Protein AF-0000000076602297 (afdb_homodimer)

Sequence (982 aa):
MLKEKDMQLSIYSELYYKIPKNHTLKLVREAVDFSYINKVLEKSYCKYYGRPAKEPEMMVKLLVLGYLYNLSDERVIEDASLNLAYMYFLDINPEDTLPHPSLLAKFRKHRLQDVSLDDIIALFVKQCVDKGIIKGSSVSIDTTHTEANTFKATPERVMKRLVSKMFKTLKEEVEKIPSDINQEIPDYKEIEDPKVAKETMKAYVEETITTVTENVDVETTPKTKAVIENAKEILSDPKFLAQKGVRSIVDQEARVGHKSKTSNFFGYKTEFMITTEDRIITSVRVGNGAYVDGSFFDELLQLTIKSGISVEELYGDKAYFKKVILDKLKEIKAAAYIPVSEMAYRINEELFSYNKDADQWSCEQGNTTIKKYYKNTKNRQSYKYYFDREKCKACPIRTDCIKGKNVGKILEVGINTPEFYEYSQQQKQPEFKKKYKKRACQEWKNGEMKCFHGLDRARGYGLKSMSTQAKLTALAVNIKRIGKILSSKTGMLKEKDMQLSIYSELYYKIPKNHTLKLVREAVDFSYINKVLEKSYCKYYGRPAKEPEMMVKLLVLGYLYNLSDERVIEDASLNLAYMYFLDINPEDTLPHPSLLAKFRKHRLQDVSLDDIIALFVKQCVDKGIIKGSSVSIDTTHTEANTFKATPERVMKRLVSKMFKTLKEEVEKIPSDINQEIPDYKEIEDPKVAKETMKAYVEETITTVTENVDVETTPKTKAVIENAKEILSDPKFLAQKGVRSIVDQEARVGHKSKTSNFFGYKTEFMITTEDRIITSVRVGNGAYVDGSFFDELLQLTIKSGISVEELYGDKAYFKKVILDKLKEIKAAAYIPVSEMAYRINEELFSYNKDADQWSCEQGNTTIKKYYKNTKNRQSYKYYFDREKCKACPIRTDCIKGKNVGKILEVGINTPEFYEYSQQQKQPEFKKKYKKRACQEWKNGEMKCFHGLDRARGYGLKSMSTQAKLTALAVNIKRIGKILSSKTG

Organism: NCBI:txid33932

pLDDT: mean 84.53, std 11.65, range [33.72, 98.0]

Radius of gyration: 35.11 Å; Cα contacts (8 Å, |Δi|>4): 1447; chains: 2; bounding box: 100×86×88 Å

InterPro domains:
  IPR008490 Transposase InsH, N-terminal [PF05598] (14-109)
  IPR025668 Transposase DDE domain [PF13751] (362-482)
  IPR047629 IS1182 transposase [NF033551] (5-482)

Solvent-accessible surface area (backbone atoms only — not comparable to full-atom values): 53524 Å² total; per-residue (Å²): 114,65,68,56,46,53,48,47,50,47,51,48,51,57,55,55,64,67,50,57,81,65,34,42,52,58,43,38,52,74,73,49,81,61,70,60,46,40,64,69,41,48,82,60,46,65,79,77,57,78,80,83,71,80,47,54,38,43,49,52,52,50,51,29,50,15,26,51,66,52,42,52,58,64,50,35,50,54,43,41,65,40,20,53,57,48,20,58,55,60,71,51,56,85,84,57,81,75,75,60,44,67,53,56,55,48,42,54,71,72,50,55,43,72,67,50,52,52,50,50,47,18,52,55,46,28,54,34,40,75,73,58,74,47,78,60,38,36,34,29,46,55,71,46,72,24,34,42,68,62,69,86,40,51,57,56,54,41,52,51,50,50,50,50,50,45,51,52,45,37,32,72,70,63,70,61,72,61,84,86,50,84,81,75,73,79,68,52,85,78,42,84,51,62,67,58,28,41,53,51,47,51,50,48,52,53,48,49,51,53,47,46,61,72,73,38,64,55,86,82,30,58,71,42,40,52,49,50,53,50,51,50,54,53,68,66,36,74,41,23,84,71,73,65,31,55,28,31,85,83,33,55,54,37,18,60,21,69,81,44,97,87,39,70,46,52,10,30,27,41,34,36,34,27,31,49,78,72,59,37,62,43,28,72,47,63,42,36,17,66,56,62,78,61,75,57,43,67,62,39,50,51,38,28,46,68,18,67,44,57,61,45,32,39,32,35,51,42,76,50,53,39,67,72,52,51,52,52,31,55,73,64,66,25,46,77,48,46,48,75,29,62,86,76,47,82,69,61,63,82,46,41,46,77,41,74,92,75,71,30,46,28,41,73,87,65,51,51,38,76,46,77,43,85,41,76,51,98,86,47,58,29,31,37,34,31,36,48,44,72,60,34,62,71,36,88,57,32,70,79,72,42,86,61,93,59,64,33,55,69,49,73,39,51,70,58,39,69,61,49,48,53,54,48,56,51,54,69,36,69,66,41,55,60,57,51,58,51,50,54,51,55,59,52,51,51,49,45,39,32,73,56,29,48,50,46,42,40,89,54,60,40,63,67,44,45,37,51,50,52,48,39,35,44,48,20,52,33,48,53,44,50,11,51,57,52,37,61,67,74,100,115,64,68,57,46,52,48,47,50,47,52,49,51,58,55,56,64,69,48,56,81,65,33,43,52,59,43,38,53,74,71,48,81,61,68,60,45,39,65,68,40,48,83,62,45,67,79,76,56,78,81,81,72,79,48,56,38,42,50,52,51,50,51,30,50,15,27,51,67,52,41,52,58,64,50,35,49,54,44,42,65,40,22,51,58,48,19,58,56,60,72,50,56,84,84,57,84,75,76,59,45,67,55,57,55,48,40,54,70,72,49,55,44,72,67,48,52,51,49,50,46,19,52,54,47,28,52,35,41,75,71,58,74,46,79,61,39,37,35,30,47,53,74,48,71,24,33,42,69,60,71,85,42,50,57,55,56,42,52,52,49,50,50,52,50,45,51,52,44,37,33,72,70,63,70,62,72,61,83,85,51,84,81,74,74,79,68,51,86,76,42,84,52,63,70,58,29,42,51,51,47,50,50,48,51,54,48,48,52,55,48,46,60,71,72,39,65,54,86,80,29,58,71,41,42,51,51,50,52,50,50,50,53,52,68,65,37,74,42,21,84,70,73,65,31,56,29,32,84,84,33,55,53,36,19,59,21,70,80,43,98,86,39,69,47,52,11,31,28,44,36,38,34,28,30,47,76,72,58,38,63,45,27,70,49,64,44,37,17,65,56,62,79,60,75,59,45,68,62,39,50,51,40,27,45,70,17,68,44,57,62,44,32,39,29,36,50,42,78,51,52,39,68,73,52,52,54,52,30,53,72,64,64,25,46,77,47,46,48,77,28,63,85,77,47,82,68,62,64,82,46,40,47,77,42,75,92,75,70,29,44,27,39,73,87,65,51,50,38,75,48,76,42,85,42,77,50,100,87,47,57,29,32,38,34,31,37,48,43,71,60,34,60,71,37,91,57,34,71,79,73,41,86,61,94,58,64,33,55,67,49,74,40,51,69,58,38,69,62,48,47,54,52,48,58,51,57,69,35,68,66,41,56,61,58,52,58,51,52,54,51,54,59,52,51,52,48,45,40,32,75,56,29,50,49,46,42,39,90,54,59,40,63,67,44,44,38,51,51,52,48,40,35,44,49,19,53,34,48,53,46,50,11,50,58,52,35,61,68,74,99

Secondary structure (DSSP, 8-state):
-HHHHHHHHHHHHHHHTTS-TT-HHHHHHHHS-TTHHHHHTHHHHTTT--S-SSHHHHHHHHHHHHHHTT--HHHHHHHHHHBHHHHHHHT--TTS----HHHHHHIIIII--HHHHHHHHHHHHHHHHHTTS----EEEEEEEEEE-SS----HHHHHHHHHHHHHHHHHHHHSS--TTS------GGG-S-HHHHHHHHHHHHHHHHHHHHHHS-TTT-HHHHHHHHHHHHHHH-HHHHTTSS---SS-TT-EEEESSSS-EEEEEEEEEEEETTT--EEEEEEEETTPPTTTTHHHHHHHHHHTT----EEE--GGG--HHHHHHHHHTTPEEE-PPPTTT----TTTEEEETTTTEEEETTS-BEEEEEEEE-SS-EEEEEEE-HHHHHT-TTHHHH--SS-SS-EEEEETTHHHHHHHHHHHTSHHHHHHHGGGHHHHHHHHHHHHHHSTTB-SSSHHHHHHHHHHHHHHHHHHHHHHHHHHHHH-/-HHHHHHHHHHHHHHHTTS-TT-HHHHHHHHS-TTHHHHHTHHHHTTT--S-SHHHHHHHHHHHHHHHTT--HHHHHHHHHHBHHHHHHHT--TTS----HHHHHHIIIII--HHHHHHHHHHHHHHHHHTTS----EEEEEEEEEE-SS----HHHHHHHHHHHHHHHHHHHHSS--TTS------GGG-S-HHHHHHHHHHHHHHHHHHHHHHS-TTT-HHHHHHHHHHHHHHH-HHHHTTSS---SS-TT-EEEESSSS-EEEEEEEEEEEETTT--EEEEEEEETTPPTTTTHHHHHHHHHHTT----EEE--GGG--HHHHHHHHHTTPEEE-PPPTTT----TTTEEEETTTTEEEETTS-BEEEEEEEE-SS-EEEEEEE-HHHHHT-TTHHHH--SS-SS-EEEEETTHHHHHHHHHHHTSHHHHHHHGGGHHHHHHHHHHHHHHSTTB-SSSHHHHHHHHHHHHHHHHHHHHHHHHHHHHH-

Structure (mmCIF, N/CA/C/O backbone):
data_AF-0000000076602297-model_v1
#
loop_
_entity.id
_entity.type
_entity.pdbx_description
1 polymer 'IS1182 family transposase'
#
loop_
_atom_site.group_PDB
_atom_site.id
_atom_site.type_symbol
_atom_site.label_atom_id
_atom_site.label_alt_id
_atom_site.label_comp_id
_atom_site.label_asym_id
_atom_site.label_entity_id
_atom_site.label_seq_id
_atom_site.pdbx_PDB_ins_code
_atom_site.Cartn_x
_atom_site.Cartn_y
_atom_site.Cartn_z
_atom_site.occupancy
_atom_site.B_iso_or_equiv
_atom_site.auth_seq_id
_atom_site.auth_comp_id
_atom_site.auth_asym_id
_atom_site.auth_atom_id
_atom_site.pdbx_PDB_model_num
ATOM 1 N N . MET A 1 1 ? -49.156 -14.945 11.102 1 34.47 1 MET A N 1
ATOM 2 C CA . MET A 1 1 ? -47.75 -15.273 11.219 1 34.47 1 MET A CA 1
ATOM 3 C C . MET A 1 1 ? -47.219 -15.82 9.898 1 34.47 1 MET A C 1
ATOM 5 O O . MET A 1 1 ? -46.094 -15.453 9.477 1 34.47 1 MET A O 1
ATOM 9 N N . LEU A 1 2 ? -47.938 -16.531 9.305 1 36.81 2 LEU A N 1
ATOM 10 C CA . LEU A 1 2 ? -47.562 -17.125 8.031 1 36.81 2 LEU A CA 1
ATOM 11 C C . LEU A 1 2 ? -47.688 -16.109 6.898 1 36.81 2 LEU A C 1
ATOM 13 O O . LEU A 1 2 ? -46.875 -16.062 5.992 1 36.81 2 LEU A O 1
ATOM 17 N N . LYS A 1 3 ? -48.688 -15.438 6.922 1 43.53 3 LYS A N 1
ATOM 18 C CA . LYS A 1 3 ? -49 -14.477 5.863 1 43.53 3 LYS A CA 1
ATOM 19 C C . LYS A 1 3 ? -47.969 -13.32 5.871 1 43.53 3 LYS A C 1
ATOM 21 O O . LYS A 1 3 ? -47.594 -12.82 4.812 1 43.53 3 LYS A O 1
ATOM 26 N N . GLU A 1 4 ? -47.531 -12.984 6.977 1 41.94 4 GLU A N 1
ATOM 27 C CA . GLU A 1 4 ? -46.531 -11.922 7.156 1 41.94 4 GLU A CA 1
ATOM 28 C C . GLU A 1 4 ? -45.156 -12.359 6.664 1 41.94 4 GLU A C 1
ATOM 30 O O . GLU A 1 4 ? -44.406 -11.562 6.086 1 41.94 4 GLU A O 1
ATOM 35 N N . LYS A 1 5 ? -44.938 -13.57 6.781 1 46.03 5 LYS A N 1
ATOM 36 C CA . LYS A 1 5 ? -43.688 -14.148 6.273 1 46.03 5 LYS A CA 1
ATOM 37 C C . LYS A 1 5 ? -43.688 -14.195 4.75 1 46.03 5 LYS A C 1
ATOM 39 O O . LYS A 1 5 ? -42.656 -13.93 4.117 1 46.03 5 LYS A O 1
ATOM 44 N N . ASP A 1 6 ? -44.719 -14.633 4.312 1 48.25 6 ASP A N 1
ATOM 45 C CA . ASP A 1 6 ? -44.844 -14.688 2.861 1 48.25 6 ASP A CA 1
ATOM 46 C C . ASP A 1 6 ? -44.719 -13.289 2.248 1 48.25 6 ASP A C 1
ATOM 48 O O . ASP A 1 6 ? -44.094 -13.125 1.198 1 48.25 6 ASP A O 1
ATOM 52 N N . MET A 1 7 ? -45.312 -12.336 2.918 1 45.69 7 MET A 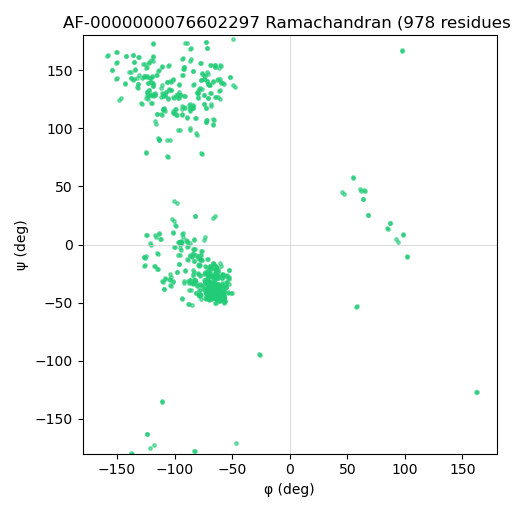N 1
ATOM 53 C CA . MET A 1 7 ? -45.219 -10.953 2.443 1 45.69 7 MET A CA 1
ATOM 54 C C . MET A 1 7 ? -43.781 -10.43 2.57 1 45.69 7 MET A C 1
ATOM 56 O O . MET A 1 7 ? -43.312 -9.719 1.687 1 45.69 7 MET A O 1
ATOM 60 N N . GLN A 1 8 ? -43.281 -10.734 3.693 1 51.81 8 GLN A N 1
ATOM 61 C CA . GLN A 1 8 ? -41.906 -10.359 3.941 1 51.81 8 GLN A CA 1
ATOM 62 C C . GLN A 1 8 ? -40.969 -11.016 2.938 1 51.81 8 GLN A C 1
ATOM 64 O O . GLN A 1 8 ? -40.031 -10.383 2.441 1 51.81 8 GLN A O 1
ATOM 69 N N . LEU A 1 9 ? -41.281 -12.281 2.781 1 55.03 9 LEU A N 1
ATOM 70 C CA . LEU A 1 9 ? -40.531 -12.992 1.751 1 55.03 9 LEU A CA 1
ATOM 71 C C . LEU A 1 9 ? -40.719 -12.328 0.39 1 55.03 9 LEU A C 1
ATOM 73 O O . LEU A 1 9 ? -39.781 -12.25 -0.4 1 55.03 9 LEU A O 1
ATOM 77 N N . SER A 1 10 ? -41.938 -11.844 0.22 1 57.09 10 SER A N 1
ATOM 78 C CA . SER A 1 10 ? -42.25 -11.172 -1.038 1 57.09 10 SER A CA 1
ATOM 79 C C . SER A 1 10 ? -41.5 -9.852 -1.159 1 57.09 10 SER A C 1
ATOM 81 O O . SER A 1 10 ? -40.969 -9.531 -2.225 1 57.09 10 SER A O 1
ATOM 83 N N . ILE A 1 11 ? -41.438 -9.164 -0.034 1 59.69 11 ILE A N 1
ATOM 84 C CA . ILE A 1 11 ? -40.781 -7.863 -0.048 1 59.69 11 ILE A CA 1
ATOM 85 C C . ILE A 1 11 ? -39.281 -8.047 -0.246 1 59.69 11 ILE A C 1
ATOM 87 O O . ILE A 1 11 ? -38.656 -7.312 -1.013 1 59.69 11 ILE A O 1
ATOM 91 N N . TYR A 1 12 ? -38.875 -9.07 0.329 1 64.62 12 TYR A N 1
ATOM 92 C CA . TYR A 1 12 ? -37.438 -9.328 0.2 1 64.62 12 TYR A CA 1
ATOM 93 C C . TYR A 1 12 ? -37.094 -9.758 -1.22 1 64.62 12 TYR A C 1
ATOM 95 O O . TYR A 1 12 ? -36.062 -9.359 -1.759 1 64.62 12 TYR A O 1
ATOM 103 N N . SER A 1 13 ? -38 -10.492 -1.687 1 67 13 SER A N 1
ATOM 104 C CA . SER A 1 13 ? -37.812 -10.906 -3.07 1 67 13 SER A CA 1
ATOM 105 C C . SER A 1 13 ? -37.781 -9.703 -4.008 1 67 13 SER A C 1
ATOM 107 O O . SER A 1 13 ? -36.969 -9.664 -4.949 1 67 13 SER A O 1
ATOM 109 N N . GLU A 1 14 ? -38.594 -8.773 -3.666 1 70.75 14 GLU A N 1
ATOM 110 C CA . GLU A 1 14 ? -38.625 -7.574 -4.496 1 70.75 14 GLU A CA 1
ATOM 111 C C . GLU A 1 14 ? -37.375 -6.746 -4.344 1 70.75 14 GLU A C 1
ATOM 113 O O . GLU A 1 14 ? -36.906 -6.121 -5.301 1 70.75 14 GLU A O 1
ATOM 118 N N . LEU A 1 15 ? -36.844 -6.871 -3.221 1 75.06 15 LEU A N 1
ATOM 119 C CA . LEU A 1 15 ? -35.625 -6.117 -2.975 1 75.06 15 LEU A CA 1
ATOM 120 C C . LEU A 1 15 ? -34.469 -6.727 -3.725 1 75.06 15 LEU A C 1
ATOM 122 O O . LEU A 1 15 ? -33.594 -6.004 -4.227 1 75.06 15 LEU A O 1
ATOM 126 N N . TYR A 1 16 ? -34.531 -7.992 -3.854 1 77.62 16 TYR A N 1
ATOM 127 C CA . TYR A 1 16 ? -33.406 -8.664 -4.504 1 77.62 16 TYR A CA 1
ATOM 128 C C . TYR A 1 16 ? -33.469 -8.484 -6.016 1 77.62 16 TYR A C 1
ATOM 130 O O . TYR A 1 16 ? -32.469 -8.68 -6.707 1 77.62 16 TYR A O 1
ATOM 138 N N . TYR A 1 17 ? -34.594 -8.031 -6.461 1 78.94 17 TYR A N 1
ATOM 139 C CA . TYR A 1 17 ? -34.688 -7.715 -7.879 1 78.94 17 TYR A CA 1
ATOM 140 C C . TYR A 1 17 ? -33.875 -6.473 -8.234 1 78.94 17 TYR A C 1
ATOM 142 O O . TYR A 1 17 ? -33.562 -6.25 -9.398 1 78.94 17 TYR A O 1
ATOM 150 N N . LYS A 1 18 ? -33.5 -5.844 -7.215 1 81.75 18 LYS A N 1
ATOM 151 C CA . LYS A 1 18 ? -32.719 -4.637 -7.434 1 81.75 18 LYS A CA 1
ATOM 152 C C . LYS A 1 18 ? -31.281 -4.977 -7.781 1 81.75 18 LYS A C 1
ATOM 154 O O . LYS A 1 18 ? -30.547 -4.141 -8.32 1 81.75 18 LYS A O 1
ATOM 159 N N . ILE A 1 19 ? -30.938 -6.18 -7.473 1 88.44 19 ILE A N 1
ATOM 160 C CA . ILE A 1 19 ? -29.562 -6.594 -7.781 1 88.44 19 ILE A CA 1
ATOM 161 C C . ILE A 1 19 ? -29.422 -6.824 -9.281 1 88.44 19 ILE A C 1
ATOM 163 O O . ILE A 1 19 ? -30.172 -7.617 -9.867 1 88.44 19 ILE A O 1
ATOM 167 N N . PRO A 1 20 ? -28.547 -6.102 -9.883 1 87.12 20 PRO A N 1
ATOM 168 C CA . PRO A 1 20 ? -28.359 -6.305 -11.32 1 87.12 20 PRO A CA 1
ATOM 169 C C . PRO A 1 20 ? -28.125 -7.77 -11.688 1 87.12 20 PRO A C 1
ATOM 171 O O . PRO A 1 20 ? -27.453 -8.492 -10.945 1 87.12 20 PRO A O 1
ATOM 174 N N . LYS A 1 21 ? -28.625 -8.133 -12.758 1 87.06 21 LYS A N 1
ATOM 175 C CA . LYS A 1 21 ? -28.516 -9.523 -13.203 1 87.06 21 LYS A CA 1
ATOM 176 C C . LYS A 1 21 ? -27.047 -9.898 -13.438 1 87.06 21 LYS A C 1
ATOM 178 O O . LYS A 1 21 ? -26.672 -11.062 -13.266 1 87.06 21 LYS A O 1
ATOM 183 N N . ASN A 1 22 ? -26.281 -8.938 -13.719 1 88.94 22 ASN A N 1
ATOM 184 C CA . ASN A 1 22 ? -24.875 -9.211 -14.039 1 88.94 22 ASN A CA 1
ATOM 185 C C . ASN A 1 22 ? -23.969 -8.969 -12.836 1 88.94 22 ASN A C 1
ATOM 187 O O . ASN A 1 22 ? -22.75 -8.883 -12.984 1 88.94 22 ASN A O 1
ATOM 191 N N . HIS A 1 23 ? -24.594 -8.906 -11.727 1 91.69 23 HIS A N 1
ATOM 192 C CA . HIS A 1 23 ? -23.781 -8.719 -10.531 1 91.69 23 HIS A CA 1
ATOM 193 C C . HIS A 1 23 ? -22.953 -9.969 -10.219 1 91.69 23 HIS A C 1
ATOM 195 O O . HIS A 1 23 ? -23.484 -11.086 -10.25 1 91.69 23 HIS A O 1
ATOM 201 N N . THR A 1 24 ? -21.734 -9.812 -9.867 1 92.44 24 THR A N 1
ATOM 202 C CA . THR A 1 24 ? -20.766 -10.883 -9.672 1 92.44 24 THR A CA 1
ATOM 203 C C . THR A 1 24 ? -21.281 -11.891 -8.641 1 92.44 24 THR A C 1
ATOM 205 O O . THR A 1 24 ? -21.281 -13.094 -8.891 1 92.44 24 THR A O 1
ATOM 208 N N . LEU A 1 25 ? -21.75 -11.438 -7.512 1 94.69 25 LEU A N 1
ATOM 209 C CA . LEU A 1 25 ? -22.156 -12.32 -6.418 1 94.69 25 LEU A CA 1
ATOM 210 C C . LEU A 1 25 ? -23.422 -13.094 -6.785 1 94.69 25 LEU A C 1
ATOM 212 O O . LEU A 1 25 ? -23.578 -14.25 -6.383 1 94.69 25 LEU A O 1
ATOM 216 N N . LYS A 1 26 ? -24.297 -12.469 -7.52 1 92.62 26 LYS A N 1
ATOM 217 C CA . LYS A 1 26 ? -25.516 -13.141 -7.969 1 92.62 26 LYS A CA 1
ATOM 218 C C . LYS A 1 26 ? -25.188 -14.242 -8.977 1 92.62 26 LYS A C 1
ATOM 220 O O . LYS A 1 26 ? -25.672 -15.367 -8.844 1 92.62 26 LYS A O 1
ATOM 225 N N . LEU A 1 27 ? -24.344 -13.93 -9.875 1 93.56 27 LEU A N 1
ATOM 226 C CA . LEU A 1 27 ? -23.953 -14.883 -10.914 1 93.56 27 LEU A CA 1
ATOM 227 C C . LEU A 1 27 ? -23.25 -16.094 -10.32 1 93.56 27 LEU A C 1
ATOM 229 O O . LEU A 1 27 ? -23.547 -17.234 -10.672 1 93.56 27 LEU A O 1
ATOM 233 N N . VAL A 1 28 ? -22.359 -15.891 -9.406 1 94.06 28 VAL A N 1
ATOM 234 C CA . VAL A 1 28 ? -21.562 -16.969 -8.836 1 94.06 28 VAL A CA 1
ATOM 235 C C . VAL A 1 28 ? -22.438 -17.844 -7.945 1 94.06 28 VAL A C 1
ATOM 237 O O . VAL A 1 28 ? -22.312 -19.062 -7.949 1 94.06 28 VAL A O 1
ATOM 240 N N . ARG A 1 29 ? -23.312 -17.188 -7.203 1 92.75 29 ARG A N 1
ATOM 241 C CA . ARG A 1 29 ? -24.219 -17.938 -6.336 1 92.75 29 ARG A CA 1
ATOM 242 C C . ARG A 1 29 ? -25.094 -18.875 -7.145 1 92.75 29 ARG A C 1
ATOM 244 O O . ARG A 1 29 ? -25.375 -20 -6.711 1 92.75 29 ARG A O 1
ATOM 251 N N . GLU A 1 30 ? -25.516 -18.5 -8.25 1 90.81 30 GLU A N 1
ATOM 252 C CA . GLU A 1 30 ? -26.375 -19.312 -9.102 1 90.81 30 GLU A CA 1
ATOM 253 C C . GLU A 1 30 ? -25.594 -20.391 -9.844 1 90.81 30 GLU A C 1
ATOM 255 O O . GLU A 1 30 ? -26.125 -21.453 -10.133 1 90.81 30 GLU A O 1
ATOM 260 N N . ALA A 1 31 ? -24.375 -20.156 -10.055 1 91.69 31 ALA A N 1
ATOM 261 C CA . ALA A 1 31 ? -23.562 -21.047 -10.875 1 91.69 31 ALA A CA 1
ATOM 262 C C . ALA A 1 31 ? -22.875 -22.109 -10.023 1 91.69 31 ALA A C 1
ATOM 264 O O . ALA A 1 31 ? -22.641 -23.234 -10.484 1 91.69 31 ALA A O 1
ATOM 265 N N . VAL A 1 32 ? -22.516 -21.797 -8.828 1 92.62 32 VAL A N 1
ATOM 266 C CA . VAL A 1 32 ? -21.703 -22.703 -8.008 1 92.62 32 VAL A CA 1
ATOM 267 C C . VAL A 1 32 ? -22.484 -23.094 -6.75 1 92.62 32 VAL A C 1
ATOM 269 O O . VAL A 1 32 ? -23.156 -22.266 -6.145 1 92.62 32 VAL A O 1
ATOM 272 N N . ASP A 1 33 ? -22.375 -24.359 -6.41 1 92.62 33 ASP A N 1
ATOM 273 C CA . ASP A 1 33 ? -22.969 -24.859 -5.172 1 92.62 33 ASP A CA 1
ATOM 274 C C . ASP A 1 33 ? -21.969 -24.797 -4.023 1 92.62 33 ASP A C 1
ATOM 276 O O . ASP A 1 33 ? -20.953 -25.516 -4.039 1 92.62 33 ASP A O 1
ATOM 280 N N . PHE A 1 34 ? -22.234 -24.062 -3 1 93.06 34 PHE A N 1
ATOM 281 C CA . PHE A 1 34 ? -21.312 -23.875 -1.891 1 93.06 34 PHE A CA 1
ATOM 282 C C . PHE A 1 34 ? -21.641 -24.828 -0.745 1 93.06 34 PHE A C 1
ATOM 284 O O . PHE A 1 34 ? -20.953 -24.828 0.278 1 93.06 34 PHE A O 1
ATOM 291 N N . SER A 1 35 ? -22.578 -25.625 -0.908 1 90.25 35 SER A N 1
ATOM 292 C CA . SER A 1 35 ? -23.016 -26.516 0.167 1 90.25 35 SER A CA 1
ATOM 293 C C . SER A 1 35 ? -21.938 -27.562 0.487 1 90.25 35 SER A C 1
ATOM 295 O O . SER A 1 35 ? -21.938 -28.141 1.577 1 90.25 35 SER A O 1
ATOM 297 N N . TYR A 1 36 ? -21.047 -27.781 -0.465 1 89.94 36 TYR A N 1
ATOM 298 C CA . TYR A 1 36 ? -19.984 -28.766 -0.272 1 89.94 36 TYR A CA 1
ATOM 299 C C . TYR A 1 36 ? -19.062 -28.344 0.878 1 89.94 36 TYR A C 1
ATOM 301 O O . TYR A 1 36 ? -18.375 -29.188 1.462 1 89.94 36 TYR A O 1
ATOM 309 N N . ILE A 1 37 ? -19.078 -27.094 1.224 1 91.06 37 ILE A N 1
ATOM 310 C CA . ILE A 1 37 ? -18.219 -26.578 2.283 1 91.06 37 ILE A CA 1
ATOM 311 C C . ILE A 1 37 ? -18.609 -27.219 3.615 1 91.06 37 ILE A C 1
ATOM 313 O O . ILE A 1 37 ? -17.734 -27.5 4.441 1 91.06 37 ILE A O 1
ATOM 317 N N . ASN A 1 38 ? -19.875 -27.406 3.785 1 87.62 38 ASN A N 1
ATOM 318 C CA . ASN A 1 38 ? -20.328 -28.031 5.02 1 87.62 38 ASN A CA 1
ATOM 319 C C . ASN A 1 38 ? -19.797 -29.453 5.168 1 87.62 38 ASN A C 1
ATOM 321 O O . ASN A 1 38 ? -19.422 -29.875 6.27 1 87.62 38 ASN A O 1
ATOM 325 N N . LYS A 1 39 ? -19.656 -30.141 4.113 1 85.31 39 LYS A N 1
ATOM 326 C CA . LYS A 1 39 ? -19.125 -31.5 4.129 1 85.31 39 LYS A CA 1
ATOM 327 C C . LYS A 1 39 ? -17.625 -31.5 4.402 1 85.31 39 LYS A C 1
ATOM 329 O O . LYS A 1 39 ? -17.141 -32.344 5.16 1 85.31 39 LYS A O 1
ATOM 334 N N . VAL A 1 40 ? -16.938 -30.609 3.805 1 86.56 40 VAL A N 1
ATOM 335 C CA . VAL A 1 40 ? -15.484 -30.531 3.941 1 86.56 40 VAL A CA 1
ATOM 336 C C . VAL A 1 40 ? -15.117 -30.203 5.387 1 86.56 40 VAL A C 1
ATOM 338 O O . VAL A 1 40 ? -14.125 -30.703 5.914 1 86.56 40 VAL A O 1
ATOM 341 N N . LEU A 1 41 ? -15.938 -29.375 6.047 1 84.75 41 LEU A N 1
ATOM 342 C CA . LEU A 1 41 ? -15.586 -28.906 7.379 1 84.75 41 LEU A CA 1
ATOM 343 C C . LEU A 1 41 ? -16.312 -29.688 8.453 1 84.75 41 LEU A C 1
ATOM 345 O O . LEU A 1 41 ? -16.234 -29.359 9.641 1 84.75 41 LEU A O 1
ATOM 349 N N . GLU A 1 42 ? -17.141 -30.594 8.156 1 77.75 42 GLU A N 1
ATOM 350 C CA . GLU A 1 42 ? -17.906 -31.406 9.094 1 77.75 42 GLU A CA 1
ATOM 351 C C . GLU A 1 42 ? -17.016 -32.031 10.164 1 77.75 42 GLU A C 1
ATOM 353 O O . GLU A 1 42 ? -17.375 -32.031 11.344 1 77.75 42 GLU A O 1
ATOM 358 N N . LYS A 1 43 ? -15.891 -32.5 9.758 1 64.88 43 LYS A N 1
ATOM 359 C CA . LYS A 1 43 ? -15.023 -33.156 10.719 1 64.88 43 LYS A CA 1
ATOM 360 C C . LYS A 1 43 ? -14.406 -32.156 11.695 1 64.88 43 LYS A C 1
ATOM 362 O O . LYS A 1 43 ? -14.164 -32.5 12.852 1 64.88 43 LYS A O 1
ATOM 367 N N . SER A 1 44 ? -14.203 -31.016 11.234 1 63.16 44 SER A N 1
ATOM 368 C CA . SER A 1 44 ? -13.523 -30.047 12.086 1 63.16 44 SER A CA 1
ATOM 369 C C . SER A 1 44 ? -14.516 -29.234 12.898 1 63.16 44 SER A C 1
ATOM 371 O O . SER A 1 44 ? -14.164 -28.672 13.938 1 63.16 44 SER A O 1
ATOM 373 N N . TYR A 1 45 ? -15.805 -29.125 12.492 1 57.69 45 TYR A N 1
ATOM 374 C CA . TYR A 1 45 ? -16.766 -28.172 13.031 1 57.69 45 TYR A CA 1
ATOM 375 C C . TYR A 1 45 ? -17.438 -28.734 14.281 1 57.69 45 TYR A C 1
ATOM 377 O O . TYR A 1 45 ? -17.891 -27.969 15.141 1 57.69 45 TYR A O 1
ATOM 385 N N . CYS A 1 46 ? -17.719 -29.969 14.523 1 52.38 46 CYS A N 1
ATOM 386 C CA . CYS A 1 46 ? -18.562 -30.5 15.578 1 52.38 46 CYS A CA 1
ATOM 387 C C . CYS A 1 46 ? -18.094 -30.016 16.953 1 52.38 46 CYS A C 1
ATOM 389 O O . CYS A 1 46 ? -18.891 -29.906 17.875 1 52.38 46 CYS A O 1
ATOM 391 N N . LYS A 1 47 ? -16.906 -29.859 17.125 1 49.19 47 LYS A N 1
ATOM 392 C CA . LYS A 1 47 ? -16.5 -29.875 18.531 1 49.19 47 LYS A CA 1
ATOM 393 C C . LYS A 1 47 ? -16.828 -28.547 19.219 1 49.19 47 LYS A C 1
ATOM 395 O O . LYS A 1 47 ? -17.078 -28.516 20.422 1 49.19 47 LYS A O 1
ATOM 400 N N . TYR A 1 48 ? -16.609 -27.453 18.641 1 48.28 48 TYR A N 1
ATOM 401 C CA . TYR A 1 48 ? -16.609 -26.25 19.469 1 48.28 48 TYR A CA 1
ATOM 402 C C . TYR A 1 48 ? -17.906 -25.469 19.266 1 48.28 48 TYR A C 1
ATOM 404 O O . TYR A 1 48 ? -18.203 -24.547 20.031 1 48.28 48 TYR A O 1
ATOM 412 N N . TYR A 1 49 ? -18.453 -25.562 18.125 1 51.22 49 TYR A N 1
ATOM 413 C CA . TYR A 1 49 ? -19.531 -24.609 17.938 1 51.22 49 TYR A CA 1
ATOM 414 C C . TYR A 1 49 ? -20.891 -25.234 18.219 1 51.22 49 TYR A C 1
ATOM 416 O O . TYR A 1 49 ? -21.156 -26.359 17.812 1 51.22 49 TYR A O 1
ATOM 424 N N . GLY A 1 50 ? -21.469 -25.031 19.422 1 40.28 50 GLY A N 1
ATOM 425 C CA . GLY A 1 50 ? -22.812 -25.391 19.844 1 40.28 50 GLY A CA 1
ATOM 426 C C . GLY A 1 50 ? -23.797 -25.469 18.703 1 40.28 50 GLY A C 1
ATOM 427 O O . GLY A 1 50 ? -24 -26.547 18.141 1 40.28 50 GLY A O 1
ATOM 428 N N . ARG A 1 51 ? -24.578 -24.281 18.438 1 41.94 51 ARG A N 1
ATOM 429 C CA . ARG A 1 51 ? -25.812 -24.281 17.641 1 41.94 51 ARG A CA 1
ATOM 430 C C . ARG A 1 51 ? -25.547 -24.75 16.219 1 41.94 51 ARG A C 1
ATOM 432 O O . ARG A 1 51 ? -24.484 -24.453 15.656 1 41.94 51 ARG A O 1
ATOM 439 N N . PRO A 1 52 ? -26.5 -25.359 15.477 1 44.38 52 PRO A N 1
ATOM 440 C CA . PRO A 1 52 ? -26.531 -26.172 14.25 1 44.38 52 PRO A CA 1
ATOM 441 C C . PRO A 1 52 ? -25.734 -25.531 13.109 1 44.38 52 PRO A C 1
ATOM 443 O O . PRO A 1 52 ? -25.438 -24.344 13.148 1 44.38 52 PRO A O 1
ATOM 446 N N . ALA A 1 53 ? -25.562 -26.25 11.727 1 47.12 53 ALA A N 1
ATOM 447 C CA . ALA A 1 53 ? -24.875 -26.703 10.523 1 47.12 53 ALA A CA 1
ATOM 448 C C . ALA A 1 53 ? -24.719 -25.578 9.516 1 47.12 53 ALA A C 1
ATOM 450 O O . ALA A 1 53 ? -23.812 -25.594 8.688 1 47.12 53 ALA A O 1
ATOM 451 N N . LYS A 1 54 ? -25.781 -24.734 9.18 1 57.69 54 LYS A N 1
ATOM 452 C CA . LYS A 1 54 ? -25.656 -23.781 8.078 1 57.69 54 LYS A CA 1
ATOM 453 C C . LYS A 1 54 ? -24.594 -22.719 8.391 1 57.69 54 LYS A C 1
ATOM 455 O O . LYS A 1 54 ? -24.328 -21.844 7.574 1 57.69 54 LYS A O 1
ATOM 460 N N . GLU A 1 55 ? -23.609 -23.047 9.289 1 79.44 55 GLU A N 1
ATOM 461 C CA . GLU A 1 55 ? -22.797 -22 9.883 1 79.44 55 GLU A CA 1
ATOM 462 C C . GLU A 1 55 ? -21.406 -21.953 9.25 1 79.44 55 GLU A C 1
ATOM 464 O O . GLU A 1 55 ? -20.906 -20.875 8.922 1 79.44 55 GLU A O 1
ATOM 469 N N . PRO A 1 56 ? -20.969 -23.266 8.664 1 86.62 56 PRO A N 1
ATOM 470 C CA . PRO A 1 56 ? -19.625 -23.125 8.094 1 86.62 56 PRO A CA 1
ATOM 471 C C . PRO A 1 56 ? -19.641 -22.453 6.723 1 86.62 56 PRO A C 1
ATOM 473 O O . PRO A 1 56 ? -18.734 -21.672 6.414 1 86.62 56 PRO A O 1
ATOM 476 N N . GLU A 1 57 ? -20.688 -22.859 5.977 1 91.25 57 GLU A N 1
ATOM 477 C CA . GLU A 1 57 ? -20.812 -22.25 4.656 1 91.25 57 GLU A CA 1
ATOM 478 C C . GLU A 1 57 ? -20.922 -20.734 4.754 1 91.25 57 GLU A C 1
ATOM 480 O O . GLU A 1 57 ? -20.234 -20 4.031 1 91.25 57 GLU A O 1
ATOM 485 N N . MET A 1 58 ? -21.734 -20.312 5.664 1 92.06 58 MET A N 1
ATOM 486 C CA . MET A 1 58 ? -21.922 -18.875 5.859 1 92.06 58 MET A CA 1
ATOM 487 C C . MET A 1 58 ? -20.625 -18.219 6.305 1 92.06 58 MET A C 1
ATOM 489 O O . MET A 1 58 ? -20.281 -17.125 5.832 1 92.06 58 MET A O 1
ATOM 493 N N . MET A 1 59 ? -19.906 -18.922 7.176 1 92.44 59 MET A N 1
ATOM 494 C CA . MET A 1 59 ? -18.672 -18.359 7.703 1 92.44 59 MET A CA 1
ATOM 495 C C . MET A 1 59 ? -17.625 -18.219 6.602 1 92.44 59 MET A C 1
ATOM 497 O O . MET A 1 59 ? -16.953 -17.188 6.516 1 92.44 59 MET A O 1
ATOM 501 N N . VAL A 1 60 ? -17.547 -19.203 5.777 1 93.81 60 VAL A N 1
ATOM 502 C CA . VAL A 1 60 ? -16.578 -19.156 4.688 1 93.81 60 VAL A CA 1
ATOM 503 C C . VAL A 1 60 ? -16.984 -18.078 3.686 1 93.81 60 VAL A C 1
ATOM 505 O O . VAL A 1 60 ? -16.125 -17.328 3.197 1 93.81 60 VAL A O 1
ATOM 508 N N . LYS A 1 61 ? -18.266 -17.984 3.404 1 95.75 61 LYS A N 1
ATOM 509 C CA . LYS A 1 61 ? -18.766 -16.953 2.484 1 95.75 61 LYS A CA 1
ATOM 510 C C . LYS A 1 61 ? -18.469 -15.555 3.014 1 95.75 61 LYS A C 1
ATOM 512 O O . LYS A 1 61 ? -18.094 -14.656 2.25 1 95.75 61 LYS A O 1
ATOM 517 N N . LEU A 1 62 ? -18.641 -15.383 4.293 1 96.06 62 LEU A N 1
ATOM 518 C CA . LEU A 1 62 ? -18.344 -14.102 4.918 1 96.06 62 LEU A CA 1
ATOM 519 C C . LEU A 1 62 ? -16.859 -13.766 4.801 1 96.06 62 LEU A C 1
ATOM 521 O O . LEU A 1 62 ? -16.5 -12.625 4.496 1 96.06 62 LEU A O 1
ATOM 525 N N . LEU A 1 63 ? -16.047 -14.766 5.016 1 95.44 63 LEU A N 1
ATOM 526 C CA . LEU A 1 63 ? -14.609 -14.555 4.887 1 95.44 63 LEU A CA 1
ATOM 527 C C . LEU A 1 63 ? -14.242 -14.195 3.449 1 95.44 63 LEU A C 1
ATOM 529 O O . LEU A 1 63 ? -13.43 -13.305 3.215 1 95.44 63 LEU A O 1
ATOM 533 N N . VAL A 1 64 ? -14.852 -14.875 2.549 1 96.19 64 VAL A N 1
ATOM 534 C CA . VAL A 1 64 ? -14.578 -14.633 1.136 1 96.19 64 VAL A CA 1
ATOM 535 C C . VAL A 1 64 ? -14.984 -13.211 0.772 1 96.19 64 VAL A C 1
ATOM 537 O O . VAL A 1 64 ? -14.258 -12.516 0.055 1 96.19 64 VAL A O 1
ATOM 540 N N . LEU A 1 65 ? -16.125 -12.75 1.29 1 96.44 65 LEU A N 1
ATOM 541 C CA . LEU A 1 65 ? -16.562 -11.375 1.062 1 96.44 65 LEU A CA 1
ATOM 542 C C . LEU A 1 65 ? -15.547 -10.383 1.619 1 96.44 65 LEU A C 1
ATOM 544 O O . LEU A 1 65 ? -15.266 -9.359 0.994 1 96.44 65 LEU A O 1
ATOM 548 N N . GLY A 1 66 ? -15.047 -10.711 2.756 1 95.88 66 GLY A N 1
ATOM 549 C CA . GLY A 1 66 ? -14.039 -9.867 3.375 1 95.88 66 GLY A CA 1
ATOM 550 C C . GLY A 1 66 ? -12.812 -9.664 2.506 1 95.88 66 GLY A C 1
ATOM 551 O O . GLY A 1 66 ? -12.312 -8.547 2.373 1 95.88 66 GLY A O 1
ATOM 552 N N . TYR A 1 67 ? -12.344 -10.695 1.876 1 95.81 67 TYR A N 1
ATOM 553 C CA . TYR A 1 67 ? -11.141 -10.625 1.049 1 95.81 67 TYR A CA 1
ATOM 554 C C . TYR A 1 67 ? -11.469 -10.109 -0.346 1 95.81 67 TYR A C 1
ATOM 556 O O . TYR A 1 67 ? -10.648 -9.438 -0.976 1 95.81 67 TYR A O 1
ATOM 564 N N . LEU A 1 68 ? -12.641 -10.438 -0.816 1 95.75 68 LEU A N 1
ATOM 565 C CA . LEU A 1 68 ? -13.078 -9.969 -2.127 1 95.75 68 LEU A CA 1
ATOM 566 C C . LEU A 1 68 ? -13.148 -8.445 -2.168 1 95.75 68 LEU A C 1
ATOM 568 O O . LEU A 1 68 ? -12.766 -7.832 -3.164 1 95.75 68 LEU A O 1
ATOM 572 N N . TYR A 1 69 ? -13.609 -7.883 -1.073 1 93.06 69 TYR A N 1
ATOM 573 C CA . TYR A 1 69 ? -13.812 -6.438 -1.05 1 93.06 69 TYR A CA 1
ATOM 574 C C . TYR A 1 69 ? -12.844 -5.766 -0.077 1 93.06 69 TYR A C 1
ATOM 576 O O . TYR A 1 69 ? -13 -4.586 0.248 1 93.06 69 TYR A O 1
ATOM 584 N N . ASN A 1 70 ? -11.906 -6.539 0.398 1 90.62 70 ASN A N 1
ATOM 585 C CA . ASN A 1 70 ? -10.852 -6.051 1.28 1 90.62 70 ASN A CA 1
ATOM 586 C C . ASN A 1 70 ? -11.43 -5.355 2.51 1 90.62 70 ASN A C 1
ATOM 588 O O . ASN A 1 70 ? -11.102 -4.199 2.781 1 90.62 70 ASN A O 1
ATOM 592 N N . LEU A 1 71 ? -12.242 -6.078 3.266 1 92.44 71 LEU A N 1
ATOM 593 C CA . LEU A 1 71 ? -12.938 -5.551 4.438 1 92.44 71 LEU A CA 1
ATOM 594 C C . LEU A 1 71 ? -12.438 -6.223 5.711 1 92.44 71 LEU A C 1
ATOM 596 O O . LEU A 1 71 ? -12.023 -7.383 5.684 1 92.44 71 LEU A O 1
ATOM 600 N N . SER A 1 72 ? -12.484 -5.461 6.809 1 90.62 72 SER A N 1
ATOM 601 C CA . SER A 1 72 ? -12.234 -6.051 8.117 1 90.62 72 SER A CA 1
ATOM 602 C C . SER A 1 72 ? -13.391 -6.945 8.555 1 90.62 72 SER A C 1
ATOM 604 O O . SER A 1 72 ? -14.445 -6.945 7.93 1 90.62 72 SER A O 1
ATOM 606 N N . ASP A 1 73 ? -13.133 -7.676 9.609 1 93.12 73 ASP A N 1
ATOM 607 C CA . ASP A 1 73 ? -14.18 -8.555 10.125 1 93.12 73 ASP A CA 1
ATOM 608 C C . ASP A 1 73 ? -15.398 -7.746 10.586 1 93.12 73 ASP A C 1
ATOM 610 O O . ASP A 1 73 ? -16.531 -8.133 10.336 1 93.12 73 ASP A O 1
ATOM 614 N N . GLU A 1 74 ? -15.148 -6.621 11.203 1 91.19 74 GLU A N 1
ATOM 615 C CA . GLU A 1 74 ? -16.25 -5.77 11.664 1 91.19 74 GLU A CA 1
ATOM 616 C C . GLU A 1 74 ? -17.016 -5.18 10.492 1 91.19 74 GLU A C 1
ATOM 618 O O . GLU A 1 74 ? -18.25 -5.176 10.5 1 91.19 74 GLU A O 1
ATOM 623 N N . ARG A 1 75 ? -16.359 -4.809 9.508 1 91.12 75 ARG A N 1
ATOM 624 C CA . ARG A 1 75 ? -16.984 -4.145 8.367 1 91.12 75 ARG A CA 1
ATOM 625 C C . ARG A 1 75 ? -17.766 -5.141 7.516 1 91.12 75 ARG A C 1
ATOM 627 O O . ARG A 1 75 ? -18.812 -4.805 6.957 1 91.12 75 ARG A O 1
ATOM 634 N N . VAL A 1 76 ? -17.219 -6.289 7.383 1 95.12 76 VAL A N 1
ATOM 635 C CA . VAL A 1 76 ? -17.906 -7.27 6.543 1 95.12 76 VAL A CA 1
ATOM 636 C C . VAL A 1 76 ? -19.25 -7.625 7.164 1 95.12 76 VAL A C 1
ATOM 638 O O . VAL A 1 76 ? -20.25 -7.77 6.453 1 95.12 76 VAL A O 1
ATOM 641 N N . ILE A 1 77 ? -19.266 -7.754 8.453 1 93.44 77 ILE A N 1
ATOM 642 C CA . ILE A 1 77 ? -20.516 -8.078 9.133 1 93.44 77 ILE A CA 1
ATOM 643 C C . ILE A 1 77 ? -21.5 -6.91 9 1 93.44 77 ILE A C 1
ATOM 645 O O . ILE A 1 77 ? -22.672 -7.109 8.711 1 93.44 77 ILE A O 1
ATOM 649 N N . GLU A 1 78 ? -21 -5.742 9.148 1 91.5 78 GLU A N 1
ATOM 650 C CA . GLU A 1 78 ? -21.844 -4.559 9 1 91.5 78 GLU A CA 1
ATOM 651 C C . GLU A 1 78 ? -22.391 -4.449 7.578 1 91.5 78 GLU A C 1
ATOM 653 O O . GLU A 1 78 ? -23.594 -4.246 7.391 1 91.5 78 GLU A O 1
ATOM 658 N N . ASP A 1 79 ? -21.562 -4.602 6.625 1 92.25 79 ASP A N 1
ATOM 659 C CA . ASP A 1 79 ? -21.969 -4.477 5.23 1 92.25 79 ASP A CA 1
ATOM 660 C C . ASP A 1 79 ? -22.906 -5.609 4.828 1 92.25 79 ASP A C 1
ATOM 662 O O . ASP A 1 79 ? -23.844 -5.406 4.043 1 92.25 79 ASP A O 1
ATOM 666 N N . ALA A 1 80 ? -22.578 -6.777 5.379 1 93.75 80 ALA A N 1
ATOM 667 C CA . ALA A 1 80 ? -23.406 -7.934 5.051 1 93.75 80 ALA A CA 1
ATOM 668 C C . ALA A 1 80 ? -24.828 -7.754 5.586 1 93.75 80 ALA A C 1
ATOM 670 O O . ALA A 1 80 ? -25.781 -8.328 5.051 1 93.75 80 ALA A O 1
ATOM 671 N N . SER A 1 81 ? -25.016 -6.973 6.59 1 90.69 81 SER A N 1
ATOM 672 C CA . SER A 1 81 ? -26.328 -6.738 7.172 1 90.69 81 SER A CA 1
ATOM 673 C C . SER A 1 81 ? -27.078 -5.637 6.43 1 90.69 81 SER A C 1
ATOM 675 O O . SER A 1 81 ? -28.297 -5.496 6.574 1 90.69 81 SER A O 1
ATOM 677 N N . LEU A 1 82 ? -26.375 -4.938 5.559 1 91.62 82 LEU A N 1
ATOM 678 C CA . LEU A 1 82 ? -27.016 -3.754 4.984 1 91.62 82 LEU A CA 1
ATOM 679 C C . LEU A 1 82 ? -26.984 -3.812 3.459 1 91.62 82 LEU A C 1
ATOM 681 O O . LEU A 1 82 ? -27.719 -3.074 2.795 1 91.62 82 LEU A O 1
ATOM 685 N N . ASN A 1 83 ? -26.156 -4.621 2.865 1 92.19 83 ASN A N 1
ATOM 686 C CA . ASN A 1 83 ? -26 -4.715 1.417 1 92.19 83 ASN A CA 1
ATOM 687 C C . ASN A 1 83 ? -26.812 -5.871 0.846 1 92.19 83 ASN A C 1
ATOM 689 O O . ASN A 1 83 ? -26.594 -7.031 1.205 1 92.19 83 ASN A O 1
ATOM 693 N N . LEU A 1 84 ? -27.625 -5.621 -0.099 1 90.06 84 LEU A N 1
ATOM 694 C CA . LEU A 1 84 ? -28.562 -6.598 -0.642 1 90.06 84 LEU A CA 1
ATOM 695 C C . LEU A 1 84 ? -27.828 -7.703 -1.393 1 90.06 84 LEU A C 1
ATOM 697 O O . LEU A 1 84 ? -28.219 -8.867 -1.323 1 90.06 84 LEU A O 1
ATOM 701 N N . ALA A 1 85 ? -26.797 -7.363 -2.08 1 92.5 85 ALA A N 1
ATOM 702 C CA . ALA A 1 85 ? -26.047 -8.359 -2.83 1 92.5 85 ALA A CA 1
ATOM 703 C C . ALA A 1 85 ? -25.328 -9.328 -1.892 1 92.5 85 ALA A C 1
ATOM 705 O O . ALA A 1 85 ? -25.234 -10.523 -2.174 1 92.5 85 ALA A O 1
ATOM 706 N N . TYR A 1 86 ? -24.781 -8.773 -0.789 1 94.38 86 TYR A N 1
ATOM 707 C CA . TYR A 1 86 ? -24.125 -9.625 0.198 1 94.38 86 TYR A CA 1
ATOM 708 C C . TYR A 1 86 ? -25.109 -10.586 0.834 1 94.38 86 TYR A C 1
ATOM 710 O O . TYR A 1 86 ? -24.828 -11.781 0.979 1 94.38 86 TYR A O 1
ATOM 718 N N . MET A 1 87 ? -26.328 -10.07 1.118 1 91.38 87 MET A N 1
ATOM 719 C CA . MET A 1 87 ? -27.359 -10.906 1.717 1 91.38 87 MET A CA 1
ATOM 720 C C . MET A 1 87 ? -27.781 -12.016 0.763 1 91.38 87 MET A C 1
ATOM 722 O O . MET A 1 87 ? -27.953 -13.164 1.178 1 91.38 87 MET A O 1
ATOM 726 N N . TYR A 1 88 ? -27.906 -11.609 -0.439 1 91.12 88 TYR A N 1
ATOM 727 C CA . TYR A 1 88 ? -28.281 -12.594 -1.456 1 91.12 88 TYR A CA 1
ATOM 728 C C . TYR A 1 88 ? -27.219 -13.688 -1.562 1 91.12 88 TYR A C 1
ATOM 730 O O . TYR A 1 88 ? -27.562 -14.875 -1.624 1 91.12 88 TYR A O 1
ATOM 738 N N . PHE A 1 89 ? -26.016 -13.359 -1.551 1 94.12 89 PHE A N 1
ATOM 739 C CA . PHE A 1 89 ? -24.906 -14.305 -1.661 1 94.12 89 PHE A CA 1
ATOM 740 C C . PHE A 1 89 ? -24.844 -15.219 -0.447 1 94.12 89 PHE A C 1
ATOM 742 O O . PHE A 1 89 ? -24.531 -16.406 -0.573 1 94.12 89 PHE A O 1
ATOM 749 N N . LEU A 1 90 ? -25.141 -14.633 0.725 1 92.69 90 LEU A N 1
ATOM 750 C CA . LEU A 1 90 ? -25.109 -15.383 1.973 1 92.69 90 LEU A CA 1
ATOM 751 C C . LEU A 1 90 ? -26.375 -16.203 2.162 1 92.69 90 LEU A C 1
ATOM 753 O O . LEU A 1 90 ? -26.453 -17.031 3.074 1 92.69 90 LEU A O 1
ATOM 757 N N . ASP A 1 91 ? -27.359 -16 1.366 1 88.25 91 ASP A N 1
ATOM 758 C CA . ASP A 1 91 ? -28.641 -16.688 1.446 1 88.25 91 ASP A CA 1
ATOM 759 C C . ASP A 1 91 ? -29.344 -16.391 2.773 1 88.25 91 ASP A C 1
ATOM 761 O O . ASP A 1 91 ? -29.75 -17.312 3.484 1 88.25 91 ASP A O 1
ATOM 765 N N . ILE A 1 92 ? -29.328 -15.031 3.09 1 86.31 92 ILE A N 1
ATOM 766 C CA . ILE A 1 92 ? -29.984 -14.633 4.328 1 86.31 92 ILE A CA 1
ATOM 767 C C . ILE A 1 92 ? -31.016 -13.539 4.031 1 86.31 92 ILE A C 1
ATOM 769 O O . ILE A 1 92 ? -30.906 -12.828 3.031 1 86.31 92 ILE A O 1
ATOM 773 N N . ASN A 1 93 ? -31.969 -13.469 4.906 1 78.56 93 ASN A N 1
ATOM 774 C CA . ASN A 1 93 ? -32.938 -12.391 4.848 1 78.56 93 ASN A CA 1
ATOM 775 C C . ASN A 1 93 ? -32.531 -11.195 5.688 1 78.56 93 ASN A C 1
ATOM 777 O O . ASN A 1 93 ? -31.734 -11.336 6.621 1 78.56 93 ASN A O 1
ATOM 781 N N . PRO A 1 94 ? -32.969 -10.062 5.332 1 76.5 94 PRO A N 1
ATOM 782 C CA . PRO A 1 94 ? -32.594 -8.852 6.055 1 76.5 94 PRO A CA 1
ATOM 783 C C . PRO A 1 94 ? -32.844 -8.945 7.555 1 76.5 94 PRO A C 1
ATOM 785 O O . PRO A 1 94 ? -32.156 -8.281 8.344 1 76.5 94 PRO A O 1
ATOM 788 N N . GLU A 1 95 ? -33.719 -9.828 8.008 1 76.5 95 GLU A N 1
ATOM 789 C CA . GLU A 1 95 ? -34.062 -9.938 9.422 1 76.5 95 GLU A CA 1
ATOM 790 C C . GLU A 1 95 ? -33.125 -10.898 10.148 1 76.5 95 GLU A C 1
ATOM 792 O O . GLU A 1 95 ? -33.062 -10.914 11.375 1 76.5 95 GLU A O 1
ATOM 797 N N . ASP A 1 96 ? -32.406 -11.633 9.344 1 81.5 96 ASP A N 1
ATOM 798 C CA . ASP A 1 96 ? -31.531 -12.633 9.945 1 81.5 96 ASP A CA 1
ATOM 799 C C . ASP A 1 96 ? -30.344 -11.984 10.641 1 81.5 96 ASP A C 1
ATOM 801 O O . ASP A 1 96 ? -29.891 -10.914 10.227 1 81.5 96 ASP A O 1
ATOM 805 N N . THR A 1 97 ? -29.922 -12.617 11.656 1 84.06 97 THR A N 1
ATOM 806 C CA . THR A 1 97 ? -28.797 -12.094 12.414 1 84.06 97 THR A CA 1
ATOM 807 C C . THR A 1 97 ? -27.484 -12.695 11.914 1 84.06 97 THR A C 1
ATOM 809 O O . THR A 1 97 ? -27.453 -13.852 11.484 1 84.06 97 THR A O 1
ATOM 812 N N . LEU A 1 98 ? -26.5 -11.914 11.969 1 90 98 LEU A N 1
ATOM 813 C CA . LEU A 1 98 ? -25.172 -12.344 11.562 1 90 98 LEU A CA 1
ATOM 814 C C . LEU A 1 98 ? -24.281 -12.578 12.781 1 90 98 LEU A C 1
ATOM 816 O O . LEU A 1 98 ? -24.547 -12.07 13.867 1 90 98 LEU A O 1
ATOM 820 N N . PRO A 1 99 ? -23.312 -13.43 12.602 1 89.81 99 PRO A N 1
ATOM 821 C CA . PRO A 1 99 ? -22.422 -13.711 13.727 1 89.81 99 PRO A CA 1
ATOM 822 C C . PRO A 1 99 ? -21.609 -12.484 14.156 1 89.81 99 PRO A C 1
ATOM 824 O O . PRO A 1 99 ? -21.422 -11.562 13.359 1 89.81 99 PRO A O 1
ATOM 827 N N . HIS A 1 100 ? -21.234 -12.523 15.422 1 90.94 100 HIS A N 1
ATOM 828 C CA . HIS A 1 100 ? -20.328 -11.492 15.914 1 90.94 100 HIS A CA 1
ATOM 829 C C . HIS A 1 100 ? -18.984 -11.555 15.195 1 90.94 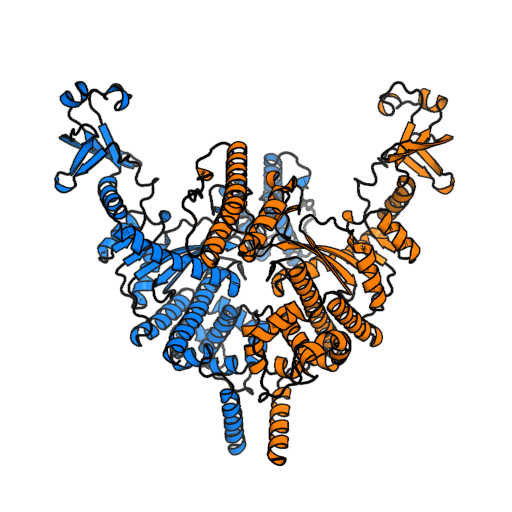100 HIS A C 1
ATOM 831 O O . HIS A 1 100 ? -18.484 -12.641 14.906 1 90.94 100 HIS A O 1
ATOM 837 N N . PRO A 1 101 ? -18.438 -10.461 14.93 1 91.12 101 PRO A N 1
ATOM 838 C CA . PRO A 1 101 ? -17.156 -10.422 14.211 1 91.12 101 PRO A CA 1
ATOM 839 C C . PRO A 1 101 ? -16.094 -11.289 14.867 1 91.12 101 PRO A C 1
ATOM 841 O O . PRO A 1 101 ? -15.242 -11.867 14.18 1 91.12 101 PRO A O 1
ATOM 844 N N . SER A 1 102 ? -16.094 -11.406 16.125 1 91.25 102 SER A N 1
ATOM 845 C CA . SER A 1 102 ? -15.086 -12.195 16.844 1 91.25 102 SER A CA 1
ATOM 846 C C . SER A 1 102 ? -15.156 -13.664 16.453 1 91.25 102 SER A C 1
ATOM 848 O O . SER A 1 102 ? -14.148 -14.383 16.531 1 91.25 102 SER A O 1
ATOM 850 N N . LEU A 1 103 ? -16.312 -14.086 16.047 1 89.56 103 LEU A N 1
ATOM 851 C CA . LEU A 1 103 ? -16.469 -15.477 15.648 1 89.56 103 LEU A CA 1
ATOM 852 C C . LEU A 1 103 ? -15.742 -15.758 14.336 1 89.56 103 LEU A C 1
ATOM 854 O O . LEU A 1 103 ? -15.297 -16.891 14.109 1 89.56 103 LEU A O 1
ATOM 858 N N . LEU A 1 104 ? -15.68 -14.773 13.492 1 91 104 LEU A N 1
ATOM 859 C CA . LEU A 1 104 ? -14.938 -14.938 12.25 1 91 104 LEU A CA 1
ATOM 860 C C . LEU A 1 104 ? -13.453 -15.164 12.531 1 91 104 LEU A C 1
ATOM 862 O O . LEU A 1 104 ? -12.812 -16 11.891 1 91 104 LEU A O 1
ATOM 866 N N . ALA A 1 105 ? -12.969 -14.461 13.469 1 88.81 105 ALA A N 1
ATOM 867 C CA . ALA A 1 105 ? -11.57 -14.617 13.859 1 88.81 105 ALA A CA 1
ATOM 868 C C . ALA A 1 105 ? -11.312 -16 14.438 1 88.81 105 ALA A C 1
ATOM 870 O O . ALA A 1 105 ? -10.312 -16.656 14.086 1 88.81 105 ALA A O 1
ATOM 871 N N . LYS A 1 106 ? -12.172 -16.422 15.273 1 87.81 106 LYS A N 1
ATOM 872 C CA . LYS A 1 106 ? -12.047 -17.734 15.875 1 87.81 106 LYS A CA 1
ATOM 873 C C . LYS A 1 106 ? -12.156 -18.844 14.82 1 87.81 106 LYS A C 1
ATOM 875 O O . LYS A 1 106 ? -11.438 -19.844 14.875 1 87.81 106 LYS A O 1
ATOM 880 N N . PHE A 1 107 ? -13.094 -18.641 13.945 1 89.25 107 PHE A N 1
ATOM 881 C CA . PHE A 1 107 ? -13.297 -19.594 12.859 1 89.25 107 PHE A CA 1
ATOM 882 C C . PHE A 1 107 ? -12.023 -19.75 12.031 1 89.25 107 PHE A C 1
ATOM 884 O O . PHE A 1 107 ? -11.617 -20.859 11.703 1 89.25 107 PHE A O 1
ATOM 891 N N . ARG A 1 108 ? -11.352 -18.688 11.711 1 89.06 108 ARG A N 1
ATOM 892 C CA . ARG A 1 108 ? -10.117 -18.688 10.93 1 89.06 108 ARG A CA 1
ATOM 893 C C . ARG A 1 108 ? -8.992 -19.391 11.68 1 89.06 108 ARG A C 1
ATOM 895 O O . ARG A 1 108 ? -8.211 -20.141 11.086 1 89.06 108 ARG A O 1
ATOM 902 N N . LYS A 1 109 ? -8.938 -19.141 12.898 1 86 109 LYS A N 1
ATOM 903 C CA . LYS A 1 109 ? -7.805 -19.609 13.695 1 86 109 LYS A CA 1
ATOM 904 C C . LYS A 1 109 ? -7.969 -21.078 14.07 1 86 109 LYS A C 1
ATOM 906 O O . LYS A 1 109 ? -6.996 -21.828 14.07 1 86 109 LYS A O 1
ATOM 911 N N . HIS A 1 110 ? -9.148 -21.453 14.312 1 82.62 110 HIS A N 1
ATOM 912 C CA . HIS A 1 110 ? -9.289 -22.75 14.969 1 82.62 110 HIS A CA 1
ATOM 913 C C . HIS A 1 110 ? -9.977 -23.75 14.055 1 82.62 110 HIS A C 1
ATOM 915 O O . HIS A 1 110 ? -9.789 -24.969 14.211 1 82.62 110 HIS A O 1
ATOM 921 N N . ARG A 1 111 ? -10.648 -23.219 13.141 1 79.44 111 ARG A N 1
ATOM 922 C CA . ARG A 1 111 ? -11.484 -24.172 12.406 1 79.44 111 ARG A CA 1
ATOM 923 C C . ARG A 1 111 ? -10.945 -24.391 10.992 1 79.44 111 ARG A C 1
ATOM 925 O O . ARG A 1 111 ? -11.031 -25.484 10.453 1 79.44 111 ARG A O 1
ATOM 932 N N . LEU A 1 112 ? -10.523 -23.359 10.523 1 84.81 112 LEU A N 1
ATOM 933 C CA . LEU A 1 112 ? -10.055 -23.469 9.148 1 84.81 112 LEU A CA 1
ATOM 934 C C . LEU A 1 112 ? -8.633 -24.016 9.094 1 84.81 112 LEU A C 1
ATOM 936 O O . LEU A 1 112 ? -7.695 -23.359 9.562 1 84.81 112 LEU A O 1
ATOM 940 N N . GLN A 1 113 ? -8.578 -25.219 8.648 1 79 113 GLN A N 1
ATOM 941 C CA . GLN A 1 113 ? -7.262 -25.828 8.445 1 79 113 GLN A CA 1
ATOM 942 C C . GLN A 1 113 ? -6.781 -25.625 7.012 1 79 113 GLN A C 1
ATOM 944 O O . GLN A 1 113 ? -7.59 -25.375 6.109 1 79 113 GLN A O 1
ATOM 949 N N . ASP A 1 114 ? -5.484 -25.766 6.844 1 79.81 114 ASP A N 1
ATOM 950 C CA . ASP A 1 114 ? -4.887 -25.594 5.523 1 79.81 114 ASP A CA 1
ATOM 951 C C . ASP A 1 114 ? -5.469 -26.594 4.523 1 79.81 114 ASP A C 1
ATOM 953 O O . ASP A 1 114 ? -5.793 -26.219 3.393 1 79.81 114 ASP A O 1
ATOM 957 N N . VAL A 1 115 ? -5.637 -27.703 4.996 1 77.62 115 VAL A N 1
ATOM 958 C CA . VAL A 1 115 ? -6.102 -28.781 4.137 1 77.62 115 VAL A CA 1
ATOM 959 C C . VAL A 1 115 ? -7.551 -28.531 3.729 1 77.62 115 VAL A C 1
ATOM 961 O O . VAL A 1 115 ? -7.934 -28.781 2.584 1 77.62 115 VAL A O 1
ATOM 964 N N . SER A 1 116 ? -8.258 -28 4.609 1 86.81 116 SER A N 1
ATOM 965 C CA . SER A 1 116 ? -9.664 -27.734 4.309 1 86.81 116 SER A CA 1
ATOM 966 C C . SER A 1 116 ? -9.797 -26.656 3.244 1 86.81 116 SER A C 1
ATOM 968 O O . SER A 1 116 ? -10.625 -26.766 2.34 1 86.81 116 SER A O 1
ATOM 970 N N . LEU A 1 117 ? -8.969 -25.703 3.365 1 92.94 117 LEU A N 1
ATOM 971 C CA . LEU A 1 117 ? -9.039 -24.625 2.396 1 92.94 117 LEU A CA 1
ATOM 972 C C . LEU A 1 117 ? -8.586 -25.094 1.02 1 92.94 117 LEU A C 1
ATOM 974 O O . LEU A 1 117 ? -9.133 -24.656 0.001 1 92.94 117 LEU A O 1
ATOM 978 N N . ASP A 1 118 ? -7.578 -25.938 1.028 1 94.62 118 ASP A N 1
ATOM 979 C CA . ASP A 1 118 ? -7.152 -26.531 -0.238 1 94.62 118 ASP A CA 1
ATOM 980 C C . ASP A 1 118 ? -8.297 -27.266 -0.913 1 94.62 118 ASP A C 1
ATOM 982 O O . ASP A 1 118 ? -8.523 -27.125 -2.117 1 94.62 118 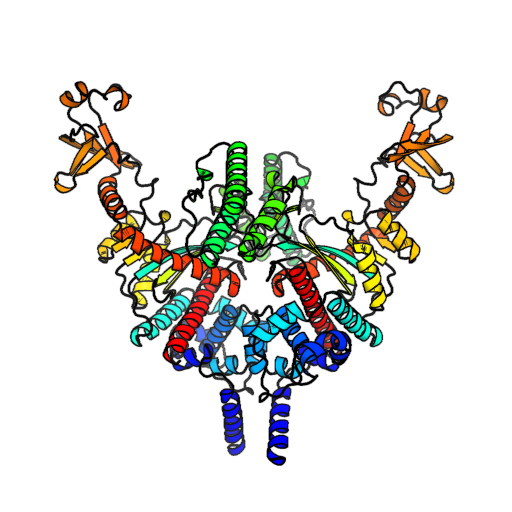ASP A O 1
ATOM 986 N N . ASP A 1 119 ? -8.984 -28 -0.1 1 93.94 119 ASP A N 1
ATOM 987 C CA . ASP A 1 119 ? -10.109 -28.766 -0.623 1 93.94 119 ASP A CA 1
ATOM 988 C C . ASP A 1 119 ? -11.219 -27.859 -1.129 1 93.94 119 ASP A C 1
ATOM 990 O O . ASP A 1 119 ? -11.852 -28.141 -2.15 1 93.94 119 ASP A O 1
ATOM 994 N N . ILE A 1 120 ? -11.43 -26.828 -0.41 1 94.62 120 ILE A N 1
ATOM 995 C CA . ILE A 1 120 ? -12.477 -25.891 -0.796 1 94.62 120 ILE A CA 1
ATOM 996 C C . ILE A 1 120 ? -12.133 -25.266 -2.148 1 94.62 120 ILE A C 1
ATOM 998 O O . ILE A 1 120 ? -12.992 -25.188 -3.031 1 94.62 120 ILE A O 1
ATOM 1002 N N . ILE A 1 121 ? -10.922 -24.875 -2.348 1 96.25 121 ILE A N 1
ATOM 1003 C CA . ILE A 1 121 ? -10.492 -24.281 -3.604 1 96.25 121 ILE A CA 1
ATOM 1004 C C . ILE A 1 121 ? -10.586 -25.297 -4.73 1 96.25 121 ILE A C 1
ATOM 1006 O O . ILE A 1 121 ? -11.117 -25 -5.805 1 96.25 121 ILE A O 1
ATOM 1010 N N . ALA A 1 122 ? -10.094 -26.484 -4.457 1 95.31 122 ALA A N 1
ATOM 1011 C CA . ALA A 1 122 ? -10.086 -27.531 -5.465 1 95.31 122 ALA A CA 1
ATOM 1012 C C . ALA A 1 122 ? -11.5 -27.859 -5.926 1 95.31 122 ALA A C 1
ATOM 1014 O O . ALA A 1 122 ? -11.75 -28.016 -7.125 1 95.31 122 ALA A O 1
ATOM 1015 N N . LEU A 1 123 ? -12.422 -27.984 -4.984 1 94.94 123 LEU A N 1
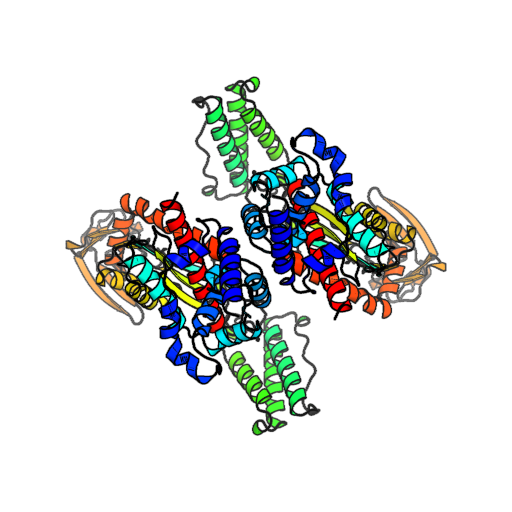ATOM 1016 C CA . LEU A 1 123 ? -13.797 -28.344 -5.309 1 94.94 123 LEU A CA 1
ATOM 1017 C C . LEU A 1 123 ? -14.5 -27.203 -6.039 1 94.94 123 LEU A C 1
ATOM 1019 O O . LEU A 1 123 ? -15.336 -27.438 -6.914 1 94.94 123 LEU A O 1
ATOM 1023 N N . PHE A 1 124 ? -14.227 -26 -5.645 1 95.94 124 PHE A N 1
ATOM 1024 C CA . PHE A 1 124 ? -14.766 -24.844 -6.359 1 95.94 124 PHE A CA 1
ATOM 1025 C C . PHE A 1 124 ? -14.359 -24.891 -7.824 1 95.94 124 PHE A C 1
ATOM 1027 O O . PHE A 1 124 ? -15.195 -24.734 -8.711 1 95.94 124 PHE A O 1
ATOM 1034 N N . VAL A 1 125 ? -13.031 -25.094 -8.078 1 96 125 VAL A N 1
ATOM 1035 C CA . VAL A 1 125 ? -12.492 -25.109 -9.438 1 96 125 VAL A CA 1
ATOM 1036 C C . VAL A 1 125 ? -13.055 -26.297 -10.203 1 96 125 VAL A C 1
ATOM 1038 O O . VAL A 1 125 ? -13.414 -26.188 -11.375 1 96 125 VAL A O 1
ATOM 1041 N N . LYS A 1 126 ? -13.172 -27.406 -9.547 1 95.31 126 LYS A N 1
ATOM 1042 C CA . LYS A 1 126 ? -13.68 -28.609 -10.18 1 95.31 126 LYS A CA 1
ATOM 1043 C C . LYS A 1 126 ? -15.109 -28.406 -10.68 1 95.31 126 LYS A C 1
ATOM 1045 O O . LYS A 1 126 ? -15.445 -28.828 -11.789 1 95.31 126 LYS A O 1
ATOM 1050 N N . GLN A 1 127 ? -15.953 -27.797 -9.875 1 94.94 127 GLN A N 1
ATOM 1051 C CA . GLN A 1 127 ? -17.328 -27.5 -10.281 1 94.94 127 GLN A CA 1
ATOM 1052 C C . GLN A 1 127 ? -17.344 -26.641 -11.539 1 94.94 127 GLN A C 1
ATOM 1054 O O . GLN A 1 127 ? -18.172 -26.844 -12.43 1 94.94 127 GLN A O 1
ATOM 1059 N N . CYS A 1 128 ? -16.453 -25.688 -11.594 1 94.12 128 CYS A N 1
ATOM 1060 C CA . CYS A 1 128 ? -16.406 -24.797 -12.742 1 94.12 128 CYS A CA 1
ATOM 1061 C C . CYS A 1 128 ? -15.906 -25.531 -13.984 1 94.12 128 CYS A C 1
ATOM 1063 O O . CYS A 1 128 ? -16.344 -25.234 -15.102 1 94.12 128 CYS A O 1
ATOM 1065 N N . VAL A 1 129 ? -14.992 -26.469 -13.781 1 93.69 129 VAL A N 1
ATOM 1066 C CA . VAL A 1 129 ? -14.5 -27.281 -14.891 1 93.69 129 VAL A CA 1
ATOM 1067 C C . VAL A 1 129 ? -15.617 -28.188 -15.398 1 93.69 129 VAL A C 1
ATOM 1069 O O . VAL A 1 129 ? -15.852 -28.281 -16.609 1 93.69 129 VAL A O 1
ATOM 1072 N N . ASP A 1 130 ? -16.344 -28.797 -14.5 1 93.94 130 ASP A N 1
ATOM 1073 C CA . ASP A 1 130 ? -17.422 -29.719 -14.844 1 93.94 130 ASP A CA 1
ATOM 1074 C C . ASP A 1 130 ? -18.547 -29.016 -15.594 1 93.94 130 ASP A C 1
ATOM 1076 O O . ASP A 1 130 ? -19.188 -29.609 -16.469 1 93.94 130 ASP A O 1
ATOM 1080 N N . LYS A 1 131 ? -18.766 -27.781 -15.242 1 93.12 131 LYS A N 1
ATOM 1081 C CA . LYS A 1 131 ? -19.828 -27 -15.875 1 93.12 131 LYS A CA 1
ATOM 1082 C C . LYS A 1 131 ? -19.359 -26.375 -17.172 1 93.12 131 LYS A C 1
ATOM 1084 O O . LYS A 1 131 ? -20.125 -25.703 -17.875 1 93.12 131 LYS A O 1
ATOM 1089 N N . GLY A 1 132 ? -18.047 -26.484 -17.453 1 90.38 132 GLY A N 1
ATOM 1090 C CA . GLY A 1 132 ? -17.5 -26 -18.703 1 90.38 132 GLY A CA 1
ATOM 1091 C C . GLY A 1 132 ? -17.172 -24.516 -18.688 1 90.38 132 GLY A C 1
ATOM 1092 O O . GLY A 1 132 ? -17 -23.891 -19.734 1 90.38 132 GLY A O 1
ATOM 1093 N N . ILE A 1 133 ? -17.141 -23.984 -17.547 1 91.12 133 ILE A N 1
ATOM 1094 C CA . ILE A 1 133 ? -16.781 -22.578 -17.422 1 91.12 133 ILE A CA 1
ATOM 1095 C C . ILE A 1 133 ? -15.289 -22.406 -17.672 1 91.12 133 ILE A C 1
ATOM 1097 O O . ILE A 1 133 ? -14.875 -21.469 -18.359 1 91.12 133 ILE A O 1
ATOM 1101 N N . ILE A 1 134 ? -14.5 -23.344 -17.109 1 90.81 134 ILE A N 1
ATOM 1102 C CA . ILE A 1 134 ? -13.055 -23.359 -17.297 1 90.81 134 ILE A CA 1
ATOM 1103 C C . ILE A 1 134 ? -12.68 -24.406 -18.344 1 90.81 134 ILE A C 1
ATOM 1105 O O . ILE A 1 134 ? -13.086 -25.562 -18.25 1 90.81 134 ILE A O 1
ATOM 1109 N N . LYS A 1 135 ? -11.938 -23.969 -19.328 1 84.88 135 LYS A N 1
ATOM 1110 C CA . LYS A 1 135 ? -11.602 -24.891 -20.422 1 84.88 135 LYS A CA 1
ATOM 1111 C C . LYS A 1 135 ? -10.094 -24.953 -20.625 1 84.88 135 LYS A C 1
ATOM 1113 O O . LYS A 1 135 ? -9.594 -25.891 -21.266 1 84.88 135 LYS A O 1
ATOM 1118 N N . GLY A 1 136 ? -9.422 -24.188 -20.109 1 80.69 136 GLY A N 1
ATOM 1119 C CA . GLY A 1 136 ? -8 -24.094 -20.422 1 80.69 136 GLY A CA 1
ATOM 1120 C C . GLY A 1 136 ? -7.188 -25.219 -19.781 1 80.69 136 GLY A C 1
ATOM 1121 O O . GLY A 1 136 ? -7.57 -25.766 -18.75 1 80.69 136 GLY A O 1
ATOM 1122 N N . SER A 1 137 ? -6.094 -25.641 -20.547 1 88.44 137 SER A N 1
ATOM 1123 C CA . SER A 1 137 ? -5.234 -26.719 -20.078 1 88.44 137 SER A CA 1
ATOM 1124 C C . SER A 1 137 ? -3.812 -26.234 -19.828 1 88.44 137 SER A C 1
ATOM 1126 O O . SER A 1 137 ? -2.918 -27.016 -19.516 1 88.44 137 SER A O 1
ATOM 1128 N N . SER A 1 138 ? -3.586 -24.969 -19.922 1 94.25 138 SER A N 1
ATOM 1129 C CA . SER A 1 138 ? -2.275 -24.375 -19.688 1 94.25 138 SER A CA 1
ATOM 1130 C C . SER A 1 138 ? -2.213 -23.703 -18.312 1 94.25 138 SER A C 1
ATOM 1132 O O . SER A 1 138 ? -3.158 -23.031 -17.906 1 94.25 138 SER A O 1
ATOM 1134 N N . VAL A 1 139 ? -1.122 -24.016 -17.641 1 96.06 139 VAL A N 1
ATOM 1135 C CA . VAL A 1 139 ? -0.988 -23.5 -16.281 1 96.06 139 VAL A CA 1
ATOM 1136 C C . VAL A 1 139 ? 0.31 -22.703 -16.156 1 96.06 139 VAL A C 1
ATOM 1138 O O . VAL A 1 139 ? 1.302 -23.016 -16.812 1 96.06 139 VAL A O 1
ATOM 1141 N N . SER A 1 140 ? 0.284 -21.703 -15.414 1 96.94 140 SER A N 1
ATOM 1142 C CA . SER A 1 140 ? 1.455 -20.891 -15.117 1 96.94 140 SER A CA 1
ATOM 1143 C C . SER A 1 140 ? 1.75 -20.875 -13.617 1 96.94 140 SER A C 1
ATOM 1145 O O . SER A 1 140 ? 0.832 -20.938 -12.797 1 96.94 140 SER A O 1
ATOM 1147 N N . ILE A 1 141 ? 3.02 -20.844 -13.258 1 96.25 141 ILE A N 1
ATOM 1148 C CA . ILE A 1 141 ? 3.439 -20.812 -11.859 1 96.25 141 ILE A CA 1
ATOM 1149 C C . ILE A 1 141 ? 4.316 -19.594 -11.609 1 96.25 141 ILE A C 1
ATOM 1151 O O . ILE A 1 141 ? 5.102 -19.203 -12.477 1 96.25 141 ILE A O 1
ATOM 1155 N N . ASP A 1 142 ? 4.129 -18.953 -10.523 1 94.5 142 ASP A N 1
ATOM 1156 C CA . ASP A 1 142 ? 4.938 -17.797 -10.125 1 94.5 142 ASP A CA 1
ATOM 1157 C C . ASP A 1 142 ? 4.867 -17.578 -8.617 1 94.5 142 ASP A C 1
ATOM 1159 O O . ASP A 1 142 ? 4.043 -18.172 -7.934 1 94.5 142 ASP A O 1
ATOM 1163 N N . THR A 1 143 ? 5.797 -16.828 -8.141 1 93.69 143 THR A N 1
ATOM 1164 C CA . THR A 1 143 ? 5.855 -16.484 -6.723 1 93.69 143 THR A CA 1
ATOM 1165 C C . THR A 1 143 ? 5.742 -14.969 -6.535 1 93.69 143 THR A C 1
ATOM 1167 O O . THR A 1 143 ? 6.293 -14.195 -7.32 1 93.69 143 THR A O 1
ATOM 1170 N N . THR A 1 144 ? 4.965 -14.57 -5.594 1 93.69 144 THR A N 1
ATOM 1171 C CA . THR A 1 144 ? 4.867 -13.156 -5.25 1 93.69 144 THR A CA 1
ATOM 1172 C C . THR A 1 144 ? 5.223 -12.93 -3.783 1 93.69 144 THR A C 1
ATOM 1174 O O . THR A 1 144 ? 5.246 -13.875 -2.992 1 93.69 144 THR A O 1
ATOM 1177 N N . HIS A 1 145 ? 5.633 -11.734 -3.424 1 92.75 145 HIS A N 1
ATOM 1178 C CA . HIS A 1 145 ? 6.051 -11.422 -2.062 1 92.75 145 HIS A CA 1
ATOM 1179 C C . HIS A 1 145 ? 4.973 -10.625 -1.326 1 92.75 145 HIS A C 1
ATOM 1181 O O . HIS A 1 145 ? 4.277 -9.812 -1.931 1 92.75 145 HIS A O 1
ATOM 1187 N N . THR A 1 146 ? 4.762 -10.891 -0.11 1 94.88 146 THR A N 1
ATOM 1188 C CA . THR A 1 146 ? 3.871 -10.18 0.799 1 94.88 146 THR A CA 1
ATOM 1189 C C . THR A 1 146 ? 4.645 -9.641 2 1 94.88 146 THR A C 1
ATOM 1191 O O . THR A 1 146 ? 5.379 -10.383 2.656 1 94.88 146 THR A O 1
ATOM 1194 N N . GLU A 1 147 ? 4.504 -8.375 2.309 1 93.69 147 GLU A N 1
ATOM 1195 C CA . GLU A 1 147 ? 5.199 -7.766 3.438 1 93.69 147 GLU A CA 1
ATOM 1196 C C . GLU A 1 147 ? 4.574 -8.188 4.766 1 93.69 147 GLU A C 1
ATOM 1198 O O . GLU A 1 147 ? 3.35 -8.289 4.875 1 93.69 147 GLU A O 1
ATOM 1203 N N . ALA A 1 148 ? 5.434 -8.391 5.73 1 93.75 148 ALA A N 1
ATOM 1204 C CA . ALA A 1 148 ? 4.945 -8.727 7.062 1 93.75 148 ALA A CA 1
ATOM 1205 C C . ALA A 1 148 ? 4.223 -7.539 7.695 1 93.75 148 ALA A C 1
ATOM 1207 O O . ALA A 1 148 ? 4.398 -6.395 7.273 1 93.75 148 ALA A O 1
ATOM 1208 N N . ASN A 1 149 ? 3.318 -7.887 8.617 1 89.94 149 ASN A N 1
ATOM 1209 C CA . ASN A 1 149 ? 2.574 -6.844 9.32 1 89.94 149 ASN A CA 1
ATOM 1210 C C . ASN A 1 149 ? 3.377 -6.273 10.484 1 89.94 149 ASN A C 1
ATOM 1212 O O . ASN A 1 149 ? 2.824 -6.016 11.555 1 89.94 149 ASN A O 1
ATOM 1216 N N . THR A 1 150 ? 4.633 -6.34 10.461 1 87.75 150 THR A N 1
ATOM 1217 C CA . THR A 1 150 ? 5.543 -5.801 11.469 1 87.75 150 THR A CA 1
ATOM 1218 C C . THR A 1 150 ? 6.797 -5.23 10.812 1 87.75 150 THR A C 1
ATOM 1220 O O . THR A 1 150 ? 7.062 -5.484 9.641 1 87.75 150 THR A O 1
ATOM 1223 N N . PHE A 1 151 ? 7.438 -4.43 11.602 1 81.25 151 PHE A N 1
ATOM 1224 C CA . PHE A 1 151 ? 8.641 -3.818 11.055 1 81.25 151 PHE A CA 1
ATOM 1225 C C . PHE A 1 151 ? 9.836 -4.75 11.195 1 81.25 151 PHE A C 1
ATOM 1227 O O . PHE A 1 151 ? 9.867 -5.602 12.094 1 81.25 151 PHE A O 1
ATOM 1234 N N . LYS A 1 152 ? 10.68 -4.582 10.258 1 84.5 152 LYS A N 1
ATOM 1235 C CA . LYS A 1 152 ? 11.945 -5.312 10.273 1 84.5 152 LYS A CA 1
ATOM 1236 C C . LYS A 1 152 ? 12.891 -4.766 11.344 1 84.5 152 LYS A C 1
ATOM 1238 O O . LYS A 1 152 ? 13.492 -3.709 11.156 1 84.5 152 LYS A O 1
ATOM 1243 N N . ALA A 1 153 ? 13.031 -5.543 12.453 1 87.44 153 ALA A N 1
ATOM 1244 C CA . ALA A 1 153 ? 13.844 -5.074 13.57 1 87.44 153 ALA A CA 1
ATOM 1245 C C . ALA A 1 153 ? 15.281 -5.57 13.453 1 87.44 153 ALA A C 1
ATOM 1247 O O . ALA A 1 153 ? 15.531 -6.648 12.906 1 87.44 153 ALA A O 1
ATOM 1248 N N . THR A 1 154 ? 16.156 -4.758 14.008 1 86.06 154 THR A N 1
ATOM 1249 C CA . THR A 1 154 ? 17.531 -5.207 14.133 1 86.06 154 THR A CA 1
ATOM 1250 C C . THR A 1 154 ? 17.672 -6.18 15.297 1 86.06 154 THR A C 1
ATOM 1252 O O . THR A 1 154 ? 16.844 -6.203 16.203 1 86.06 154 THR A O 1
ATOM 1255 N N . PRO A 1 155 ? 18.688 -6.992 15.195 1 86.25 155 PRO A N 1
ATOM 1256 C CA . PRO A 1 155 ? 18.859 -7.969 16.266 1 86.25 155 PRO A CA 1
ATOM 1257 C C . PRO A 1 155 ? 18.938 -7.316 17.656 1 86.25 155 PRO A C 1
ATOM 1259 O O . PRO A 1 155 ? 18.422 -7.867 18.625 1 86.25 155 PRO A O 1
ATOM 1262 N N . GLU A 1 156 ? 19.547 -6.184 17.734 1 88.94 156 GLU A N 1
ATOM 1263 C CA . GLU A 1 156 ? 19.641 -5.477 19 1 88.94 156 GLU A CA 1
ATOM 1264 C C . GLU A 1 156 ? 18.25 -5.105 19.531 1 88.94 156 GLU A C 1
ATOM 1266 O O . GLU A 1 156 ? 17.984 -5.262 20.719 1 88.94 156 GLU A O 1
ATOM 1271 N N . ARG A 1 157 ? 17.516 -4.676 18.609 1 87.62 157 ARG A N 1
ATOM 1272 C CA . ARG A 1 157 ? 16.172 -4.273 19 1 87.62 157 ARG A CA 1
ATOM 1273 C C . ARG A 1 157 ? 15.328 -5.488 19.375 1 87.62 157 ARG A C 1
ATOM 1275 O O . ARG A 1 157 ? 14.492 -5.406 20.281 1 87.62 157 ARG A O 1
ATOM 1282 N N . VAL A 1 158 ? 15.508 -6.523 18.672 1 89.62 158 VAL A N 1
ATOM 1283 C CA . VAL A 1 158 ? 14.789 -7.758 18.969 1 89.62 158 VAL A CA 1
ATOM 1284 C C . VAL A 1 158 ? 15.148 -8.219 20.391 1 89.62 158 VAL A C 1
ATOM 1286 O O . VAL A 1 158 ? 14.266 -8.586 21.172 1 89.62 158 VAL A O 1
ATOM 1289 N N . MET A 1 159 ? 16.359 -8.172 20.734 1 91.06 159 MET A N 1
ATOM 1290 C CA . MET A 1 159 ? 16.844 -8.609 22.047 1 91.06 159 MET A CA 1
ATOM 1291 C C . MET A 1 159 ? 16.297 -7.699 23.141 1 91.06 159 MET A C 1
ATOM 1293 O O . MET A 1 159 ? 15.906 -8.172 24.219 1 91.06 159 MET A O 1
ATOM 1297 N N . LYS A 1 160 ? 16.297 -6.453 22.859 1 90.38 160 LYS A N 1
ATOM 1298 C CA . LYS A 1 160 ? 15.727 -5.52 23.828 1 90.38 160 LYS A CA 1
ATOM 1299 C C . LYS A 1 160 ? 14.25 -5.828 24.078 1 90.38 160 LYS A C 1
ATOM 1301 O O . LYS A 1 160 ? 13.805 -5.828 25.234 1 90.38 160 LYS A O 1
ATOM 1306 N N . ARG A 1 161 ? 13.594 -6.098 23.031 1 89.44 161 ARG A N 1
ATOM 1307 C CA . ARG A 1 161 ? 12.172 -6.383 23.156 1 89.44 161 ARG A CA 1
ATOM 1308 C C . ARG A 1 161 ? 11.938 -7.703 23.891 1 89.44 161 ARG A C 1
ATOM 1310 O O . ARG A 1 161 ? 10.961 -7.848 24.625 1 89.44 161 ARG A O 1
ATOM 1317 N N . LEU A 1 162 ? 12.789 -8.602 23.688 1 89.56 162 LEU A N 1
ATOM 1318 C CA . LEU A 1 162 ? 12.688 -9.883 24.375 1 89.56 162 LEU A CA 1
ATOM 1319 C C . LEU A 1 162 ? 12.828 -9.711 25.875 1 89.56 162 LEU A C 1
ATOM 1321 O O . LEU A 1 162 ? 12.055 -10.281 26.656 1 89.56 162 LEU A O 1
ATOM 1325 N N . VAL A 1 163 ? 13.758 -8.93 26.234 1 90.19 163 VAL A N 1
ATOM 1326 C CA . VAL A 1 163 ? 14 -8.695 27.656 1 90.19 163 VAL A CA 1
ATOM 1327 C C . VAL A 1 163 ? 12.828 -7.934 28.266 1 90.19 163 VAL A C 1
ATOM 1329 O O . VAL A 1 163 ? 12.383 -8.25 29.375 1 90.19 163 VAL A O 1
ATOM 1332 N N . SER A 1 164 ? 12.438 -6.984 27.516 1 90.06 164 SER A N 1
ATOM 1333 C CA . SER A 1 164 ? 11.289 -6.219 28 1 90.06 164 SER A CA 1
ATOM 1334 C C . SER A 1 164 ? 10.07 -7.113 28.188 1 90.06 164 SER A C 1
ATOM 1336 O O . SER A 1 164 ? 9.336 -6.961 29.172 1 90.06 164 SER A O 1
ATOM 1338 N N . LYS A 1 165 ? 9.867 -7.93 27.25 1 89.44 165 LYS A N 1
ATOM 1339 C CA . LYS A 1 165 ? 8.758 -8.875 27.344 1 89.44 165 LYS A CA 1
ATOM 1340 C C . LYS A 1 165 ? 8.945 -9.805 28.547 1 89.44 165 LYS A C 1
ATOM 1342 O O . LYS A 1 165 ? 7.984 -10.141 29.234 1 89.44 165 LYS A O 1
ATOM 1347 N N . MET A 1 166 ? 10.125 -10.242 28.812 1 88.19 166 MET A N 1
ATOM 1348 C CA . MET A 1 166 ? 10.438 -11.102 29.953 1 88.19 166 MET A CA 1
ATOM 1349 C C . MET A 1 166 ? 10.109 -10.406 31.266 1 88.19 166 MET A C 1
ATOM 1351 O O . MET A 1 166 ? 9.484 -10.992 32.156 1 88.19 166 MET A O 1
ATOM 1355 N N . PHE A 1 167 ? 10.461 -9.156 31.297 1 88.56 167 PHE A N 1
ATOM 1356 C CA . PHE A 1 167 ? 10.211 -8.398 32.531 1 88.56 167 PHE A CA 1
ATOM 1357 C C . PHE A 1 167 ? 8.719 -8.18 32.719 1 88.56 167 PHE A C 1
ATOM 1359 O O . PHE A 1 167 ? 8.219 -8.258 33.844 1 88.56 167 PHE A O 1
ATOM 1366 N N . LYS A 1 168 ? 8.094 -7.879 31.688 1 88.38 168 LYS A N 1
ATOM 1367 C CA . LYS A 1 168 ? 6.656 -7.656 31.781 1 88.38 168 LYS A CA 1
ATOM 1368 C C . LYS A 1 168 ? 5.93 -8.922 32.219 1 88.38 168 LYS A C 1
ATOM 1370 O O . LYS A 1 168 ? 5.055 -8.859 33.094 1 88.38 168 LYS A O 1
ATOM 1375 N N . THR A 1 169 ? 6.285 -10.039 31.641 1 87.62 169 THR A N 1
ATOM 1376 C CA . THR A 1 169 ? 5.656 -11.305 32 1 87.62 169 THR A CA 1
ATOM 1377 C C . THR A 1 169 ? 6.008 -11.711 33.406 1 87.62 169 THR A C 1
ATOM 1379 O O . THR A 1 169 ? 5.168 -12.242 34.156 1 87.62 169 THR A O 1
ATOM 1382 N N . LEU A 1 170 ? 7.215 -11.484 33.781 1 86.5 170 LEU A N 1
ATOM 1383 C CA . LEU A 1 170 ? 7.66 -11.789 35.156 1 86.5 170 LEU A CA 1
ATOM 1384 C C . LEU A 1 170 ? 6.91 -10.938 36.156 1 86.5 170 LEU A C 1
ATOM 1386 O O . LEU A 1 170 ? 6.535 -11.43 37.25 1 86.5 170 LEU A O 1
ATOM 1390 N N . LYS A 1 171 ? 6.711 -9.727 35.781 1 86.81 171 LYS A N 1
ATOM 1391 C CA . LYS A 1 171 ? 5.988 -8.828 36.688 1 86.81 171 LYS A CA 1
ATOM 1392 C C . LYS A 1 171 ? 4.539 -9.273 36.875 1 86.81 171 LYS A C 1
ATOM 1394 O O . LYS A 1 171 ? 3.967 -9.141 37.938 1 86.81 171 LYS A O 1
ATOM 1399 N N . GLU A 1 172 ? 3.959 -9.742 35.844 1 86.44 172 GLU A N 1
ATOM 1400 C CA . GLU A 1 172 ? 2.576 -10.211 35.875 1 86.44 172 GLU A CA 1
ATOM 1401 C C . GLU A 1 172 ? 2.445 -11.469 36.719 1 86.44 172 GLU A C 1
ATOM 1403 O O . GLU A 1 172 ? 1.439 -11.648 37.406 1 86.44 172 GLU A O 1
ATOM 1408 N N . GLU A 1 173 ? 3.453 -12.328 36.719 1 85.69 173 GLU A N 1
ATOM 1409 C CA . GLU A 1 173 ? 3.344 -13.625 37.375 1 85.69 173 GLU A CA 1
ATOM 1410 C C . GLU A 1 173 ? 3.881 -13.555 38.812 1 85.69 173 GLU A C 1
ATOM 1412 O O . GLU A 1 173 ? 3.365 -14.227 39.719 1 85.69 173 GLU A O 1
ATOM 1417 N N . VAL A 1 174 ? 5.121 -12.938 39.188 1 81.88 174 VAL A N 1
ATOM 1418 C CA . VAL A 1 174 ? 5.742 -12.938 40.5 1 81.88 174 VAL A CA 1
ATOM 1419 C C . VAL A 1 174 ? 5.48 -11.602 41.188 1 81.88 174 VAL A C 1
ATOM 1421 O O . VAL A 1 174 ? 5.789 -11.445 42.375 1 81.88 174 VAL A O 1
ATOM 1424 N N . GLU A 1 175 ? 4.566 -10.656 40.688 1 71.88 175 GLU A N 1
ATOM 1425 C CA . GLU A 1 175 ? 4.176 -9.352 41.219 1 71.88 175 GLU A CA 1
ATOM 1426 C C . GLU A 1 175 ? 5.387 -8.445 41.375 1 71.88 175 GLU A C 1
ATOM 1428 O O . GLU A 1 175 ? 5.363 -7.281 40.969 1 71.88 175 GLU A O 1
ATOM 1433 N N . LYS A 1 176 ? 6.508 -9.062 42.188 1 78.25 176 LYS A N 1
ATOM 1434 C CA . LYS A 1 176 ? 7.688 -8.219 42.375 1 78.25 176 LYS A CA 1
ATOM 1435 C C . LYS A 1 176 ? 8.938 -8.883 41.781 1 78.25 176 LYS A C 1
ATOM 1437 O O . LYS A 1 176 ? 9.242 -10.031 42.125 1 78.25 176 LYS A O 1
ATOM 1442 N N . ILE A 1 177 ? 9.586 -8.164 40.812 1 80.06 177 ILE A N 1
ATOM 1443 C CA . ILE A 1 177 ? 10.812 -8.664 40.219 1 80.06 177 ILE A CA 1
ATOM 1444 C C . ILE A 1 177 ? 11.938 -8.656 41.25 1 80.06 177 ILE A C 1
ATOM 1446 O O . ILE A 1 177 ? 12.188 -7.629 41.875 1 80.06 177 ILE A O 1
ATOM 1450 N N . PRO A 1 178 ? 12.484 -9.773 41.5 1 78.56 178 PRO A N 1
ATOM 1451 C CA . PRO A 1 178 ? 13.586 -9.836 42.469 1 78.56 178 PRO A CA 1
ATOM 1452 C C . PRO A 1 178 ? 14.664 -8.789 42.188 1 78.56 178 PRO A C 1
ATOM 1454 O O . PRO A 1 178 ? 14.945 -8.477 41.031 1 78.56 178 PRO A O 1
ATOM 1457 N N . SER A 1 179 ? 15.164 -8.141 43.156 1 78.25 179 SER A N 1
ATOM 1458 C CA . SER A 1 179 ? 16.141 -7.059 43.094 1 78.25 179 SER A CA 1
ATOM 1459 C C . SER A 1 179 ? 17.438 -7.531 42.438 1 78.25 179 SER A C 1
ATOM 1461 O O . SER A 1 179 ? 18.219 -6.719 41.938 1 78.25 179 SER A O 1
ATOM 1463 N N . ASP A 1 180 ? 17.656 -8.805 42.375 1 78.5 180 ASP A N 1
ATOM 1464 C CA . ASP A 1 180 ? 18.906 -9.344 41.844 1 78.5 180 ASP A CA 1
ATOM 1465 C C . ASP A 1 180 ? 18.922 -9.281 40.312 1 78.5 180 ASP A C 1
ATOM 1467 O O . ASP A 1 180 ? 19.984 -9.414 39.719 1 78.5 180 ASP A O 1
ATOM 1471 N N . ILE A 1 181 ? 17.828 -8.953 39.781 1 81.38 181 ILE A N 1
ATOM 1472 C CA . ILE A 1 181 ? 17.75 -8.906 38.344 1 81.38 181 ILE A CA 1
ATOM 1473 C C . ILE A 1 181 ? 18.031 -7.492 37.844 1 81.38 181 ILE A C 1
ATOM 1475 O O . ILE A 1 181 ? 17.391 -6.535 38.312 1 81.38 181 ILE A O 1
ATOM 1479 N N . ASN A 1 182 ? 19.078 -7.391 37.062 1 81.06 182 ASN A N 1
ATOM 1480 C CA . ASN A 1 182 ? 19.422 -6.102 36.469 1 81.06 182 ASN A CA 1
ATOM 1481 C C . ASN A 1 182 ? 18.375 -5.652 35.469 1 81.06 182 ASN A C 1
ATOM 1483 O O . ASN A 1 182 ? 18.266 -6.223 34.375 1 81.06 182 ASN A O 1
ATOM 1487 N N . GLN A 1 183 ? 17.578 -4.668 35.781 1 82.5 183 GLN A N 1
ATOM 1488 C CA . GLN A 1 183 ? 16.5 -4.219 34.906 1 82.5 183 GLN A CA 1
ATOM 1489 C C . GLN A 1 183 ? 16.953 -3.059 34.031 1 82.5 183 GLN A C 1
ATOM 1491 O O . GLN A 1 183 ? 16.188 -2.549 33.219 1 82.5 183 GLN A O 1
ATOM 1496 N N . GLU A 1 184 ? 18.188 -2.713 34.156 1 84.5 184 GLU A N 1
ATOM 1497 C CA . GLU A 1 184 ? 18.688 -1.617 33.344 1 84.5 184 GLU A CA 1
ATOM 1498 C C . GLU A 1 184 ? 19.172 -2.123 31.969 1 84.5 184 GLU A C 1
ATOM 1500 O O . GLU A 1 184 ? 20.297 -2.631 31.859 1 84.5 184 GLU A O 1
ATOM 1505 N N . ILE A 1 185 ? 18.391 -2.002 31 1 87.5 185 ILE A N 1
ATOM 1506 C CA . ILE A 1 185 ? 18.734 -2.441 29.656 1 87.5 185 ILE A CA 1
ATOM 1507 C C . ILE A 1 185 ? 19.797 -1.518 29.047 1 87.5 185 ILE A C 1
ATOM 1509 O O . ILE A 1 185 ? 19.641 -0.294 29.062 1 87.5 185 ILE A O 1
ATOM 1513 N N . PRO A 1 186 ? 20.844 -2.076 28.609 1 86.81 186 PRO A N 1
ATOM 1514 C CA . PRO A 1 186 ? 21.891 -1.253 28 1 86.81 186 PRO A CA 1
ATOM 1515 C C . PRO A 1 186 ? 21.391 -0.485 26.781 1 86.81 186 PRO A C 1
ATOM 1517 O O . PRO A 1 186 ? 20.562 -0.994 26.031 1 86.81 186 PRO A O 1
ATOM 1520 N N . ASP A 1 187 ? 21.766 0.698 26.609 1 85.44 187 ASP A N 1
ATOM 1521 C CA . ASP A 1 187 ? 21.422 1.485 25.422 1 85.44 187 ASP A CA 1
ATOM 1522 C C . ASP A 1 187 ? 22.344 1.147 24.25 1 85.44 187 ASP A C 1
ATOM 1524 O O . ASP A 1 187 ? 23.438 1.714 24.125 1 85.44 187 ASP A O 1
ATOM 1528 N N . TYR A 1 188 ? 21.938 0.319 23.453 1 85.12 188 TYR A N 1
ATOM 1529 C CA . TYR A 1 188 ? 22.75 -0.16 22.344 1 85.12 188 TYR A CA 1
ATOM 1530 C C . TYR A 1 188 ? 22.938 0.935 21.312 1 85.12 188 TYR A C 1
ATOM 1532 O O . TYR A 1 188 ? 23.875 0.871 20.5 1 85.12 188 TYR A O 1
ATOM 1540 N N . LYS A 1 189 ? 22.125 2 21.266 1 82.56 189 LYS A N 1
ATOM 1541 C CA . LYS A 1 189 ? 22.234 3.064 20.266 1 82.56 189 LYS A CA 1
ATOM 1542 C C . LYS A 1 189 ? 23.469 3.928 20.5 1 82.56 189 LYS A C 1
ATOM 1544 O O . LYS A 1 189 ? 23.969 4.562 19.578 1 82.56 189 LYS A O 1
ATOM 1549 N N . GLU A 1 190 ? 23.906 3.898 21.672 1 80.56 190 GLU A N 1
ATOM 1550 C CA . GLU A 1 190 ? 25.062 4.711 22.047 1 80.56 190 GLU A CA 1
ATOM 1551 C C . GLU A 1 190 ? 26.375 4.012 21.672 1 80.56 190 GLU A C 1
ATOM 1553 O O . GLU A 1 190 ? 27.422 4.648 21.594 1 80.56 190 GLU A O 1
ATOM 1558 N N . ILE A 1 191 ? 26.219 2.682 21.359 1 81.88 191 ILE A N 1
ATOM 1559 C CA . ILE A 1 191 ? 27.406 1.914 21 1 81.88 191 ILE A CA 1
ATOM 1560 C C . ILE A 1 191 ? 27.688 2.047 19.5 1 81.88 191 ILE A C 1
ATOM 1562 O O . ILE A 1 191 ? 26.828 1.72 18.672 1 81.88 191 ILE A O 1
ATOM 1566 N N . GLU A 1 192 ? 28.75 2.621 19.094 1 78.81 192 GLU A N 1
ATOM 1567 C CA . GLU A 1 192 ? 29.109 2.945 17.703 1 78.81 192 GLU A CA 1
ATOM 1568 C C . GLU A 1 192 ? 29.312 1.682 16.875 1 78.81 192 GLU A C 1
ATOM 1570 O O . GLU A 1 192 ? 28.828 1.597 15.742 1 78.81 192 GLU A O 1
ATOM 1575 N N . ASP A 1 193 ? 30 0.69 17.469 1 80.69 193 ASP A N 1
ATOM 1576 C CA . ASP A 1 193 ? 30.266 -0.538 16.734 1 80.69 193 ASP A CA 1
ATOM 1577 C C . ASP A 1 193 ? 29.094 -1.503 16.812 1 80.69 193 ASP A C 1
ATOM 1579 O O . ASP A 1 193 ? 28.75 -1.983 17.891 1 80.69 193 ASP A O 1
ATOM 1583 N N . PRO A 1 194 ? 28.609 -1.773 15.719 1 83 194 PRO A N 1
ATOM 1584 C CA . PRO A 1 194 ? 27.438 -2.639 15.711 1 83 194 PRO A CA 1
ATOM 1585 C C . PRO A 1 194 ? 27.734 -4.047 16.219 1 83 194 PRO A C 1
ATOM 1587 O O . PRO A 1 194 ? 26.875 -4.676 16.844 1 83 194 PRO A O 1
ATOM 1590 N N . LYS A 1 195 ? 28.875 -4.574 16 1 85.06 195 LYS A N 1
ATOM 1591 C CA . LYS A 1 195 ? 29.219 -5.914 16.484 1 85.06 195 LYS A CA 1
ATOM 1592 C C . LYS A 1 195 ? 29.266 -5.961 18 1 85.06 195 LYS A C 1
ATOM 1594 O O . LYS A 1 195 ? 28.75 -6.898 18.625 1 85.06 195 LYS A O 1
ATOM 1599 N N . VAL A 1 196 ? 29.797 -4.938 18.516 1 87.5 196 VAL A N 1
ATOM 1600 C CA . VAL A 1 196 ? 29.906 -4.863 19.969 1 87.5 196 VAL A CA 1
ATOM 1601 C C . VAL A 1 196 ? 28.531 -4.656 20.578 1 87.5 196 VAL A C 1
ATOM 1603 O O . VAL A 1 196 ? 28.234 -5.199 21.656 1 87.5 196 VAL A O 1
ATOM 1606 N N . ALA A 1 197 ? 27.781 -3.865 19.906 1 89.25 197 ALA A N 1
ATOM 1607 C CA . ALA A 1 197 ? 26.422 -3.637 20.391 1 89.25 197 ALA A CA 1
ATOM 1608 C C . ALA A 1 197 ? 25.641 -4.941 20.438 1 89.25 197 ALA A C 1
ATOM 1610 O O . ALA A 1 197 ? 24.938 -5.211 21.422 1 89.25 197 ALA A O 1
ATOM 1611 N N . LYS A 1 198 ? 25.812 -5.762 19.438 1 88.81 198 LYS A N 1
ATOM 1612 C CA . LYS A 1 198 ? 25.109 -7.035 19.375 1 88.81 198 LYS A CA 1
ATOM 1613 C C . LYS A 1 198 ? 25.594 -7.988 20.469 1 88.81 198 LYS A C 1
ATOM 1615 O O . LYS A 1 198 ? 24.797 -8.656 21.109 1 88.81 198 LYS A O 1
ATOM 1620 N N . GLU A 1 199 ? 26.812 -8.031 20.609 1 88.62 199 GLU A N 1
ATOM 1621 C CA . GLU A 1 199 ? 27.391 -8.922 21.609 1 88.62 199 GLU A CA 1
ATOM 1622 C C . GLU A 1 199 ? 27.016 -8.492 23.031 1 88.62 199 GLU A C 1
ATOM 1624 O O . GLU A 1 199 ? 26.766 -9.328 23.891 1 88.62 199 GLU A O 1
ATOM 1629 N N . THR A 1 200 ? 27 -7.176 23.203 1 89.81 200 THR A N 1
ATOM 1630 C CA . THR A 1 200 ? 26.625 -6.648 24.516 1 89.81 200 THR A CA 1
ATOM 1631 C C . THR A 1 200 ? 25.172 -7.008 24.844 1 89.81 200 THR A C 1
ATOM 1633 O O . THR A 1 200 ? 24.875 -7.422 25.969 1 89.81 200 THR A O 1
ATOM 1636 N N . MET A 1 201 ? 24.438 -6.832 23.906 1 91.44 201 MET A N 1
ATOM 1637 C CA . MET A 1 201 ? 23.031 -7.137 24.125 1 91.44 201 MET A CA 1
ATOM 1638 C C . MET A 1 201 ? 22.812 -8.633 24.328 1 91.44 201 MET A C 1
ATOM 1640 O O . MET A 1 201 ? 22 -9.039 25.156 1 91.44 201 MET A O 1
ATOM 1644 N N . LYS A 1 202 ? 23.438 -9.414 23.547 1 90.19 202 LYS A N 1
ATOM 1645 C CA . LYS A 1 202 ? 23.344 -10.867 23.703 1 90.19 202 LYS A CA 1
ATOM 1646 C C . LYS A 1 202 ? 23.781 -11.305 25.094 1 90.19 202 LYS A C 1
ATOM 1648 O O . LYS A 1 202 ? 23.125 -12.133 25.719 1 90.19 202 LYS A O 1
ATOM 1653 N N . ALA A 1 203 ? 24.844 -10.773 25.531 1 90.94 203 ALA A N 1
ATOM 1654 C CA . ALA A 1 203 ? 25.344 -11.086 26.859 1 90.94 203 ALA A CA 1
ATOM 1655 C C . ALA A 1 203 ? 24.359 -10.672 27.938 1 90.94 203 ALA A C 1
ATOM 1657 O O . ALA A 1 203 ? 24.172 -11.391 28.922 1 90.94 203 ALA A O 1
ATOM 1658 N N . TYR A 1 204 ? 23.828 -9.555 27.703 1 91.88 204 TYR A N 1
ATOM 1659 C CA . TYR A 1 204 ? 22.844 -9.062 28.656 1 91.88 204 TYR A CA 1
ATOM 1660 C C . TYR A 1 204 ? 21.641 -9.992 28.734 1 91.88 204 TYR A C 1
ATOM 1662 O O . TYR A 1 204 ? 21.141 -10.289 29.828 1 91.88 204 TYR A O 1
ATOM 1670 N N . VAL A 1 205 ? 21.156 -10.422 27.609 1 92.06 205 VAL A N 1
ATOM 1671 C CA . VAL A 1 205 ? 19.984 -11.289 27.562 1 92.06 205 VAL A CA 1
ATOM 1672 C C . VAL A 1 205 ? 20.312 -12.625 28.234 1 92.06 205 VAL A C 1
ATOM 1674 O O . VAL A 1 205 ? 19.5 -13.141 29.016 1 92.06 205 VAL A O 1
ATOM 1677 N N . GLU A 1 206 ? 21.422 -13.148 27.906 1 90.88 206 GLU A N 1
ATOM 1678 C CA . GLU A 1 206 ? 21.828 -14.414 28.5 1 90.88 206 GLU A CA 1
ATOM 1679 C C . GLU A 1 206 ? 21.969 -14.297 30.016 1 90.88 206 GLU A C 1
ATOM 1681 O O . GLU A 1 206 ? 21.578 -15.203 30.75 1 90.88 206 GLU A O 1
ATOM 1686 N N . GLU A 1 207 ? 22.5 -13.203 30.406 1 90.38 207 GLU A N 1
ATOM 1687 C CA . GLU A 1 207 ? 22.625 -12.961 31.828 1 90.38 207 GLU A CA 1
ATOM 1688 C C . GLU A 1 207 ? 21.266 -12.836 32.5 1 90.38 207 GLU A C 1
ATOM 1690 O O . GLU A 1 207 ? 21.062 -13.344 33.594 1 90.38 207 GLU A O 1
ATOM 1695 N N . THR A 1 208 ? 20.453 -12.141 31.844 1 90.69 208 THR A N 1
ATOM 1696 C CA . THR A 1 208 ? 19.109 -11.969 32.375 1 90.69 208 THR A CA 1
ATOM 1697 C C . THR A 1 208 ? 18.391 -13.312 32.5 1 90.69 208 THR A C 1
ATOM 1699 O O . THR A 1 208 ? 17.703 -13.586 33.469 1 90.69 208 THR A O 1
ATOM 1702 N N . ILE A 1 209 ? 18.562 -14.195 31.469 1 89.75 209 ILE A N 1
ATOM 1703 C CA . ILE A 1 209 ? 17.938 -15.516 31.469 1 89.75 209 ILE A CA 1
ATOM 1704 C C . ILE A 1 209 ? 18.469 -16.344 32.656 1 89.75 209 ILE A C 1
ATOM 1706 O O . ILE A 1 209 ? 17.688 -16.984 33.344 1 89.75 209 ILE A O 1
ATOM 1710 N N . THR A 1 210 ? 19.734 -16.266 32.844 1 89 210 THR A N 1
ATOM 1711 C CA . THR A 1 210 ? 20.359 -17.016 33.938 1 89 210 THR A CA 1
ATOM 1712 C C . THR A 1 210 ? 19.875 -16.516 35.281 1 89 210 THR A C 1
ATOM 1714 O O . THR A 1 210 ? 19.547 -17.328 36.156 1 89 210 THR A O 1
ATOM 1717 N N . THR A 1 211 ? 19.781 -15.242 35.438 1 88.56 211 THR A N 1
ATOM 1718 C CA . THR A 1 211 ? 19.391 -14.664 36.719 1 88.56 211 THR A CA 1
ATOM 1719 C C . THR A 1 211 ? 17.922 -14.953 37.031 1 88.56 211 THR A C 1
ATOM 1721 O O . THR A 1 211 ? 17.547 -15.203 38.156 1 88.56 211 THR A O 1
ATOM 1724 N N . VAL A 1 212 ? 17.156 -14.891 36.031 1 87.62 212 VAL A N 1
ATOM 1725 C CA . VAL A 1 212 ? 15.734 -15.148 36.219 1 87.62 212 VAL A CA 1
ATOM 1726 C C . VAL A 1 212 ? 15.508 -16.625 36.562 1 87.62 212 VAL A C 1
ATOM 1728 O O . VAL A 1 212 ? 14.695 -16.953 37.438 1 87.62 212 VAL A O 1
ATOM 1731 N N . THR A 1 213 ? 16.188 -17.516 35.844 1 85.69 213 THR A N 1
ATOM 1732 C CA . THR A 1 213 ? 16.031 -18.953 36.062 1 85.69 213 THR A CA 1
ATOM 1733 C C . THR A 1 213 ? 16.516 -19.328 37.469 1 85.69 213 THR A C 1
ATOM 1735 O O . THR A 1 213 ? 15.977 -20.266 38.094 1 85.69 213 THR A O 1
ATOM 1738 N N . GLU A 1 214 ? 17.422 -18.609 38.031 1 84.31 214 GLU A N 1
ATOM 1739 C CA . GLU A 1 214 ? 17.969 -18.891 39.344 1 84.31 214 GLU A CA 1
ATOM 1740 C C . GLU A 1 214 ? 17.078 -18.328 40.469 1 84.31 214 GLU A C 1
ATOM 1742 O O . GLU A 1 214 ? 17.016 -18.875 41.562 1 84.31 214 GLU A O 1
ATOM 1747 N N . ASN A 1 215 ? 16.438 -17.266 40.156 1 82.38 215 ASN A N 1
ATOM 1748 C CA . ASN A 1 215 ? 15.695 -16.594 41.219 1 82.38 215 ASN A CA 1
ATOM 1749 C C . ASN A 1 215 ? 14.211 -16.969 41.188 1 82.38 215 ASN A C 1
ATOM 1751 O O . ASN A 1 215 ? 13.5 -16.75 42.156 1 82.38 215 ASN A O 1
ATOM 1755 N N . VAL A 1 216 ? 13.773 -17.375 40.031 1 79 216 VAL A N 1
ATOM 1756 C CA . VAL A 1 216 ? 12.344 -17.625 39.938 1 79 216 VAL A CA 1
ATOM 1757 C C . VAL A 1 216 ? 12.094 -19.094 39.625 1 79 216 VAL A C 1
ATOM 1759 O O . VAL A 1 216 ? 12.836 -19.719 38.875 1 79 216 VAL A O 1
ATOM 1762 N N . ASP A 1 217 ? 11.234 -19.656 40.406 1 77.19 217 ASP A N 1
ATOM 1763 C CA . ASP A 1 217 ? 10.844 -21.047 40.188 1 77.19 217 ASP A CA 1
ATOM 1764 C C . ASP A 1 217 ? 10.07 -21.188 38.875 1 77.19 217 ASP A C 1
ATOM 1766 O O . ASP A 1 217 ? 8.945 -20.703 38.75 1 77.19 217 ASP A O 1
ATOM 1770 N N . VAL A 1 218 ? 10.711 -21.688 37.875 1 73.12 218 VAL A N 1
ATOM 1771 C CA . VAL A 1 218 ? 10.25 -21.859 36.5 1 73.12 218 VAL A CA 1
ATOM 1772 C C . VAL A 1 218 ? 8.945 -22.641 36.469 1 73.12 218 VAL A C 1
ATOM 1774 O O . VAL A 1 218 ? 8.102 -22.438 35.594 1 73.12 218 VAL A O 1
ATOM 1777 N N . GLU A 1 219 ? 8.695 -23.484 37.469 1 75.44 219 GLU A N 1
ATOM 1778 C CA . GLU A 1 219 ? 7.508 -24.328 37.5 1 75.44 219 GLU A CA 1
ATOM 1779 C C . GLU A 1 219 ? 6.262 -23.516 37.844 1 75.44 219 GLU A C 1
ATOM 1781 O O . GLU A 1 219 ? 5.156 -23.859 37.406 1 75.44 219 GLU A O 1
ATOM 1786 N N . THR A 1 220 ? 6.508 -22.422 38.531 1 80.44 220 THR A N 1
ATOM 1787 C CA . THR A 1 220 ? 5.355 -21.641 38.969 1 80.44 220 THR A CA 1
ATOM 1788 C C . THR A 1 220 ? 5.062 -20.516 37.969 1 80.44 220 THR A C 1
ATOM 1790 O O . THR A 1 220 ? 4.035 -19.844 38.062 1 80.44 220 THR A O 1
ATOM 1793 N N . THR A 1 221 ? 6.004 -20.406 37.094 1 85.75 221 THR A N 1
ATOM 1794 C CA . THR A 1 221 ? 5.84 -19.297 36.156 1 85.75 221 THR A CA 1
ATOM 1795 C C . THR A 1 221 ? 5.883 -19.812 34.719 1 85.75 221 THR A C 1
ATOM 1797 O O . THR A 1 221 ? 6.867 -19.594 34 1 85.75 221 THR A O 1
ATOM 1800 N N . PRO A 1 222 ? 4.793 -20.344 34.281 1 85.81 222 PRO A N 1
ATOM 1801 C CA . PRO A 1 222 ? 4.785 -20.969 32.969 1 85.81 222 PRO A CA 1
ATOM 1802 C C . PRO A 1 222 ? 4.957 -19.953 31.828 1 85.81 222 PRO A C 1
ATOM 1804 O O . PRO A 1 222 ? 5.609 -20.234 30.828 1 85.81 222 PRO A O 1
ATOM 1807 N N . LYS A 1 223 ? 4.363 -18.797 31.891 1 87.81 223 LYS A N 1
ATOM 1808 C CA . LYS A 1 223 ? 4.492 -17.781 30.844 1 87.81 223 LYS A CA 1
ATOM 1809 C C . LYS A 1 223 ? 5.934 -17.312 30.703 1 87.81 223 LYS A C 1
ATOM 1811 O O . LYS A 1 223 ? 6.438 -17.141 29.594 1 87.81 223 LYS A O 1
ATOM 1816 N N . THR A 1 224 ? 6.527 -17.141 31.844 1 86.88 224 THR A N 1
ATOM 1817 C CA . THR A 1 224 ? 7.922 -16.719 31.844 1 86.88 224 THR A CA 1
ATOM 1818 C C . THR A 1 224 ? 8.82 -17.812 31.281 1 86.88 224 THR A C 1
ATOM 1820 O O . THR A 1 224 ? 9.773 -17.531 30.547 1 86.88 224 THR A O 1
ATOM 1823 N N . LYS A 1 225 ? 8.508 -18.984 31.609 1 87.75 225 LYS A N 1
ATOM 1824 C CA . LYS A 1 225 ? 9.266 -20.109 31.078 1 87.75 225 LYS A CA 1
ATOM 1825 C C . LYS A 1 225 ? 9.18 -20.172 29.562 1 87.75 225 LYS A C 1
ATOM 1827 O O . LYS A 1 225 ? 10.18 -20.391 28.875 1 87.75 225 LYS A O 1
ATOM 1832 N N . ALA A 1 226 ? 8.016 -19.922 29.078 1 88.69 226 ALA A N 1
ATOM 1833 C CA . ALA A 1 226 ? 7.816 -19.953 27.625 1 88.69 226 ALA A CA 1
ATOM 1834 C C . ALA A 1 226 ? 8.625 -18.859 26.938 1 88.69 226 ALA A C 1
ATOM 1836 O O . ALA A 1 226 ? 9.195 -19.078 25.859 1 88.69 226 ALA A O 1
ATOM 1837 N N . VAL A 1 227 ? 8.648 -17.719 27.531 1 88.62 227 VAL A N 1
ATOM 1838 C CA . VAL A 1 227 ? 9.383 -16.594 26.969 1 88.62 227 VAL A CA 1
ATOM 1839 C C . VAL A 1 227 ? 10.875 -16.891 26.984 1 88.62 227 VAL A C 1
ATOM 1841 O O . VAL A 1 227 ? 11.594 -16.562 26.047 1 88.62 227 VAL A O 1
ATOM 1844 N N . ILE A 1 228 ? 11.328 -17.469 28.031 1 88.31 228 ILE A N 1
ATOM 1845 C CA . ILE A 1 228 ? 12.742 -17.797 28.188 1 88.31 228 ILE A CA 1
ATOM 1846 C C . ILE A 1 228 ? 13.141 -18.844 27.156 1 88.31 228 ILE A C 1
ATOM 1848 O O . ILE A 1 228 ? 14.188 -18.734 26.516 1 88.31 228 ILE A O 1
ATOM 1852 N N . GLU A 1 229 ? 12.289 -19.812 27.016 1 88.19 229 GLU A N 1
ATOM 1853 C CA . GLU A 1 229 ? 12.57 -20.844 26.016 1 88.19 229 GLU A CA 1
ATOM 1854 C C . GLU A 1 229 ? 12.617 -20.266 24.609 1 88.19 229 GLU A C 1
ATOM 1856 O O . GLU A 1 229 ? 13.469 -20.641 23.797 1 88.19 229 GLU A O 1
ATOM 1861 N N . ASN A 1 230 ? 11.695 -19.422 24.375 1 89.25 230 ASN A N 1
ATOM 1862 C CA . ASN A 1 230 ? 11.68 -18.766 23.078 1 89.25 230 ASN A CA 1
ATOM 1863 C C . ASN A 1 230 ? 12.93 -17.922 22.859 1 89.25 230 ASN A C 1
ATOM 1865 O O . ASN A 1 230 ? 13.492 -17.906 21.766 1 89.25 230 ASN A O 1
ATOM 1869 N N . ALA A 1 231 ? 13.32 -17.219 23.859 1 90.06 231 ALA A N 1
ATOM 1870 C CA . ALA A 1 231 ? 14.516 -16.391 23.781 1 90.06 231 ALA A CA 1
ATOM 1871 C C . ALA A 1 231 ? 15.758 -17.234 23.531 1 90.06 231 ALA A C 1
ATOM 1873 O O . ALA A 1 231 ? 16.609 -16.875 22.719 1 90.06 231 ALA A O 1
ATOM 1874 N N . LYS A 1 232 ? 15.828 -18.344 24.188 1 88.88 232 LYS A N 1
ATOM 1875 C CA . LYS A 1 232 ? 16.969 -19.25 23.984 1 88.88 232 LYS A CA 1
ATOM 1876 C C . LYS A 1 232 ? 17 -19.781 22.562 1 88.88 232 LYS A C 1
ATOM 1878 O O . LYS A 1 232 ? 18.078 -19.891 21.953 1 88.88 232 LYS A O 1
ATOM 1883 N N . GLU A 1 233 ? 15.875 -20.078 22.125 1 87.75 233 GLU A N 1
ATOM 1884 C CA . GLU A 1 233 ? 15.781 -20.594 20.766 1 87.75 233 GLU A CA 1
ATOM 1885 C C . GLU A 1 233 ? 16.234 -19.562 19.734 1 87.75 233 GLU A C 1
ATOM 1887 O O . GLU A 1 233 ? 16.953 -19.891 18.797 1 87.75 233 GLU A O 1
ATOM 1892 N N . ILE A 1 234 ? 15.828 -18.375 19.906 1 87.75 234 ILE A N 1
ATOM 1893 C CA . ILE A 1 234 ? 16.172 -17.297 18.984 1 87.75 234 ILE A CA 1
ATOM 1894 C C . ILE A 1 234 ? 17.672 -17.016 19.031 1 87.75 234 ILE A C 1
ATOM 1896 O O . ILE A 1 234 ? 18.312 -16.844 18 1 87.75 234 ILE A O 1
ATOM 1900 N N . LEU A 1 235 ? 18.188 -17.016 20.25 1 87.25 235 LEU A N 1
ATOM 1901 C CA . LEU A 1 235 ? 19.594 -16.688 20.438 1 87.25 235 LEU A CA 1
ATOM 1902 C C . LEU A 1 235 ? 20.5 -17.812 19.922 1 87.25 235 LEU A C 1
ATOM 1904 O O . LEU A 1 235 ? 21.625 -17.562 19.516 1 87.25 235 LEU A O 1
ATOM 1908 N N . SER A 1 236 ? 19.984 -18.969 19.938 1 85.06 236 SER A N 1
ATOM 1909 C CA . SER A 1 236 ? 20.781 -20.125 19.531 1 85.06 236 SER A CA 1
ATOM 1910 C C . SER A 1 236 ? 20.875 -20.234 18.016 1 85.06 236 SER A C 1
ATOM 1912 O O . SER A 1 236 ? 21.766 -20.891 17.484 1 85.06 236 SER A O 1
ATOM 1914 N N . ASP A 1 237 ? 20.016 -19.594 17.375 1 80.69 237 ASP A N 1
ATOM 1915 C CA . ASP A 1 237 ? 20.047 -19.625 15.914 1 80.69 237 ASP A CA 1
ATOM 1916 C C . ASP A 1 237 ? 21.203 -18.797 15.375 1 80.69 237 ASP A C 1
ATOM 1918 O O . ASP A 1 237 ? 21.266 -17.578 15.586 1 80.69 237 ASP A O 1
ATOM 1922 N N . PRO A 1 238 ? 22.125 -19.422 14.688 1 77.12 238 PRO A N 1
ATOM 1923 C CA . PRO A 1 238 ? 23.281 -18.703 14.164 1 77.12 238 PRO A CA 1
ATOM 1924 C C . PRO A 1 238 ? 22.891 -17.641 13.117 1 77.12 238 PRO A C 1
ATOM 1926 O O . PRO A 1 238 ? 23.625 -16.672 12.922 1 77.12 238 PRO A O 1
ATOM 1929 N N . LYS A 1 239 ? 21.828 -17.812 12.57 1 78.25 239 LYS A N 1
ATOM 1930 C CA . LYS A 1 239 ? 21.406 -16.891 11.531 1 78.25 239 LYS A CA 1
ATOM 1931 C C . LYS A 1 239 ? 20.844 -15.609 12.141 1 78.25 239 LYS A C 1
ATOM 1933 O O . LYS A 1 239 ? 20.688 -14.594 11.445 1 78.25 239 LYS A O 1
ATOM 1938 N N . PHE A 1 240 ? 20.594 -15.602 13.422 1 83.75 240 PHE A N 1
ATOM 1939 C CA . PHE A 1 240 ? 19.938 -14.469 14.086 1 83.75 240 PHE A CA 1
ATOM 1940 C C . PHE A 1 240 ? 20.875 -13.266 14.125 1 83.75 240 PHE A C 1
ATOM 1942 O O . PHE A 1 240 ? 20.5 -12.172 13.695 1 83.75 240 PHE A O 1
ATOM 1949 N N . LEU A 1 241 ? 22.094 -13.5 14.508 1 75.94 241 LEU A N 1
ATOM 1950 C CA . LEU A 1 241 ? 23.031 -12.391 14.656 1 75.94 241 LEU A CA 1
ATOM 1951 C C . LEU A 1 241 ? 23.469 -11.867 13.297 1 75.94 241 LEU A C 1
ATOM 1953 O O . LEU A 1 241 ? 23.859 -10.703 13.164 1 75.94 241 LEU A O 1
ATOM 1957 N N . ALA A 1 242 ? 23.344 -12.852 12.266 1 71.56 242 ALA A N 1
ATOM 1958 C CA . ALA A 1 242 ? 23.734 -12.453 10.914 1 71.56 242 ALA A CA 1
ATOM 1959 C C . ALA A 1 242 ? 22.594 -11.727 10.211 1 71.56 242 ALA A C 1
ATOM 1961 O O . ALA A 1 242 ? 22.672 -11.422 9.023 1 71.56 242 ALA A O 1
ATOM 1962 N N . GLN A 1 243 ? 21.484 -11.461 10.875 1 72 243 GLN A N 1
ATOM 1963 C CA . GLN A 1 243 ? 20.344 -10.711 10.383 1 72 243 GLN A CA 1
ATOM 1964 C C . GLN A 1 243 ? 19.625 -11.477 9.273 1 72 243 GLN A C 1
ATOM 1966 O O . GLN A 1 243 ? 19.078 -10.867 8.344 1 72 243 GLN A O 1
ATOM 1971 N N . LYS A 1 244 ? 19.797 -12.789 9.328 1 71.12 244 LYS A N 1
ATOM 1972 C CA . LYS A 1 244 ? 19.109 -13.641 8.359 1 71.12 244 LYS A CA 1
ATOM 1973 C C . LYS A 1 244 ? 18.031 -14.492 9.031 1 71.12 244 LYS A C 1
ATOM 1975 O O . LYS A 1 244 ? 17.375 -15.297 8.375 1 71.12 244 LYS A O 1
ATOM 1980 N N . GLY A 1 245 ? 17.875 -14.242 10.242 1 76.56 245 GLY A N 1
ATOM 1981 C CA . GLY A 1 245 ? 16.922 -15.008 11.023 1 76.56 245 GLY A CA 1
ATOM 1982 C C . GLY A 1 245 ? 15.711 -14.188 11.453 1 76.56 245 GLY A C 1
ATOM 1983 O O . GLY A 1 245 ? 15.141 -13.445 10.656 1 76.56 245 GLY A O 1
ATOM 1984 N N . VAL A 1 246 ? 15.391 -14.375 12.68 1 83.44 246 VAL A N 1
ATOM 1985 C CA . VAL A 1 246 ? 14.203 -13.75 13.25 1 83.44 246 VAL A CA 1
ATOM 1986 C C . VAL A 1 246 ? 14.414 -12.234 13.352 1 83.44 246 VAL A C 1
ATOM 1988 O O . VAL A 1 246 ? 15.453 -11.781 13.836 1 83.44 246 VAL A O 1
ATOM 1991 N N . ARG A 1 247 ? 13.43 -11.539 12.852 1 85.75 247 ARG A N 1
ATOM 1992 C CA . ARG A 1 247 ? 13.547 -10.086 12.859 1 85.75 247 ARG A CA 1
ATOM 1993 C C . ARG A 1 247 ? 12.406 -9.445 13.633 1 85.75 247 ARG A C 1
ATOM 1995 O O . ARG A 1 247 ? 12.273 -8.219 13.656 1 85.75 247 ARG A O 1
ATOM 2002 N N . SER A 1 248 ? 11.547 -10.25 14.164 1 87.38 248 SER A N 1
ATOM 2003 C CA . SER A 1 248 ? 10.43 -9.758 14.961 1 87.38 248 SER A CA 1
ATOM 2004 C C . SER A 1 248 ? 10.008 -10.773 16.016 1 87.38 248 SER A C 1
ATOM 2006 O O . SER A 1 248 ? 9.984 -11.977 15.742 1 87.38 248 SER A O 1
ATOM 2008 N N . ILE A 1 249 ? 9.656 -10.266 17.125 1 84.94 249 ILE A N 1
ATOM 2009 C CA . ILE A 1 249 ? 9.258 -11.164 18.203 1 84.94 249 ILE A CA 1
ATOM 2010 C C . ILE A 1 249 ? 7.801 -11.586 18.016 1 84.94 249 ILE A C 1
ATOM 2012 O O . ILE A 1 249 ? 7.398 -12.664 18.438 1 84.94 249 ILE A O 1
ATOM 2016 N N . VAL A 1 250 ? 7.09 -10.703 17.438 1 85.44 250 VAL A N 1
ATOM 2017 C CA . VAL A 1 250 ? 5.664 -10.953 17.266 1 85.44 250 VAL A CA 1
ATOM 2018 C C . VAL A 1 250 ? 5.441 -11.898 16.094 1 85.44 250 VAL A C 1
ATOM 2020 O O . VAL A 1 250 ? 4.641 -12.836 16.172 1 85.44 250 VAL A O 1
ATOM 2023 N N . ASP A 1 251 ? 6.113 -11.672 15.055 1 91.19 251 ASP A N 1
ATOM 2024 C CA . ASP A 1 251 ? 6.066 -12.531 13.875 1 91.19 251 ASP A CA 1
ATOM 2025 C C . ASP A 1 251 ? 7.406 -13.227 13.641 1 91.19 251 ASP A C 1
ATOM 2027 O O . ASP A 1 251 ? 8.203 -12.789 12.812 1 91.19 251 ASP A O 1
ATOM 2031 N N . GLN A 1 252 ? 7.574 -14.328 14.188 1 88.81 252 GLN A N 1
ATOM 2032 C CA . GLN A 1 252 ? 8.875 -14.984 14.203 1 88.81 252 GLN A CA 1
ATOM 2033 C C . GLN A 1 252 ? 9.086 -15.828 12.945 1 88.81 252 GLN A C 1
ATOM 2035 O O . GLN A 1 252 ? 10.203 -16.266 12.656 1 88.81 252 GLN A O 1
ATOM 2040 N N . GLU A 1 253 ? 8.078 -15.992 12.195 1 90.69 253 GLU A N 1
ATOM 2041 C CA . GLU A 1 253 ? 8.211 -16.844 11.008 1 90.69 253 GLU A CA 1
ATOM 2042 C C . GLU A 1 253 ? 8.5 -16 9.766 1 90.69 253 GLU A C 1
ATOM 2044 O O . GLU A 1 253 ? 8.906 -16.531 8.734 1 90.69 253 GLU A O 1
ATOM 2049 N N . ALA A 1 254 ? 8.242 -14.734 9.867 1 90.94 254 ALA A N 1
ATOM 2050 C CA . ALA A 1 254 ? 8.594 -13.852 8.758 1 90.94 254 ALA A CA 1
ATOM 2051 C C . ALA A 1 254 ? 10.109 -13.758 8.586 1 90.94 254 ALA A C 1
ATOM 2053 O O . ALA A 1 254 ? 10.844 -13.75 9.57 1 90.94 254 ALA A O 1
ATOM 2054 N N . ARG A 1 255 ? 10.617 -13.734 7.289 1 88.56 255 ARG A N 1
ATOM 2055 C CA . ARG A 1 255 ? 12.047 -13.656 7 1 88.56 255 ARG A CA 1
ATOM 2056 C C . ARG A 1 255 ? 12.328 -12.656 5.879 1 88.56 255 ARG A C 1
ATOM 2058 O O . ARG A 1 255 ? 11.406 -12.227 5.184 1 88.56 255 ARG A O 1
ATOM 2065 N N . VAL A 1 256 ? 13.547 -12.281 5.805 1 84.5 256 VAL A N 1
ATOM 2066 C CA . VAL A 1 256 ? 13.984 -11.383 4.746 1 84.5 256 VAL A CA 1
ATOM 2067 C C . VAL A 1 256 ? 14.188 -12.164 3.447 1 84.5 256 VAL A C 1
ATOM 2069 O O . VAL A 1 256 ? 14.75 -13.258 3.457 1 84.5 256 VAL A O 1
ATOM 2072 N N . GLY A 1 257 ? 13.516 -11.648 2.447 1 81.69 257 GLY A N 1
ATOM 2073 C CA . GLY A 1 257 ? 13.711 -12.211 1.116 1 81.69 257 GLY A CA 1
ATOM 2074 C C . GLY A 1 257 ? 14.258 -11.203 0.122 1 81.69 257 GLY A C 1
ATOM 2075 O O . GLY A 1 257 ? 14.219 -9.992 0.365 1 81.69 257 GLY A O 1
ATOM 2076 N N . HIS A 1 258 ? 14.797 -11.688 -0.963 1 75.44 258 HIS A N 1
ATOM 2077 C CA . HIS A 1 258 ? 15.383 -10.805 -1.963 1 75.44 258 HIS A CA 1
ATOM 2078 C C . HIS A 1 258 ? 14.547 -10.781 -3.236 1 75.44 258 HIS A C 1
ATOM 2080 O O . HIS A 1 258 ? 14.297 -11.82 -3.842 1 75.44 258 HIS A O 1
ATOM 2086 N N . LYS A 1 259 ? 13.992 -9.57 -3.559 1 68.88 259 LYS A N 1
ATOM 2087 C CA . LYS A 1 259 ? 13.273 -9.383 -4.816 1 68.88 259 LYS A CA 1
ATOM 2088 C C . LYS A 1 259 ? 14.242 -9.336 -5.996 1 68.88 259 LYS A C 1
ATOM 2090 O O . LYS A 1 259 ? 13.953 -9.859 -7.07 1 68.88 259 LYS A O 1
ATOM 2095 N N . SER A 1 260 ? 15.203 -8.602 -5.75 1 62.16 260 SER A N 1
ATOM 2096 C CA . SER A 1 260 ? 16.312 -8.492 -6.691 1 62.16 260 SER A CA 1
ATOM 2097 C C . SER A 1 260 ? 17.656 -8.508 -5.969 1 62.16 260 SER A C 1
ATOM 2099 O O . SER A 1 260 ? 17.719 -8.711 -4.754 1 62.16 260 SER A O 1
ATOM 2101 N N . LYS A 1 261 ? 18.641 -8.406 -6.809 1 59 261 LYS A N 1
ATOM 2102 C CA . LYS A 1 261 ? 19.984 -8.391 -6.219 1 59 261 LYS A CA 1
ATOM 2103 C C . LYS A 1 261 ? 20.125 -7.23 -5.238 1 59 261 LYS A C 1
ATOM 2105 O O . LYS A 1 261 ? 20.781 -7.367 -4.195 1 59 261 LYS A O 1
ATOM 2110 N N . THR A 1 262 ? 19.422 -6.219 -5.461 1 59.84 262 THR A N 1
ATOM 2111 C CA . THR A 1 262 ? 19.656 -5.023 -4.66 1 59.84 262 THR A CA 1
ATOM 2112 C C . THR A 1 262 ? 18.438 -4.703 -3.795 1 59.84 262 THR A C 1
ATOM 2114 O O . THR A 1 262 ? 18.516 -3.863 -2.896 1 59.84 262 THR A O 1
ATOM 2117 N N . SER A 1 263 ? 17.422 -5.438 -4.051 1 74 263 SER A N 1
ATOM 2118 C CA . SER A 1 263 ? 16.203 -5.109 -3.324 1 74 263 SER A CA 1
ATOM 2119 C C . SER A 1 263 ? 15.734 -6.285 -2.473 1 74 263 SER A C 1
ATOM 2121 O O . SER A 1 263 ? 15.68 -7.422 -2.949 1 74 263 SER A O 1
ATOM 2123 N N . ASN A 1 264 ? 15.5 -5.934 -1.206 1 81.19 264 ASN A N 1
ATOM 2124 C CA . ASN A 1 264 ? 15.023 -6.965 -0.292 1 81.19 264 ASN A CA 1
ATOM 2125 C C . ASN A 1 264 ? 13.672 -6.598 0.31 1 81.19 264 ASN A C 1
ATOM 2127 O O . ASN A 1 264 ? 13.211 -5.461 0.168 1 81.19 264 ASN A O 1
ATOM 2131 N N . PHE A 1 265 ? 12.984 -7.586 0.763 1 86.19 265 PHE A N 1
ATOM 2132 C CA . PHE A 1 265 ? 11.727 -7.391 1.472 1 86.19 265 PHE A CA 1
ATOM 2133 C C . PHE A 1 265 ? 11.664 -8.266 2.717 1 86.19 265 PHE A C 1
ATOM 2135 O O . PHE A 1 265 ? 12.469 -9.18 2.879 1 86.19 265 PHE A O 1
ATOM 2142 N N . PHE A 1 266 ? 10.852 -7.891 3.684 1 91.94 266 PHE A N 1
ATOM 2143 C CA . PHE A 1 266 ? 10.656 -8.648 4.914 1 91.94 266 PHE A CA 1
ATOM 2144 C C . PHE A 1 266 ? 9.219 -9.156 5.008 1 91.94 266 PHE A C 1
ATOM 2146 O O . PHE A 1 266 ? 8.281 -8.367 5.086 1 91.94 266 PHE A O 1
ATOM 2153 N N . GLY A 1 267 ? 9.047 -10.484 4.926 1 94.75 267 GLY A N 1
ATOM 2154 C CA . GLY A 1 267 ? 7.711 -11.047 5.012 1 94.75 267 GLY A CA 1
ATOM 2155 C C . GLY A 1 267 ? 7.625 -12.469 4.488 1 94.75 267 GLY A C 1
ATOM 2156 O O . GLY A 1 267 ? 8.375 -13.344 4.93 1 94.75 267 GLY A O 1
ATOM 2157 N N . TYR A 1 268 ? 6.715 -12.672 3.584 1 95.62 268 TYR A N 1
ATOM 2158 C CA . TYR A 1 268 ? 6.395 -14.023 3.137 1 95.62 268 TYR A CA 1
ATOM 2159 C C . TYR A 1 268 ? 6.367 -14.102 1.614 1 95.62 268 TYR A C 1
ATOM 2161 O O . TYR A 1 268 ? 6.301 -13.07 0.935 1 95.62 268 TYR A O 1
ATOM 2169 N N . LYS A 1 269 ? 6.469 -15.336 1.099 1 94.25 269 LYS A N 1
ATOM 2170 C CA . LYS A 1 269 ? 6.34 -15.609 -0.329 1 94.25 269 LYS A CA 1
ATOM 2171 C C . LYS A 1 269 ? 5.133 -16.5 -0.608 1 94.25 269 LYS A C 1
ATOM 2173 O O . LYS A 1 269 ? 4.91 -17.484 0.092 1 94.25 269 LYS A O 1
ATOM 2178 N N . THR A 1 270 ? 4.344 -16.062 -1.509 1 96.69 270 THR A N 1
ATOM 2179 C CA . THR A 1 270 ? 3.182 -16.844 -1.929 1 96.69 270 THR A CA 1
ATOM 2180 C C . THR A 1 270 ? 3.373 -17.375 -3.344 1 96.69 270 THR A C 1
ATOM 2182 O O . THR A 1 270 ? 3.541 -16.609 -4.289 1 96.69 270 THR A O 1
ATOM 2185 N N . GLU A 1 271 ? 3.42 -18.672 -3.463 1 96.56 271 GLU A N 1
ATOM 2186 C CA . GLU A 1 271 ? 3.531 -19.359 -4.746 1 96.56 271 GLU A CA 1
ATOM 2187 C C . GLU A 1 271 ? 2.201 -19.984 -5.152 1 96.56 271 GLU A C 1
ATOM 2189 O O . GLU A 1 271 ? 1.501 -20.562 -4.32 1 96.56 271 GLU A O 1
ATOM 2194 N N . PHE A 1 272 ? 1.814 -19.781 -6.398 1 97.62 272 PHE A N 1
ATOM 2195 C CA . PHE A 1 272 ? 0.529 -20.328 -6.812 1 97.62 272 PHE A CA 1
ATOM 2196 C C . PHE A 1 272 ? 0.539 -20.656 -8.305 1 97.62 272 PHE A C 1
ATOM 2198 O O . PHE A 1 272 ? 1.389 -20.172 -9.047 1 97.62 272 PHE A O 1
ATOM 2205 N N . MET A 1 273 ? -0.3 -21.531 -8.695 1 97.31 273 MET A N 1
ATOM 2206 C CA . MET A 1 273 ? -0.524 -21.891 -10.086 1 97.31 273 MET A CA 1
ATOM 2207 C C . MET A 1 273 ? -1.846 -21.328 -10.594 1 97.31 273 MET A C 1
ATOM 2209 O O . MET A 1 273 ? -2.826 -21.266 -9.852 1 97.31 273 MET A O 1
ATOM 2213 N N . ILE A 1 274 ? -1.876 -20.844 -11.789 1 97.06 274 ILE A N 1
ATOM 2214 C CA . ILE A 1 274 ? -3.049 -20.234 -12.398 1 97.06 274 ILE A CA 1
ATOM 2215 C C . ILE A 1 274 ? -3.219 -20.734 -13.828 1 97.06 274 ILE A C 1
ATOM 2217 O O . ILE A 1 274 ? -2.234 -20.969 -14.531 1 97.06 274 ILE A O 1
ATOM 2221 N N . THR A 1 275 ? -4.441 -20.938 -14.211 1 95.56 275 THR A N 1
ATOM 2222 C CA . THR A 1 275 ? -4.691 -21.25 -15.617 1 95.56 275 THR A CA 1
ATOM 2223 C C . THR A 1 275 ? -4.445 -20.031 -16.5 1 95.56 275 THR A C 1
ATOM 2225 O O . THR A 1 275 ? -4.789 -18.906 -16.125 1 95.56 275 THR A O 1
ATOM 2228 N N . THR A 1 276 ? -3.83 -20.141 -17.625 1 93.38 276 THR A N 1
ATOM 2229 C CA . THR A 1 276 ? -3.367 -19.031 -18.438 1 93.38 276 THR A CA 1
ATOM 2230 C C . THR A 1 276 ? -4.535 -18.375 -19.172 1 93.38 276 THR A C 1
ATOM 2232 O O . THR A 1 276 ? -4.586 -17.156 -19.312 1 93.38 276 THR A O 1
ATOM 2235 N N . GLU A 1 277 ? -5.473 -19.062 -19.594 1 90.06 277 GLU A N 1
ATOM 2236 C CA . GLU A 1 277 ? -6.559 -18.5 -20.406 1 90.06 277 GLU A CA 1
ATOM 2237 C C . GLU A 1 277 ? -7.676 -17.953 -19.516 1 90.06 277 GLU A C 1
ATOM 2239 O O . GLU A 1 277 ? -8.078 -16.797 -19.672 1 90.06 277 GLU A O 1
ATOM 2244 N N . ASP A 1 278 ? -8.102 -18.781 -18.625 1 92.88 278 ASP A N 1
ATOM 2245 C CA . ASP A 1 278 ? -9.219 -18.406 -17.766 1 92.88 278 ASP A CA 1
ATOM 2246 C C . ASP A 1 278 ? -8.742 -17.578 -16.578 1 92.88 278 ASP A C 1
ATOM 2248 O O . ASP A 1 278 ? -9.531 -16.891 -15.93 1 92.88 278 ASP A O 1
ATOM 2252 N N . ARG A 1 279 ? -7.504 -17.688 -16.203 1 94.94 279 ARG A N 1
ATOM 2253 C CA . ARG A 1 279 ? -6.875 -16.938 -15.117 1 94.94 279 ARG A CA 1
ATOM 2254 C C . ARG A 1 279 ? -7.496 -17.312 -13.773 1 94.94 279 ARG A C 1
ATOM 2256 O O . ARG A 1 279 ? -7.879 -16.438 -13 1 94.94 279 ARG A O 1
ATOM 2263 N N . ILE A 1 280 ? -7.633 -18.578 -13.586 1 96.69 280 ILE A N 1
ATOM 2264 C CA . ILE A 1 280 ? -8.172 -19.109 -12.344 1 96.69 280 ILE A CA 1
ATOM 2265 C C . ILE A 1 280 ? -7.051 -19.75 -11.531 1 96.69 280 ILE A C 1
ATOM 2267 O O . ILE A 1 280 ? -6.285 -20.562 -12.055 1 96.69 280 ILE A O 1
ATOM 2271 N N . ILE A 1 281 ? -6.973 -19.406 -10.281 1 97.75 281 ILE A N 1
ATOM 2272 C CA . ILE A 1 281 ? -5.957 -19.969 -9.398 1 97.75 281 ILE A CA 1
ATOM 2273 C C . ILE A 1 281 ? -6.379 -21.359 -8.945 1 97.75 281 ILE A C 1
ATOM 2275 O O . ILE A 1 281 ? -7.488 -21.547 -8.445 1 97.75 281 ILE A O 1
ATOM 2279 N N . THR A 1 282 ? -5.516 -22.328 -9.055 1 96.75 282 THR A N 1
ATOM 2280 C CA . THR A 1 282 ? -5.867 -23.719 -8.758 1 96.75 282 THR A CA 1
ATOM 2281 C C . THR A 1 282 ? -5.215 -24.172 -7.453 1 96.75 282 THR A C 1
ATOM 2283 O O . THR A 1 282 ? -5.73 -25.047 -6.77 1 96.75 282 THR A O 1
ATOM 2286 N N . SER A 1 283 ? -4.113 -23.594 -7.176 1 96.94 283 SER A N 1
ATOM 2287 C CA . SER A 1 283 ? -3.398 -24 -5.965 1 96.94 283 SER A CA 1
ATOM 2288 C C . SER A 1 283 ? -2.512 -22.875 -5.449 1 96.94 283 SER A C 1
ATOM 2290 O O . SER A 1 283 ? -2.043 -22.031 -6.227 1 96.94 283 SER A O 1
ATOM 2292 N N . VAL A 1 284 ? -2.344 -22.891 -4.109 1 97.75 284 VAL A N 1
ATOM 2293 C CA . VAL A 1 284 ? -1.577 -21.828 -3.457 1 97.75 284 VAL A CA 1
ATOM 2294 C C . VAL A 1 284 ? -0.771 -22.422 -2.299 1 97.75 284 VAL A C 1
ATOM 2296 O O . VAL A 1 284 ? -1.259 -23.281 -1.571 1 97.75 284 VAL A O 1
ATOM 2299 N N . ARG A 1 285 ? 0.449 -21.984 -2.162 1 97.44 285 ARG A N 1
ATOM 2300 C CA . ARG A 1 285 ? 1.292 -22.297 -1.013 1 97.44 285 ARG A CA 1
ATOM 2301 C C . ARG A 1 285 ? 2.088 -21.078 -0.57 1 97.44 285 ARG A C 1
ATOM 2303 O O . ARG A 1 285 ? 2.445 -20.234 -1.395 1 97.44 285 ARG A O 1
ATOM 2310 N N . VAL A 1 286 ? 2.326 -21.047 0.757 1 96.69 286 VAL A N 1
ATOM 2311 C CA . VAL A 1 286 ? 3.027 -19.891 1.302 1 96.69 286 VAL A CA 1
ATOM 2312 C C . VAL A 1 286 ? 4.27 -20.344 2.062 1 96.69 286 VAL A C 1
ATOM 2314 O O . VAL A 1 286 ? 4.227 -21.328 2.799 1 96.69 286 VAL A O 1
ATOM 2317 N N . GLY A 1 287 ? 5.348 -19.719 1.766 1 94.06 287 GLY A N 1
ATOM 2318 C CA . GLY A 1 287 ? 6.582 -19.891 2.518 1 94.06 287 GLY A CA 1
ATOM 2319 C C . GLY A 1 287 ? 7.062 -18.609 3.166 1 94.06 287 GLY A C 1
ATOM 2320 O O . GLY A 1 287 ? 6.461 -17.547 2.982 1 94.06 287 GLY A O 1
ATOM 2321 N N . ASN A 1 288 ? 8.094 -18.75 3.969 1 91.25 288 ASN A N 1
ATOM 2322 C CA . ASN A 1 288 ? 8.672 -17.531 4.555 1 91.25 288 ASN A CA 1
ATOM 2323 C C . ASN A 1 288 ? 9.445 -16.719 3.521 1 91.25 288 ASN A C 1
ATOM 2325 O O . ASN A 1 288 ? 9.57 -17.141 2.367 1 91.25 288 ASN A O 1
ATOM 2329 N N . GLY A 1 289 ? 9.867 -15.625 3.891 1 86.56 289 GLY A N 1
ATOM 2330 C CA . GLY A 1 289 ? 10.555 -14.734 2.973 1 86.56 289 GLY A CA 1
ATOM 2331 C C . GLY A 1 289 ? 11.789 -15.359 2.35 1 86.56 289 GLY A C 1
ATOM 2332 O O . GLY A 1 289 ? 12.195 -14.992 1.245 1 86.56 289 GLY A O 1
ATOM 2333 N N . ALA A 1 290 ? 12.414 -16.312 2.982 1 82.94 290 ALA A N 1
ATOM 2334 C CA . ALA A 1 290 ? 13.641 -16.953 2.502 1 82.94 290 ALA A CA 1
ATOM 2335 C C . ALA A 1 290 ? 13.32 -18.156 1.62 1 82.94 290 ALA A C 1
ATOM 2337 O O . ALA A 1 290 ? 14.227 -18.828 1.125 1 82.94 290 ALA A O 1
ATOM 2338 N N . TYR A 1 291 ? 12.094 -18.359 1.409 1 86.88 291 TYR A N 1
ATOM 2339 C CA . TYR A 1 291 ? 11.633 -19.484 0.6 1 86.88 291 TYR A CA 1
ATOM 2340 C C . TYR A 1 291 ? 12.242 -19.438 -0.796 1 86.88 291 TYR A C 1
ATOM 2342 O O . TYR A 1 291 ? 12.359 -18.359 -1.391 1 86.88 291 TYR A O 1
ATOM 2350 N N . VAL A 1 292 ? 12.625 -20.594 -1.239 1 82.19 292 VAL A N 1
ATOM 2351 C CA . VAL A 1 292 ? 13.18 -20.734 -2.582 1 82.19 292 VAL A CA 1
ATOM 2352 C C . VAL A 1 292 ? 12.07 -21.125 -3.561 1 82.19 292 VAL A C 1
ATOM 2354 O O . VAL A 1 292 ? 11.383 -22.125 -3.365 1 82.19 292 VAL A O 1
ATOM 2357 N N . ASP A 1 293 ? 11.977 -20.438 -4.578 1 86.44 293 ASP A N 1
ATOM 2358 C CA . ASP A 1 293 ? 10.914 -20.625 -5.566 1 86.44 293 ASP A CA 1
ATOM 2359 C C . ASP A 1 293 ? 10.984 -22.031 -6.172 1 86.44 293 ASP A C 1
ATOM 2361 O O . ASP A 1 293 ? 12.062 -22.5 -6.531 1 86.44 293 ASP A O 1
ATOM 2365 N N . GLY A 1 294 ? 9.898 -22.703 -6.238 1 88.81 294 GLY A N 1
ATOM 2366 C CA . GLY A 1 294 ? 9.805 -24 -6.891 1 88.81 294 GLY A CA 1
ATOM 2367 C C . GLY A 1 294 ? 9.797 -25.156 -5.91 1 88.81 294 GLY A C 1
ATOM 2368 O O . GLY A 1 294 ? 9.508 -26.297 -6.289 1 88.81 294 GLY A O 1
ATOM 2369 N N . SER A 1 295 ? 10.07 -24.922 -4.656 1 87.62 295 SER A N 1
ATOM 2370 C CA . SER A 1 295 ? 10.117 -25.984 -3.66 1 87.62 295 SER A CA 1
ATOM 2371 C C . SER A 1 295 ? 8.734 -26.594 -3.447 1 87.62 295 SER A C 1
ATOM 2373 O O . SER A 1 295 ? 8.625 -27.781 -3.115 1 87.62 295 SER A O 1
ATOM 2375 N N . PHE A 1 296 ? 7.703 -25.875 -3.648 1 92.69 296 PHE A N 1
ATOM 2376 C CA . PHE A 1 296 ? 6.34 -26.359 -3.455 1 92.69 296 PHE A CA 1
ATOM 2377 C C . PHE A 1 296 ? 5.77 -26.906 -4.758 1 92.69 296 PHE A C 1
ATOM 2379 O O . PHE A 1 296 ? 4.578 -27.219 -4.84 1 92.69 296 PHE A O 1
ATOM 2386 N N . PHE A 1 297 ? 6.566 -27.062 -5.77 1 95.12 297 PHE A N 1
ATOM 2387 C CA . PHE A 1 297 ? 6.07 -27.359 -7.105 1 95.12 297 PHE A CA 1
ATOM 2388 C C . PHE A 1 297 ? 5.25 -28.641 -7.109 1 95.12 297 PHE A C 1
ATOM 2390 O O . PHE A 1 297 ? 4.141 -28.672 -7.648 1 95.12 297 PHE A O 1
ATOM 2397 N N . ASP A 1 298 ? 5.758 -29.641 -6.5 1 94.25 298 ASP A N 1
ATOM 2398 C CA . ASP A 1 298 ? 5.098 -30.938 -6.508 1 94.25 298 ASP A CA 1
ATOM 2399 C C . ASP A 1 298 ? 3.719 -30.859 -5.859 1 94.25 298 ASP A C 1
ATOM 2401 O O . ASP A 1 298 ? 2.736 -31.359 -6.406 1 94.25 298 ASP A O 1
ATOM 2405 N N . GLU A 1 299 ? 3.65 -30.25 -4.742 1 95 299 GLU A N 1
ATOM 2406 C CA . GLU A 1 299 ? 2.381 -30.094 -4.035 1 95 299 GLU A CA 1
ATOM 2407 C C . GLU A 1 299 ? 1.39 -29.266 -4.848 1 95 299 GLU A C 1
ATOM 2409 O O . GLU A 1 299 ? 0.208 -29.609 -4.926 1 95 299 GLU A O 1
ATOM 2414 N N . LEU A 1 300 ? 1.869 -28.203 -5.402 1 96.81 300 LEU A N 1
ATOM 2415 C CA . LEU A 1 300 ? 1.016 -27.328 -6.195 1 96.81 300 LEU A CA 1
ATOM 2416 C C . LEU A 1 300 ? 0.471 -28.062 -7.418 1 96.81 300 LEU A C 1
ATOM 2418 O O . LEU A 1 300 ? -0.706 -27.922 -7.758 1 96.81 300 LEU A O 1
ATOM 2422 N N . LEU A 1 301 ? 1.35 -28.828 -8.031 1 95.81 301 LEU A N 1
ATOM 2423 C CA . LEU A 1 301 ? 0.944 -29.578 -9.211 1 95.81 301 LEU A CA 1
ATOM 2424 C C . LEU A 1 301 ? -0.116 -30.625 -8.859 1 95.81 301 LEU A C 1
ATOM 2426 O O . LEU A 1 301 ? -1.107 -30.766 -9.578 1 95.81 301 LEU A O 1
ATOM 2430 N N . GLN A 1 302 ? 0.052 -31.266 -7.805 1 95 302 GLN A N 1
ATOM 2431 C CA . GLN A 1 302 ? -0.905 -32.281 -7.379 1 95 302 GLN A CA 1
ATOM 2432 C C . GLN A 1 302 ? -2.271 -31.672 -7.094 1 95 302 GLN A C 1
ATOM 2434 O O . GLN A 1 302 ? -3.303 -32.219 -7.469 1 95 302 GLN A O 1
ATOM 2439 N N . LEU A 1 303 ? -2.262 -30.578 -6.426 1 95.31 303 LEU A N 1
ATOM 2440 C CA . LEU A 1 303 ? -3.512 -29.891 -6.117 1 95.31 303 LEU A CA 1
ATOM 2441 C C . LEU A 1 303 ? -4.199 -29.422 -7.391 1 95.31 303 LEU A C 1
ATOM 2443 O O . LEU A 1 303 ? -5.43 -29.438 -7.484 1 95.31 303 LEU A O 1
ATOM 2447 N N . THR A 1 304 ? -3.412 -28.953 -8.312 1 96.19 304 THR A N 1
ATOM 2448 C CA . THR A 1 304 ? -3.955 -28.484 -9.586 1 96.19 304 THR A CA 1
ATOM 2449 C C . THR A 1 304 ? -4.609 -29.641 -10.336 1 96.19 304 THR A C 1
ATOM 2451 O O . THR A 1 304 ? -5.703 -29.484 -10.891 1 96.19 304 THR A O 1
ATOM 2454 N N . ILE A 1 305 ? -3.982 -30.781 -10.328 1 93.69 305 ILE A N 1
ATOM 2455 C CA . ILE A 1 305 ? -4.527 -31.969 -10.977 1 93.69 305 ILE A CA 1
ATOM 2456 C C . ILE A 1 305 ? -5.797 -32.406 -10.258 1 93.69 305 ILE A C 1
ATOM 2458 O O . ILE A 1 305 ? -6.785 -32.781 -10.898 1 93.69 305 ILE A O 1
ATOM 2462 N N . LYS A 1 306 ? -5.812 -32.281 -8.992 1 92.62 306 LYS A N 1
ATOM 2463 C CA . LYS A 1 306 ? -6.965 -32.656 -8.18 1 92.62 306 LYS A CA 1
ATOM 2464 C C . LYS A 1 306 ? -8.172 -31.766 -8.508 1 92.62 306 LYS A C 1
ATOM 2466 O O . LYS A 1 306 ? -9.32 -32.188 -8.344 1 92.62 306 LYS A O 1
ATOM 2471 N N . SER A 1 307 ? -7.93 -30.609 -8.922 1 93.44 307 SER A N 1
ATOM 2472 C CA . SER A 1 307 ? -9 -29.672 -9.25 1 93.44 307 SER A CA 1
ATOM 2473 C C . SER A 1 307 ? -9.633 -30 -10.594 1 93.44 307 SER A C 1
ATOM 2475 O O . SER A 1 307 ? -10.602 -29.359 -11.008 1 93.44 307 SER A O 1
ATOM 2477 N N . GLY A 1 308 ? -9.109 -30.938 -11.289 1 90.44 308 GLY A N 1
ATOM 2478 C CA . GLY A 1 308 ? -9.711 -31.391 -12.539 1 90.44 308 GLY A CA 1
ATOM 2479 C C . GLY A 1 308 ? -9.078 -30.781 -13.766 1 90.44 308 GLY A C 1
ATOM 2480 O O . GLY A 1 308 ? -9.562 -30.953 -14.883 1 90.44 308 GLY A O 1
ATOM 2481 N N . ILE A 1 309 ? -8.016 -30.094 -13.57 1 92.38 309 ILE A N 1
ATOM 2482 C CA . ILE A 1 309 ? -7.363 -29.438 -14.703 1 92.38 309 ILE A CA 1
ATOM 2483 C C . ILE A 1 309 ? -6.32 -30.375 -15.312 1 92.38 309 ILE A C 1
ATOM 2485 O O . ILE A 1 309 ? -5.5 -30.953 -14.586 1 92.38 309 ILE A O 1
ATOM 2489 N N . SER A 1 310 ? -6.426 -30.547 -16.547 1 90.06 310 SER A N 1
ATOM 2490 C CA . SER A 1 310 ? -5.395 -31.297 -17.266 1 90.06 310 SER A CA 1
ATOM 2491 C C . SER A 1 310 ? -4.246 -30.391 -17.688 1 90.06 310 SER A C 1
ATOM 2493 O O . SER A 1 310 ? -4.434 -29.484 -18.5 1 90.06 310 SER A O 1
ATOM 2495 N N . VAL A 1 311 ? -3.096 -30.656 -17.188 1 94.19 311 VAL A N 1
ATOM 2496 C CA . VAL A 1 311 ? -1.947 -29.797 -17.438 1 94.19 311 VAL A CA 1
ATOM 2497 C C . VAL A 1 311 ? -1.213 -30.25 -18.688 1 94.19 311 VAL A C 1
ATOM 2499 O O . VAL A 1 311 ? -0.54 -31.281 -18.672 1 94.19 311 VAL A O 1
ATOM 2502 N N . GLU A 1 312 ? -1.309 -29.484 -19.719 1 94.69 312 GLU A N 1
ATOM 2503 C CA . GLU A 1 312 ? -0.622 -29.797 -20.969 1 94.69 312 GLU A CA 1
ATOM 2504 C C . GLU A 1 312 ? 0.619 -28.922 -21.156 1 94.69 312 GLU A C 1
ATOM 2506 O O . GLU A 1 312 ? 1.595 -29.344 -21.781 1 94.69 312 GLU A O 1
ATOM 2511 N N . GLU A 1 313 ? 0.469 -27.75 -20.703 1 95.31 313 GLU A N 1
ATOM 2512 C CA . GLU A 1 313 ? 1.568 -26.797 -20.797 1 95.31 313 GLU A CA 1
ATOM 2513 C C . GLU A 1 313 ? 1.801 -26.094 -19.453 1 95.31 313 GLU A C 1
ATOM 2515 O O . GLU A 1 313 ? 0.847 -25.766 -18.75 1 95.31 313 GLU A O 1
ATOM 2520 N N . LEU A 1 314 ? 3.059 -25.969 -19.156 1 96 314 LEU A N 1
ATOM 2521 C CA . LEU A 1 314 ? 3.404 -25.25 -17.938 1 96 314 LEU A CA 1
ATOM 2522 C C . LEU A 1 314 ? 4.34 -24.078 -18.234 1 96 314 LEU A C 1
ATOM 2524 O O . LEU A 1 314 ? 5.344 -24.25 -18.938 1 96 314 LEU A O 1
ATOM 2528 N N . TYR A 1 315 ? 3.967 -22.953 -17.766 1 95.5 315 TYR A N 1
ATOM 2529 C CA . TYR A 1 315 ? 4.754 -21.734 -17.953 1 95.5 315 TYR A CA 1
ATOM 2530 C C . TYR A 1 315 ? 5.379 -21.281 -16.625 1 95.5 315 TYR A C 1
ATOM 2532 O O . TYR A 1 315 ? 4.715 -21.281 -15.594 1 95.5 315 TYR A O 1
ATOM 2540 N N . GLY A 1 316 ? 6.629 -21.016 -16.594 1 93.31 316 GLY A N 1
ATOM 2541 C CA . GLY A 1 316 ? 7.348 -20.516 -15.43 1 93.31 316 GLY A CA 1
ATOM 2542 C C . GLY A 1 316 ? 8.531 -19.641 -15.797 1 93.31 316 GLY A C 1
ATOM 2543 O O . GLY A 1 316 ? 8.922 -19.562 -16.969 1 93.31 316 GLY A O 1
ATOM 2544 N N . ASP A 1 317 ? 9.023 -18.938 -14.844 1 88.69 317 ASP A N 1
ATOM 2545 C CA . ASP A 1 317 ? 10.203 -18.125 -15.086 1 88.69 317 ASP A CA 1
ATOM 2546 C C . ASP A 1 317 ? 11.484 -18.953 -14.977 1 88.69 317 ASP A C 1
ATOM 2548 O O . ASP A 1 317 ? 11.422 -20.156 -14.781 1 88.69 317 ASP A O 1
ATOM 2552 N N . LYS A 1 318 ? 12.602 -18.297 -15.133 1 82.81 318 LYS A N 1
ATOM 2553 C CA . LYS A 1 318 ? 13.891 -18.984 -15.18 1 82.81 318 LYS A CA 1
ATOM 2554 C C . LYS A 1 318 ? 14.18 -19.703 -13.859 1 82.81 318 LYS A C 1
ATOM 2556 O O . LYS A 1 318 ? 14.898 -20.703 -13.836 1 82.81 318 LYS A O 1
ATOM 2561 N N . ALA A 1 319 ? 13.578 -19.25 -12.828 1 79.62 319 ALA A N 1
ATOM 2562 C CA . ALA A 1 319 ? 13.805 -19.828 -11.508 1 79.62 319 ALA A CA 1
ATOM 2563 C C . ALA A 1 319 ? 13.227 -21.234 -11.422 1 79.62 319 ALA A C 1
ATOM 2565 O O . ALA A 1 319 ? 13.664 -22.047 -10.586 1 79.62 319 ALA A O 1
ATOM 2566 N N . TYR A 1 320 ? 12.367 -21.578 -12.25 1 89.62 320 TYR A N 1
ATOM 2567 C CA . TYR A 1 320 ? 11.695 -22.875 -12.203 1 89.62 320 TYR A CA 1
ATOM 2568 C C . TYR A 1 320 ? 12.383 -23.875 -13.117 1 89.62 320 TYR A C 1
ATOM 2570 O O . TYR A 1 320 ? 11.938 -25.016 -13.242 1 89.62 320 TYR A O 1
ATOM 2578 N N . PHE A 1 321 ? 13.438 -23.391 -13.758 1 87.44 321 PHE A N 1
ATOM 2579 C CA . PHE A 1 321 ? 14.203 -24.297 -14.594 1 87.44 321 PHE A CA 1
ATOM 2580 C C . PHE A 1 321 ? 15.086 -25.203 -13.75 1 87.44 321 PHE A C 1
ATOM 2582 O O . PHE A 1 321 ? 16.297 -24.984 -13.641 1 87.44 321 PHE A O 1
ATOM 2589 N N . LYS A 1 322 ? 14.5 -26.172 -13.195 1 82.25 322 LYS A N 1
ATOM 2590 C CA . LYS A 1 322 ? 15.125 -27.172 -12.336 1 82.25 322 LYS A CA 1
ATOM 2591 C C . LYS A 1 322 ? 14.844 -28.578 -12.844 1 82.25 322 LYS A C 1
ATOM 2593 O O . LYS A 1 322 ? 13.75 -28.859 -13.344 1 82.25 322 LYS A O 1
ATOM 2598 N N . LYS A 1 323 ? 15.797 -29.406 -12.68 1 83.56 323 LYS A N 1
ATOM 2599 C CA . LYS A 1 323 ? 15.68 -30.781 -13.172 1 83.56 323 LYS A CA 1
ATOM 2600 C C . LYS A 1 323 ? 14.469 -31.484 -12.562 1 83.56 323 LYS A C 1
ATOM 2602 O O . LYS A 1 323 ? 13.719 -32.156 -13.258 1 83.56 323 LYS A O 1
ATOM 2607 N N . VAL A 1 324 ? 14.312 -31.297 -11.312 1 85.19 324 VAL A N 1
ATOM 2608 C CA . VAL A 1 324 ? 13.227 -31.969 -10.602 1 85.19 324 VAL A CA 1
ATOM 2609 C C . VAL A 1 324 ? 11.891 -31.562 -11.227 1 85.19 324 VAL A C 1
ATOM 2611 O O . VAL A 1 324 ? 11.008 -32.406 -11.406 1 85.19 324 VAL A O 1
ATOM 2614 N N . ILE A 1 325 ? 11.742 -30.359 -11.539 1 91.19 325 ILE A N 1
ATOM 2615 C CA . ILE A 1 325 ? 10.508 -29.828 -12.117 1 91.19 325 ILE A CA 1
ATOM 2616 C C . ILE A 1 325 ? 10.352 -30.344 -13.547 1 91.19 325 ILE A C 1
ATOM 2618 O O . ILE A 1 325 ? 9.273 -30.797 -13.938 1 91.19 325 ILE A O 1
ATOM 2622 N N . LEU A 1 326 ? 11.422 -30.328 -14.297 1 89.94 326 LEU A N 1
ATOM 2623 C CA . LEU A 1 326 ? 11.375 -30.766 -15.688 1 89.94 326 LEU A CA 1
ATOM 2624 C C . LEU A 1 326 ? 11.055 -32.25 -15.773 1 89.94 326 LEU A C 1
ATOM 2626 O O . LEU A 1 326 ? 10.312 -32.688 -16.656 1 89.94 326 LEU A O 1
ATOM 2630 N N . ASP A 1 327 ? 11.617 -33 -14.914 1 90.62 327 ASP A N 1
ATOM 2631 C CA . ASP A 1 327 ? 11.344 -34.438 -14.891 1 90.62 327 ASP A CA 1
ATOM 2632 C C . ASP A 1 327 ? 9.883 -34.719 -14.57 1 90.62 327 ASP A C 1
ATOM 2634 O O . ASP A 1 327 ? 9.266 -35.594 -15.164 1 90.62 327 ASP A O 1
ATOM 2638 N N . LYS A 1 328 ? 9.391 -33.969 -13.648 1 92.31 328 LYS A N 1
ATOM 2639 C CA . LYS A 1 328 ? 7.984 -34.156 -13.289 1 92.31 328 LYS A CA 1
ATOM 2640 C C . LYS A 1 328 ? 7.07 -33.781 -14.453 1 92.31 328 LYS A C 1
ATOM 2642 O O . LYS A 1 328 ? 6.051 -34.438 -14.672 1 92.31 328 LYS A O 1
ATOM 2647 N N . LEU A 1 329 ? 7.406 -32.812 -15.148 1 93.5 329 LEU A N 1
ATOM 2648 C CA . LEU A 1 329 ? 6.609 -32.406 -16.297 1 93.5 329 LEU A CA 1
ATOM 2649 C C . LEU A 1 329 ? 6.664 -33.438 -17.406 1 93.5 329 LEU A C 1
ATOM 2651 O O . LEU A 1 329 ? 5.668 -33.688 -18.094 1 93.5 329 LEU A O 1
ATOM 2655 N N . LYS A 1 330 ? 7.812 -34.031 -17.531 1 91 330 LYS A N 1
ATOM 2656 C CA . LYS A 1 330 ? 7.949 -35.125 -18.516 1 91 330 LYS A CA 1
ATOM 2657 C C . LYS A 1 330 ? 7.09 -36.312 -18.141 1 91 330 LYS A C 1
ATOM 2659 O O . LYS A 1 330 ? 6.496 -36.969 -19.016 1 91 330 LYS A O 1
ATOM 2664 N N . GLU A 1 331 ? 7.066 -36.531 -16.922 1 92.38 331 GLU A N 1
ATOM 2665 C CA . GLU A 1 331 ? 6.281 -37.656 -16.422 1 92.38 331 GLU A CA 1
ATOM 2666 C C . GLU A 1 331 ? 4.797 -37.469 -16.734 1 92.38 331 GLU A C 1
ATOM 2668 O O . GLU A 1 331 ? 4.109 -38.438 -17.078 1 92.38 331 GLU A O 1
ATOM 2673 N N . ILE A 1 332 ? 4.336 -36.281 -16.672 1 92.06 332 ILE A N 1
ATOM 2674 C CA . ILE A 1 332 ? 2.922 -36.031 -16.906 1 92.06 332 ILE A CA 1
ATOM 2675 C C . ILE A 1 332 ? 2.709 -35.656 -18.375 1 92.06 332 ILE A C 1
ATOM 2677 O O . ILE A 1 332 ? 1.601 -35.281 -18.766 1 92.06 332 ILE A O 1
ATOM 2681 N N . LYS A 1 333 ? 3.725 -35.656 -19.172 1 92.75 333 LYS A N 1
ATOM 2682 C CA . LYS A 1 333 ? 3.684 -35.375 -20.609 1 92.75 333 LYS A CA 1
ATOM 2683 C C . LYS A 1 333 ? 3.221 -33.938 -20.844 1 92.75 333 LYS A C 1
ATOM 2685 O O . LYS A 1 333 ? 2.365 -33.688 -21.703 1 92.75 333 LYS A O 1
ATOM 2690 N N . ALA A 1 334 ? 3.662 -33.094 -20.031 1 94.06 334 ALA A N 1
ATOM 2691 C CA . ALA A 1 334 ? 3.359 -31.672 -20.203 1 94.06 334 ALA A CA 1
ATOM 2692 C C . ALA A 1 334 ? 4.539 -30.922 -20.812 1 94.06 334 ALA A C 1
ATOM 2694 O O . ALA A 1 334 ? 5.699 -31.219 -20.5 1 94.06 334 ALA A O 1
ATOM 2695 N N . ALA A 1 335 ? 4.246 -30 -21.656 1 92.81 335 ALA A N 1
ATOM 2696 C CA . ALA A 1 335 ? 5.289 -29.172 -22.266 1 92.81 335 ALA A CA 1
ATOM 2697 C C . ALA A 1 335 ? 5.746 -28.078 -21.312 1 92.81 335 ALA A C 1
ATOM 2699 O O . ALA A 1 335 ? 4.926 -27.422 -20.656 1 92.81 335 ALA A O 1
ATOM 2700 N N . ALA A 1 336 ? 7.035 -27.953 -21.234 1 92.31 336 ALA A N 1
ATOM 2701 C CA . ALA A 1 336 ? 7.602 -26.969 -20.328 1 92.31 336 ALA A CA 1
ATOM 2702 C C . ALA A 1 336 ? 7.996 -25.688 -21.078 1 92.31 336 ALA A C 1
ATOM 2704 O O . ALA A 1 336 ? 8.797 -25.75 -22 1 92.31 336 ALA A O 1
ATOM 2705 N N . TYR A 1 337 ? 7.355 -24.656 -20.734 1 93.31 337 TYR A N 1
ATOM 2706 C CA . TYR A 1 337 ? 7.75 -23.344 -21.25 1 93.31 337 TYR A CA 1
ATOM 2707 C C . TYR A 1 337 ? 8.453 -22.516 -20.188 1 93.31 337 TYR A C 1
ATOM 2709 O O . TYR A 1 337 ? 7.879 -21.562 -19.656 1 93.31 337 TYR A O 1
ATOM 2717 N N . ILE A 1 338 ? 9.672 -22.844 -19.906 1 90.62 338 ILE A N 1
ATOM 2718 C CA . ILE A 1 338 ? 10.547 -22.234 -18.922 1 90.62 338 ILE A CA 1
ATOM 2719 C C . ILE A 1 338 ? 11.883 -21.875 -19.562 1 90.62 338 ILE A C 1
ATOM 2721 O O . ILE A 1 338 ? 12.586 -22.75 -20.078 1 90.62 338 ILE A O 1
ATOM 2725 N N . PRO A 1 339 ? 12.18 -20.625 -19.5 1 86.62 339 PRO A N 1
ATOM 2726 C CA . PRO A 1 339 ? 13.477 -20.266 -20.078 1 86.62 339 PRO A CA 1
ATOM 2727 C C . PRO A 1 339 ? 14.656 -20.875 -19.328 1 86.62 339 PRO A C 1
ATOM 2729 O O . PRO A 1 339 ? 14.578 -21.094 -18.125 1 86.62 339 PRO A O 1
ATOM 2732 N N . VAL A 1 340 ? 15.703 -21.047 -20.094 1 81.69 340 VAL A N 1
ATOM 2733 C CA . VAL A 1 340 ? 16.891 -21.688 -19.531 1 81.69 340 VAL A CA 1
ATOM 2734 C C . VAL A 1 340 ? 17.625 -20.719 -18.609 1 81.69 340 VAL A C 1
ATOM 2736 O O . VAL A 1 340 ? 17.734 -19.531 -18.906 1 81.69 340 VAL A O 1
ATOM 2739 N N . SER A 1 341 ? 17.875 -21.234 -17.453 1 73.25 341 SER A N 1
ATOM 2740 C CA . SER A 1 341 ? 18.641 -20.453 -16.5 1 73.25 341 SER A CA 1
ATOM 2741 C C . SER A 1 341 ? 20.141 -20.531 -16.797 1 73.25 341 SER A C 1
ATOM 2743 O O . SER A 1 341 ? 20.672 -21.625 -17.016 1 73.25 341 SER A O 1
ATOM 2745 N N . GLU A 1 342 ? 20.734 -19.359 -16.812 1 62.59 342 GLU A N 1
ATOM 2746 C CA . GLU A 1 342 ? 22.172 -19.328 -17.062 1 62.59 342 GLU A CA 1
ATOM 2747 C C . GLU A 1 342 ? 22.938 -19.984 -15.922 1 62.59 342 GLU A C 1
ATOM 2749 O O . GLU A 1 342 ? 24.031 -20.547 -16.141 1 62.59 342 GLU A O 1
ATOM 2754 N N . MET A 1 343 ? 22.359 -19.938 -14.844 1 58.19 343 MET A N 1
ATOM 2755 C CA . MET A 1 343 ? 23.031 -20.516 -13.688 1 58.19 343 MET A CA 1
ATOM 2756 C C . MET A 1 343 ? 23.016 -22.047 -13.758 1 58.19 343 MET A C 1
ATOM 2758 O O . MET A 1 343 ? 23.984 -22.688 -13.359 1 58.19 343 MET A O 1
ATOM 2762 N N . ALA A 1 344 ? 22.078 -22.547 -14.281 1 58.59 344 ALA A N 1
ATOM 2763 C CA . ALA A 1 344 ? 21.969 -24 -14.375 1 58.59 344 ALA A CA 1
ATOM 2764 C C . ALA A 1 344 ? 22.641 -24.531 -15.641 1 58.59 344 ALA A C 1
ATOM 2766 O O . ALA A 1 344 ? 23.203 -25.625 -15.641 1 58.59 344 ALA A O 1
ATOM 2767 N N . TYR A 1 345 ? 22.594 -23.703 -16.656 1 64.38 345 TYR A N 1
ATOM 2768 C CA . TYR A 1 345 ? 23.141 -24.031 -17.969 1 64.38 345 TYR A CA 1
ATOM 2769 C C . TYR A 1 345 ? 24.328 -23.156 -18.312 1 64.38 345 TYR A C 1
ATOM 2771 O O . TYR A 1 345 ? 24.141 -22.047 -18.859 1 64.38 345 TYR A O 1
ATOM 2779 N N . ARG A 1 346 ? 25.547 -23.516 -18 1 62.03 346 ARG A N 1
ATOM 2780 C CA . ARG A 1 346 ? 26.766 -22.703 -18.109 1 62.03 346 ARG A CA 1
ATOM 2781 C C . ARG A 1 346 ? 27.516 -23.031 -19.391 1 62.03 346 ARG A C 1
ATOM 2783 O O . ARG A 1 346 ? 28.734 -23.281 -19.359 1 62.03 346 ARG A O 1
ATOM 2790 N N . ILE A 1 347 ? 26.875 -23.312 -20.438 1 64.62 347 ILE A N 1
ATOM 2791 C CA . ILE A 1 347 ? 27.609 -23.625 -21.656 1 64.62 347 ILE A CA 1
ATOM 2792 C C . ILE A 1 347 ? 27.422 -22.5 -22.672 1 64.62 347 ILE A C 1
ATOM 2794 O O . ILE A 1 347 ? 26.328 -21.969 -22.812 1 64.62 347 ILE A O 1
ATOM 2798 N N . ASN A 1 348 ? 28.609 -22.031 -23.156 1 66.06 348 ASN A N 1
ATOM 2799 C CA . ASN A 1 348 ? 28.547 -21.062 -24.25 1 66.06 348 ASN A CA 1
ATOM 2800 C C . ASN A 1 348 ? 28.141 -21.719 -25.562 1 66.06 348 ASN A C 1
ATOM 2802 O O . ASN A 1 348 ? 28.938 -22.391 -26.203 1 66.06 348 ASN A O 1
ATOM 2806 N N . GLU A 1 349 ? 27.047 -21.531 -26.016 1 68.38 349 GLU A N 1
ATOM 2807 C CA . GLU A 1 349 ? 26.484 -22.203 -27.188 1 68.38 349 GLU A CA 1
ATOM 2808 C C . GLU A 1 349 ? 27.125 -21.703 -28.469 1 68.38 349 GLU A C 1
ATOM 2810 O O . GLU A 1 349 ? 26.953 -22.312 -29.531 1 68.38 349 GLU A O 1
ATOM 2815 N N . GLU A 1 350 ? 27.703 -20.578 -28.328 1 71.12 350 GLU A N 1
ATOM 2816 C CA . GLU A 1 350 ? 28.422 -20.109 -29.516 1 71.12 350 GLU A CA 1
ATOM 2817 C C . GLU A 1 350 ? 29.656 -20.969 -29.797 1 71.12 350 GLU A C 1
ATOM 2819 O O . GLU A 1 350 ? 30.078 -21.109 -30.938 1 71.12 350 GLU A O 1
ATOM 2824 N N . LEU A 1 351 ? 30.172 -21.609 -28.75 1 72.06 351 LEU A N 1
ATOM 2825 C CA . LEU A 1 351 ? 31.422 -22.359 -28.875 1 72.06 351 LEU A CA 1
ATOM 2826 C C . LEU A 1 351 ? 31.125 -23.859 -29 1 72.06 351 LEU A C 1
ATOM 2828 O O . LEU A 1 351 ? 31.906 -24.594 -29.625 1 72.06 351 LEU A O 1
ATOM 2832 N N . PHE A 1 352 ? 30.125 -24.266 -28.391 1 74.31 352 PHE A N 1
ATOM 2833 C CA . PHE A 1 352 ? 29.875 -25.703 -28.359 1 74.31 352 PHE A CA 1
ATOM 2834 C C . PHE A 1 352 ? 28.438 -26.016 -28.703 1 74.31 352 PHE A C 1
ATOM 2836 O O . PHE A 1 352 ? 27.531 -25.25 -28.359 1 74.31 352 PHE A O 1
ATOM 2843 N N . SER A 1 353 ? 28.25 -27.047 -29.578 1 72.94 353 SER A N 1
ATOM 2844 C CA . SER A 1 353 ? 26.922 -27.562 -29.922 1 72.94 353 SER A CA 1
ATOM 2845 C C . SER A 1 353 ? 26.797 -29.047 -29.578 1 72.94 353 SER A C 1
ATOM 2847 O O . SER A 1 353 ? 27.781 -29.797 -29.672 1 72.94 353 SER A O 1
ATOM 2849 N N . TYR A 1 354 ? 25.672 -29.406 -29.141 1 74.5 354 TYR A N 1
ATOM 2850 C CA . TYR A 1 354 ? 25.469 -30.781 -28.703 1 74.5 354 TYR A CA 1
ATOM 2851 C C . TYR A 1 354 ? 24.594 -31.562 -29.672 1 74.5 354 TYR A C 1
ATOM 2853 O O . TYR A 1 354 ? 23.578 -31.047 -30.141 1 74.5 354 TYR A O 1
ATOM 2861 N N . ASN A 1 355 ? 25.078 -32.75 -30.125 1 64.69 355 ASN A N 1
ATOM 2862 C CA . ASN A 1 355 ? 24.297 -33.719 -30.891 1 64.69 355 ASN A CA 1
ATOM 2863 C C . ASN A 1 355 ? 23.75 -34.844 -30.016 1 64.69 355 ASN A C 1
ATOM 2865 O O . ASN A 1 355 ? 24.5 -35.719 -29.578 1 64.69 355 ASN A O 1
ATOM 2869 N N . LYS A 1 356 ? 22.5 -34.938 -29.797 1 67.94 356 LYS A N 1
ATOM 2870 C CA . LYS A 1 356 ? 21.844 -35.844 -28.891 1 67.94 356 LYS A CA 1
ATOM 2871 C C . LYS A 1 356 ? 21.984 -37.281 -29.375 1 67.94 356 LYS A C 1
ATOM 2873 O O . LYS A 1 356 ? 22.219 -38.188 -28.578 1 67.94 356 LYS A O 1
ATOM 2878 N N . ASP A 1 357 ? 21.734 -37.5 -30.609 1 61.31 357 ASP A N 1
ATOM 2879 C CA . ASP A 1 357 ? 21.75 -38.844 -31.156 1 61.31 357 ASP A CA 1
ATOM 2880 C C . ASP A 1 357 ? 23.109 -39.5 -31 1 61.31 357 ASP A C 1
ATOM 2882 O O . ASP A 1 357 ? 23.203 -40.688 -30.656 1 61.31 357 ASP A O 1
ATOM 2886 N N . ALA A 1 358 ? 24.188 -38.719 -31.188 1 63.53 358 ALA A N 1
ATOM 2887 C CA . ALA A 1 358 ? 25.547 -39.25 -31.094 1 63.53 358 ALA A CA 1
ATOM 2888 C C . ALA A 1 358 ? 26.125 -39.031 -29.703 1 63.53 358 ALA A C 1
ATOM 2890 O O . ALA A 1 358 ? 27.188 -39.594 -29.375 1 63.53 358 ALA A O 1
ATOM 2891 N N . ASP A 1 359 ? 25.375 -38.344 -28.797 1 70.75 359 ASP A N 1
ATOM 2892 C CA . ASP A 1 359 ? 25.875 -37.969 -27.484 1 70.75 359 ASP A CA 1
ATOM 2893 C C . ASP A 1 359 ? 27.281 -37.344 -27.578 1 70.75 359 ASP A C 1
ATOM 2895 O O . ASP A 1 359 ? 28.203 -37.781 -26.875 1 70.75 359 ASP A O 1
ATOM 2899 N N . GLN A 1 360 ? 27.453 -36.469 -28.547 1 74.25 360 GLN A N 1
ATOM 2900 C CA . GLN A 1 360 ? 28.734 -35.844 -28.781 1 74.25 360 GLN A CA 1
ATOM 2901 C C . GLN A 1 360 ? 28.594 -34.312 -28.844 1 74.25 360 GLN A C 1
ATOM 2903 O O . GLN A 1 360 ? 27.531 -33.812 -29.203 1 74.25 360 GLN A O 1
ATOM 2908 N N . TRP A 1 361 ? 29.609 -33.625 -28.312 1 79.12 361 TRP A N 1
ATOM 2909 C CA . TRP A 1 361 ? 29.703 -32.156 -28.422 1 79.12 361 TRP A CA 1
ATOM 2910 C C . TRP A 1 361 ? 30.594 -31.75 -29.594 1 79.12 361 TRP A C 1
ATOM 2912 O O . TRP A 1 361 ? 31.578 -32.406 -29.891 1 79.12 361 TRP A O 1
ATOM 2922 N N . SER A 1 362 ? 30.141 -30.766 -30.281 1 78.5 362 SER A N 1
ATOM 2923 C CA . SER A 1 362 ? 30.922 -30.203 -31.375 1 78.5 362 SER A CA 1
ATOM 2924 C C . SER A 1 362 ? 31.406 -28.797 -31.047 1 78.5 362 SER A C 1
ATOM 2926 O O . SER A 1 362 ? 30.672 -28.016 -30.438 1 78.5 362 SER A O 1
ATOM 2928 N N . CYS A 1 363 ? 32.688 -28.469 -31.312 1 79.94 363 CYS A N 1
ATOM 2929 C CA . CYS A 1 363 ? 33.188 -27.141 -31.062 1 79.94 363 CYS A CA 1
ATOM 2930 C C . CYS A 1 363 ? 33 -26.234 -32.281 1 79.94 363 CYS A C 1
ATOM 2932 O O . CYS A 1 363 ? 32.469 -26.688 -33.312 1 79.94 363 CYS A O 1
ATOM 2934 N N . GLU A 1 364 ? 33.281 -24.953 -32.156 1 76.31 364 GLU A N 1
ATOM 2935 C CA . GLU A 1 364 ? 33.125 -23.969 -33.219 1 76.31 364 GLU A CA 1
ATOM 2936 C C . GLU A 1 364 ? 33.875 -24.359 -34.469 1 76.31 364 GLU A C 1
ATOM 2938 O O . GLU A 1 364 ? 33.469 -24.031 -35.594 1 76.31 364 GLU A O 1
ATOM 2943 N N . GLN A 1 365 ? 34.969 -25.156 -34.312 1 75.06 365 GLN A N 1
ATOM 2944 C CA . GLN A 1 365 ? 35.812 -25.547 -35.438 1 75.06 365 GLN A CA 1
ATOM 2945 C C . GLN A 1 365 ? 35.281 -26.844 -36.062 1 75.06 365 GLN A C 1
ATOM 2947 O O . GLN A 1 365 ? 35.844 -27.328 -37.062 1 75.06 365 GLN A O 1
ATOM 2952 N N . GLY A 1 366 ? 34.281 -27.375 -35.531 1 76.06 366 GLY A N 1
ATOM 2953 C CA . GLY A 1 366 ? 33.656 -28.562 -36.094 1 76.06 366 GLY A CA 1
ATOM 2954 C C . GLY A 1 366 ? 34.188 -29.844 -35.531 1 76.06 366 GLY A C 1
ATOM 2955 O O . GLY A 1 366 ? 33.875 -30.938 -36.031 1 76.06 366 GLY A O 1
ATOM 2956 N N . ASN A 1 367 ? 35.062 -29.828 -34.562 1 77.19 367 ASN A N 1
ATOM 2957 C CA . ASN A 1 367 ? 35.562 -31.047 -33.938 1 77.19 367 ASN A CA 1
ATOM 2958 C C . ASN A 1 367 ? 34.562 -31.641 -32.969 1 77.19 367 ASN A C 1
ATOM 2960 O O . ASN A 1 367 ? 33.812 -30.922 -32.312 1 77.19 367 ASN A O 1
ATOM 2964 N N . THR A 1 368 ? 34.5 -32.969 -32.969 1 81.88 368 THR A N 1
ATOM 2965 C CA . THR A 1 368 ? 33.562 -33.656 -32.125 1 81.88 368 THR A CA 1
ATOM 2966 C C . THR A 1 368 ? 34.281 -34.406 -31.016 1 81.88 368 THR A C 1
ATOM 2968 O O . THR A 1 368 ? 35.469 -34.719 -31.141 1 81.88 368 THR A O 1
ATOM 2971 N N . THR A 1 369 ? 33.531 -34.562 -29.969 1 86.12 369 THR A N 1
ATOM 2972 C CA . THR A 1 369 ? 34.094 -35.281 -28.844 1 86.12 369 THR A CA 1
ATOM 2973 C C . THR A 1 369 ? 34.156 -36.781 -29.141 1 86.12 369 THR A C 1
ATOM 2975 O O . THR A 1 369 ? 33.312 -37.312 -29.859 1 86.12 369 THR A O 1
ATOM 2978 N N . ILE A 1 370 ? 35.188 -37.469 -28.625 1 79.69 370 ILE A N 1
ATOM 2979 C CA . ILE A 1 370 ? 35.406 -38.875 -28.969 1 79.69 370 ILE A CA 1
ATOM 2980 C C . ILE A 1 370 ? 35.125 -39.75 -27.75 1 79.69 370 ILE A C 1
ATOM 2982 O O . ILE A 1 370 ? 34.781 -40.938 -27.875 1 79.69 370 ILE A O 1
ATOM 2986 N N . LYS A 1 371 ? 35.375 -39.25 -26.562 1 81.69 371 LYS A N 1
ATOM 2987 C CA . LYS A 1 371 ? 35.219 -40.031 -25.359 1 81.69 371 LYS A CA 1
ATOM 2988 C C . LYS A 1 371 ? 34.438 -39.25 -24.297 1 81.69 371 LYS A C 1
ATOM 2990 O O . LYS A 1 371 ? 34.438 -38.031 -24.281 1 81.69 371 LYS A O 1
ATOM 2995 N N . LYS A 1 372 ? 33.656 -39.938 -23.594 1 83.5 372 LYS A N 1
ATOM 2996 C CA . LYS A 1 372 ? 32.844 -39.406 -22.5 1 83.5 372 LYS A CA 1
ATOM 2997 C C . LYS A 1 372 ? 33.125 -40.125 -21.188 1 83.5 372 LYS A C 1
ATOM 2999 O O . LYS A 1 372 ? 33.188 -41.375 -21.172 1 83.5 372 LYS A O 1
ATOM 3004 N N . TYR A 1 373 ? 33.469 -39.344 -20.172 1 80.19 373 TYR A N 1
ATOM 3005 C CA . TYR A 1 373 ? 33.688 -39.969 -18.859 1 80.19 373 TYR A CA 1
ATOM 3006 C C . TYR A 1 373 ? 32.75 -39.344 -17.812 1 80.19 373 TYR A C 1
ATOM 3008 O O . TYR A 1 373 ? 32.531 -38.125 -17.797 1 80.19 373 TYR A O 1
ATOM 3016 N N . TYR A 1 374 ? 32.125 -40.25 -17.047 1 81.88 374 TYR A N 1
ATOM 3017 C CA . TYR A 1 374 ? 31.312 -39.812 -15.93 1 81.88 374 TYR A CA 1
ATOM 3018 C C . TYR A 1 374 ? 32.156 -39.562 -14.68 1 81.88 374 TYR A C 1
ATOM 3020 O O . TYR A 1 374 ? 32.969 -40.406 -14.289 1 81.88 374 TYR A O 1
ATOM 3028 N N . LYS A 1 375 ? 32.156 -38.281 -14.219 1 77.12 375 LYS A N 1
ATOM 3029 C CA . LYS A 1 375 ? 32.875 -37.906 -13.016 1 77.12 375 LYS A CA 1
ATOM 3030 C C . LYS A 1 375 ? 31.938 -37.594 -11.859 1 77.12 375 LYS A C 1
ATOM 3032 O O . LYS A 1 375 ? 31.016 -36.781 -12.008 1 77.12 375 LYS A O 1
ATOM 3037 N N . ASN A 1 376 ? 32 -38.375 -10.883 1 76.56 376 ASN A N 1
ATOM 3038 C CA . ASN A 1 376 ? 31.234 -38.156 -9.664 1 76.56 376 ASN A CA 1
ATOM 3039 C C . ASN A 1 376 ? 32.094 -37.625 -8.523 1 76.56 376 ASN A C 1
ATOM 3041 O O . ASN A 1 376 ? 32.938 -38.344 -8.008 1 76.56 376 ASN A O 1
ATOM 3045 N N . THR A 1 377 ? 32.188 -36.344 -8.438 1 69.31 377 THR A N 1
ATOM 3046 C CA . THR A 1 377 ? 32.875 -35.781 -7.266 1 69.31 377 THR A CA 1
ATOM 3047 C C . THR A 1 377 ? 31.906 -35.625 -6.098 1 69.31 377 THR A C 1
ATOM 3049 O O . THR A 1 377 ? 30.688 -35.75 -6.273 1 69.31 377 THR A O 1
ATOM 3052 N N . LYS A 1 378 ? 32.406 -35.344 -4.895 1 63.09 378 LYS A N 1
ATOM 3053 C CA . LYS A 1 378 ? 31.625 -35.281 -3.66 1 63.09 378 LYS A CA 1
ATOM 3054 C C . LYS A 1 378 ? 30.438 -34.344 -3.799 1 63.09 378 LYS A C 1
ATOM 3056 O O . LYS A 1 378 ? 29.359 -34.656 -3.283 1 63.09 378 LYS A O 1
ATOM 3061 N N . ASN A 1 379 ? 30.516 -33.375 -4.602 1 63.88 379 ASN A N 1
ATOM 3062 C CA . ASN A 1 379 ? 29.438 -32.406 -4.535 1 63.88 379 ASN A CA 1
ATOM 3063 C C . ASN A 1 379 ? 28.797 -32.188 -5.902 1 63.88 379 ASN A C 1
ATOM 3065 O O . ASN A 1 379 ? 27.781 -31.516 -6.012 1 63.88 379 ASN A O 1
ATOM 3069 N N . ARG A 1 380 ? 29.484 -32.75 -6.949 1 68 380 ARG A N 1
ATOM 3070 C CA . ARG A 1 380 ? 28.938 -32.469 -8.266 1 68 380 ARG A CA 1
ATOM 3071 C C . ARG A 1 380 ? 29.141 -33.625 -9.234 1 68 380 ARG A C 1
ATOM 3073 O O . ARG A 1 380 ? 30.219 -34.219 -9.258 1 68 380 ARG A O 1
ATOM 3080 N N . GLN A 1 381 ? 28.047 -34.062 -9.82 1 75.75 381 GLN A N 1
ATOM 3081 C CA . GLN A 1 381 ? 28.141 -35.031 -10.898 1 75.75 381 GLN A CA 1
ATOM 3082 C C . GLN A 1 381 ? 28.312 -34.344 -12.25 1 75.75 381 GLN A C 1
ATOM 3084 O O . GLN A 1 381 ? 27.594 -33.406 -12.57 1 75.75 381 GLN A O 1
ATOM 3089 N N . SER A 1 382 ? 29.406 -34.656 -12.867 1 79.81 382 SER A N 1
ATOM 3090 C CA . SER A 1 382 ? 29.672 -34 -14.148 1 79.81 382 SER A CA 1
ATOM 3091 C C . SER A 1 382 ? 30.141 -35.031 -15.195 1 79.81 382 SER A C 1
ATOM 3093 O O . SER A 1 382 ? 30.484 -36.156 -14.867 1 79.81 382 SER A O 1
ATOM 3095 N N . TYR A 1 383 ? 29.797 -34.656 -16.406 1 78.25 383 TYR A N 1
ATOM 3096 C CA . TYR A 1 383 ? 30.344 -35.406 -17.547 1 78.25 383 TYR A CA 1
ATOM 3097 C C . TYR A 1 383 ? 31.562 -34.688 -18.109 1 78.25 383 TYR A C 1
ATOM 3099 O O . TYR A 1 383 ? 31.578 -33.469 -18.219 1 78.25 383 TYR A O 1
ATOM 3107 N N . LYS A 1 384 ? 32.625 -35.438 -18.266 1 81.31 384 LYS A N 1
ATOM 3108 C CA . LYS A 1 384 ? 33.781 -34.938 -18.984 1 81.31 384 LYS A CA 1
ATOM 3109 C C . LYS A 1 384 ? 33.812 -35.438 -20.422 1 81.31 384 LYS A C 1
ATOM 3111 O O . LYS A 1 384 ? 33.875 -36.625 -20.672 1 81.31 384 LYS A O 1
ATOM 3116 N N . TYR A 1 385 ? 33.656 -34.531 -21.297 1 81.62 385 TYR A N 1
ATOM 3117 C CA . TYR A 1 385 ? 33.75 -34.844 -22.719 1 81.62 385 TYR A CA 1
ATOM 3118 C C . TYR A 1 385 ? 35.156 -34.5 -23.266 1 81.62 385 TYR A C 1
ATOM 3120 O O . TYR A 1 385 ? 35.656 -33.406 -23.031 1 81.62 385 TYR A O 1
ATOM 3128 N N . TYR A 1 386 ? 35.781 -35.5 -23.938 1 84.56 386 TYR A N 1
ATOM 3129 C CA . TYR A 1 386 ? 37.125 -35.312 -24.453 1 84.56 386 TYR A CA 1
ATOM 3130 C C . TYR A 1 386 ? 37.125 -35.125 -25.969 1 84.56 386 TYR A C 1
ATOM 3132 O O . TYR A 1 386 ? 36.531 -35.938 -26.703 1 84.56 386 TYR A O 1
ATOM 3140 N N . PHE A 1 387 ? 37.75 -34.031 -26.359 1 85.81 387 PHE A N 1
ATOM 3141 C CA . PHE A 1 387 ? 37.938 -33.812 -27.781 1 85.81 387 PHE A CA 1
ATOM 3142 C C . PHE A 1 387 ? 39.219 -34.5 -28.25 1 85.81 387 PHE A C 1
ATOM 3144 O O . PHE A 1 387 ? 40.062 -34.906 -27.438 1 85.81 387 PHE A O 1
ATOM 3151 N N . ASP A 1 388 ? 39.281 -34.781 -29.625 1 82.69 388 ASP A N 1
ATOM 3152 C CA . ASP A 1 388 ? 40.438 -35.438 -30.188 1 82.69 388 ASP A CA 1
ATOM 3153 C C . ASP A 1 388 ? 41.719 -34.625 -29.984 1 82.69 388 ASP A C 1
ATOM 3155 O O . ASP A 1 388 ? 41.781 -33.469 -30.406 1 82.69 388 ASP A O 1
ATOM 3159 N N . ARG A 1 389 ? 42.656 -35.25 -29.422 1 83.12 389 ARG A N 1
ATOM 3160 C CA . ARG A 1 389 ? 43.906 -34.562 -29.062 1 83.12 389 ARG A CA 1
ATOM 3161 C C . ARG A 1 389 ? 44.656 -34.094 -30.312 1 83.12 389 ARG A C 1
ATOM 3163 O O . ARG A 1 389 ? 45.188 -33 -30.328 1 83.12 389 ARG A O 1
ATOM 3170 N N . GLU A 1 390 ? 44.688 -34.906 -31.312 1 84.56 390 GLU A N 1
ATOM 3171 C CA . GLU A 1 390 ? 45.438 -34.594 -32.531 1 84.56 390 GLU A CA 1
ATOM 3172 C C . GLU A 1 390 ? 44.781 -33.406 -33.25 1 84.56 390 GLU A C 1
ATOM 3174 O O . GLU A 1 390 ? 45.469 -32.531 -33.781 1 84.56 390 GLU A O 1
ATOM 3179 N N . LYS A 1 391 ? 43.5 -33.406 -33.219 1 84 391 LYS A N 1
ATOM 3180 C CA . LYS A 1 391 ? 42.781 -32.344 -33.906 1 84 391 LYS A CA 1
ATOM 3181 C C . LYS A 1 391 ? 42.906 -31.031 -33.156 1 84 391 LYS A C 1
ATOM 3183 O O . LYS A 1 391 ? 43.031 -29.953 -33.75 1 84 391 LYS A O 1
ATOM 3188 N N . CYS A 1 392 ? 42.875 -31.125 -31.844 1 87.56 392 CYS A N 1
ATOM 3189 C CA . CYS A 1 392 ? 42.938 -29.922 -31.031 1 87.56 392 CYS A CA 1
ATOM 3190 C C . CYS A 1 392 ? 44.344 -29.328 -31.047 1 87.56 392 CYS A C 1
ATOM 3192 O O . CYS A 1 392 ? 44.5 -28.109 -30.953 1 87.56 392 CYS A O 1
ATOM 3194 N N . LYS A 1 393 ? 45.281 -30.188 -31.203 1 82.38 393 LYS A N 1
ATOM 3195 C CA . LYS A 1 393 ? 46.656 -29.734 -31.266 1 82.38 393 LYS A CA 1
ATOM 3196 C C . LYS A 1 393 ? 46.906 -28.891 -32.5 1 82.38 393 LYS A C 1
ATOM 3198 O O . LYS A 1 393 ? 47.625 -27.891 -32.469 1 82.38 393 LYS A O 1
ATOM 3203 N N . ALA A 1 394 ? 46.281 -29.25 -33.562 1 81.44 394 ALA A N 1
ATOM 3204 C CA . ALA A 1 394 ? 46.469 -28.562 -34.844 1 81.44 394 ALA A CA 1
ATOM 3205 C C . ALA A 1 394 ? 45.438 -27.453 -35.031 1 81.44 394 ALA A C 1
ATOM 3207 O O . ALA A 1 394 ? 45.344 -26.828 -36.094 1 81.44 394 ALA A O 1
ATOM 3208 N N . CYS A 1 395 ? 44.656 -27.172 -34.031 1 84.38 395 CYS A N 1
ATOM 3209 C CA . CYS A 1 395 ? 43.562 -26.219 -34.156 1 84.38 395 CYS A CA 1
ATOM 3210 C C . CYS A 1 395 ? 44.062 -24.797 -34.094 1 84.38 395 CYS A C 1
ATOM 3212 O O . CYS A 1 395 ? 44.906 -24.469 -33.25 1 84.38 395 CYS A O 1
ATOM 3214 N N . PRO A 1 396 ? 43.656 -23.938 -34.969 1 79.69 396 PRO A N 1
ATOM 3215 C CA . PRO A 1 396 ? 44.125 -22.547 -35.031 1 79.69 396 PRO A CA 1
ATOM 3216 C C . PRO A 1 396 ? 43.719 -21.734 -33.812 1 79.69 396 PRO A C 1
ATOM 3218 O O . PRO A 1 396 ? 44.406 -20.781 -33.438 1 79.69 396 PRO A O 1
ATOM 3221 N N . ILE A 1 397 ? 42.656 -22.078 -33.219 1 79.81 397 ILE A N 1
ATOM 3222 C CA . ILE A 1 397 ? 42.188 -21.281 -32.062 1 79.81 397 ILE A CA 1
ATOM 3223 C C . ILE A 1 397 ? 42.562 -21.969 -30.766 1 79.81 397 ILE A C 1
ATOM 3225 O O . ILE A 1 397 ? 41.938 -21.734 -29.734 1 79.81 397 ILE A O 1
ATOM 3229 N N . ARG A 1 398 ? 43.438 -22.781 -30.781 1 79.12 398 ARG A N 1
ATOM 3230 C CA . ARG A 1 398 ? 43.812 -23.594 -29.625 1 79.12 398 ARG A CA 1
ATOM 3231 C C . ARG A 1 398 ? 44.188 -22.703 -28.453 1 79.12 398 ARG A C 1
ATOM 3233 O O . ARG A 1 398 ? 43.781 -22.969 -27.312 1 79.12 398 ARG A O 1
ATOM 3240 N N . THR A 1 399 ? 44.812 -21.688 -28.719 1 77.94 399 THR A N 1
ATOM 3241 C CA . THR A 1 399 ? 45.312 -20.828 -27.656 1 77.94 399 THR A CA 1
ATOM 3242 C C . THR A 1 399 ? 44.156 -20.125 -26.938 1 77.94 399 THR A C 1
ATOM 3244 O O . THR A 1 399 ? 44.219 -19.906 -25.719 1 77.94 399 THR A O 1
ATOM 3247 N N . ASP A 1 400 ? 43.188 -19.859 -27.672 1 77.88 400 ASP A N 1
ATOM 3248 C CA . ASP A 1 400 ? 42.062 -19.188 -27.078 1 77.88 400 ASP A CA 1
ATOM 3249 C C . ASP A 1 400 ? 41.094 -20.172 -26.406 1 77.88 400 ASP A C 1
ATOM 3251 O O . ASP A 1 400 ? 40.406 -19.828 -25.453 1 77.88 400 ASP A O 1
ATOM 3255 N N . CYS A 1 401 ? 41.156 -21.328 -26.906 1 78.81 401 CYS A N 1
ATOM 3256 C CA . CYS A 1 401 ? 40.188 -22.344 -26.484 1 78.81 401 CYS A CA 1
ATOM 3257 C C . CYS A 1 401 ? 40.688 -23.078 -25.234 1 78.81 401 CYS A C 1
ATOM 3259 O O . CYS A 1 401 ? 39.906 -23.359 -24.328 1 78.81 401 CYS A O 1
ATOM 3261 N N . ILE A 1 402 ? 42 -23.312 -25.25 1 79.31 402 ILE A N 1
ATOM 3262 C CA . ILE A 1 402 ? 42.562 -24.109 -24.156 1 79.31 402 ILE A CA 1
ATOM 3263 C C . ILE A 1 402 ? 43.531 -23.266 -23.344 1 79.31 402 ILE A C 1
ATOM 3265 O O . ILE A 1 402 ? 44.562 -22.812 -23.859 1 79.31 402 ILE A O 1
ATOM 3269 N N . LYS A 1 403 ? 43.25 -22.797 -22.234 1 70.75 403 LYS A N 1
ATOM 3270 C CA . LYS A 1 403 ? 44.094 -21.953 -21.406 1 70.75 403 LYS A CA 1
ATOM 3271 C C . LYS A 1 403 ? 45.062 -22.781 -20.578 1 70.75 403 LYS A C 1
ATOM 3273 O O . LYS A 1 403 ? 46.031 -22.266 -20.031 1 70.75 403 LYS A O 1
ATOM 3278 N N . GLY A 1 404 ? 45 -24.109 -20.609 1 67.75 404 GLY A N 1
ATOM 3279 C CA . GLY A 1 404 ? 45.844 -24.906 -19.734 1 67.75 404 GLY A CA 1
ATOM 3280 C C . GLY A 1 404 ? 46.812 -25.797 -20.484 1 67.75 404 GLY A C 1
ATOM 3281 O O . GLY A 1 404 ? 47.062 -25.578 -21.672 1 67.75 404 GLY A O 1
ATOM 3282 N N . LYS A 1 405 ? 47.5 -26.656 -19.703 1 71.81 405 LYS A N 1
ATOM 3283 C CA . LYS A 1 405 ? 48.562 -27.562 -20.172 1 71.81 405 LYS A CA 1
ATOM 3284 C C . LYS A 1 405 ? 47.969 -28.734 -20.953 1 71.81 405 LYS A C 1
ATOM 3286 O O . LYS A 1 405 ? 48.719 -29.531 -21.547 1 71.81 405 LYS A O 1
ATOM 3291 N N . ASN A 1 406 ? 46.719 -28.734 -21.156 1 76.44 406 ASN A N 1
ATOM 3292 C CA . ASN A 1 406 ? 46.125 -29.875 -21.828 1 76.44 406 ASN A CA 1
ATOM 3293 C C . ASN A 1 406 ? 46.25 -29.781 -23.344 1 76.44 406 ASN A C 1
ATOM 3295 O O . ASN A 1 406 ? 46.219 -28.688 -23.906 1 76.44 406 ASN A O 1
ATOM 3299 N N . VAL A 1 407 ? 46.562 -30.906 -23.859 1 75.25 407 VAL A N 1
ATOM 3300 C CA . VAL A 1 407 ? 46.75 -30.969 -25.312 1 75.25 407 VAL A CA 1
ATOM 3301 C C . VAL A 1 407 ? 45.375 -30.875 -26 1 75.25 407 VAL A C 1
ATOM 3303 O O . VAL A 1 407 ? 45.219 -30.188 -27 1 75.25 407 VAL A O 1
ATOM 3306 N N . GLY A 1 408 ? 44.406 -31.562 -25.453 1 77.88 408 GLY A N 1
ATOM 3307 C CA . GLY A 1 408 ? 43.062 -31.562 -26 1 77.88 408 GLY A CA 1
ATOM 3308 C C . GLY A 1 408 ? 42.031 -30.938 -25.078 1 77.88 408 GLY A C 1
ATOM 3309 O O . GLY A 1 408 ? 42.188 -30.984 -23.844 1 77.88 408 GLY A O 1
ATOM 3310 N N . LYS A 1 409 ? 41.031 -30.266 -25.719 1 82.88 409 LYS A N 1
ATOM 3311 C CA . LYS A 1 409 ? 39.969 -29.609 -24.953 1 82.88 409 LYS A CA 1
ATOM 3312 C C . LYS A 1 409 ? 39.125 -30.641 -24.203 1 82.88 409 LYS A C 1
ATOM 3314 O O . LYS A 1 409 ? 38.75 -31.672 -24.766 1 82.88 409 LYS A O 1
ATOM 3319 N N . ILE A 1 410 ? 39 -30.406 -22.922 1 79.94 410 ILE A N 1
ATOM 3320 C CA . ILE A 1 410 ? 38.094 -31.203 -22.078 1 79.94 410 ILE A CA 1
ATOM 3321 C C . ILE A 1 410 ? 36.938 -30.344 -21.625 1 79.94 410 ILE A C 1
ATOM 3323 O O . ILE A 1 410 ? 37.125 -29.328 -20.953 1 79.94 410 ILE A O 1
ATOM 3327 N N . LEU A 1 411 ? 35.844 -30.75 -22.172 1 79.69 411 LEU A N 1
ATOM 3328 C CA . LEU A 1 411 ? 34.656 -30.031 -21.797 1 79.69 411 LEU A CA 1
ATOM 3329 C C . LEU A 1 411 ? 33.938 -30.719 -20.625 1 79.69 411 LEU A C 1
ATOM 3331 O O . LEU A 1 411 ? 33.469 -31.844 -20.75 1 79.69 411 LEU A O 1
ATOM 3335 N N . GLU A 1 412 ? 33.938 -30.109 -19.531 1 76.56 412 GLU A N 1
ATOM 3336 C CA . GLU A 1 412 ? 33.25 -30.641 -18.359 1 76.56 412 GLU A CA 1
ATOM 3337 C C . GLU A 1 412 ? 31.906 -29.953 -18.156 1 76.56 412 GLU A C 1
ATOM 3339 O O . GLU A 1 412 ? 31.844 -28.734 -17.969 1 76.56 412 GLU A O 1
ATOM 3344 N N . VAL A 1 413 ? 30.922 -30.812 -18.359 1 76.06 413 VAL A N 1
ATOM 3345 C CA . VAL A 1 413 ? 29.594 -30.234 -18.203 1 76.06 413 VAL A CA 1
ATOM 3346 C C . VAL A 1 413 ? 28.797 -31.031 -17.156 1 76.06 413 VAL A C 1
ATOM 3348 O O . VAL A 1 413 ? 29.094 -32.219 -16.906 1 76.06 413 VAL A O 1
ATOM 3351 N N . GLY A 1 414 ? 27.844 -30.359 -16.5 1 73.44 414 GLY A N 1
ATOM 3352 C CA . GLY A 1 414 ? 26.969 -31.047 -15.562 1 73.44 414 GLY A CA 1
ATOM 3353 C C . GLY A 1 414 ? 26.156 -32.156 -16.219 1 73.44 414 GLY A C 1
ATOM 3354 O O . GLY A 1 414 ? 25.922 -32.125 -17.422 1 73.44 414 GLY A O 1
ATOM 3355 N N . ILE A 1 415 ? 25.75 -33.125 -15.508 1 73.31 415 ILE A N 1
ATOM 3356 C CA . ILE A 1 415 ? 25.062 -34.312 -15.992 1 73.31 415 ILE A CA 1
ATOM 3357 C C . ILE A 1 415 ? 23.781 -33.906 -16.703 1 73.31 415 ILE A C 1
ATOM 3359 O O . ILE A 1 415 ? 23.344 -34.562 -17.656 1 73.31 415 ILE A O 1
ATOM 3363 N N . ASN A 1 416 ? 23.312 -32.812 -16.328 1 75.69 416 ASN A N 1
ATOM 3364 C CA . ASN A 1 416 ? 22.016 -32.438 -16.875 1 75.69 416 ASN A CA 1
ATOM 3365 C C . ASN A 1 416 ? 22.172 -31.5 -18.062 1 75.69 416 ASN A C 1
ATOM 3367 O O . ASN A 1 416 ? 21.172 -31.109 -18.688 1 75.69 416 ASN A O 1
ATOM 3371 N N . THR A 1 417 ? 23.281 -31.203 -18.438 1 76.12 417 THR A N 1
ATOM 3372 C CA . THR A 1 417 ? 23.562 -30.172 -19.438 1 76.12 417 THR A CA 1
ATOM 3373 C C . THR A 1 417 ? 23.047 -30.609 -20.812 1 76.12 417 THR A C 1
ATOM 3375 O O . THR A 1 417 ? 22.469 -29.797 -21.547 1 76.12 417 THR A O 1
ATOM 3378 N N . PRO A 1 418 ? 23.281 -31.859 -21.188 1 70 418 PRO A N 1
ATOM 3379 C CA . PRO A 1 418 ? 22.75 -32.25 -22.484 1 70 418 PRO A CA 1
ATOM 3380 C C . PRO A 1 418 ? 21.234 -32.062 -22.594 1 70 418 PRO A C 1
ATOM 3382 O O . PRO A 1 418 ? 20.734 -31.641 -23.641 1 70 418 PRO A O 1
ATOM 3385 N N . GLU A 1 419 ? 20.656 -32.406 -21.562 1 74.88 419 GLU A N 1
ATOM 3386 C CA . GLU A 1 419 ? 19.203 -32.219 -21.547 1 74.88 419 GLU A CA 1
ATOM 3387 C C . GLU A 1 419 ? 18.844 -30.734 -21.594 1 74.88 419 GLU A C 1
ATOM 3389 O O . GLU A 1 419 ? 17.891 -30.359 -22.281 1 74.88 419 GLU A O 1
ATOM 3394 N N . PHE A 1 420 ? 19.547 -30 -20.938 1 79.5 420 PHE A N 1
ATOM 3395 C CA . PHE A 1 420 ? 19.281 -28.562 -20.891 1 79.5 420 PHE A CA 1
ATOM 3396 C C . PHE A 1 420 ? 19.547 -27.922 -22.234 1 79.5 420 PHE A C 1
ATOM 3398 O O . PHE A 1 420 ? 18.906 -26.922 -22.594 1 79.5 420 PHE A O 1
ATOM 3405 N N . TYR A 1 421 ? 20.5 -28.5 -22.938 1 75.44 421 TYR A N 1
ATOM 3406 C CA . TYR A 1 421 ? 20.797 -28 -24.266 1 75.44 421 TYR A CA 1
ATOM 3407 C C . TYR A 1 421 ? 19.562 -28.125 -25.172 1 75.44 421 TYR A C 1
ATOM 3409 O O . TYR A 1 421 ? 19.266 -27.203 -25.953 1 75.44 421 TYR A O 1
ATOM 3417 N N . GLU A 1 422 ? 18.906 -29.203 -25.062 1 77.25 422 GLU A N 1
ATOM 3418 C CA . GLU A 1 422 ? 17.688 -29.375 -25.859 1 77.25 422 GLU A CA 1
ATOM 3419 C C . GLU A 1 422 ? 16.641 -28.328 -25.531 1 77.25 422 GLU A C 1
ATOM 3421 O O . GLU A 1 422 ? 15.992 -27.781 -26.422 1 77.25 422 GLU A O 1
ATOM 3426 N N . TYR A 1 423 ? 16.531 -28.125 -24.281 1 80.12 423 TYR A N 1
ATOM 3427 C CA . TYR A 1 423 ? 15.586 -27.094 -23.859 1 80.12 423 TYR A CA 1
ATOM 3428 C C . TYR A 1 423 ? 15.992 -25.719 -24.391 1 80.12 423 TYR A C 1
ATOM 3430 O O . TYR A 1 423 ? 15.141 -24.938 -24.797 1 80.12 423 TYR A O 1
ATOM 3438 N N . SER A 1 424 ? 17.234 -25.469 -24.391 1 78.5 424 SER A N 1
ATOM 3439 C CA . SER A 1 424 ? 17.75 -24.188 -24.891 1 78.5 424 SER A CA 1
ATOM 3440 C C . SER A 1 424 ? 17.438 -24.016 -26.375 1 78.5 424 SER A C 1
ATOM 3442 O O . SER A 1 424 ? 17.094 -22.922 -26.812 1 78.5 424 SER A O 1
ATOM 3444 N N . GLN A 1 425 ? 17.547 -25.078 -27.141 1 78.81 425 GLN A N 1
ATOM 3445 C CA . GLN A 1 425 ? 17.25 -25.016 -28.578 1 78.81 425 GLN A CA 1
ATOM 3446 C C . GLN A 1 425 ? 15.758 -24.766 -28.812 1 78.81 425 GLN A C 1
ATOM 3448 O O . GLN A 1 425 ? 15.383 -24.016 -29.719 1 78.81 425 GLN A O 1
ATOM 3453 N N . GLN A 1 426 ? 15.023 -25.391 -28.047 1 80.44 426 GLN A N 1
ATOM 3454 C CA . GLN A 1 426 ? 13.578 -25.219 -28.156 1 80.44 426 GLN A CA 1
ATOM 3455 C C . GLN A 1 426 ? 13.18 -23.766 -27.844 1 80.44 426 GLN A C 1
ATOM 3457 O O . GLN A 1 426 ? 12.258 -23.234 -28.469 1 80.44 426 GLN A O 1
ATOM 3462 N N . GLN A 1 427 ? 13.805 -23.156 -26.969 1 83.69 427 GLN A N 1
ATOM 3463 C CA . GLN A 1 427 ? 13.484 -21.812 -26.531 1 83.69 427 GLN A CA 1
ATOM 3464 C C . GLN A 1 427 ? 13.758 -20.781 -27.625 1 83.69 427 GLN A C 1
ATOM 3466 O O . GLN A 1 427 ? 13.156 -19.703 -27.641 1 83.69 427 GLN A O 1
ATOM 3471 N N . LYS A 1 428 ? 14.656 -21.109 -28.453 1 80.56 428 LYS A N 1
ATOM 3472 C CA . LYS A 1 428 ? 15.023 -20.188 -29.516 1 80.56 428 LYS A CA 1
ATOM 3473 C C . LYS A 1 428 ? 14 -20.203 -30.641 1 80.56 428 LYS A C 1
ATOM 3475 O O . LYS A 1 428 ? 13.969 -19.297 -31.469 1 80.56 428 LYS A O 1
ATOM 3480 N N . GLN A 1 429 ? 13.156 -21.141 -30.625 1 86.12 429 GLN A N 1
ATOM 3481 C CA . GLN A 1 429 ? 12.125 -21.219 -31.656 1 86.12 429 GLN A CA 1
ATOM 3482 C C . GLN A 1 429 ? 11.078 -20.125 -31.469 1 86.12 429 GLN A C 1
ATOM 3484 O O . GLN A 1 429 ? 10.742 -19.766 -30.344 1 86.12 429 GLN A O 1
ATOM 3489 N N . PRO A 1 430 ? 10.602 -19.531 -32.531 1 87.31 430 PRO A N 1
ATOM 3490 C CA . PRO A 1 430 ? 9.617 -18.453 -32.469 1 87.31 430 PRO A CA 1
ATOM 3491 C C . PRO A 1 430 ? 8.328 -18.859 -31.766 1 87.31 430 PRO A C 1
ATOM 3493 O O . PRO A 1 430 ? 7.684 -18.047 -31.109 1 87.31 430 PRO A O 1
ATOM 3496 N N . GLU A 1 431 ? 8.047 -20.047 -31.953 1 87.62 431 GLU A N 1
ATOM 3497 C CA . GLU A 1 431 ? 6.84 -20.547 -31.297 1 87.62 431 GLU A CA 1
ATOM 3498 C C . GLU A 1 431 ? 6.945 -20.438 -29.781 1 87.62 431 GLU A C 1
ATOM 3500 O O . GLU A 1 431 ? 5.965 -20.109 -29.109 1 87.62 431 GLU A O 1
ATOM 3505 N N . PHE A 1 432 ? 8.047 -20.703 -29.281 1 89.25 432 PHE A N 1
ATOM 3506 C CA . PHE A 1 432 ? 8.273 -20.609 -27.844 1 89.25 432 PHE A CA 1
ATOM 3507 C C . PHE A 1 432 ? 8.086 -19.172 -27.359 1 89.25 432 PHE A C 1
ATOM 3509 O O . PHE A 1 432 ? 7.426 -18.938 -26.344 1 89.25 432 PHE A O 1
ATOM 3516 N N . LYS A 1 433 ? 8.578 -18.312 -28.109 1 87.5 433 LYS A N 1
ATOM 3517 C CA . LYS A 1 433 ? 8.492 -16.906 -27.734 1 87.5 433 LYS A CA 1
ATOM 3518 C C . LYS A 1 433 ? 7.047 -16.422 -27.734 1 87.5 433 LYS A C 1
ATOM 3520 O O . LYS A 1 433 ? 6.637 -15.656 -26.859 1 87.5 433 LYS A O 1
ATOM 3525 N N . LYS A 1 434 ? 6.367 -16.844 -28.641 1 89.75 434 LYS A N 1
ATOM 3526 C CA . LYS A 1 434 ? 4.961 -16.469 -28.75 1 89.75 434 LYS A CA 1
ATOM 3527 C C . LYS A 1 434 ? 4.152 -17.047 -27.594 1 89.75 434 LYS A C 1
ATOM 3529 O O . LYS A 1 434 ? 3.361 -16.344 -26.953 1 89.75 434 LYS A O 1
ATOM 3534 N N . LYS A 1 435 ? 4.371 -18.25 -27.281 1 90.69 435 LYS A N 1
ATOM 3535 C CA . LYS A 1 435 ? 3.623 -18.922 -26.219 1 90.69 435 LYS A CA 1
ATOM 3536 C C . LYS A 1 435 ? 4.016 -18.406 -24.844 1 90.69 435 LYS A C 1
ATOM 3538 O O . LYS A 1 435 ? 3.176 -18.297 -23.953 1 90.69 435 LYS A O 1
ATOM 3543 N N . TYR A 1 436 ? 5.227 -18.078 -24.734 1 92.12 436 TYR A N 1
ATOM 3544 C CA . TYR A 1 436 ? 5.742 -17.641 -23.438 1 92.12 436 TYR A CA 1
ATOM 3545 C C . TYR A 1 436 ? 5.066 -16.344 -23 1 92.12 436 TYR A C 1
ATOM 3547 O O . TYR A 1 436 ? 5.012 -16.047 -21.797 1 92.12 436 TYR A O 1
ATOM 3555 N N . LYS A 1 437 ? 4.492 -15.594 -23.906 1 89.88 437 LYS A N 1
ATOM 3556 C CA . LYS A 1 437 ? 3.801 -14.344 -23.578 1 89.88 437 LYS A CA 1
ATOM 3557 C C . LYS A 1 437 ? 2.58 -14.609 -22.703 1 89.88 437 LYS A C 1
ATOM 3559 O O . LYS A 1 437 ? 2.109 -13.703 -22 1 89.88 437 LYS A O 1
ATOM 3564 N N . LYS A 1 438 ? 2.137 -15.797 -22.719 1 90.88 438 LYS A N 1
ATOM 3565 C CA . LYS A 1 438 ? 0.979 -16.172 -21.922 1 90.88 438 LYS A CA 1
ATOM 3566 C C . LYS A 1 438 ? 1.296 -16.078 -20.422 1 90.88 438 LYS A C 1
ATOM 3568 O O . LYS A 1 438 ? 0.387 -16.016 -19.594 1 90.88 438 LYS A O 1
ATOM 3573 N N . ARG A 1 439 ? 2.574 -16.047 -20.125 1 91.06 439 ARG A N 1
ATOM 3574 C CA . ARG A 1 439 ? 3.002 -15.984 -18.734 1 91.06 439 ARG A CA 1
ATOM 3575 C C . ARG A 1 439 ? 2.604 -14.648 -18.094 1 91.06 439 ARG A C 1
ATOM 3577 O O . ARG A 1 439 ? 2.551 -14.531 -16.875 1 91.06 439 ARG A O 1
ATOM 3584 N N . ALA A 1 440 ? 2.264 -13.656 -18.906 1 89.19 440 ALA A N 1
ATOM 3585 C CA . ALA A 1 440 ? 1.962 -12.297 -18.438 1 89.19 440 ALA A CA 1
ATOM 3586 C C . ALA A 1 440 ? 0.72 -12.281 -17.547 1 89.19 440 ALA A C 1
ATOM 3588 O O . ALA A 1 440 ? 0.533 -11.367 -16.75 1 89.19 440 ALA A O 1
ATOM 3589 N N . CYS A 1 441 ? -0.071 -13.328 -17.641 1 91.25 441 CYS A N 1
ATOM 3590 C CA . CYS A 1 441 ? -1.282 -13.398 -16.828 1 91.25 441 CYS A CA 1
ATOM 3591 C C . CYS A 1 441 ? -0.947 -13.398 -15.344 1 91.25 441 CYS A C 1
ATOM 3593 O O . CYS A 1 441 ? -1.71 -12.867 -14.531 1 91.25 441 CYS A O 1
ATOM 3595 N N . GLN A 1 442 ? 0.218 -13.906 -14.992 1 92.94 442 GLN A N 1
ATOM 3596 C CA . GLN A 1 442 ? 0.66 -13.938 -13.602 1 92.94 442 GLN A CA 1
ATOM 3597 C C . GLN A 1 442 ? 0.861 -12.531 -13.055 1 92.94 442 GLN A C 1
ATOM 3599 O O . GLN A 1 442 ? 0.528 -12.258 -11.898 1 92.94 442 GLN A O 1
ATOM 3604 N N . GLU A 1 443 ? 1.443 -11.734 -13.867 1 88.19 443 GLU A N 1
ATOM 3605 C CA . GLU A 1 443 ? 1.728 -10.367 -13.438 1 88.19 443 GLU A CA 1
ATOM 3606 C C . GLU A 1 443 ? 0.44 -9.602 -13.148 1 88.19 443 GLU A C 1
ATOM 3608 O O . GLU A 1 443 ? 0.353 -8.867 -12.164 1 88.19 443 GLU A O 1
ATOM 3613 N N . TRP A 1 444 ? -0.513 -9.852 -13.961 1 90.25 444 TRP A N 1
ATOM 3614 C CA . TRP A 1 444 ? -1.793 -9.172 -13.781 1 90.25 444 TRP A CA 1
ATOM 3615 C C . TRP A 1 444 ? -2.5 -9.672 -12.523 1 90.25 444 TRP A C 1
ATOM 3617 O O . TRP A 1 444 ? -3.057 -8.875 -11.758 1 90.25 444 TRP A O 1
ATOM 3627 N N . LYS A 1 445 ? -2.525 -10.945 -12.375 1 95.5 445 LYS A N 1
ATOM 3628 C CA . LYS A 1 445 ? -3.199 -11.531 -11.219 1 95.5 445 LYS A CA 1
ATOM 3629 C C . LYS A 1 445 ? -2.523 -11.102 -9.914 1 95.5 445 LYS A C 1
ATOM 3631 O O . LYS A 1 445 ? -3.199 -10.789 -8.938 1 95.5 445 LYS A O 1
ATOM 3636 N N . ASN A 1 446 ? -1.197 -11.109 -9.945 1 94.12 446 ASN A N 1
ATOM 3637 C CA . ASN A 1 446 ? -0.454 -10.625 -8.781 1 94.12 446 ASN A CA 1
ATOM 3638 C C . ASN A 1 446 ? -0.828 -9.188 -8.438 1 94.12 446 ASN A C 1
ATOM 3640 O O . ASN A 1 446 ? -1.06 -8.859 -7.273 1 94.12 446 ASN A O 1
ATOM 3644 N N . GLY A 1 447 ? -0.872 -8.383 -9.5 1 91.19 447 GLY A N 1
ATOM 3645 C CA . GLY A 1 447 ? -1.271 -6.996 -9.297 1 91.19 447 GLY A CA 1
ATOM 3646 C C . GLY A 1 447 ? -2.664 -6.859 -8.711 1 91.19 447 GLY A C 1
ATOM 3647 O O . GLY A 1 447 ? -2.879 -6.07 -7.785 1 91.19 447 GLY A O 1
ATOM 3648 N N . GLU A 1 448 ? -3.518 -7.629 -9.133 1 94.06 448 GLU A N 1
ATOM 3649 C CA . GLU A 1 448 ? -4.898 -7.605 -8.656 1 94.06 448 GLU A CA 1
ATOM 3650 C C . GLU A 1 448 ? -4.977 -7.992 -7.184 1 94.06 448 GLU A C 1
ATOM 3652 O O . GLU A 1 448 ? -5.621 -7.305 -6.391 1 94.06 448 GLU A O 1
ATOM 3657 N N . MET A 1 449 ? -4.363 -9.078 -6.863 1 96.38 449 MET A N 1
ATOM 3658 C CA . MET A 1 449 ? -4.43 -9.602 -5.5 1 96.38 449 MET A CA 1
ATOM 3659 C C . MET A 1 449 ? -3.824 -8.609 -4.512 1 96.38 449 MET A C 1
ATOM 3661 O O . MET A 1 449 ? -4.348 -8.422 -3.412 1 96.38 449 MET A O 1
ATOM 3665 N N . LYS A 1 450 ? -2.797 -7.945 -4.938 1 92 450 LYS A N 1
ATOM 3666 C CA . LYS A 1 450 ? -2.09 -7.035 -4.039 1 92 450 LYS A CA 1
ATOM 3667 C C . LYS A 1 450 ? -2.803 -5.691 -3.945 1 92 450 LYS A C 1
ATOM 3669 O O . LYS A 1 450 ? -2.992 -5.156 -2.852 1 92 450 LYS A O 1
ATOM 3674 N N . CYS A 1 451 ? -3.268 -5.191 -5.043 1 84.38 451 CYS A N 1
ATOM 3675 C CA . CYS A 1 451 ? -3.795 -3.832 -5.094 1 84.38 451 CYS A CA 1
ATOM 3676 C C . CYS A 1 451 ? -5.234 -3.785 -4.605 1 84.38 451 CYS A C 1
ATOM 3678 O O . CYS A 1 451 ? -5.652 -2.812 -3.973 1 84.38 451 CYS A O 1
ATOM 3680 N N . PHE A 1 452 ? -5.93 -4.844 -4.84 1 87.88 452 PHE A N 1
ATOM 3681 C CA . PHE A 1 452 ? -7.363 -4.695 -4.621 1 87.88 452 PHE A CA 1
ATOM 3682 C C . PHE A 1 452 ? -7.844 -5.629 -3.516 1 87.88 452 PHE A C 1
ATOM 3684 O O . PHE A 1 452 ? -8.914 -5.418 -2.938 1 87.88 452 PHE A O 1
ATOM 3691 N N . HIS A 1 453 ? -7.047 -6.617 -3.227 1 93.56 453 HIS A N 1
ATOM 3692 C CA . HIS A 1 453 ? -7.574 -7.617 -2.307 1 93.56 453 HIS A CA 1
ATOM 3693 C C . HIS A 1 453 ? -6.652 -7.797 -1.104 1 93.56 453 HIS A C 1
ATOM 3695 O O . HIS A 1 453 ? -6.785 -8.773 -0.359 1 93.56 453 HIS A O 1
ATOM 3701 N N . GLY A 1 454 ? -5.719 -7.02 -0.979 1 90 454 GLY A N 1
ATOM 3702 C CA . GLY A 1 454 ? -5.004 -6.855 0.276 1 90 454 GLY A CA 1
ATOM 3703 C C . GLY A 1 454 ? -3.859 -7.836 0.444 1 90 454 GLY A C 1
ATOM 3704 O O . GLY A 1 454 ? -3.387 -8.062 1.56 1 90 454 GLY A O 1
ATOM 3705 N N . LEU A 1 455 ? -3.385 -8.453 -0.607 1 95.31 455 LEU A N 1
ATOM 3706 C CA . LEU A 1 455 ? -2.344 -9.461 -0.473 1 95.31 455 LEU A CA 1
ATOM 3707 C C . LEU A 1 455 ? -0.966 -8.82 -0.374 1 95.31 455 LEU A C 1
ATOM 3709 O O . LEU A 1 455 ? 0.034 -9.508 -0.16 1 95.31 455 LEU A O 1
ATOM 3713 N N . ASP A 1 456 ? -0.816 -7.523 -0.486 1 92.12 456 ASP A N 1
ATOM 3714 C CA . ASP A 1 456 ? 0.465 -6.828 -0.437 1 92.12 456 ASP A CA 1
ATOM 3715 C C . ASP A 1 456 ? 1.053 -6.859 0.972 1 92.12 456 ASP A C 1
ATOM 3717 O O . ASP A 1 456 ? 2.271 -6.797 1.144 1 92.12 456 ASP A O 1
ATOM 3721 N N . ARG A 1 457 ? 0.17 -6.973 1.929 1 92.62 457 ARG A N 1
ATOM 3722 C CA . ARG A 1 457 ? 0.598 -6.984 3.324 1 92.62 457 ARG A CA 1
ATOM 3723 C C . ARG A 1 457 ? -0.154 -8.047 4.117 1 92.62 457 ARG A C 1
ATOM 3725 O O . ARG A 1 457 ? -1.358 -8.234 3.936 1 92.62 457 ARG A O 1
ATOM 3732 N N . ALA A 1 458 ? 0.585 -8.656 5.027 1 95.19 458 ALA A N 1
ATOM 3733 C CA . ALA A 1 458 ? -0.034 -9.672 5.879 1 95.19 458 ALA A CA 1
ATOM 3734 C C . ALA A 1 458 ? -0.998 -9.039 6.875 1 95.19 458 ALA A C 1
ATOM 3736 O O . ALA A 1 458 ? -0.713 -7.973 7.434 1 95.19 458 ALA A O 1
ATOM 3737 N N . ARG A 1 459 ? -2.145 -9.664 7.066 1 91.38 459 ARG A N 1
ATOM 3738 C CA . ARG A 1 459 ? -3.127 -9.18 8.031 1 91.38 459 ARG A CA 1
ATOM 3739 C C . ARG A 1 459 ? -2.838 -9.734 9.43 1 91.38 459 ARG A C 1
ATOM 3741 O O . ARG A 1 459 ? -3.17 -9.102 10.43 1 91.38 459 ARG A O 1
ATOM 3748 N N . GLY A 1 460 ? -2.299 -10.852 9.461 1 91.81 460 GLY A N 1
ATOM 3749 C CA . GLY A 1 460 ? -1.941 -11.5 10.719 1 91.81 460 GLY A CA 1
ATOM 3750 C C . GLY A 1 460 ? -0.473 -11.867 10.805 1 91.81 460 GLY A C 1
ATOM 3751 O O . GLY A 1 460 ? 0.354 -11.32 10.07 1 91.81 460 GLY A O 1
ATOM 3752 N N . TYR A 1 461 ? -0.223 -12.789 11.805 1 92.5 461 TYR A N 1
ATOM 3753 C CA . TYR A 1 461 ? 1.167 -13.172 12.023 1 92.5 461 TYR A CA 1
ATOM 3754 C C . TYR A 1 461 ? 1.359 -14.672 11.836 1 92.5 461 TYR A C 1
ATOM 3756 O O . TYR A 1 461 ? 0.497 -15.469 12.211 1 92.5 461 TYR A O 1
ATOM 3764 N N . GLY A 1 462 ? 2.506 -14.945 11.195 1 93.44 462 GLY A N 1
ATOM 3765 C CA . GLY A 1 462 ? 2.857 -16.359 11.078 1 93.44 462 GLY A CA 1
ATOM 3766 C C . GLY A 1 462 ? 2.471 -16.953 9.742 1 93.44 462 GLY A C 1
ATOM 3767 O O . GLY A 1 462 ? 1.658 -16.391 9.008 1 93.44 462 GLY A O 1
ATOM 3768 N N . LEU A 1 463 ? 3.012 -18.141 9.531 1 93.81 463 LEU A N 1
ATOM 3769 C CA . LEU A 1 463 ? 2.809 -18.828 8.266 1 93.81 463 LEU A CA 1
ATOM 3770 C C . LEU A 1 463 ? 1.37 -19.312 8.141 1 93.81 463 LEU A C 1
ATOM 3772 O O . LEU A 1 463 ? 0.786 -19.266 7.055 1 93.81 463 LEU A O 1
ATOM 3776 N N . LYS A 1 464 ? 0.862 -19.781 9.195 1 93.44 464 LYS A N 1
ATOM 3777 C CA . LYS A 1 464 ? -0.509 -20.281 9.172 1 93.44 464 LYS A CA 1
ATOM 3778 C C . LYS A 1 464 ? -1.493 -19.188 8.797 1 93.44 464 LYS A C 1
ATOM 3780 O O . LYS A 1 464 ? -2.355 -19.375 7.938 1 93.44 464 LYS A O 1
ATOM 3785 N N . SER A 1 465 ? -1.337 -18.109 9.453 1 94.12 465 SER A N 1
ATOM 3786 C CA . SER A 1 465 ? -2.213 -16.984 9.172 1 94.12 465 SER A CA 1
ATOM 3787 C C . SER A 1 465 ? -2.045 -16.484 7.738 1 94.12 465 SER A C 1
ATOM 3789 O O . SER A 1 465 ? -3.029 -16.188 7.066 1 94.12 465 SER A O 1
ATOM 3791 N N . MET A 1 466 ? -0.806 -16.438 7.328 1 95.62 466 MET A N 1
ATOM 3792 C CA . MET A 1 466 ? -0.534 -15.977 5.973 1 95.62 466 MET A CA 1
ATOM 3793 C C . MET A 1 466 ? -1.077 -16.953 4.938 1 95.62 466 MET A C 1
ATOM 3795 O O . MET A 1 466 ? -1.571 -16.547 3.885 1 95.62 466 MET A O 1
ATOM 3799 N N . SER A 1 467 ? -0.937 -18.188 5.207 1 96.44 467 SER A N 1
ATOM 3800 C CA . SER A 1 467 ? -1.479 -19.219 4.312 1 96.44 467 SER A CA 1
ATOM 3801 C C . SER A 1 467 ? -2.99 -19.078 4.168 1 96.44 467 SER A C 1
ATOM 3803 O O . SER A 1 467 ? -3.52 -19.156 3.057 1 96.44 467 SER A O 1
ATOM 3805 N N . THR A 1 468 ? -3.629 -18.891 5.242 1 96.12 468 THR A N 1
ATOM 3806 C CA . THR A 1 468 ? -5.074 -18.703 5.223 1 96.12 468 THR A CA 1
ATOM 3807 C C . THR A 1 468 ? -5.445 -17.469 4.402 1 96.12 468 THR A C 1
ATOM 3809 O O . THR A 1 468 ? -6.359 -17.516 3.58 1 96.12 468 THR A O 1
ATOM 3812 N N . GLN A 1 469 ? -4.758 -16.406 4.629 1 96.69 469 GLN A N 1
ATOM 3813 C CA . GLN A 1 469 ? -4.996 -15.172 3.891 1 96.69 469 GLN A CA 1
ATOM 3814 C C . GLN A 1 469 ? -4.809 -15.383 2.391 1 96.69 469 GLN A C 1
ATOM 3816 O O . GLN A 1 469 ? -5.625 -14.93 1.587 1 96.69 469 GLN A O 1
ATOM 3821 N N . ALA A 1 470 ? -3.74 -16.047 2.029 1 97.75 470 ALA A N 1
ATOM 3822 C CA . ALA A 1 470 ? -3.436 -16.266 0.618 1 97.75 470 ALA A CA 1
ATOM 3823 C C . ALA A 1 470 ? -4.508 -17.125 -0.045 1 97.75 470 ALA A C 1
ATOM 3825 O O . ALA A 1 470 ? -4.957 -16.828 -1.152 1 97.75 470 ALA A O 1
ATOM 3826 N N . LYS A 1 471 ? -4.906 -18.125 0.603 1 97.69 471 LYS A N 1
ATOM 3827 C CA . LYS A 1 471 ? -5.891 -19.047 0.04 1 97.69 471 LYS A CA 1
ATOM 3828 C C . LYS A 1 471 ? -7.266 -18.391 -0.059 1 97.69 471 LYS A C 1
ATOM 3830 O O . LYS A 1 471 ? -7.98 -18.594 -1.043 1 97.69 471 LYS A O 1
ATOM 3835 N N . LEU A 1 472 ? -7.625 -17.672 0.925 1 97.31 472 LEU A N 1
ATOM 3836 C CA . LEU A 1 472 ? -8.898 -16.953 0.868 1 97.31 472 LEU A CA 1
ATOM 3837 C C . LEU A 1 472 ? -8.875 -15.891 -0.228 1 97.31 472 LEU A C 1
ATOM 3839 O O . LEU A 1 472 ? -9.883 -15.664 -0.898 1 97.31 472 LEU A O 1
ATOM 3843 N N . THR A 1 473 ? -7.75 -15.242 -0.362 1 98 473 THR A N 1
ATOM 3844 C CA . THR A 1 473 ? -7.609 -14.273 -1.443 1 98 473 THR A CA 1
ATOM 3845 C C . THR A 1 473 ? -7.746 -14.953 -2.801 1 98 473 THR A C 1
ATOM 3847 O O . THR A 1 473 ? -8.391 -14.43 -3.707 1 98 473 THR A O 1
ATOM 3850 N N . ALA A 1 474 ? -7.086 -16.109 -2.922 1 97.94 474 ALA A N 1
ATOM 3851 C CA . ALA A 1 474 ? -7.184 -16.859 -4.164 1 97.94 474 ALA A CA 1
ATOM 3852 C C . ALA A 1 474 ? -8.641 -17.219 -4.477 1 97.94 474 ALA A C 1
ATOM 3854 O O . ALA A 1 474 ? -9.086 -17.062 -5.617 1 97.94 474 ALA A O 1
ATOM 3855 N N . LEU A 1 475 ? -9.328 -17.656 -3.467 1 97.19 475 LEU A N 1
ATOM 3856 C CA . LEU A 1 475 ? -10.734 -18 -3.646 1 97.19 475 LEU A CA 1
ATOM 3857 C C . LEU A 1 475 ? -11.547 -16.766 -4.051 1 97.19 475 LEU A C 1
ATOM 3859 O O . LEU A 1 475 ? -12.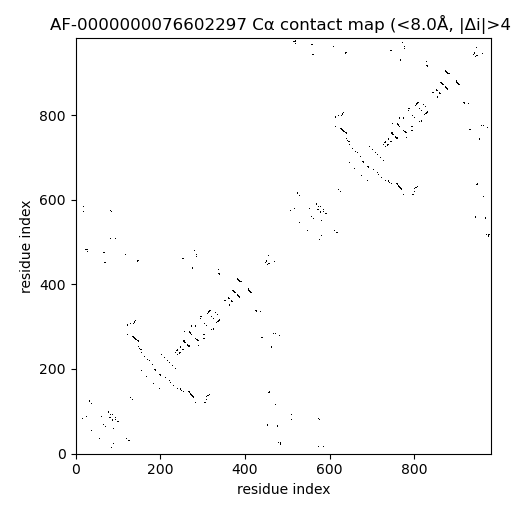414 -16.859 -4.922 1 97.19 475 LEU A O 1
ATOM 3863 N N . ALA A 1 476 ? -11.273 -15.672 -3.428 1 97.44 476 ALA A N 1
ATOM 3864 C CA . ALA A 1 476 ? -11.961 -14.422 -3.723 1 97.44 476 ALA A CA 1
ATOM 3865 C C . ALA A 1 476 ? -11.742 -14 -5.172 1 97.44 476 ALA A C 1
ATOM 3867 O O . ALA A 1 476 ? -12.695 -13.656 -5.879 1 97.44 476 ALA A O 1
ATOM 3868 N N . VAL A 1 477 ? -10.539 -14.023 -5.609 1 97.56 477 VAL A N 1
ATOM 3869 C CA . VAL A 1 477 ? -10.234 -13.578 -6.965 1 97.56 477 VAL A CA 1
ATOM 3870 C C . VAL A 1 477 ? -10.82 -14.562 -7.973 1 97.56 477 VAL A C 1
ATOM 3872 O O . VAL A 1 477 ? -11.25 -14.172 -9.062 1 97.56 477 VAL A O 1
ATOM 3875 N N . ASN A 1 478 ? -10.797 -15.883 -7.617 1 97.69 478 ASN A N 1
ATOM 3876 C CA . ASN A 1 478 ? -11.445 -16.875 -8.477 1 97.69 478 ASN A CA 1
ATOM 3877 C C . ASN A 1 478 ? -12.93 -16.578 -8.641 1 97.69 478 ASN A C 1
ATOM 3879 O O . ASN A 1 478 ? -13.461 -16.641 -9.75 1 97.69 478 ASN A O 1
ATOM 3883 N N . ILE A 1 479 ? -13.578 -16.203 -7.57 1 96.44 479 ILE A N 1
ATOM 3884 C CA . ILE A 1 479 ? -14.992 -15.867 -7.598 1 96.44 479 ILE A CA 1
ATOM 3885 C C . ILE A 1 479 ? -15.227 -14.648 -8.492 1 96.44 479 ILE A C 1
ATOM 3887 O O . ILE A 1 479 ? -16.141 -14.648 -9.32 1 96.44 479 ILE A O 1
ATOM 3891 N N . LYS A 1 480 ? -14.453 -13.703 -8.289 1 95.69 480 LYS A N 1
ATOM 3892 C CA . LYS A 1 480 ? -14.539 -12.492 -9.102 1 95.69 480 LYS A CA 1
ATOM 3893 C C . LYS A 1 480 ? -14.375 -12.805 -10.586 1 95.69 480 LYS A C 1
ATOM 3895 O O . LYS A 1 480 ? -15.141 -12.312 -11.414 1 95.69 480 LYS A O 1
ATOM 3900 N N . ARG A 1 481 ? -13.383 -13.617 -10.891 1 95.44 481 ARG A N 1
ATOM 3901 C CA . ARG A 1 481 ? -13.094 -13.969 -12.273 1 95.44 481 ARG A CA 1
ATOM 3902 C C . ARG A 1 481 ? -14.227 -14.781 -12.883 1 95.44 481 ARG A C 1
ATOM 3904 O O . ARG A 1 481 ? -14.617 -14.555 -14.031 1 95.44 481 ARG A O 1
ATOM 3911 N N . ILE A 1 482 ? -14.766 -15.703 -12.172 1 95.5 482 ILE A N 1
ATOM 3912 C CA . ILE A 1 482 ? -15.867 -16.531 -12.656 1 95.5 482 ILE A CA 1
ATOM 3913 C C . ILE A 1 482 ? -17.094 -15.656 -12.906 1 95.5 482 ILE A C 1
ATOM 3915 O O . ILE A 1 482 ? -17.797 -15.844 -13.898 1 95.5 482 ILE A O 1
ATOM 3919 N N . GLY A 1 483 ? -17.375 -14.734 -11.961 1 94.06 483 GLY A N 1
ATOM 3920 C CA . GLY A 1 483 ? -18.453 -13.781 -12.188 1 94.06 483 GLY A CA 1
ATOM 3921 C C . GLY A 1 483 ? -18.312 -13.023 -13.492 1 94.06 483 GLY A C 1
ATOM 3922 O O . GLY A 1 483 ? -19.297 -12.828 -14.211 1 94.06 483 GLY A O 1
ATOM 3923 N N . LYS A 1 484 ? -17.125 -12.641 -13.797 1 93 484 LYS A N 1
ATOM 3924 C CA . LYS A 1 484 ? -16.859 -11.883 -15.023 1 93 484 LYS A CA 1
ATOM 3925 C C . LYS A 1 484 ? -17.078 -12.758 -16.266 1 93 484 LYS A C 1
ATOM 3927 O O . LYS A 1 484 ? -17.641 -12.305 -17.25 1 93 484 LYS A O 1
ATOM 3932 N N . ILE A 1 485 ? -16.594 -13.969 -16.188 1 93.06 485 ILE A N 1
ATOM 3933 C CA . ILE A 1 485 ? -16.75 -14.898 -17.297 1 93.06 485 ILE A CA 1
ATOM 3934 C C . ILE A 1 485 ? -18.219 -15.156 -17.562 1 93.06 485 ILE A C 1
ATOM 3936 O O . ILE A 1 485 ? -18.672 -15.148 -18.719 1 93.06 485 ILE A O 1
ATOM 3940 N N . LEU A 1 486 ? -18.984 -15.289 -16.516 1 92.44 486 LEU A N 1
ATOM 3941 C CA . LEU A 1 486 ? -20.406 -15.578 -16.641 1 92.44 486 LEU A CA 1
ATOM 3942 C C . LEU A 1 486 ? -21.172 -14.352 -17.141 1 92.44 486 LEU A C 1
ATOM 3944 O O . LEU A 1 486 ? -22.141 -14.484 -17.891 1 92.44 486 LEU A O 1
ATOM 3948 N N . SER A 1 487 ? -20.766 -13.195 -16.656 1 89.81 487 SER A N 1
ATOM 3949 C CA . SER A 1 487 ? -21.406 -11.953 -17.078 1 89.81 487 SER A CA 1
ATOM 3950 C C . SER A 1 487 ? -21.203 -11.711 -18.562 1 89.81 487 SER A C 1
ATOM 3952 O O . SER A 1 487 ? -22.094 -11.172 -19.234 1 89.81 487 SER A O 1
ATOM 3954 N N . SER A 1 488 ? -20.078 -11.992 -19.094 1 84.75 488 SER A N 1
ATOM 3955 C CA . SER A 1 488 ? -19.781 -11.797 -20.5 1 84.75 488 SER A CA 1
ATOM 3956 C C . SER A 1 488 ? -20.562 -12.781 -21.375 1 84.75 488 SER A C 1
ATOM 3958 O O . SER A 1 488 ? -20.844 -12.5 -22.531 1 84.75 488 SER A O 1
ATOM 3960 N N . LYS A 1 489 ? -20.891 -13.859 -20.844 1 76 489 LYS A N 1
ATOM 3961 C CA . LYS A 1 489 ? -21.672 -14.844 -21.594 1 76 489 LYS A CA 1
ATOM 3962 C C . LYS A 1 489 ? -23.141 -14.445 -21.641 1 76 489 LYS A C 1
ATOM 3964 O O . LYS A 1 489 ? -23.844 -14.766 -22.609 1 76 489 LYS A O 1
ATOM 3969 N N . THR A 1 490 ? -23.688 -13.805 -20.531 1 63.53 490 THR A N 1
ATOM 3970 C CA . THR A 1 490 ? -25.094 -13.414 -20.5 1 63.53 490 THR A CA 1
ATOM 3971 C C . THR A 1 490 ? -25.312 -12.125 -21.281 1 63.53 490 THR A C 1
ATOM 3973 O O . THR A 1 490 ? -26.422 -11.867 -21.766 1 63.53 490 THR A O 1
ATOM 3976 N N . GLY A 1 491 ? -24.406 -11.18 -21.531 1 49.91 491 GLY A N 1
ATOM 3977 C CA . GLY A 1 491 ? -24.641 -10.023 -22.375 1 49.91 491 GLY A CA 1
ATOM 3978 C C . GLY A 1 491 ? -24.438 -10.32 -23.859 1 49.91 491 GLY A C 1
ATOM 3979 O O . GLY A 1 491 ? -23.797 -11.312 -24.203 1 49.91 491 GLY A O 1
ATOM 3980 N N . MET B 1 1 ? -51.969 5.031 -7.133 1 33.72 1 MET B N 1
ATOM 3981 C CA . MET B 1 1 ? -50.656 5.633 -7.371 1 33.72 1 MET B CA 1
ATOM 3982 C C . MET B 1 1 ? -50.125 6.285 -6.105 1 33.72 1 MET B C 1
ATOM 3984 O O . MET B 1 1 ? -48.938 6.152 -5.789 1 33.72 1 MET B O 1
ATOM 3988 N N . LEU B 1 2 ? -50.906 6.863 -5.453 1 36.25 2 LEU B N 1
ATOM 3989 C CA . LEU B 1 2 ? -50.531 7.512 -4.203 1 36.25 2 LEU B CA 1
ATOM 3990 C C . LEU B 1 2 ? -50.375 6.488 -3.082 1 36.25 2 LEU B C 1
ATOM 3992 O O . LEU B 1 2 ? -49.469 6.598 -2.252 1 36.25 2 LEU B O 1
ATOM 3996 N N . LYS B 1 3 ? -51.219 5.652 -3.02 1 43.81 3 LYS B N 1
ATOM 3997 C CA . LYS B 1 3 ? -51.25 4.656 -1.951 1 43.81 3 LYS B CA 1
ATOM 3998 C C . LYS B 1 3 ? -50.031 3.715 -2.057 1 43.81 3 LYS B C 1
ATOM 4000 O O . LYS B 1 3 ? -49.5 3.295 -1.04 1 43.81 3 LYS B O 1
ATOM 4005 N N . GLU B 1 4 ? -49.594 3.486 -3.203 1 41.53 4 GLU B N 1
ATOM 4006 C CA . GLU B 1 4 ? -48.469 2.627 -3.482 1 41.53 4 GLU B CA 1
ATOM 4007 C C . GLU B 1 4 ? -47.156 3.312 -3.104 1 41.53 4 GLU B C 1
ATOM 4009 O O . GLU B 1 4 ? -46.219 2.666 -2.6 1 41.53 4 GLU B O 1
ATOM 4014 N N . LYS B 1 5 ? -47.125 4.555 -3.199 1 45.97 5 LYS B N 1
ATOM 4015 C CA . LYS B 1 5 ? -45.969 5.344 -2.789 1 45.97 5 LYS B CA 1
ATOM 4016 C C . LYS B 1 5 ? -45.844 5.387 -1.27 1 45.97 5 LYS B C 1
ATOM 4018 O O . LYS B 1 5 ? -44.719 5.309 -0.733 1 45.97 5 LYS B O 1
ATOM 4023 N N . ASP B 1 6 ? -46.906 5.613 -0.759 1 48.22 6 ASP B N 1
ATOM 4024 C CA . ASP B 1 6 ? -46.906 5.629 0.701 1 48.22 6 ASP B CA 1
ATOM 4025 C C . ASP B 1 6 ? -46.469 4.285 1.27 1 48.22 6 ASP B C 1
ATOM 4027 O O . ASP B 1 6 ? -45.75 4.234 2.26 1 48.22 6 ASP B O 1
ATOM 4031 N N . MET B 1 7 ? -46.906 3.236 0.631 1 45.62 7 MET B N 1
ATOM 4032 C CA . MET B 1 7 ? -46.531 1.897 1.069 1 45.62 7 MET B CA 1
ATOM 4033 C C . MET B 1 7 ? -45.062 1.647 0.813 1 45.62 7 MET B C 1
ATOM 4035 O O . MET B 1 7 ? -44.375 1.039 1.639 1 45.62 7 MET B O 1
ATOM 4039 N N . GLN B 1 8 ? -44.719 2.031 -0.346 1 51.31 8 GLN B N 1
ATOM 4040 C CA . GLN B 1 8 ? -43.312 1.928 -0.716 1 51.31 8 GLN B CA 1
ATOM 4041 C C . GLN B 1 8 ? -42.438 2.76 0.217 1 51.31 8 GLN B C 1
ATOM 4043 O O . GLN B 1 8 ? -41.375 2.316 0.625 1 51.31 8 GLN B O 1
ATOM 4048 N N . LEU B 1 9 ? -42.969 3.938 0.409 1 54.84 9 LEU B N 1
ATOM 4049 C CA . LEU B 1 9 ? -42.281 4.777 1.388 1 54.84 9 LEU B CA 1
ATOM 4050 C C . LEU B 1 9 ? -42.219 4.094 2.748 1 54.84 9 LEU B C 1
ATOM 4052 O O . LEU B 1 9 ? -41.219 4.191 3.457 1 54.84 9 LEU B O 1
ATOM 4056 N N . SER B 1 10 ? -43.312 3.383 3.01 1 56.97 10 SER B N 1
ATOM 4057 C CA . SER B 1 10 ? -43.406 2.662 4.277 1 56.97 10 SER B CA 1
ATOM 4058 C C . SER B 1 10 ? -42.406 1.507 4.316 1 56.97 10 SER B C 1
ATOM 4060 O O . SER B 1 10 ? -41.719 1.291 5.328 1 56.97 10 SER B O 1
ATOM 4062 N N . ILE B 1 11 ? -42.312 0.837 3.186 1 59.38 11 ILE B N 1
ATOM 4063 C CA . ILE B 1 11 ? -41.406 -0.315 3.123 1 59.38 11 ILE B CA 1
ATOM 4064 C C . ILE B 1 11 ? -39.969 0.151 3.197 1 59.38 11 ILE B C 1
ATOM 4066 O O . ILE B 1 11 ? -39.156 -0.449 3.898 1 59.38 11 ILE B O 1
ATOM 4070 N N . TYR B 1 12 ? -39.812 1.24 2.605 1 65 12 TYR B N 1
ATOM 4071 C CA . TYR B 1 12 ? -38.438 1.771 2.623 1 65 12 TYR B CA 1
ATOM 4072 C C . TYR B 1 12 ? -38.062 2.256 4.016 1 65 12 TYR B C 1
ATOM 4074 O O . TYR B 1 12 ? -36.938 2.064 4.461 1 65 12 TYR B O 1
ATOM 4082 N N . SER B 1 13 ? -39.062 2.789 4.57 1 67.06 13 SER B N 1
ATOM 4083 C CA . SER B 1 13 ? -38.812 3.234 5.941 1 67.06 13 SER B CA 1
ATOM 4084 C C . SER B 1 13 ? -38.5 2.061 6.855 1 67.06 13 SER B C 1
ATOM 4086 O O . SER B 1 13 ? -37.625 2.17 7.727 1 67.06 13 SER B O 1
ATOM 4088 N N . GLU B 1 14 ? -39.125 0.992 6.566 1 70.75 14 GLU B N 1
ATOM 4089 C CA . GLU B 1 14 ? -38.875 -0.195 7.379 1 70.75 14 GLU B CA 1
ATOM 4090 C C . GLU B 1 14 ? -37.469 -0.756 7.109 1 70.75 14 GLU B C 1
ATOM 4092 O O . GLU B 1 14 ? -36.812 -1.278 8.016 1 70.75 14 GLU B O 1
ATOM 4097 N N . LEU B 1 15 ? -37.094 -0.539 5.953 1 75.12 15 LEU B N 1
ATOM 4098 C CA . LEU B 1 15 ? -35.781 -1.039 5.594 1 75.12 15 LEU B CA 1
ATOM 4099 C C . LEU B 1 15 ? -34.688 -0.208 6.254 1 75.12 15 LEU B C 1
ATOM 4101 O O . LEU B 1 15 ? -33.656 -0.747 6.672 1 75.12 15 LEU B O 1
ATOM 4105 N N . TYR B 1 16 ? -34.969 1.021 6.406 1 77.75 16 TYR B N 1
ATOM 4106 C CA . TYR B 1 16 ? -33.969 1.901 6.969 1 77.75 16 TYR B CA 1
ATOM 4107 C C . TYR B 1 16 ? -33.844 1.724 8.477 1 77.75 16 TYR B C 1
ATOM 4109 O O . TYR B 1 16 ? -32.844 2.119 9.086 1 77.75 16 TYR B O 1
ATOM 4117 N N . TYR B 1 17 ? -34.812 1.051 9.008 1 78.88 17 TYR B N 1
ATOM 4118 C CA . TYR B 1 17 ? -34.75 0.73 10.43 1 78.88 17 TYR B CA 1
ATOM 4119 C C . TYR B 1 17 ? -33.688 -0.329 10.695 1 78.88 17 TYR B C 1
ATOM 4121 O O . TYR B 1 17 ? -33.219 -0.477 11.828 1 78.88 17 TYR B O 1
ATOM 4129 N N . LYS B 1 18 ? -33.281 -0.87 9.656 1 81.75 18 LYS B N 1
ATOM 4130 C CA . LYS B 1 18 ? -32.281 -1.902 9.797 1 81.75 18 LYS B CA 1
ATOM 4131 C C . LYS B 1 18 ? -30.891 -1.284 10.023 1 81.75 18 LYS B C 1
ATOM 4133 O O . LYS B 1 18 ? -29.984 -1.958 10.5 1 81.75 18 LYS B O 1
ATOM 4138 N N . ILE B 1 19 ? -30.812 -0.043 9.703 1 88.5 19 ILE B N 1
ATOM 4139 C CA . ILE B 1 19 ? -29.531 0.632 9.906 1 88.5 19 ILE B CA 1
ATOM 4140 C C . ILE B 1 19 ? -29.328 0.896 11.398 1 88.5 19 ILE B C 1
ATOM 4142 O O . ILE B 1 19 ? -30.156 1.535 12.047 1 88.5 19 ILE B O 1
ATOM 4146 N N . PRO B 1 20 ? -28.281 0.366 11.922 1 87.12 20 PRO B N 1
ATOM 4147 C CA . PRO B 1 20 ? -28.016 0.613 13.344 1 87.12 20 PRO B CA 1
ATOM 4148 C C . PRO B 1 20 ? -28.047 2.098 13.695 1 87.12 20 PRO B C 1
ATOM 4150 O O . PRO B 1 20 ? -27.594 2.932 12.914 1 87.12 20 PRO B O 1
ATOM 4153 N N . LYS B 1 21 ? -28.516 2.363 14.82 1 87.06 21 LYS B N 1
ATOM 4154 C CA . LYS B 1 21 ? -28.641 3.75 15.258 1 87.06 21 LYS B CA 1
ATOM 4155 C C . LYS B 1 21 ? -27.266 4.406 15.383 1 87.06 21 LYS B C 1
ATOM 4157 O O . LYS B 1 21 ? -27.141 5.617 15.188 1 87.06 21 LYS B O 1
ATOM 4162 N N . ASN B 1 22 ? -26.297 3.621 15.586 1 88.88 22 ASN B N 1
ATOM 4163 C CA . ASN B 1 22 ? -24.969 4.164 15.797 1 88.88 22 ASN B CA 1
ATOM 4164 C C . ASN B 1 22 ? -24.125 4.094 14.516 1 88.88 22 ASN B C 1
ATOM 4166 O O . ASN B 1 22 ? -22.906 4.238 14.562 1 88.88 22 ASN B O 1
ATOM 4170 N N . HIS B 1 23 ? -24.812 3.91 13.461 1 91.69 23 HIS B N 1
ATOM 4171 C CA . HIS B 1 23 ? -24.078 3.873 12.203 1 91.69 23 HIS B CA 1
ATOM 4172 C C . HIS B 1 23 ? -23.547 5.254 11.836 1 91.69 23 HIS B C 1
ATOM 4174 O O . HIS B 1 23 ? -24.266 6.246 11.914 1 91.69 23 HIS B O 1
ATOM 4180 N N . THR B 1 24 ? -22.359 5.344 11.383 1 92.5 24 THR B N 1
ATOM 4181 C CA . THR B 1 24 ? -21.625 6.578 11.109 1 92.5 24 THR B CA 1
ATOM 4182 C C . THR B 1 24 ? -22.406 7.457 10.133 1 92.5 24 THR B C 1
ATOM 4184 O O . THR B 1 24 ? -22.625 8.641 10.391 1 92.5 24 THR B O 1
ATOM 4187 N N . LEU B 1 25 ? -22.875 6.91 9.039 1 94.69 25 LEU B N 1
ATOM 4188 C CA . LEU B 1 25 ? -23.531 7.684 7.988 1 94.69 25 LEU B CA 1
ATOM 4189 C C . LEU B 1 25 ? -24.875 8.211 8.461 1 94.69 25 LEU B C 1
ATOM 4191 O O . LEU B 1 25 ? -25.297 9.305 8.078 1 94.69 25 LEU B O 1
ATOM 4195 N N . LYS B 1 26 ? -25.562 7.422 9.258 1 92.62 26 LYS B N 1
ATOM 4196 C CA . LYS B 1 26 ? -26.844 7.852 9.812 1 92.62 26 LYS B CA 1
ATOM 4197 C C . LYS B 1 26 ? -26.656 9 10.797 1 92.62 26 LYS B C 1
ATOM 4199 O O . LYS B 1 26 ? -27.359 10.016 10.719 1 92.62 26 LYS B O 1
ATOM 4204 N N . LEU B 1 27 ? -25.688 8.875 11.633 1 93.5 27 LEU B N 1
ATOM 4205 C CA . LEU B 1 27 ? -25.406 9.883 12.641 1 93.5 27 LEU B CA 1
ATOM 4206 C C . LEU B 1 27 ? -25 11.203 12 1 93.5 27 LEU B C 1
ATOM 4208 O O . LEU B 1 27 ? -25.484 12.266 12.391 1 93.5 27 LEU B O 1
ATOM 4212 N N . VAL B 1 28 ? -24.172 11.172 11.016 1 94.19 28 VAL B N 1
ATOM 4213 C CA . VAL B 1 28 ? -23.641 12.383 10.391 1 94.19 28 VAL B CA 1
ATOM 4214 C C . VAL B 1 28 ? -24.75 13.062 9.578 1 94.19 28 VAL B C 1
ATOM 4216 O O . VAL B 1 28 ? -24.859 14.289 9.578 1 94.19 28 VAL B O 1
ATOM 4219 N N . ARG B 1 29 ? -25.531 12.234 8.898 1 92.81 29 ARG B N 1
ATOM 4220 C CA . ARG B 1 29 ? -26.625 12.797 8.117 1 92.81 29 ARG B CA 1
ATOM 4221 C C . ARG B 1 29 ? -27.609 13.562 9 1 92.81 29 ARG B C 1
ATOM 4223 O O . ARG B 1 29 ? -28.125 14.602 8.602 1 92.81 29 ARG B O 1
ATOM 4230 N N . GLU B 1 30 ? -27.844 13.109 10.133 1 90.81 30 GLU B N 1
ATOM 4231 C CA . GLU B 1 30 ? -28.781 13.734 11.055 1 90.81 30 GLU B CA 1
ATOM 4232 C C . GLU B 1 30 ? -28.156 14.953 11.734 1 90.81 30 GLU B C 1
ATOM 4234 O O . GLU B 1 30 ? -28.859 15.906 12.078 1 90.81 30 GLU B O 1
ATOM 4239 N N . ALA B 1 31 ? -26.891 14.961 11.852 1 91.75 31 ALA B N 1
ATOM 4240 C CA . ALA B 1 31 ? -26.219 16 12.617 1 91.75 31 ALA B CA 1
ATOM 4241 C C . ALA B 1 31 ? -25.812 17.172 11.719 1 91.75 31 ALA B C 1
ATOM 4243 O O . ALA B 1 31 ? -25.766 18.312 12.172 1 91.75 31 ALA B O 1
ATOM 4244 N N . VAL B 1 32 ? -25.5 16.938 10.492 1 92.81 32 VAL B N 1
ATOM 4245 C CA . VAL B 1 32 ? -24.953 17.969 9.617 1 92.81 32 VAL B CA 1
ATOM 4246 C C . VAL B 1 32 ? -25.891 18.188 8.43 1 92.81 32 VAL B C 1
ATOM 4248 O O . VAL B 1 32 ? -26.438 17.234 7.871 1 92.81 32 VAL B O 1
ATOM 4251 N N . ASP B 1 33 ? -26.078 19.438 8.094 1 92.62 33 ASP B N 1
ATOM 4252 C CA . ASP B 1 33 ? -26.844 19.812 6.91 1 92.62 33 ASP B CA 1
ATOM 4253 C C . ASP B 1 33 ? -25.938 19.938 5.684 1 92.62 33 ASP B C 1
ATOM 4255 O O . ASP B 1 33 ? -25.109 20.844 5.617 1 92.62 33 ASP B O 1
ATOM 4259 N N . PHE B 1 34 ? -26.141 19.141 4.676 1 93.06 34 PHE B N 1
ATOM 4260 C CA . PHE B 1 34 ? -25.281 19.125 3.496 1 93.06 34 PHE B CA 1
ATOM 4261 C C . PHE B 1 34 ? -25.875 19.984 2.387 1 93.06 34 PHE B C 1
ATOM 4263 O O . PHE B 1 34 ? -25.297 20.125 1.313 1 93.06 34 PHE B O 1
ATOM 4270 N N . SER B 1 35 ? -26.953 20.609 2.631 1 90.25 35 SER B N 1
ATOM 4271 C CA . SER B 1 35 ? -27.625 21.391 1.599 1 90.25 35 SER B CA 1
ATOM 4272 C C . SER B 1 35 ? -26.797 22.609 1.207 1 90.25 35 SER B C 1
ATOM 4274 O O . SER B 1 35 ? -27 23.172 0.126 1 90.25 35 SER B O 1
ATOM 4276 N N . TYR B 1 36 ? -25.891 23 2.09 1 89.75 36 TYR B N 1
ATOM 4277 C CA . TYR B 1 36 ? -25.047 24.156 1.823 1 89.75 36 TYR B CA 1
ATOM 4278 C C . TYR B 1 36 ? -24.172 23.922 0.597 1 89.75 36 TYR B C 1
ATOM 4280 O O . TYR B 1 36 ? -23.719 24.875 -0.04 1 89.75 36 TYR B O 1
ATOM 4288 N N . ILE B 1 37 ? -23.969 22.688 0.239 1 91.06 37 ILE B N 1
ATOM 4289 C CA . ILE B 1 37 ? -23.109 22.344 -0.893 1 91.06 37 ILE B CA 1
ATOM 4290 C C . ILE B 1 37 ? -23.719 22.891 -2.184 1 91.06 37 ILE B C 1
ATOM 4292 O O . ILE B 1 37 ? -23 23.344 -3.076 1 91.06 37 ILE B O 1
ATOM 4296 N N . ASN B 1 38 ? -25.016 22.828 -2.248 1 87.62 38 ASN B N 1
ATOM 4297 C CA . ASN B 1 38 ? -25.688 23.344 -3.434 1 87.62 38 ASN B CA 1
ATOM 4298 C C . ASN B 1 38 ? -25.453 24.844 -3.613 1 87.62 38 ASN B C 1
ATOM 4300 O O . ASN B 1 38 ? -25.266 25.312 -4.738 1 87.62 38 ASN B O 1
ATOM 4304 N N . LYS B 1 39 ? -25.359 25.531 -2.568 1 85.12 39 LYS B N 1
ATOM 4305 C CA . LYS B 1 39 ? -25.109 26.969 -2.615 1 85.12 39 LYS B CA 1
ATOM 4306 C C . LYS B 1 39 ? -23.672 27.266 -3.014 1 85.12 39 LYS B C 1
ATOM 4308 O O . LYS B 1 39 ? -23.422 28.188 -3.803 1 85.12 39 LYS B O 1
ATOM 4313 N N . VAL B 1 40 ? -22.766 26.547 -2.48 1 86.38 40 VAL B N 1
ATOM 4314 C CA . VAL B 1 40 ? -21.344 26.75 -2.738 1 86.38 40 VAL B CA 1
ATOM 4315 C C . VAL B 1 40 ? -21.047 26.484 -4.211 1 86.38 40 VAL B C 1
ATOM 4317 O O . VAL B 1 40 ? -20.219 27.172 -4.816 1 86.38 40 VAL B O 1
ATOM 4320 N N . LEU B 1 41 ? -21.75 25.516 -4.812 1 84.62 41 LEU B N 1
ATOM 4321 C CA . LEU B 1 41 ? -21.422 25.094 -6.172 1 84.62 41 LEU B CA 1
ATOM 4322 C C . LEU B 1 41 ? -22.375 25.719 -7.18 1 84.62 41 LEU B C 1
ATOM 4324 O O . LEU B 1 41 ? -22.328 25.406 -8.367 1 84.62 41 LEU B O 1
ATOM 4328 N N . GLU B 1 42 ? -23.312 26.453 -6.801 1 77.62 42 GLU B N 1
ATOM 4329 C CA . GLU B 1 42 ? -24.312 27.094 -7.664 1 77.62 42 GLU B CA 1
ATOM 4330 C C . GLU B 1 42 ? -23.641 27.859 -8.797 1 77.62 42 GLU B C 1
ATOM 4332 O O . GLU B 1 42 ? -24.094 27.812 -9.938 1 77.62 42 GLU B O 1
ATOM 4337 N N . LYS B 1 43 ? -22.594 28.531 -8.469 1 64.69 43 LYS B N 1
ATOM 4338 C CA . LYS B 1 43 ? -21.953 29.359 -9.484 1 64.69 43 LYS B CA 1
ATOM 4339 C C . LYS B 1 43 ? -21.25 28.5 -10.523 1 64.69 43 LYS B C 1
ATOM 4341 O O . LYS B 1 43 ? -21.156 28.875 -11.695 1 64.69 43 LYS B O 1
ATOM 4346 N N . SER B 1 44 ? -20.797 27.406 -10.102 1 63.09 44 SER B N 1
ATOM 4347 C CA . SER B 1 44 ? -20.016 26.578 -11.016 1 63.09 44 SER B CA 1
ATOM 4348 C C . SER B 1 44 ? -20.906 25.594 -11.766 1 63.09 44 SER B C 1
ATOM 4350 O O . SER B 1 44 ? -20.531 25.094 -12.836 1 63.09 44 SER B O 1
ATOM 4352 N N . TYR B 1 45 ? -22.094 25.234 -11.258 1 57.78 45 TYR B N 1
ATOM 4353 C CA . TYR B 1 45 ? -22.906 24.125 -11.742 1 57.78 45 TYR B CA 1
ATOM 4354 C C . TYR B 1 45 ? -23.766 24.547 -12.922 1 57.78 45 TYR B C 1
ATOM 4356 O O . TYR B 1 45 ? -24.188 23.703 -13.719 1 57.78 45 TYR B O 1
ATOM 4364 N N . CYS B 1 46 ? -24.297 25.703 -13.109 1 52.28 46 CYS B N 1
ATOM 4365 C CA . CYS B 1 46 ? -25.328 26.047 -14.086 1 52.28 46 CYS B CA 1
ATOM 4366 C C . CYS B 1 46 ? -24.891 25.656 -15.5 1 52.28 46 CYS B C 1
ATOM 4368 O O . CYS B 1 46 ? -25.719 25.406 -16.359 1 52.28 46 CYS B O 1
ATOM 4370 N N . LYS B 1 47 ? -23.719 25.703 -15.781 1 48.66 47 LYS B N 1
ATOM 4371 C CA . LYS B 1 47 ? -23.438 25.797 -17.203 1 48.66 47 LYS B CA 1
ATOM 4372 C C . LYS B 1 47 ? -23.578 24.438 -17.875 1 48.66 47 LYS B C 1
ATOM 4374 O O . LYS B 1 47 ? -23.922 24.344 -19.062 1 48.66 47 LYS B O 1
ATOM 4379 N N . TYR B 1 48 ? -23.109 23.391 -17.344 1 47.81 48 TYR B N 1
ATOM 4380 C CA . TYR B 1 48 ? -22.969 22.203 -18.188 1 47.81 48 TYR B CA 1
ATOM 4381 C C . TYR B 1 48 ? -24.047 21.188 -17.875 1 47.81 48 TYR B C 1
ATOM 4383 O O . TYR B 1 48 ? -24.234 20.219 -18.609 1 47.81 48 TYR B O 1
ATOM 4391 N N . TYR B 1 49 ? -24.469 21.188 -16.703 1 51.03 49 TYR B N 1
ATOM 4392 C CA . TYR B 1 49 ? -25.312 20.031 -16.406 1 51.03 49 TYR B CA 1
ATOM 4393 C C . TYR B 1 49 ? -26.797 20.375 -16.578 1 51.03 49 TYR B C 1
ATOM 4395 O O . TYR B 1 49 ? -27.234 21.438 -16.156 1 51.03 49 TYR B O 1
ATOM 4403 N N . GLY B 1 50 ? -27.438 20.047 -17.719 1 39.84 50 GLY B N 1
ATOM 4404 C CA . GLY B 1 50 ? -28.859 20.125 -18.016 1 39.84 50 GLY B CA 1
ATOM 4405 C C . GLY B 1 50 ? -29.734 20.031 -16.781 1 39.84 50 GLY B C 1
ATOM 4406 O O . GLY B 1 50 ? -30.078 21.047 -16.188 1 39.84 50 GLY B O 1
ATOM 4407 N N . ARG B 1 51 ? -30.25 18.719 -16.453 1 41.91 51 ARG B N 1
ATOM 4408 C CA . ARG B 1 51 ? -31.344 18.5 -15.523 1 41.91 51 ARG B CA 1
ATOM 4409 C C . ARG B 1 51 ? -30.984 19.016 -14.133 1 41.91 51 ARG B C 1
ATOM 4411 O O . ARG B 1 51 ? -29.859 18.812 -13.664 1 41.91 51 ARG B O 1
ATOM 4418 N N . PRO B 1 52 ? -31.875 19.594 -13.367 1 43.97 52 PRO B N 1
ATOM 4419 C CA . PRO B 1 52 ? -31.875 20.438 -12.164 1 43.97 52 PRO B CA 1
ATOM 4420 C C . PRO B 1 52 ? -30.938 19.906 -11.078 1 43.97 52 PRO B C 1
ATOM 4422 O O . PRO B 1 52 ? -30.516 18.75 -11.141 1 43.97 52 PRO B O 1
ATOM 4425 N N . ALA B 1 53 ? -30.953 20.531 -9.617 1 47.22 53 ALA B N 1
ATOM 4426 C CA . ALA B 1 53 ? -30.406 21.125 -8.391 1 47.22 53 ALA B CA 1
ATOM 4427 C C . ALA B 1 53 ? -29.922 20.031 -7.441 1 47.22 53 ALA B C 1
ATOM 4429 O O . ALA B 1 53 ? -28.922 20.219 -6.73 1 47.22 53 ALA B O 1
ATOM 4430 N N . LYS B 1 54 ? -30.719 18.984 -7.066 1 57.59 54 LYS B N 1
ATOM 4431 C CA . LYS B 1 54 ? -30.312 18.047 -6.016 1 57.59 54 LYS B CA 1
ATOM 4432 C C . LYS B 1 54 ? -29.109 17.234 -6.445 1 57.59 54 LYS B C 1
ATOM 4434 O O . LYS B 1 54 ? -28.594 16.422 -5.668 1 57.59 54 LYS B O 1
ATOM 4439 N N . GLU B 1 55 ? -28.297 17.75 -7.426 1 79.56 55 GLU B N 1
ATOM 4440 C CA . GLU B 1 55 ? -27.328 16.891 -8.109 1 79.56 55 GLU B CA 1
ATOM 4441 C C . GLU B 1 55 ? -25.922 17.125 -7.59 1 79.56 55 GLU B C 1
ATOM 4443 O O . GLU B 1 55 ? -25.188 16.172 -7.324 1 79.56 55 GLU B O 1
ATOM 4448 N N . PRO B 1 56 ? -25.688 18.516 -7.047 1 86.62 56 PRO B N 1
ATOM 4449 C CA . PRO B 1 56 ? -24.297 18.641 -6.59 1 86.62 56 PRO B CA 1
ATOM 4450 C C . PRO B 1 56 ? -24.062 17.984 -5.23 1 86.62 56 PRO B C 1
ATOM 4452 O O . PRO B 1 56 ? -23.016 17.391 -4.996 1 86.62 56 PRO B O 1
ATOM 4455 N N . GLU B 1 57 ? -25.109 18.188 -4.402 1 91.25 57 GLU B N 1
ATOM 4456 C CA . GLU B 1 57 ? -25.016 17.578 -3.08 1 91.25 57 GLU B CA 1
ATOM 4457 C C . GLU B 1 57 ? -24.828 16.062 -3.186 1 91.25 57 GLU B C 1
ATOM 4459 O O . GLU B 1 57 ? -23.953 15.492 -2.529 1 91.25 57 GLU B O 1
ATOM 4464 N N . MET B 1 58 ? -25.625 15.5 -4.027 1 92 58 MET B N 1
ATOM 4465 C CA . MET B 1 58 ? -25.547 14.055 -4.219 1 92 58 MET B CA 1
ATOM 4466 C C . MET B 1 58 ? -24.188 13.648 -4.777 1 92 58 MET B C 1
ATOM 4468 O O . MET B 1 58 ? -23.609 12.656 -4.344 1 92 58 MET B O 1
ATOM 4472 N N . MET B 1 59 ? -23.703 14.469 -5.695 1 92.38 59 MET B N 1
ATOM 4473 C CA . MET B 1 59 ? -22.422 14.156 -6.328 1 92.38 59 MET B CA 1
ATOM 4474 C C . MET B 1 59 ? -21.281 14.219 -5.312 1 92.38 59 MET B C 1
ATOM 4476 O O . MET B 1 59 ? -20.422 13.336 -5.293 1 92.38 59 MET B O 1
ATOM 4480 N N . VAL B 1 60 ? -21.328 15.211 -4.492 1 93.69 60 VAL B N 1
ATOM 4481 C CA . VAL B 1 60 ? -20.281 15.359 -3.486 1 93.69 60 VAL B CA 1
ATOM 4482 C C . VAL B 1 60 ? -20.375 14.234 -2.461 1 93.69 60 VAL B C 1
ATOM 4484 O O . VAL B 1 60 ? -19.359 13.672 -2.051 1 93.69 60 VAL B O 1
ATOM 4487 N N . LYS B 1 61 ? -21.609 13.891 -2.086 1 95.75 61 LYS B N 1
ATOM 4488 C CA . LYS B 1 61 ? -21.812 12.797 -1.136 1 95.75 61 LYS B CA 1
ATOM 4489 C C . LYS B 1 61 ? -21.297 11.477 -1.699 1 95.75 61 LYS B C 1
ATOM 4491 O O . LYS B 1 61 ? -20.703 10.68 -0.975 1 95.75 61 LYS B O 1
ATOM 4496 N N . LEU B 1 62 ? -21.547 11.273 -2.957 1 96.06 62 LEU B N 1
ATOM 4497 C CA . LEU B 1 62 ? -21.047 10.062 -3.611 1 96.06 62 LEU B CA 1
ATOM 4498 C C . LEU B 1 62 ? -19.531 10.016 -3.617 1 96.06 62 LEU B C 1
ATOM 4500 O O . LEU B 1 62 ? -18.938 8.977 -3.352 1 96.06 62 LEU B O 1
ATOM 4504 N N . LEU B 1 63 ? -18.938 11.156 -3.891 1 95.5 63 LEU B N 1
ATOM 4505 C CA . LEU B 1 63 ? -17.484 11.227 -3.879 1 95.5 63 LEU B CA 1
ATOM 4506 C C . LEU B 1 63 ? -16.938 10.961 -2.48 1 95.5 63 LEU B C 1
ATOM 4508 O O . LEU B 1 63 ? -15.945 10.234 -2.32 1 95.5 63 LEU B O 1
ATOM 4512 N N . VAL B 1 64 ? -17.594 11.516 -1.53 1 96.19 64 VAL B N 1
ATOM 4513 C CA . VAL B 1 64 ? -17.156 11.344 -0.145 1 96.19 64 VAL B CA 1
ATOM 4514 C C . VAL B 1 64 ? -17.25 9.867 0.241 1 96.19 64 VAL B C 1
ATOM 4516 O O . VAL B 1 64 ? -16.359 9.336 0.896 1 96.19 64 VAL B O 1
ATOM 4519 N N . LEU B 1 65 ? -18.328 9.195 -0.187 1 96.44 65 LEU B N 1
ATOM 4520 C CA . LEU B 1 65 ? -18.469 7.77 0.067 1 96.44 65 LEU B CA 1
ATOM 4521 C C . LEU B 1 65 ? -17.328 6.984 -0.578 1 96.44 65 LEU B C 1
ATOM 4523 O O . LEU B 1 65 ? -16.797 6.039 0.016 1 96.44 65 LEU B O 1
ATOM 4527 N N . GLY B 1 66 ? -16.984 7.395 -1.755 1 95.88 66 GLY B N 1
ATOM 4528 C CA . GLY B 1 66 ? -15.883 6.754 -2.457 1 95.88 66 GLY B CA 1
ATOM 4529 C C . GLY B 1 66 ? -14.578 6.805 -1.69 1 95.88 66 GLY B C 1
ATOM 4530 O O . GLY B 1 66 ? -13.859 5.805 -1.607 1 95.88 66 GLY B O 1
ATOM 4531 N N . TYR B 1 67 ? -14.273 7.91 -1.088 1 95.75 67 TYR B N 1
ATOM 4532 C CA . TYR B 1 67 ? -13.016 8.078 -0.359 1 95.75 67 TYR B CA 1
ATOM 4533 C C . TYR B 1 67 ? -13.133 7.52 1.054 1 95.75 67 TYR B C 1
ATOM 4535 O O . TYR B 1 67 ? -12.148 7.023 1.612 1 95.75 67 TYR B O 1
ATOM 4543 N N . LEU B 1 68 ? -14.297 7.625 1.624 1 95.69 68 LEU B N 1
ATOM 4544 C CA . LEU B 1 68 ? -14.531 7.094 2.963 1 95.69 68 LEU B CA 1
ATOM 4545 C C . LEU B 1 68 ? -14.305 5.586 3 1 95.69 68 LEU B C 1
ATOM 4547 O O . LEU B 1 68 ? -13.719 5.066 3.955 1 95.69 68 LEU B O 1
ATOM 4551 N N . TYR B 1 69 ? -14.734 4.938 1.94 1 93 69 TYR B N 1
ATOM 4552 C CA . TYR B 1 69 ? -14.648 3.48 1.922 1 93 69 TYR B CA 1
ATOM 4553 C C . TYR B 1 69 ? -13.656 3.002 0.868 1 93 69 TYR B C 1
ATOM 4555 O O . TYR B 1 69 ? -13.609 1.812 0.549 1 93 69 TYR B O 1
ATOM 4563 N N . ASN B 1 70 ? -12.93 3.928 0.321 1 90.56 70 ASN B N 1
ATOM 4564 C CA . ASN B 1 70 ? -11.875 3.648 -0.648 1 90.56 70 ASN B CA 1
ATOM 4565 C C . ASN B 1 70 ? -12.398 2.84 -1.831 1 90.56 70 ASN B C 1
ATOM 4567 O O . ASN B 1 70 ? -11.875 1.768 -2.139 1 90.56 70 ASN B O 1
ATOM 4571 N N . LEU B 1 71 ? -13.406 3.379 -2.516 1 92.31 71 LEU B N 1
ATOM 4572 C CA . LEU B 1 71 ? -14.07 2.715 -3.631 1 92.31 71 LEU B CA 1
ATOM 4573 C C . LEU B 1 71 ? -13.82 3.459 -4.938 1 92.31 71 LEU B C 1
ATOM 4575 O O . LEU B 1 71 ? -13.641 4.68 -4.938 1 92.31 71 LEU B O 1
ATOM 4579 N N . SER B 1 72 ? -13.805 2.695 -6.035 1 90.69 72 SER B N 1
ATOM 4580 C CA . SER B 1 72 ? -13.781 3.311 -7.359 1 90.69 72 SER B CA 1
ATOM 4581 C C . SER B 1 72 ? -15.117 3.959 -7.695 1 90.69 72 SER B C 1
ATOM 4583 O O . SER B 1 72 ? -16.109 3.76 -6.984 1 90.69 72 SER B O 1
ATOM 4585 N N . ASP B 1 73 ? -15.102 4.719 -8.758 1 93.19 73 ASP B N 1
ATOM 4586 C CA . ASP B 1 73 ? -16.328 5.371 -9.18 1 93.19 73 ASP B CA 1
ATOM 4587 C C . ASP B 1 73 ? -17.406 4.348 -9.547 1 93.19 73 ASP B C 1
ATOM 4589 O O . ASP B 1 73 ? -18.578 4.512 -9.195 1 93.19 73 ASP B O 1
ATOM 4593 N N . GLU B 1 74 ? -16.984 3.285 -10.188 1 91.19 74 GLU B N 1
ATOM 4594 C CA . GLU B 1 74 ? -17.938 2.238 -10.57 1 91.19 74 GLU B CA 1
ATOM 4595 C C . GLU B 1 74 ? -18.484 1.519 -9.336 1 91.19 74 GLU B C 1
ATOM 4597 O O . GLU B 1 74 ? -19.688 1.275 -9.242 1 91.19 74 GLU B O 1
ATOM 4602 N N . ARG B 1 75 ? -17.703 1.284 -8.414 1 91.12 75 ARG B N 1
ATOM 4603 C CA . ARG B 1 75 ? -18.094 0.521 -7.234 1 91.12 75 ARG B CA 1
ATOM 4604 C C . ARG B 1 75 ? -18.969 1.355 -6.312 1 91.12 75 ARG B C 1
ATOM 4606 O O . ARG B 1 75 ? -19.875 0.827 -5.676 1 91.12 75 ARG B O 1
ATOM 4613 N N . VAL B 1 76 ? -18.625 2.594 -6.215 1 95.12 76 VAL B N 1
ATOM 4614 C CA . VAL B 1 76 ? -19.422 3.428 -5.316 1 95.12 76 VAL B CA 1
ATOM 4615 C C . VAL B 1 76 ? -20.859 3.516 -5.824 1 95.12 76 VAL B C 1
ATOM 4617 O O . VAL B 1 76 ? -21.812 3.467 -5.031 1 95.12 76 VAL B O 1
ATOM 4620 N N . ILE B 1 77 ? -21.016 3.623 -7.098 1 93.44 77 ILE B N 1
ATOM 4621 C CA . ILE B 1 77 ? -22.359 3.693 -7.676 1 93.44 77 ILE B CA 1
ATOM 4622 C C . ILE B 1 77 ? -23.078 2.361 -7.473 1 93.44 77 ILE B C 1
ATOM 4624 O O . ILE B 1 77 ? -24.25 2.332 -7.086 1 93.44 77 ILE B O 1
ATOM 4628 N N . GLU B 1 78 ? -22.375 1.311 -7.664 1 91.44 78 GLU B N 1
ATOM 4629 C CA . GLU B 1 78 ? -22.953 -0.013 -7.457 1 91.44 78 GLU B CA 1
ATOM 4630 C C . GLU B 1 78 ? -23.359 -0.217 -6 1 91.44 78 GLU B C 1
ATOM 4632 O O . GLU B 1 78 ? -24.484 -0.646 -5.715 1 91.44 78 GLU B O 1
ATOM 4637 N N . ASP B 1 79 ? -22.5 0.106 -5.125 1 92.19 79 ASP B N 1
ATOM 4638 C CA . ASP B 1 79 ? -22.766 -0.084 -3.701 1 92.19 79 ASP B CA 1
ATOM 4639 C C . ASP B 1 79 ? -23.859 0.85 -3.215 1 92.19 79 ASP B C 1
ATOM 4641 O O . ASP B 1 79 ? -24.672 0.478 -2.355 1 92.19 79 ASP B O 1
ATOM 4645 N N . ALA B 1 80 ? -23.812 2.059 -3.783 1 93.75 80 ALA B N 1
ATOM 4646 C CA . ALA B 1 80 ? -24.812 3.033 -3.381 1 93.75 80 ALA B CA 1
ATOM 4647 C C . ALA B 1 80 ? -26.219 2.58 -3.801 1 93.75 80 ALA B C 1
ATOM 4649 O O . ALA B 1 80 ? -27.219 2.967 -3.186 1 93.75 80 ALA B O 1
ATOM 4650 N N . SER B 1 81 ? -26.328 1.766 -4.797 1 90.62 81 SER B N 1
ATOM 4651 C CA . SER B 1 81 ? -27.625 1.277 -5.273 1 90.62 81 SER B CA 1
ATOM 4652 C C . SER B 1 81 ? -28.078 0.057 -4.48 1 90.62 81 SER B C 1
ATOM 4654 O O . SER B 1 81 ? -29.25 -0.315 -4.527 1 90.62 81 SER B O 1
ATOM 4656 N N . LEU B 1 82 ? -27.188 -0.484 -3.658 1 91.75 82 LEU B N 1
ATOM 4657 C CA . LEU B 1 82 ? -27.531 -1.762 -3.041 1 91.75 82 LEU B CA 1
ATOM 4658 C C . LEU B 1 82 ? -27.391 -1.688 -1.524 1 91.75 82 LEU B C 1
ATOM 4660 O O . LEU B 1 82 ? -27.906 -2.547 -0.809 1 91.75 82 LEU B O 1
ATOM 4664 N N . ASN B 1 83 ? -26.672 -0.727 -1.005 1 92.31 83 ASN B N 1
ATOM 4665 C CA . ASN B 1 83 ? -26.422 -0.592 0.427 1 92.31 83 ASN B CA 1
ATOM 4666 C C . ASN B 1 83 ? -27.406 0.391 1.071 1 92.31 83 ASN B C 1
ATOM 4668 O O . ASN B 1 83 ? -27.438 1.566 0.704 1 92.31 83 ASN B O 1
ATOM 4672 N N . LEU B 1 84 ? -28.078 -0.002 2.076 1 90.06 84 LEU B N 1
ATOM 4673 C CA . LEU B 1 84 ? -29.141 0.779 2.701 1 90.06 84 LEU B CA 1
ATOM 4674 C C . LEU B 1 84 ? -28.562 2.012 3.396 1 90.06 84 LEU B C 1
ATOM 4676 O O . LEU B 1 84 ? -29.172 3.082 3.367 1 90.06 84 LEU B O 1
ATOM 4680 N N . ALA B 1 85 ? -27.438 1.882 3.996 1 92.5 85 ALA B N 1
ATOM 4681 C CA . ALA B 1 85 ? -26.844 3.014 4.691 1 92.5 85 ALA B CA 1
ATOM 4682 C C . ALA B 1 85 ? -26.406 4.094 3.703 1 92.5 85 ALA B C 1
ATOM 4684 O O . ALA B 1 85 ? -26.516 5.289 3.986 1 92.5 85 ALA B O 1
ATOM 4685 N N . TYR B 1 86 ? -25.844 3.643 2.561 1 94.38 86 TYR B N 1
ATOM 4686 C CA . TYR B 1 86 ? -25.453 4.594 1.528 1 94.38 86 TYR B CA 1
ATOM 4687 C C . TYR B 1 86 ? -26.656 5.344 0.984 1 94.38 86 TYR B C 1
ATOM 4689 O O . TYR B 1 86 ? -26.625 6.566 0.827 1 94.38 86 TYR B O 1
ATOM 4697 N N . MET B 1 87 ? -27.766 4.605 0.792 1 91.31 87 MET B N 1
ATOM 4698 C CA . MET B 1 87 ? -28.984 5.215 0.287 1 91.31 87 MET B CA 1
ATOM 4699 C C . MET B 1 87 ? -29.531 6.23 1.279 1 91.31 87 MET B C 1
ATOM 4701 O O . MET B 1 87 ? -29.969 7.32 0.888 1 91.31 87 MET B O 1
ATOM 4705 N N . TYR B 1 88 ? -29.484 5.82 2.488 1 91.06 88 TYR B N 1
ATOM 4706 C CA . TYR B 1 88 ? -29.953 6.719 3.539 1 91.06 88 TYR B CA 1
ATOM 4707 C C . TYR B 1 88 ? -29.125 8 3.566 1 91.06 88 TYR B C 1
ATOM 4709 O O . TYR B 1 88 ? -29.672 9.102 3.664 1 91.06 88 TYR B O 1
ATOM 4717 N N . PHE B 1 89 ? -27.891 7.91 3.455 1 94.19 89 PHE B N 1
ATOM 4718 C CA . PHE B 1 89 ? -26.969 9.047 3.482 1 94.19 89 PHE B CA 1
ATOM 4719 C C . PHE B 1 89 ? -27.188 9.953 2.275 1 94.19 89 PHE B C 1
ATOM 4721 O O . PHE B 1 89 ? -27.109 11.172 2.385 1 94.19 89 PHE B O 1
ATOM 4728 N N . LEU B 1 90 ? -27.469 9.305 1.127 1 92.75 90 LEU B N 1
ATOM 4729 C CA . LEU B 1 90 ? -27.672 10.047 -0.115 1 92.75 90 LEU B CA 1
ATOM 4730 C C . LEU B 1 90 ? -29.094 10.602 -0.195 1 92.75 90 LEU B C 1
ATOM 4732 O O . LEU B 1 90 ? -29.406 11.383 -1.093 1 92.75 90 LEU B O 1
ATOM 4736 N N . ASP B 1 91 ? -29.938 10.227 0.677 1 88.12 91 ASP B N 1
ATOM 4737 C CA . ASP B 1 91 ? -31.344 10.648 0.707 1 88.12 91 ASP B CA 1
ATOM 4738 C C . ASP B 1 91 ? -32.062 10.219 -0.562 1 88.12 91 ASP B C 1
ATOM 4740 O O . ASP B 1 91 ? -32.719 11.039 -1.23 1 88.12 91 ASP B O 1
ATOM 4744 N N . ILE B 1 92 ? -31.828 8.883 -0.889 1 86.25 92 ILE B N 1
ATOM 4745 C CA . ILE B 1 92 ? -32.5 8.352 -2.07 1 86.25 92 ILE B CA 1
ATOM 4746 C C . ILE B 1 92 ? -33.25 7.082 -1.701 1 86.25 92 ILE B C 1
ATOM 4748 O O . ILE B 1 92 ? -32.938 6.41 -0.72 1 86.25 92 ILE B O 1
ATOM 4752 N N . ASN B 1 93 ? -34.25 6.82 -2.492 1 78.56 93 ASN B N 1
ATOM 4753 C CA . ASN B 1 93 ? -35 5.582 -2.359 1 78.56 93 ASN B CA 1
ATOM 4754 C C . ASN B 1 93 ? -34.438 4.477 -3.24 1 78.56 93 ASN B C 1
ATOM 4756 O O . ASN B 1 93 ? -33.75 4.754 -4.227 1 78.56 93 ASN B O 1
ATOM 4760 N N . PRO B 1 94 ? -34.625 3.273 -2.854 1 76.44 94 PRO B N 1
ATOM 4761 C CA . PRO B 1 94 ? -34.062 2.15 -3.609 1 76.44 94 PRO B CA 1
ATOM 4762 C C . PRO B 1 94 ? -34.438 2.186 -5.086 1 76.44 94 PRO B C 1
ATOM 4764 O O . PRO B 1 94 ? -33.719 1.656 -5.93 1 76.44 94 PRO B O 1
ATOM 4767 N N . GLU B 1 95 ? -35.5 2.875 -5.457 1 76.62 95 GLU B N 1
ATOM 4768 C CA . GLU B 1 95 ? -35.969 2.896 -6.84 1 76.62 95 GLU B CA 1
ATOM 4769 C C . GLU B 1 95 ? -35.312 4.016 -7.629 1 76.62 95 GLU B C 1
ATOM 4771 O O . GLU B 1 95 ? -35.344 4.023 -8.859 1 76.62 95 GLU B O 1
ATOM 4776 N N . ASP B 1 96 ? -34.688 4.875 -6.887 1 81.38 96 ASP B N 1
ATOM 4777 C CA . ASP B 1 96 ? -34.062 6.027 -7.547 1 81.38 96 ASP B CA 1
ATOM 4778 C C . ASP B 1 96 ? -32.844 5.609 -8.344 1 81.38 96 ASP B C 1
ATOM 4780 O O . ASP B 1 96 ? -32.156 4.66 -7.969 1 81.38 96 ASP B O 1
ATOM 4784 N N . THR B 1 97 ? -32.656 6.305 -9.398 1 84.06 97 THR B N 1
ATOM 4785 C CA . THR B 1 97 ? -31.5 6.004 -10.25 1 84.06 97 THR B CA 1
ATOM 4786 C C . THR B 1 97 ? -30.297 6.859 -9.852 1 84.06 97 THR B C 1
ATOM 4788 O O . THR B 1 97 ? -30.453 8 -9.422 1 84.06 97 THR B O 1
ATOM 4791 N N . LEU B 1 98 ? -29.188 6.285 -9.992 1 89.94 98 LEU B N 1
ATOM 4792 C CA . LEU B 1 98 ? -27.938 6.969 -9.695 1 89.94 98 LEU B CA 1
ATOM 4793 C C . LEU B 1 98 ? -27.203 7.367 -10.977 1 89.94 98 LEU B C 1
ATOM 4795 O O . LEU B 1 98 ? -27.469 6.801 -12.039 1 89.94 98 LEU B O 1
ATOM 4799 N N . PRO B 1 99 ? -26.406 8.391 -10.859 1 89.81 99 PRO B N 1
ATOM 4800 C CA . PRO B 1 99 ? -25.688 8.828 -12.055 1 89.81 99 PRO B CA 1
ATOM 4801 C C . PRO B 1 99 ? -24.688 7.777 -12.555 1 89.81 99 PRO B C 1
ATOM 4803 O O . PRO B 1 99 ? -24.25 6.918 -11.789 1 89.81 99 PRO B O 1
ATOM 4806 N N . HIS B 1 100 ? -24.438 7.867 -13.844 1 90.94 100 HIS B N 1
ATOM 4807 C CA . HIS B 1 100 ? -23.391 7.027 -14.422 1 90.94 100 HIS B CA 1
ATOM 4808 C C . HIS B 1 100 ? -22.031 7.348 -13.812 1 90.94 100 HIS B C 1
ATOM 4810 O O . HIS B 1 100 ? -21.719 8.516 -13.562 1 90.94 100 HIS B O 1
ATOM 4816 N N . PRO B 1 101 ? -21.25 6.383 -13.609 1 91.06 101 PRO B N 1
ATOM 4817 C CA . PRO B 1 101 ? -19.938 6.602 -12.992 1 91.06 101 PRO B CA 1
ATOM 4818 C C . PRO B 1 101 ? -19.109 7.648 -13.734 1 91.06 101 PRO B C 1
ATOM 4820 O O . PRO B 1 101 ? -18.344 8.383 -13.117 1 91.06 101 PRO B O 1
ATOM 4823 N N . SER B 1 102 ? -19.234 7.754 -14.977 1 91.25 102 SER B N 1
ATOM 4824 C CA . SER B 1 102 ? -18.469 8.711 -15.766 1 91.25 102 SER B CA 1
ATOM 4825 C C . SER B 1 102 ? -18.781 10.148 -15.367 1 91.25 102 SER B C 1
ATOM 4827 O O . SER B 1 102 ? -17.953 11.039 -15.523 1 91.25 102 SER B O 1
ATOM 4829 N N . LEU B 1 103 ? -19.969 10.344 -14.859 1 89.56 103 LEU B N 1
ATOM 4830 C CA . LEU B 1 103 ? -20.359 11.68 -14.445 1 89.56 103 LEU B CA 1
ATOM 4831 C C . LEU B 1 103 ? -19.594 12.109 -13.195 1 89.56 103 LEU B C 1
ATOM 4833 O O . LEU B 1 103 ? -19.359 13.305 -12.992 1 89.56 103 LEU B O 1
ATOM 4837 N N . LEU B 1 104 ? -19.281 11.164 -12.367 1 90.94 104 LEU B N 1
ATOM 4838 C CA . LEU B 1 104 ? -18.484 11.477 -11.188 1 90.94 104 LEU B CA 1
ATOM 4839 C C . LEU B 1 104 ? -17.094 11.984 -11.586 1 90.94 104 LEU B C 1
ATOM 4841 O O . LEU B 1 104 ? -16.578 12.93 -10.984 1 90.94 104 LEU B O 1
ATOM 4845 N N . ALA B 1 105 ? -16.562 11.375 -12.562 1 88.81 105 ALA B N 1
ATOM 4846 C CA . ALA B 1 105 ? -15.258 11.797 -13.062 1 88.81 105 ALA B CA 1
ATOM 4847 C C . ALA B 1 105 ? -15.312 13.203 -13.648 1 88.81 105 ALA B C 1
ATOM 4849 O O . ALA B 1 105 ? -14.438 14.031 -13.383 1 88.81 105 ALA B O 1
ATOM 4850 N N . LYS B 1 106 ? -16.312 13.422 -14.414 1 87.75 106 LYS B N 1
ATOM 4851 C CA . LYS B 1 106 ? -16.484 14.742 -15.016 1 87.75 106 LYS B CA 1
ATOM 4852 C C . LYS B 1 106 ? -16.719 15.805 -13.945 1 87.75 106 LYS B C 1
ATOM 4854 O O . LYS B 1 106 ? -16.219 16.922 -14.055 1 87.75 106 LYS B O 1
ATOM 4859 N N . PHE B 1 107 ? -17.516 15.445 -12.992 1 89.19 107 PHE B N 1
ATOM 4860 C CA . PHE B 1 107 ? -17.812 16.359 -11.883 1 89.19 107 PHE B CA 1
ATOM 4861 C C . PHE B 1 107 ? -16.531 16.75 -11.156 1 89.19 107 PHE B C 1
ATOM 4863 O O . PHE B 1 107 ? -16.328 17.938 -10.867 1 89.19 107 PHE B O 1
ATOM 4870 N N . ARG B 1 108 ? -15.648 15.852 -10.922 1 88.94 108 ARG B N 1
ATOM 4871 C CA . ARG B 1 108 ? -14.383 16.094 -10.242 1 88.94 108 ARG B CA 1
ATOM 4872 C C . ARG B 1 108 ? -13.469 16.984 -11.078 1 88.94 108 ARG B C 1
ATOM 4874 O O . ARG B 1 108 ? -12.805 17.875 -10.547 1 88.94 108 ARG B O 1
ATOM 4881 N N . LYS B 1 109 ? -13.469 16.734 -12.297 1 86 109 LYS B N 1
ATOM 4882 C CA . LYS B 1 109 ? -12.516 17.406 -13.172 1 86 109 LYS B CA 1
ATOM 4883 C C . LYS B 1 109 ? -12.992 18.812 -13.531 1 86 109 LYS B C 1
ATOM 4885 O O . LYS B 1 109 ? -12.18 19.75 -13.602 1 86 109 LYS B O 1
ATOM 4890 N N . HIS B 1 110 ? -14.227 18.953 -13.664 1 82.69 110 HIS B N 1
ATOM 4891 C CA . HIS B 1 110 ? -14.664 20.188 -14.305 1 82.69 110 HIS B CA 1
ATOM 4892 C C . HIS B 1 110 ? -15.461 21.047 -13.336 1 82.69 110 HIS B C 1
ATOM 4894 O O . HIS B 1 110 ? -15.516 22.281 -13.492 1 82.69 110 HIS B O 1
ATOM 4900 N N . ARG B 1 111 ? -15.953 20.406 -12.367 1 79.44 111 ARG B N 1
ATOM 4901 C CA . ARG B 1 111 ? -16.891 21.188 -11.562 1 79.44 111 ARG B CA 1
ATOM 4902 C C . ARG B 1 111 ? -16.297 21.516 -10.195 1 79.44 111 ARG B C 1
ATOM 4904 O O . ARG B 1 111 ? -16.547 22.594 -9.648 1 79.44 111 ARG B O 1
ATOM 4911 N N . LEU B 1 112 ? -15.656 20.594 -9.766 1 84.94 112 LEU B N 1
ATOM 4912 C CA . LEU B 1 112 ? -15.102 20.797 -8.43 1 84.94 112 LEU B CA 1
ATOM 4913 C C . LEU B 1 112 ? -13.812 21.609 -8.492 1 84.94 112 LEU B C 1
ATOM 4915 O O . LEU B 1 112 ? -12.812 21.141 -9.039 1 84.94 112 LEU B O 1
ATOM 4919 N N . GLN B 1 113 ? -13.969 22.828 -8.023 1 79 113 GLN B N 1
ATOM 4920 C CA . GLN B 1 113 ? -12.781 23.672 -7.93 1 79 113 GLN B CA 1
ATOM 4921 C C . GLN B 1 113 ? -12.148 23.578 -6.539 1 79 113 GLN B C 1
ATOM 4923 O O . GLN B 1 113 ? -12.82 23.188 -5.578 1 79 113 GLN B O 1
ATOM 4928 N N . ASP B 1 114 ? -10.898 23.953 -6.484 1 79.75 114 ASP B N 1
ATOM 4929 C CA . ASP B 1 114 ? -10.172 23.922 -5.219 1 79.75 114 ASP B CA 1
ATOM 4930 C C . ASP B 1 114 ? -10.852 24.797 -4.168 1 79.75 114 ASP B C 1
ATOM 4932 O O . ASP B 1 114 ? -11 24.375 -3.014 1 79.75 114 ASP B O 1
ATOM 4936 N N . VAL B 1 115 ? -11.258 25.859 -4.617 1 77.44 115 VAL B N 1
ATOM 4937 C CA . VAL B 1 115 ? -11.852 26.828 -3.709 1 77.44 115 VAL B CA 1
ATOM 4938 C C . VAL B 1 115 ? -13.188 26.312 -3.188 1 77.44 115 VAL B C 1
ATOM 4940 O O . VAL B 1 115 ? -13.516 26.5 -2.014 1 77.44 115 VAL B O 1
ATOM 4943 N N . SER B 1 116 ? -13.859 25.656 -4.012 1 86.75 116 SER B N 1
ATOM 4944 C CA . SER B 1 116 ? -15.156 25.109 -3.602 1 86.75 116 SER B CA 1
ATOM 4945 C C . SER B 1 116 ? -14.992 24.031 -2.535 1 86.75 116 SER B C 1
ATOM 4947 O O . SER B 1 116 ? -15.758 24 -1.567 1 86.75 116 SER B O 1
ATOM 4949 N N . LEU B 1 117 ? -14.008 23.281 -2.732 1 92.88 117 LEU B N 1
ATOM 4950 C CA . LEU B 1 117 ? -13.789 22.203 -1.769 1 92.88 117 LEU B CA 1
ATOM 4951 C C . LEU B 1 117 ? -13.32 22.766 -0.43 1 92.88 117 LEU B C 1
ATOM 4953 O O . LEU B 1 117 ? -13.688 22.25 0.627 1 92.88 117 LEU B O 1
ATOM 4957 N N . ASP B 1 118 ? -12.5 23.781 -0.513 1 94.56 118 ASP B N 1
ATOM 4958 C CA . ASP B 1 118 ? -12.094 24.453 0.718 1 94.56 118 ASP B CA 1
ATOM 4959 C C . ASP B 1 118 ? -13.312 24.969 1.487 1 94.56 118 ASP B C 1
ATOM 4961 O O . ASP B 1 118 ? -13.398 24.797 2.705 1 94.56 118 ASP B O 1
ATOM 4965 N N . ASP B 1 119 ? -14.188 25.531 0.73 1 93.81 119 ASP B N 1
ATOM 4966 C CA . ASP B 1 119 ? -15.391 26.094 1.348 1 93.81 119 ASP B CA 1
ATOM 4967 C C . ASP B 1 119 ? -16.266 24.984 1.937 1 93.81 119 ASP B C 1
ATOM 4969 O O . ASP B 1 119 ? -16.844 25.156 3.008 1 93.81 119 ASP B O 1
ATOM 4973 N N . ILE B 1 120 ? -16.328 23.938 1.234 1 94.5 120 ILE B N 1
ATOM 4974 C CA . ILE B 1 120 ? -17.141 22.828 1.699 1 94.5 120 ILE B CA 1
ATOM 4975 C C . ILE B 1 120 ? -16.578 22.281 3.016 1 94.5 120 ILE B C 1
ATOM 4977 O O . ILE B 1 120 ? -17.328 22.047 3.967 1 94.5 120 ILE B O 1
ATOM 4981 N N . ILE B 1 121 ? -15.289 22.141 3.105 1 96.19 121 ILE B N 1
ATOM 4982 C CA . ILE B 1 121 ? -14.656 21.641 4.32 1 96.19 121 ILE B CA 1
ATOM 4983 C C . ILE B 1 121 ? -14.852 22.641 5.457 1 96.19 121 ILE B C 1
ATOM 4985 O O . ILE B 1 121 ? -15.227 22.25 6.57 1 96.19 121 ILE B O 1
ATOM 4989 N N . ALA B 1 122 ? -14.617 23.891 5.152 1 95.25 122 ALA B N 1
ATOM 4990 C CA . ALA B 1 122 ? -14.734 24.938 6.16 1 95.25 122 ALA B CA 1
ATOM 4991 C C . ALA B 1 122 ? -16.141 24.984 6.738 1 95.25 122 ALA B C 1
ATOM 4993 O O . ALA B 1 122 ? -16.328 25.094 7.953 1 95.25 122 ALA B O 1
ATOM 4994 N N . LEU B 1 123 ? -17.141 24.906 5.883 1 94.88 123 LEU B N 1
ATOM 4995 C CA . LEU B 1 123 ? -18.531 25 6.32 1 94.88 123 LEU B CA 1
ATOM 4996 C C . LEU B 1 123 ? -18.938 23.75 7.102 1 94.88 123 LEU B C 1
ATOM 4998 O O . LEU B 1 123 ? -19.734 23.828 8.047 1 94.88 123 LEU B O 1
ATOM 5002 N N . PHE B 1 124 ? -18.469 22.625 6.672 1 95.88 124 PHE B N 1
ATOM 5003 C CA . PHE B 1 124 ? -18.703 21.391 7.418 1 95.88 124 PHE B CA 1
ATOM 5004 C C . PHE B 1 124 ? -18.188 21.516 8.852 1 95.88 124 PHE B C 1
ATOM 5006 O O . PHE B 1 124 ? -18.922 21.219 9.797 1 95.88 124 PHE B O 1
ATOM 5013 N N . VAL B 1 125 ? -16.938 21.984 9 1 96 125 VAL B N 1
ATOM 5014 C CA . VAL B 1 125 ? -16.297 22.125 10.305 1 96 125 VAL B CA 1
ATOM 5015 C C . VAL B 1 125 ? -17.016 23.188 11.125 1 96 125 VAL B C 1
ATOM 5017 O O . VAL B 1 125 ? -17.25 23.016 12.32 1 96 125 VAL B O 1
ATOM 5020 N N . LYS B 1 126 ? -17.391 24.234 10.484 1 95.38 126 LYS B N 1
ATOM 5021 C CA . LYS B 1 126 ? -18.078 25.328 11.164 1 95.38 126 LYS B CA 1
ATOM 5022 C C . LYS B 1 126 ? -19.391 24.859 11.781 1 95.38 126 LYS B C 1
ATOM 5024 O O . LYS B 1 126 ? -19.719 25.219 12.914 1 95.38 126 LYS B O 1
ATOM 5029 N N . GLN B 1 127 ? -20.172 24.078 11.039 1 94.94 127 GLN B N 1
ATOM 5030 C CA . GLN B 1 127 ? -21.406 23.516 11.555 1 94.94 127 GLN B CA 1
ATOM 5031 C C . GLN B 1 127 ? -21.156 22.688 12.812 1 94.94 127 GLN B C 1
ATOM 5033 O O . GLN B 1 127 ? -21.938 22.734 13.766 1 94.94 127 GLN B O 1
ATOM 5038 N N . CYS B 1 128 ? -20.094 21.938 12.781 1 94.19 128 CYS B N 1
ATOM 5039 C CA . CYS B 1 128 ? -19.781 21.078 13.914 1 94.19 128 CYS B CA 1
ATOM 5040 C C . CYS B 1 128 ? -19.328 21.906 15.109 1 94.19 128 CYS B C 1
ATOM 5042 O O . CYS B 1 128 ? -19.609 21.547 16.266 1 94.19 128 CYS B O 1
ATOM 5044 N N . VAL B 1 129 ? -18.641 23 14.844 1 93.81 129 VAL B N 1
ATOM 5045 C CA . VAL B 1 129 ? -18.234 23.906 15.914 1 93.81 129 VAL B CA 1
ATOM 5046 C C . VAL B 1 129 ? -19.469 24.578 16.516 1 93.81 129 VAL B C 1
ATOM 5048 O O . VAL B 1 129 ? -19.609 24.641 17.75 1 93.81 129 VAL B O 1
ATOM 5051 N N . ASP B 1 130 ? -20.375 25.016 15.695 1 94 130 ASP B N 1
ATOM 5052 C CA . ASP B 1 130 ? -21.562 25.734 16.125 1 94 130 ASP B CA 1
ATOM 5053 C C . ASP B 1 130 ? -22.469 24.828 16.969 1 94 130 ASP B C 1
ATOM 5055 O O . ASP B 1 130 ? -23.141 25.297 17.891 1 94 130 ASP B O 1
ATOM 5059 N N . LYS B 1 131 ? -22.469 23.562 16.609 1 93.25 131 LYS B N 1
ATOM 5060 C CA . LYS B 1 131 ? -23.312 22.609 17.328 1 93.25 131 LYS B CA 1
ATOM 5061 C C . LYS B 1 131 ? -22.625 22.094 18.578 1 93.25 131 LYS B C 1
ATOM 5063 O O . LYS B 1 131 ? -23.188 21.297 19.328 1 93.25 131 LYS B O 1
ATOM 5068 N N . GLY B 1 132 ? -21.328 22.453 18.75 1 90.5 132 GLY B N 1
ATOM 5069 C CA . GLY B 1 132 ? -20.594 22.094 19.953 1 90.5 132 GLY B CA 1
ATOM 5070 C C . GLY B 1 132 ? -19.984 20.703 19.891 1 90.5 132 GLY B C 1
ATOM 5071 O O . GLY B 1 132 ? -19.625 20.141 20.922 1 90.5 132 GLY B O 1
ATOM 5072 N N . ILE B 1 133 ? -19.969 20.188 18.75 1 91.12 133 ILE B N 1
ATOM 5073 C CA . ILE B 1 133 ? -19.359 18.875 18.578 1 91.12 133 ILE B CA 1
ATOM 5074 C C . ILE B 1 133 ? -17.844 18.984 18.703 1 91.12 133 ILE B C 1
ATOM 5076 O O . ILE B 1 133 ? -17.188 18.156 19.359 1 91.12 133 ILE B O 1
ATOM 5080 N N . ILE B 1 134 ? -17.297 20.062 18.094 1 90.94 134 ILE B N 1
ATOM 5081 C CA . ILE B 1 134 ? -15.875 20.375 18.156 1 90.94 134 ILE B CA 1
ATOM 5082 C C . ILE B 1 134 ? -15.625 21.469 19.203 1 90.94 134 ILE B C 1
ATOM 5084 O O . ILE B 1 134 ? -16.25 22.531 19.141 1 90.94 134 ILE B O 1
ATOM 5088 N N . LYS B 1 135 ? -14.742 21.203 20.109 1 84.94 135 LYS B N 1
ATOM 5089 C CA . LYS B 1 135 ? -14.508 22.172 21.172 1 84.94 135 LYS B CA 1
ATOM 5090 C C . LYS B 1 135 ? -13.031 22.531 21.281 1 84.94 135 LYS B C 1
ATOM 5092 O O . LYS B 1 135 ? -12.672 23.547 21.875 1 84.94 135 LYS B O 1
ATOM 5097 N N . GLY B 1 136 ? -12.258 21.891 20.688 1 80.88 136 GLY B N 1
ATOM 5098 C CA . GLY B 1 136 ? -10.828 22.094 20.891 1 80.88 136 GLY B CA 1
ATOM 5099 C C . GLY B 1 136 ? -10.305 23.344 20.203 1 80.88 136 GLY B C 1
ATOM 5100 O O . GLY B 1 136 ? -10.867 23.797 19.203 1 80.88 136 GLY B O 1
ATOM 5101 N N . SER B 1 137 ? -9.25 23.984 20.875 1 88.62 137 SER B N 1
ATOM 5102 C CA . SER B 1 137 ? -8.656 25.203 20.328 1 88.62 137 SER B CA 1
ATOM 5103 C C . SER B 1 137 ? -7.191 24.984 19.969 1 88.62 137 SER B C 1
ATOM 5105 O O . SER B 1 137 ? -6.496 25.938 19.594 1 88.62 137 SER B O 1
ATOM 5107 N N . SER B 1 138 ? -6.723 23.797 20.031 1 94.31 138 SER B N 1
ATOM 5108 C CA . SER B 1 138 ? -5.344 23.469 19.688 1 94.31 138 SER B CA 1
ATOM 5109 C C . SER B 1 138 ? -5.266 22.812 18.312 1 94.31 138 SER B C 1
ATOM 5111 O O . SER B 1 138 ? -6.094 21.969 17.969 1 94.31 138 SER B O 1
ATOM 5113 N N . VAL B 1 139 ? -4.324 23.328 17.547 1 96.06 139 VAL B N 1
ATOM 5114 C CA . VAL B 1 139 ? -4.203 22.828 16.188 1 96.06 139 VAL B CA 1
ATOM 5115 C C . VAL B 1 139 ? -2.789 22.312 15.945 1 96.06 139 VAL B C 1
ATOM 5117 O O . VAL B 1 139 ? -1.825 22.812 16.531 1 96.06 139 VAL B O 1
ATOM 5120 N N . SER B 1 140 ? -2.674 21.312 15.195 1 97 140 SER B N 1
ATOM 5121 C CA . SER B 1 140 ? -1.395 20.734 14.805 1 97 140 SER B CA 1
ATOM 5122 C C . SER B 1 140 ? -1.223 20.766 13.289 1 97 140 SER B C 1
ATOM 5124 O O . SER B 1 140 ? -2.199 20.641 12.539 1 97 140 SER B O 1
ATOM 5126 N N . ILE B 1 141 ? -0.006 20.984 12.82 1 96.25 141 ILE B N 1
ATOM 5127 C CA . ILE B 1 141 ? 0.301 21.031 11.391 1 96.25 141 ILE B CA 1
ATOM 5128 C C . ILE B 1 141 ? 1.375 20 11.07 1 96.25 141 ILE B C 1
ATOM 5130 O O . ILE B 1 141 ? 2.285 19.766 11.867 1 96.25 141 ILE B O 1
ATOM 5134 N N . ASP B 1 142 ? 1.234 19.328 9.992 1 94.56 142 ASP B N 1
ATOM 5135 C CA . ASP B 1 142 ? 2.215 18.344 9.523 1 94.56 142 ASP B CA 1
ATOM 5136 C C . ASP B 1 142 ? 2.068 18.094 8.031 1 94.56 142 ASP B C 1
ATOM 5138 O O . ASP B 1 142 ? 1.085 18.516 7.414 1 94.56 142 ASP B O 1
ATOM 5142 N N . THR B 1 143 ? 3.086 17.531 7.465 1 93.69 143 THR B N 1
ATOM 5143 C CA . THR B 1 143 ? 3.098 17.188 6.047 1 93.69 143 THR B CA 1
ATOM 5144 C C . THR B 1 143 ? 3.266 15.688 5.855 1 93.69 143 THR B C 1
ATOM 5146 O O . THR B 1 143 ? 4.02 15.047 6.59 1 93.69 143 THR B O 1
ATOM 5149 N N . THR B 1 144 ? 2.508 15.133 4.977 1 93.69 144 THR B N 1
ATOM 5150 C CA . THR B 1 144 ? 2.662 13.727 4.633 1 93.69 144 THR B CA 1
ATOM 5151 C C . THR B 1 144 ? 2.932 13.562 3.139 1 93.69 144 THR B C 1
ATOM 5153 O O . THR B 1 144 ? 2.689 14.477 2.352 1 93.69 144 THR B O 1
ATOM 5156 N N . HIS B 1 145 ? 3.549 12.461 2.74 1 92.75 145 HIS B N 1
ATOM 5157 C CA . HIS B 1 145 ? 3.914 12.211 1.351 1 92.75 145 HIS B CA 1
ATOM 5158 C C . HIS B 1 145 ? 2.953 11.227 0.698 1 92.75 145 HIS B C 1
ATOM 5160 O O . HIS B 1 145 ? 2.473 10.297 1.352 1 92.75 145 HIS B O 1
ATOM 5166 N N . THR B 1 146 ? 2.596 11.445 -0.491 1 94.81 146 THR B N 1
ATOM 5167 C CA . THR B 1 146 ? 1.79 10.562 -1.329 1 94.81 146 THR B CA 1
ATOM 5168 C C . THR B 1 146 ? 2.551 10.172 -2.594 1 94.81 146 THR B C 1
ATOM 5170 O O . THR B 1 146 ? 3.076 11.039 -3.299 1 94.81 146 THR B O 1
ATOM 5173 N N . GLU B 1 147 ? 2.623 8.906 -2.908 1 93.62 147 GLU B N 1
ATOM 5174 C CA . GLU B 1 147 ? 3.33 8.43 -4.094 1 93.62 147 GLU B CA 1
ATOM 5175 C C . GLU B 1 147 ? 2.529 8.719 -5.363 1 93.62 147 GLU B C 1
ATOM 5177 O O . GLU B 1 147 ? 1.305 8.586 -5.375 1 93.62 147 GLU B O 1
ATOM 5182 N N . ALA B 1 148 ? 3.256 9.062 -6.398 1 93.69 148 ALA B N 1
ATOM 5183 C CA . ALA B 1 148 ? 2.604 9.289 -7.684 1 93.69 148 ALA B CA 1
ATOM 5184 C C . ALA B 1 148 ? 2.07 7.988 -8.266 1 93.69 148 ALA B C 1
ATOM 5186 O O . ALA B 1 148 ? 2.494 6.898 -7.867 1 93.69 148 ALA B O 1
ATOM 5187 N N . ASN B 1 149 ? 1.045 8.148 -9.109 1 89.88 149 ASN B N 1
ATOM 5188 C CA . ASN B 1 149 ? 0.461 6.988 -9.758 1 89.88 149 ASN B CA 1
ATOM 5189 C C . ASN B 1 149 ? 1.262 6.574 -10.992 1 89.88 149 ASN B C 1
ATOM 5191 O O . ASN B 1 149 ? 0.685 6.234 -12.023 1 89.88 149 ASN B O 1
ATOM 5195 N N . THR B 1 150 ? 2.479 6.891 -11.062 1 87.81 150 THR B N 1
ATOM 5196 C CA . THR B 1 150 ? 3.389 6.531 -12.141 1 87.81 150 THR B CA 1
ATOM 5197 C C . THR B 1 150 ? 4.781 6.223 -11.602 1 87.81 150 THR B C 1
ATOM 5199 O O . THR B 1 150 ? 5.086 6.543 -10.445 1 87.81 150 THR B O 1
ATOM 5202 N N . PHE B 1 151 ? 5.5 5.551 -12.445 1 81.19 151 PHE B N 1
ATOM 5203 C CA . PHE B 1 151 ? 6.84 5.188 -12 1 81.19 151 PHE B CA 1
ATOM 5204 C C . PHE B 1 151 ? 7.816 6.332 -12.234 1 81.19 151 PHE B C 1
ATOM 5206 O O . PHE B 1 151 ? 7.605 7.156 -13.125 1 81.19 151 PHE B O 1
ATOM 5213 N N . LYS B 1 152 ? 8.758 6.34 -11.367 1 84 152 LYS B N 1
ATOM 5214 C CA . LYS B 1 152 ? 9.844 7.305 -11.484 1 84 152 LYS B CA 1
ATOM 5215 C C . LYS B 1 152 ? 10.781 6.941 -12.633 1 84 152 LYS B C 1
ATOM 5217 O O . LYS B 1 152 ? 11.609 6.031 -12.5 1 84 152 LYS B O 1
ATOM 5222 N N . ALA B 1 153 ? 10.672 7.707 -13.75 1 87.12 153 ALA B N 1
ATOM 5223 C CA . ALA B 1 153 ? 11.469 7.395 -14.938 1 87.12 153 ALA B CA 1
ATOM 5224 C C . ALA B 1 153 ? 12.789 8.164 -14.93 1 87.12 153 ALA B C 1
ATOM 5226 O O . ALA B 1 153 ? 12.859 9.273 -14.398 1 87.12 153 ALA B O 1
ATOM 5227 N N . THR B 1 154 ? 13.75 7.551 -15.547 1 85.75 154 THR B N 1
ATOM 5228 C CA . THR B 1 154 ? 15 8.258 -15.789 1 85.75 154 THR B CA 1
ATOM 5229 C C . THR B 1 154 ? 14.859 9.234 -16.953 1 85.75 154 THR B C 1
ATOM 5231 O O . THR B 1 154 ? 13.961 9.086 -17.781 1 85.75 154 THR B O 1
ATOM 5234 N N . PRO B 1 155 ? 15.688 10.211 -16.938 1 85.94 155 PRO B N 1
ATOM 5235 C CA . PRO B 1 155 ? 15.586 11.195 -18.031 1 85.94 155 PRO B CA 1
ATOM 5236 C C . PRO B 1 155 ? 15.672 10.555 -19.406 1 85.94 155 PRO B C 1
ATOM 5238 O O . PRO B 1 155 ? 14.977 10.984 -20.328 1 85.94 155 PRO B O 1
ATOM 5241 N N . GLU B 1 156 ? 16.469 9.562 -19.531 1 88.62 156 GLU B N 1
ATOM 5242 C CA . GLU B 1 156 ? 16.594 8.875 -20.812 1 88.62 156 GLU B CA 1
ATOM 5243 C C . GLU B 1 156 ? 15.273 8.242 -21.234 1 88.62 156 GLU B C 1
ATOM 5245 O O . GLU B 1 156 ? 14.875 8.328 -22.406 1 88.62 156 GLU B O 1
ATOM 5250 N N . ARG B 1 157 ? 14.711 7.68 -20.266 1 87.38 157 ARG B N 1
ATOM 5251 C CA . ARG B 1 157 ? 13.438 7.02 -20.547 1 87.38 157 ARG B CA 1
ATOM 5252 C C . ARG B 1 157 ? 12.352 8.039 -20.859 1 87.38 157 ARG B C 1
ATOM 5254 O O . ARG B 1 157 ? 11.469 7.793 -21.688 1 87.38 157 ARG B O 1
ATOM 5261 N N . VAL B 1 158 ? 12.383 9.102 -20.141 1 89.38 158 VAL B N 1
ATOM 5262 C CA . VAL B 1 158 ? 11.414 10.172 -20.391 1 89.38 158 VAL B CA 1
ATOM 5263 C C . VAL B 1 158 ? 11.562 10.68 -21.812 1 89.38 158 VAL B C 1
ATOM 5265 O O . VAL B 1 158 ? 10.562 10.859 -22.516 1 89.38 158 VAL B O 1
ATOM 5268 N N . MET B 1 159 ? 12.734 10.867 -22.266 1 90.81 159 MET B N 1
ATOM 5269 C CA . MET B 1 159 ? 13 11.383 -23.609 1 90.81 159 MET B CA 1
ATOM 5270 C C . MET B 1 159 ? 12.562 10.375 -24.672 1 90.81 159 MET B C 1
ATOM 5272 O O . MET B 1 159 ? 12 10.75 -25.703 1 90.81 159 MET B O 1
ATOM 5276 N N . LYS B 1 160 ? 12.82 9.148 -24.391 1 90.12 160 LYS B N 1
ATOM 5277 C CA . LYS B 1 160 ? 12.359 8.117 -25.312 1 90.12 160 LYS B CA 1
ATOM 5278 C C . LYS B 1 160 ? 10.836 8.133 -25.453 1 90.12 160 LYS B C 1
ATOM 5280 O O . LYS B 1 160 ? 10.312 8.031 -26.562 1 90.12 160 LYS B O 1
ATOM 5285 N N . ARG B 1 161 ? 10.234 8.273 -24.344 1 89.06 161 ARG B N 1
ATOM 5286 C CA . ARG B 1 161 ? 8.773 8.281 -24.359 1 89.06 161 ARG B CA 1
ATOM 5287 C C . ARG B 1 161 ? 8.234 9.523 -25.062 1 89.06 161 ARG B C 1
ATOM 5289 O O . ARG B 1 161 ? 7.188 9.477 -25.703 1 89.06 161 ARG B O 1
ATOM 5296 N N . LEU B 1 162 ? 8.906 10.57 -24.906 1 89.31 162 LEU B N 1
ATOM 5297 C CA . LEU B 1 162 ? 8.5 11.812 -25.562 1 89.31 162 LEU B CA 1
ATOM 5298 C C . LEU B 1 162 ? 8.555 11.656 -27.078 1 89.31 162 LEU B C 1
ATOM 5300 O O . LEU B 1 162 ? 7.625 12.062 -27.781 1 89.31 162 LEU B O 1
ATOM 5304 N N . VAL B 1 163 ? 9.578 11.062 -27.516 1 90 163 VAL B N 1
ATOM 5305 C CA . VAL B 1 163 ? 9.75 10.867 -28.953 1 90 163 VAL B CA 1
ATOM 5306 C C . VAL B 1 163 ? 8.695 9.891 -29.469 1 90 163 VAL B C 1
ATOM 5308 O O . VAL B 1 163 ? 8.117 10.102 -30.531 1 90 163 VAL B O 1
ATOM 5311 N N . SER B 1 164 ? 8.562 8.891 -28.703 1 89.75 164 SER B N 1
ATOM 5312 C CA . SER B 1 164 ? 7.555 7.914 -29.094 1 89.75 164 SER B CA 1
ATOM 5313 C C . SER B 1 164 ? 6.172 8.555 -29.188 1 89.75 164 SER B C 1
ATOM 5315 O O . SER B 1 164 ? 5.402 8.258 -30.094 1 89.75 164 SER B O 1
ATOM 5317 N N . LYS B 1 165 ? 5.883 9.32 -28.219 1 89.25 165 LYS B N 1
ATOM 5318 C CA . LYS B 1 165 ? 4.609 10.031 -28.219 1 89.25 165 LYS B CA 1
ATOM 5319 C C . LYS B 1 165 ? 4.516 10.977 -29.422 1 89.25 165 LYS B C 1
ATOM 5321 O O . LYS B 1 165 ? 3.451 11.109 -30.031 1 89.25 165 LYS B O 1
ATOM 5326 N N . MET B 1 166 ? 5.562 11.625 -29.766 1 87.94 166 MET B N 1
ATOM 5327 C CA . MET B 1 166 ? 5.605 12.516 -30.922 1 87.94 166 MET B CA 1
ATOM 5328 C C . MET B 1 166 ? 5.312 11.758 -32.219 1 87.94 166 MET B C 1
ATOM 5330 O O . MET B 1 166 ? 4.52 12.219 -33.031 1 87.94 166 MET B O 1
ATOM 5334 N N . PHE B 1 167 ? 5.898 10.609 -32.312 1 88.38 167 PHE B N 1
ATOM 5335 C CA . PHE B 1 167 ? 5.699 9.805 -33.5 1 88.38 167 PHE B CA 1
ATOM 5336 C C . PHE B 1 167 ? 4.262 9.305 -33.562 1 88.38 167 PHE B C 1
ATOM 5338 O O . PHE B 1 167 ? 3.67 9.266 -34.656 1 88.38 167 PHE B O 1
ATOM 5345 N N . LYS B 1 168 ? 3.795 8.898 -32.5 1 88.12 168 LYS B N 1
ATOM 5346 C CA . LYS B 1 168 ? 2.422 8.398 -32.469 1 88.12 168 LYS B CA 1
ATOM 5347 C C . LYS B 1 168 ? 1.433 9.5 -32.875 1 88.12 168 LYS B C 1
ATOM 5349 O O . LYS B 1 168 ? 0.516 9.258 -33.656 1 88.12 168 LYS B O 1
ATOM 5354 N N . THR B 1 169 ? 1.611 10.656 -32.281 1 87.38 169 THR B N 1
ATOM 5355 C CA . THR B 1 169 ? 0.724 11.773 -32.594 1 87.38 169 THR B CA 1
ATOM 5356 C C . THR B 1 169 ? 0.875 12.227 -34.031 1 87.38 169 THR B C 1
ATOM 5358 O O . THR B 1 169 ? -0.11 12.586 -34.688 1 87.38 169 THR B O 1
ATOM 5361 N N . LEU B 1 170 ? 2.066 12.234 -34.5 1 86.31 170 LEU B N 1
ATOM 5362 C CA . LEU B 1 170 ? 2.334 12.609 -35.875 1 86.31 170 LEU B CA 1
ATOM 5363 C C . LEU B 1 170 ? 1.685 11.617 -36.844 1 86.31 170 LEU B C 1
ATOM 5365 O O . LEU B 1 170 ? 1.135 12.023 -37.875 1 86.31 170 LEU B O 1
ATOM 5369 N N . LYS B 1 171 ? 1.762 10.398 -36.469 1 86.56 171 LYS B N 1
ATOM 5370 C CA . LYS B 1 171 ? 1.153 9.375 -37.312 1 86.56 171 LYS B CA 1
ATOM 5371 C C . LYS B 1 171 ? -0.363 9.531 -37.375 1 86.56 171 LYS B C 1
ATOM 5373 O O . LYS B 1 171 ? -0.985 9.281 -38.406 1 86.56 171 LYS B O 1
ATOM 5378 N N . GLU B 1 172 ? -0.937 9.883 -36.281 1 86.25 172 GLU B N 1
ATOM 5379 C CA . GLU B 1 172 ? -2.383 10.07 -36.188 1 86.25 172 GLU B CA 1
ATOM 5380 C C . GLU B 1 172 ? -2.824 11.273 -37.031 1 86.25 172 GLU B C 1
ATOM 5382 O O . GLU B 1 172 ? -3.9 11.258 -37.625 1 86.25 172 GLU B O 1
ATOM 5387 N N . GLU B 1 173 ? -2.008 12.32 -37.094 1 85.44 173 GLU B N 1
ATOM 5388 C CA . GLU B 1 173 ? -2.42 13.562 -37.719 1 85.44 173 GLU B CA 1
ATOM 5389 C C . GLU B 1 173 ? -2 13.586 -39.188 1 85.44 173 GLU B C 1
ATOM 5391 O O . GLU B 1 173 ? -2.711 14.133 -40.031 1 85.44 173 GLU B O 1
ATOM 5396 N N . VAL B 1 174 ? -0.707 13.211 -39.688 1 81.69 174 VAL B N 1
ATOM 5397 C CA . VAL B 1 174 ? -0.212 13.32 -41.062 1 81.69 174 VAL B CA 1
ATOM 5398 C C . VAL B 1 174 ? -0.266 11.961 -41.719 1 81.69 174 VAL B C 1
ATOM 5400 O O . VAL B 1 174 ? -0.042 11.852 -42.938 1 81.69 174 VAL B O 1
ATOM 5403 N N . GLU B 1 175 ? -0.925 10.844 -41.125 1 71.81 175 GLU B N 1
ATOM 5404 C CA . GLU B 1 175 ? -1.099 9.484 -41.625 1 71.81 175 GLU B CA 1
ATOM 5405 C C . GLU B 1 175 ? 0.248 8.828 -41.906 1 71.81 175 GLU B C 1
ATOM 5407 O O . GLU B 1 175 ? 0.48 7.684 -41.531 1 71.81 175 GLU B O 1
ATOM 5412 N N . LYS B 1 176 ? 1.165 9.648 -42.812 1 78.12 176 LYS B N 1
ATOM 5413 C CA . LYS B 1 176 ? 2.463 9.047 -43.094 1 78.12 176 LYS B CA 1
ATOM 5414 C C . LYS B 1 176 ? 3.604 9.945 -42.625 1 78.12 176 LYS B C 1
ATOM 5416 O O . LYS B 1 176 ? 3.656 11.125 -42.969 1 78.12 176 LYS B O 1
ATOM 5421 N N . ILE B 1 177 ? 4.453 9.375 -41.719 1 80.12 177 ILE B N 1
ATOM 5422 C CA . ILE B 1 177 ? 5.609 10.109 -41.219 1 80.12 177 ILE B CA 1
ATOM 5423 C C . ILE B 1 177 ? 6.625 10.305 -42.312 1 80.12 177 ILE B C 1
ATOM 5425 O O . ILE B 1 177 ? 7.016 9.344 -43 1 80.12 177 ILE B O 1
ATOM 5429 N N . PRO B 1 178 ? 6.918 11.516 -42.625 1 78.25 178 PRO B N 1
ATOM 5430 C CA . PRO B 1 178 ? 7.906 11.773 -43.656 1 78.25 178 PRO B CA 1
ATOM 5431 C C . PRO B 1 178 ? 9.188 10.953 -43.5 1 78.25 178 PRO B C 1
ATOM 5433 O O . PRO B 1 178 ? 9.617 10.719 -42.344 1 78.25 178 PRO B O 1
ATOM 5436 N N . SER B 1 179 ? 9.711 10.391 -44.5 1 78.06 179 SER B N 1
ATOM 5437 C CA . SER B 1 179 ? 10.875 9.516 -44.5 1 78.06 179 SER B CA 1
ATOM 5438 C C . SER B 1 179 ? 12.109 10.242 -43.969 1 78.06 179 SER B C 1
ATOM 5440 O O . SER B 1 179 ? 13.062 9.609 -43.531 1 78.06 179 SER B O 1
ATOM 5442 N N . ASP B 1 180 ? 12.078 11.539 -43.906 1 78.19 180 ASP B N 1
ATOM 5443 C CA . ASP B 1 180 ? 13.234 12.32 -43.5 1 78.19 180 ASP B CA 1
ATOM 5444 C C . ASP B 1 180 ? 13.398 12.273 -41.969 1 78.19 180 ASP B C 1
ATOM 5446 O O . ASP B 1 180 ? 14.453 12.609 -41.438 1 78.19 180 ASP B O 1
ATOM 5450 N N . ILE B 1 181 ? 12.445 11.75 -41.344 1 81.25 181 ILE B N 1
ATOM 5451 C CA . ILE B 1 181 ? 12.492 11.695 -39.906 1 81.25 181 ILE B CA 1
ATOM 5452 C C . ILE B 1 181 ? 13.078 10.367 -39.438 1 81.25 181 ILE B C 1
ATOM 5454 O O . ILE B 1 181 ? 12.602 9.297 -39.844 1 81.25 181 ILE B O 1
ATOM 5458 N N . ASN B 1 182 ? 14.188 10.492 -38.781 1 80.56 182 ASN B N 1
ATOM 5459 C CA . ASN B 1 182 ? 14.82 9.297 -38.219 1 80.56 182 ASN B CA 1
ATOM 5460 C C . ASN B 1 182 ? 13.961 8.664 -37.125 1 80.56 182 ASN B C 1
ATOM 5462 O O . ASN B 1 182 ? 13.852 9.203 -36.031 1 80.56 182 ASN B O 1
ATOM 5466 N N . GLN B 1 183 ? 13.352 7.547 -37.406 1 82.19 183 GLN B N 1
ATOM 5467 C CA . GLN B 1 183 ? 12.453 6.902 -36.438 1 82.19 183 GLN B CA 1
ATOM 5468 C C . GLN B 1 183 ? 13.195 5.859 -35.594 1 82.19 183 GLN B C 1
ATOM 5470 O O . GLN B 1 183 ? 12.602 5.219 -34.719 1 82.19 183 GLN B O 1
ATOM 5475 N N . GLU B 1 184 ? 14.453 5.754 -35.844 1 84 184 GLU B N 1
ATOM 5476 C CA . GLU B 1 184 ? 15.219 4.781 -35.062 1 84 184 GLU B CA 1
ATOM 5477 C C . GLU B 1 184 ? 15.711 5.379 -33.75 1 84 184 GLU B C 1
ATOM 5479 O O . GLU B 1 184 ? 16.719 6.094 -33.719 1 84 184 GLU B O 1
ATOM 5484 N N . ILE B 1 185 ? 15.062 5.113 -32.719 1 87.19 185 ILE B N 1
ATOM 5485 C CA . ILE B 1 185 ? 15.414 5.621 -31.391 1 87.19 185 ILE B CA 1
ATOM 5486 C C . ILE B 1 185 ? 16.688 4.922 -30.891 1 87.19 185 ILE B C 1
ATOM 5488 O O . ILE B 1 185 ? 16.766 3.691 -30.891 1 87.19 185 ILE B O 1
ATOM 5492 N N . PRO B 1 186 ? 17.641 5.676 -30.531 1 86.5 186 PRO B N 1
ATOM 5493 C CA . PRO B 1 186 ? 18.875 5.074 -30 1 86.5 186 PRO B CA 1
ATOM 5494 C C . PRO B 1 186 ? 18.625 4.238 -28.75 1 86.5 186 PRO B C 1
ATOM 5496 O O . PRO B 1 186 ? 17.781 4.582 -27.938 1 86.5 186 PRO B O 1
ATOM 5499 N N . ASP B 1 187 ? 19.234 3.143 -28.625 1 85.06 187 ASP B N 1
ATOM 5500 C CA . ASP B 1 187 ? 19.156 2.316 -27.422 1 85.06 187 ASP B CA 1
ATOM 5501 C C . ASP B 1 187 ? 20.078 2.836 -26.328 1 85.06 187 ASP B C 1
ATOM 5503 O O . ASP B 1 187 ? 21.266 2.488 -26.297 1 85.06 187 ASP B O 1
ATOM 5507 N N . TYR B 1 188 ? 19.594 3.584 -25.5 1 84.81 188 TYR B N 1
ATOM 5508 C CA . TYR B 1 188 ? 20.391 4.219 -24.453 1 84.81 188 TYR B CA 1
ATOM 5509 C C . TYR B 1 188 ? 20.875 3.193 -23.438 1 84.81 188 TYR B C 1
ATOM 5511 O O . TYR B 1 188 ? 21.844 3.441 -22.719 1 84.81 188 TYR B O 1
ATOM 5519 N N . LYS B 1 189 ? 20.281 1.989 -23.344 1 82.12 189 LYS B N 1
ATOM 5520 C CA . LYS B 1 189 ? 20.672 0.973 -22.359 1 82.12 189 LYS B CA 1
ATOM 5521 C C . LYS B 1 189 ? 22.031 0.36 -22.703 1 82.12 189 LYS B C 1
ATOM 5523 O O . LYS B 1 189 ? 22.719 -0.155 -21.828 1 82.12 189 LYS B O 1
ATOM 5528 N N . GLU B 1 190 ? 22.359 0.467 -23.906 1 80.31 190 GLU B N 1
ATOM 5529 C CA . GLU B 1 190 ? 23.609 -0.113 -24.375 1 80.31 190 GLU B CA 1
ATOM 5530 C C . GLU B 1 190 ? 24.781 0.825 -24.109 1 80.31 190 GLU B C 1
ATOM 5532 O O . GLU B 1 190 ? 25.938 0.401 -24.125 1 80.31 190 GLU B O 1
ATOM 5537 N N . ILE B 1 191 ? 24.406 2.104 -23.781 1 81.56 191 ILE B N 1
ATOM 5538 C CA . ILE B 1 191 ? 25.453 3.088 -23.516 1 81.56 191 ILE B CA 1
ATOM 5539 C C . ILE B 1 191 ? 25.875 3.023 -22.062 1 81.56 191 ILE B C 1
ATOM 5541 O O . ILE B 1 191 ? 25.047 3.184 -21.156 1 81.56 191 ILE B O 1
ATOM 5545 N N . GLU B 1 192 ? 27.062 2.672 -21.719 1 78.69 192 GLU B N 1
ATOM 5546 C CA . GLU B 1 192 ? 27.578 2.432 -20.375 1 78.69 192 GLU B CA 1
ATOM 5547 C C . GLU B 1 192 ? 27.609 3.719 -19.562 1 78.69 192 GLU B C 1
ATOM 5549 O O . GLU B 1 192 ? 27.234 3.723 -18.391 1 78.69 192 GLU B O 1
ATOM 5554 N N . ASP B 1 193 ? 28.062 4.828 -20.219 1 80.38 193 ASP B N 1
ATOM 5555 C CA . ASP B 1 193 ? 28.156 6.094 -19.484 1 80.38 193 ASP B CA 1
ATOM 5556 C C . ASP B 1 193 ? 26.797 6.812 -19.469 1 80.38 193 ASP B C 1
ATOM 5558 O O . ASP B 1 193 ? 26.281 7.207 -20.516 1 80.38 193 ASP B O 1
ATOM 5562 N N . PRO B 1 194 ? 26.375 6.992 -18.328 1 82.69 194 PRO B N 1
ATOM 5563 C CA . PRO B 1 194 ? 25.047 7.613 -18.219 1 82.69 194 PRO B CA 1
ATOM 5564 C C . PRO B 1 194 ? 25.031 9.047 -18.734 1 82.69 194 PRO B C 1
ATOM 5566 O O . PRO B 1 194 ? 24.016 9.492 -19.281 1 82.69 194 PRO B O 1
ATOM 5569 N N . LYS B 1 195 ? 26.047 9.789 -18.609 1 84.69 195 LYS B N 1
ATOM 5570 C CA . LYS B 1 195 ? 26.094 11.164 -19.109 1 84.69 195 LYS B CA 1
ATOM 5571 C C . LYS B 1 195 ? 26 11.203 -20.625 1 84.69 195 LYS B C 1
ATOM 5573 O O . LYS B 1 195 ? 25.266 12.023 -21.188 1 84.69 195 LYS B O 1
ATOM 5578 N N . VAL B 1 196 ? 26.688 10.297 -21.188 1 87.19 196 VAL B N 1
ATOM 5579 C CA . VAL B 1 196 ? 26.688 10.234 -22.656 1 87.19 196 VAL B CA 1
ATOM 5580 C C . VAL B 1 196 ? 25.328 9.758 -23.156 1 87.19 196 VAL B C 1
ATOM 5582 O O . VAL B 1 196 ? 24.844 10.219 -24.188 1 87.19 196 VAL B O 1
ATOM 5585 N N . ALA B 1 197 ? 24.797 8.844 -22.422 1 89 197 ALA B N 1
ATOM 5586 C CA . ALA B 1 197 ? 23.469 8.359 -22.781 1 89 197 ALA B CA 1
ATOM 5587 C C . ALA B 1 197 ? 22.438 9.484 -22.766 1 89 197 ALA B C 1
ATOM 5589 O O . ALA B 1 197 ? 21.625 9.602 -23.672 1 89 197 ALA B O 1
ATOM 5590 N N . LYS B 1 198 ? 22.547 10.328 -21.766 1 88.44 198 LYS B N 1
ATOM 5591 C CA . LYS B 1 198 ? 21.609 11.445 -21.641 1 88.44 198 LYS B CA 1
ATOM 5592 C C . LYS B 1 198 ? 21.812 12.469 -22.75 1 88.44 198 LYS B C 1
ATOM 5594 O O . LYS B 1 198 ? 20.844 12.961 -23.328 1 88.44 198 LYS B O 1
ATOM 5599 N N . GLU B 1 199 ? 22.984 12.742 -23.016 1 88.12 199 GLU B N 1
ATOM 5600 C CA . GLU B 1 199 ? 23.297 13.719 -24.047 1 88.12 199 GLU B CA 1
ATOM 5601 C C . GLU B 1 199 ? 22.891 13.211 -25.438 1 88.12 199 GLU B C 1
ATOM 5603 O O . GLU B 1 199 ? 22.406 13.977 -26.266 1 88.12 199 GLU B O 1
ATOM 5608 N N . THR B 1 200 ? 23.109 11.914 -25.609 1 89.44 200 THR B N 1
ATOM 5609 C CA . THR B 1 200 ? 22.734 11.32 -26.891 1 89.44 200 THR B CA 1
ATOM 5610 C C . THR B 1 200 ? 21.219 11.391 -27.094 1 89.44 200 THR B C 1
ATOM 5612 O O . THR B 1 200 ? 20.766 11.727 -28.188 1 89.44 200 THR B O 1
ATOM 5615 N N . MET B 1 201 ? 20.625 11.086 -26.109 1 91.19 201 MET B N 1
ATOM 5616 C CA . MET B 1 201 ? 19.172 11.102 -26.203 1 91.19 201 MET B CA 1
ATOM 5617 C C . MET B 1 201 ? 18.656 12.531 -26.391 1 91.19 201 MET B C 1
ATOM 5619 O O . MET B 1 201 ? 17.719 12.773 -27.141 1 91.19 201 MET B O 1
ATOM 5623 N N . LYS B 1 202 ? 19.172 13.422 -25.641 1 89.88 202 LYS B N 1
ATOM 5624 C CA . LYS B 1 202 ? 18.781 14.828 -25.781 1 89.88 202 LYS B CA 1
ATOM 5625 C C . LYS B 1 202 ? 19.016 15.328 -27.203 1 89.88 202 LYS B C 1
ATOM 5627 O O . LYS B 1 202 ? 18.156 16.016 -27.766 1 89.88 202 LYS B O 1
ATOM 5632 N N . ALA B 1 203 ? 20.125 15.016 -27.734 1 90.69 203 ALA B N 1
ATOM 5633 C CA . ALA B 1 203 ? 20.438 15.414 -29.094 1 90.69 203 ALA B CA 1
ATOM 5634 C C . ALA B 1 203 ? 19.469 14.805 -30.094 1 90.69 203 ALA B C 1
ATOM 5636 O O . ALA B 1 203 ? 19.062 15.461 -31.047 1 90.69 203 ALA B O 1
ATOM 5637 N N . TYR B 1 204 ? 19.188 13.602 -29.828 1 91.69 204 TYR B N 1
ATOM 5638 C CA . TYR B 1 204 ? 18.234 12.922 -30.703 1 91.69 204 TYR B CA 1
ATOM 5639 C C . TYR B 1 204 ? 16.875 13.602 -30.672 1 91.69 204 TYR B C 1
ATOM 5641 O O . TYR B 1 204 ? 16.234 13.789 -31.719 1 91.69 204 TYR B O 1
ATOM 5649 N N . VAL B 1 205 ? 16.422 13.938 -29.5 1 91.88 205 VAL B N 1
ATOM 5650 C CA . VAL B 1 205 ? 15.109 14.562 -29.359 1 91.88 205 VAL B CA 1
ATOM 5651 C C . VAL B 1 205 ? 15.109 15.93 -30.047 1 91.88 205 VAL B C 1
ATOM 5653 O O . VAL B 1 205 ? 14.156 16.281 -30.734 1 91.88 205 VAL B O 1
ATOM 5656 N N . GLU B 1 206 ? 16.125 16.672 -29.797 1 90.56 206 GLU B N 1
ATOM 5657 C CA . GLU B 1 206 ? 16.219 17.984 -30.406 1 90.56 206 GLU B CA 1
ATOM 5658 C C . GLU B 1 206 ? 16.266 17.891 -31.938 1 90.56 206 GLU B C 1
ATOM 5660 O O . GLU B 1 206 ? 15.648 18.703 -32.625 1 90.56 206 GLU B O 1
ATOM 5665 N N . GLU B 1 207 ? 16.953 16.906 -32.375 1 90.19 207 GLU B N 1
ATOM 5666 C CA . GLU B 1 207 ? 17.016 16.688 -33.812 1 90.19 207 GLU B CA 1
ATOM 5667 C C . GLU B 1 207 ? 15.641 16.297 -34.375 1 90.19 207 GLU B C 1
ATOM 5669 O O . GLU B 1 207 ? 15.258 16.75 -35.438 1 90.19 207 GLU B O 1
ATOM 5674 N N . THR B 1 208 ? 15.039 15.469 -33.656 1 90.56 208 THR B N 1
ATOM 5675 C CA . THR B 1 208 ? 13.719 15.031 -34.062 1 90.56 208 THR B CA 1
ATOM 5676 C C . THR B 1 208 ? 12.75 16.219 -34.125 1 90.56 208 THR B C 1
ATOM 5678 O O . THR B 1 208 ? 11.945 16.344 -35.031 1 90.56 208 THR B O 1
ATOM 5681 N N . ILE B 1 209 ? 12.828 17.109 -33.094 1 89.56 209 ILE B N 1
ATOM 5682 C CA . ILE B 1 209 ? 11.969 18.281 -33.031 1 89.56 209 ILE B CA 1
ATOM 5683 C C . ILE B 1 209 ? 12.227 19.188 -34.25 1 89.56 209 ILE B C 1
ATOM 5685 O O . ILE B 1 209 ? 11.289 19.672 -34.875 1 89.56 209 ILE B O 1
ATOM 5689 N N . THR B 1 210 ? 13.453 19.344 -34.562 1 88.81 210 THR B N 1
ATOM 5690 C CA . THR B 1 210 ? 13.836 20.203 -35.688 1 88.81 210 THR B CA 1
ATOM 5691 C C . THR B 1 210 ? 13.352 19.609 -37 1 88.81 210 THR B C 1
ATOM 5693 O O . THR B 1 210 ? 12.805 20.328 -37.844 1 88.81 210 THR B O 1
ATOM 5696 N N . THR B 1 211 ? 13.492 18.328 -37.156 1 88.31 211 THR B N 1
ATOM 5697 C CA . THR B 1 211 ? 13.109 17.688 -38.406 1 88.31 211 THR B CA 1
ATOM 5698 C C . THR B 1 211 ? 11.594 17.688 -38.562 1 88.31 211 THR B C 1
ATOM 5700 O O . THR B 1 211 ? 11.086 17.844 -39.688 1 88.31 211 THR B O 1
ATOM 5703 N N . VAL B 1 212 ? 10.945 17.484 -37.531 1 87.38 212 VAL B N 1
ATOM 5704 C CA . VAL B 1 212 ? 9.484 17.453 -37.594 1 87.38 212 VAL B CA 1
ATOM 5705 C C . VAL B 1 212 ? 8.961 18.859 -37.906 1 87.38 212 VAL B C 1
ATOM 5707 O O . VAL B 1 212 ? 8.031 19.016 -38.688 1 87.38 212 VAL B O 1
ATOM 5710 N N . THR B 1 213 ? 9.516 19.875 -37.25 1 85.44 213 THR B N 1
ATOM 5711 C CA . THR B 1 213 ? 9.07 21.25 -37.438 1 85.44 213 THR B CA 1
ATOM 5712 C C . THR B 1 213 ? 9.344 21.703 -38.875 1 85.44 213 THR B C 1
ATOM 5714 O O . THR B 1 213 ? 8.594 22.5 -39.438 1 85.44 213 THR B O 1
ATOM 5717 N N . GLU B 1 214 ? 10.336 21.156 -39.531 1 83.94 214 GLU B N 1
ATOM 5718 C CA . GLU B 1 214 ? 10.703 21.516 -40.875 1 83.94 214 GLU B CA 1
ATOM 5719 C C . GLU B 1 214 ? 9.844 20.797 -41.906 1 83.94 214 GLU B C 1
ATOM 5721 O O . GLU B 1 214 ? 9.594 21.312 -43 1 83.94 214 GLU B O 1
ATOM 5726 N N . ASN B 1 215 ? 9.453 19.641 -41.562 1 82.25 215 ASN B N 1
ATOM 5727 C CA . ASN B 1 215 ? 8.773 18.812 -42.562 1 82.25 215 ASN B CA 1
ATOM 5728 C C . ASN B 1 215 ? 7.254 18.891 -42.406 1 82.25 215 ASN B C 1
ATOM 5730 O O . ASN B 1 215 ? 6.52 18.531 -43.312 1 82.25 215 ASN B O 1
ATOM 5734 N N . VAL B 1 216 ? 6.836 19.234 -41.219 1 79 216 VAL B N 1
ATOM 5735 C CA . VAL B 1 216 ? 5.391 19.203 -41 1 79 216 VAL B CA 1
ATOM 5736 C C . VAL B 1 216 ? 4.887 20.609 -40.656 1 79 216 VAL B C 1
ATOM 5738 O O . VAL B 1 216 ? 5.562 21.359 -39.969 1 79 216 VAL B O 1
ATOM 5741 N N . ASP B 1 217 ? 3.873 20.969 -41.375 1 77.12 217 ASP B N 1
ATOM 5742 C CA . ASP B 1 217 ? 3.242 22.266 -41.094 1 77.12 217 ASP B CA 1
ATOM 5743 C C . ASP B 1 217 ? 2.566 22.266 -39.719 1 77.12 217 ASP B C 1
ATOM 5745 O O . ASP B 1 217 ? 1.575 21.562 -39.531 1 77.12 217 ASP B O 1
ATOM 5749 N N . VAL B 1 218 ? 3.186 22.875 -38.75 1 73.06 218 VAL B N 1
ATOM 5750 C CA . VAL B 1 218 ? 2.816 22.969 -37.344 1 73.06 218 VAL B CA 1
ATOM 5751 C C . VAL B 1 218 ? 1.385 23.484 -37.219 1 73.06 218 VAL B C 1
ATOM 5753 O O . VAL B 1 218 ? 0.67 23.125 -36.281 1 73.06 218 VAL B O 1
ATOM 5756 N N . GLU B 1 219 ? 0.904 24.266 -38.188 1 75.06 219 GLU B N 1
ATOM 5757 C CA . GLU B 1 219 ? -0.424 24.859 -38.125 1 75.06 219 GLU B CA 1
ATOM 5758 C C . GLU B 1 219 ? -1.515 23.828 -38.375 1 75.06 219 GLU B C 1
ATOM 5760 O O . GLU B 1 219 ? -2.625 23.953 -37.844 1 75.06 219 GLU B O 1
ATOM 5765 N N . THR B 1 220 ? -1.125 22.781 -39.062 1 80.12 220 THR B N 1
ATOM 5766 C CA . THR B 1 220 ? -2.135 21.797 -39.406 1 80.12 220 THR B CA 1
ATOM 5767 C C . THR B 1 220 ? -2.123 20.641 -38.406 1 80.12 220 THR B C 1
ATOM 5769 O O . THR B 1 220 ? -3 19.781 -38.438 1 80.12 220 THR B O 1
ATOM 5772 N N . THR B 1 221 ? -1.111 20.734 -37.625 1 85.44 221 THR B N 1
ATOM 5773 C CA . THR B 1 221 ? -0.981 19.625 -36.688 1 85.44 221 THR B CA 1
ATOM 5774 C C . THR B 1 221 ? -0.924 20.141 -35.25 1 85.44 221 THR B C 1
ATOM 5776 O O . THR B 1 221 ? 0.135 20.125 -34.625 1 85.44 221 THR B O 1
ATOM 5779 N N . PRO B 1 222 ? -2.051 20.469 -34.719 1 85.56 222 PRO B N 1
ATOM 5780 C CA . PRO B 1 222 ? -2.068 21.078 -33.375 1 85.56 222 PRO B CA 1
ATOM 5781 C C . PRO B 1 222 ? -1.612 20.125 -32.281 1 85.56 222 PRO B C 1
ATOM 5783 O O . PRO B 1 222 ? -0.947 20.547 -31.328 1 85.56 222 PRO B O 1
ATOM 5786 N N . LYS B 1 223 ? -1.971 18.875 -32.312 1 87.56 223 LYS B N 1
ATOM 5787 C CA . LYS B 1 223 ? -1.564 17.938 -31.281 1 87.56 223 LYS B CA 1
ATOM 5788 C C . LYS B 1 223 ? -0.05 17.75 -31.266 1 87.56 223 LYS B C 1
ATOM 5790 O O . LYS B 1 223 ? 0.565 17.688 -30.203 1 87.56 223 LYS B O 1
ATOM 5795 N N . THR B 1 224 ? 0.466 17.672 -32.438 1 86.69 224 THR B N 1
ATOM 5796 C CA . THR B 1 224 ? 1.912 17.531 -32.562 1 86.69 224 THR B CA 1
ATOM 5797 C C . THR B 1 224 ? 2.627 18.781 -32.062 1 86.69 224 THR B C 1
ATOM 5799 O O . THR B 1 224 ? 3.676 18.688 -31.422 1 86.69 224 THR B O 1
ATOM 5802 N N . LYS B 1 225 ? 2.057 19.875 -32.375 1 87.44 225 LYS B N 1
ATOM 5803 C CA . LYS B 1 225 ? 2.625 21.125 -31.891 1 87.44 225 LYS B CA 1
ATOM 5804 C C . LYS B 1 225 ? 2.654 21.172 -30.359 1 87.44 225 LYS B C 1
ATOM 5806 O O . LYS B 1 225 ? 3.645 21.594 -29.766 1 87.44 225 LYS B O 1
ATOM 5811 N N . ALA B 1 226 ? 1.611 20.703 -29.797 1 88.38 226 ALA B N 1
ATOM 5812 C CA . ALA B 1 226 ? 1.534 20.703 -28.328 1 88.38 226 ALA B CA 1
ATOM 5813 C C . ALA B 1 226 ? 2.596 19.797 -27.719 1 88.38 226 ALA B C 1
ATOM 5815 O O . ALA B 1 226 ? 3.193 20.125 -26.703 1 88.38 226 ALA B O 1
ATOM 5816 N N . VAL B 1 227 ? 2.785 18.688 -28.328 1 88.31 227 VAL B N 1
ATOM 5817 C CA . VAL B 1 227 ? 3.768 17.734 -27.828 1 88.31 227 VAL B CA 1
ATOM 5818 C C . VAL B 1 227 ? 5.172 18.312 -27.984 1 88.31 227 VAL B C 1
ATOM 5820 O O . VAL B 1 227 ? 6.016 18.141 -27.094 1 88.31 227 VAL B O 1
ATOM 5823 N N . ILE B 1 228 ? 5.406 18.953 -29.062 1 88.12 228 ILE B N 1
ATOM 5824 C CA . ILE B 1 228 ? 6.711 19.547 -29.312 1 88.12 228 ILE B CA 1
ATOM 5825 C C . ILE B 1 228 ? 6.984 20.672 -28.312 1 88.12 228 ILE B C 1
ATOM 5827 O O . ILE B 1 228 ? 8.086 20.766 -27.766 1 88.12 228 ILE B O 1
ATOM 5831 N N . GLU B 1 229 ? 5.988 21.438 -28.078 1 87.81 229 GLU B N 1
ATOM 5832 C CA . GLU B 1 229 ? 6.145 22.516 -27.109 1 87.81 229 GLU B CA 1
ATOM 5833 C C . GLU B 1 229 ? 6.414 21.969 -25.719 1 87.81 229 GLU B C 1
ATOM 5835 O O . GLU B 1 229 ? 7.238 22.516 -24.984 1 87.81 229 GLU B O 1
ATOM 5840 N N . ASN B 1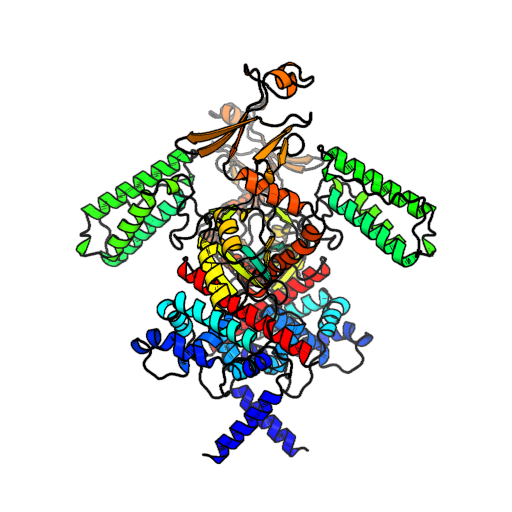 230 ? 5.703 20.984 -25.422 1 89.06 230 ASN B N 1
ATOM 5841 C CA . ASN B 1 230 ? 5.922 20.344 -24.125 1 89.06 230 ASN B CA 1
ATOM 5842 C C . ASN B 1 230 ? 7.328 19.766 -24.016 1 89.06 230 ASN B C 1
ATOM 5844 O O . ASN B 1 230 ? 7.969 19.859 -22.969 1 89.06 230 ASN B O 1
ATOM 5848 N N . ALA B 1 231 ? 7.762 19.141 -25.062 1 89.75 231 ALA B N 1
ATOM 5849 C CA . ALA B 1 231 ? 9.102 18.562 -25.094 1 89.75 231 ALA B CA 1
ATOM 5850 C C . ALA B 1 231 ? 10.172 19.625 -24.922 1 89.75 231 ALA B C 1
ATOM 5852 O O . ALA B 1 231 ? 11.141 19.438 -24.188 1 89.75 231 ALA B O 1
ATOM 5853 N N . LYS B 1 232 ? 9.969 20.719 -25.562 1 88.62 232 LYS B N 1
ATOM 5854 C CA . LYS B 1 232 ? 10.914 21.828 -25.469 1 88.62 232 LYS B CA 1
ATOM 5855 C C . LYS B 1 232 ? 10.961 22.375 -24.031 1 88.62 232 LYS B C 1
ATOM 5857 O O . LYS B 1 232 ? 12.039 22.688 -23.531 1 88.62 232 LYS B O 1
ATOM 5862 N N . GLU B 1 233 ? 9.844 22.438 -23.5 1 87.19 233 GLU B N 1
ATOM 5863 C CA . GLU B 1 233 ? 9.766 22.953 -22.141 1 87.19 233 GLU B CA 1
ATOM 5864 C C . GLU B 1 233 ? 10.492 22.031 -21.172 1 87.19 233 GLU B C 1
ATOM 5866 O O . GLU B 1 233 ? 11.211 22.484 -20.281 1 87.19 233 GLU B O 1
ATOM 5871 N N . ILE B 1 234 ? 10.305 20.781 -21.312 1 87.31 234 ILE B N 1
ATOM 5872 C CA . ILE B 1 234 ? 10.914 19.797 -20.422 1 87.31 234 ILE B CA 1
ATOM 5873 C C . ILE B 1 234 ? 12.438 19.812 -20.594 1 87.31 234 ILE B C 1
ATOM 5875 O O . ILE B 1 234 ? 13.18 19.781 -19.609 1 87.31 234 ILE B O 1
ATOM 5879 N N . LEU B 1 235 ? 12.844 19.906 -21.844 1 86.81 235 LEU B N 1
ATOM 5880 C CA . LEU B 1 235 ? 14.273 19.844 -22.141 1 86.81 235 LEU B CA 1
ATOM 5881 C C . LEU B 1 235 ? 14.977 21.125 -21.719 1 86.81 235 LEU B C 1
ATOM 5883 O O . LEU B 1 235 ? 16.172 21.109 -21.391 1 86.81 235 LEU B O 1
ATOM 5887 N N . SER B 1 236 ? 14.25 22.172 -21.672 1 84.56 236 SER B N 1
ATOM 5888 C CA . SER B 1 236 ? 14.852 23.453 -21.328 1 84.56 236 SER B CA 1
ATOM 5889 C C . SER B 1 236 ? 15.039 23.594 -19.828 1 84.56 236 SER B C 1
ATOM 5891 O O . SER B 1 236 ? 15.828 24.438 -19.375 1 84.56 236 SER B O 1
ATOM 5893 N N . ASP B 1 237 ? 14.383 22.812 -19.125 1 80.12 237 ASP B N 1
ATOM 5894 C CA . ASP B 1 237 ? 14.523 22.859 -17.672 1 80.12 237 ASP B CA 1
ATOM 5895 C C . ASP B 1 237 ? 15.867 22.281 -17.234 1 80.12 237 ASP B C 1
ATOM 5897 O O . ASP B 1 237 ? 16.141 21.094 -17.453 1 80.12 237 ASP B O 1
ATOM 5901 N N . PRO B 1 238 ? 16.703 23.078 -16.625 1 76.75 238 PRO B N 1
ATOM 5902 C CA . PRO B 1 238 ? 18.016 22.594 -16.203 1 76.75 238 PRO B CA 1
ATOM 5903 C C . PRO B 1 238 ? 17.922 21.5 -15.133 1 76.75 238 PRO B C 1
ATOM 5905 O O . PRO B 1 238 ? 18.844 20.688 -15.008 1 76.75 238 PRO B O 1
ATOM 5908 N N . LYS B 1 239 ? 16.891 21.469 -14.5 1 78 239 LYS B N 1
ATOM 5909 C CA . LYS B 1 239 ? 16.734 20.469 -13.438 1 78 239 LYS B CA 1
ATOM 5910 C C . LYS B 1 239 ? 16.391 19.109 -14.008 1 78 239 LYS B C 1
ATOM 5912 O O . LYS B 1 239 ? 16.5 18.094 -13.312 1 78 239 LYS B O 1
ATOM 5917 N N . PHE B 1 240 ? 16.047 19.047 -15.258 1 83.19 240 PHE B N 1
ATOM 5918 C CA . PHE B 1 240 ? 15.57 17.797 -15.875 1 83.19 240 PHE B CA 1
ATOM 5919 C C . PHE B 1 240 ? 16.703 16.797 -16 1 83.19 240 PHE B C 1
ATOM 5921 O O . PHE B 1 240 ? 16.594 15.656 -15.562 1 83.19 240 PHE B O 1
ATOM 5928 N N . LEU B 1 241 ? 17.812 17.266 -16.5 1 75.81 241 LEU B N 1
ATOM 5929 C CA . LEU B 1 241 ? 18.938 16.359 -16.734 1 75.81 241 LEU B CA 1
ATOM 5930 C C . LEU B 1 241 ? 19.578 15.93 -15.414 1 75.81 241 LEU B C 1
ATOM 5932 O O . LEU B 1 241 ? 20.188 14.867 -15.336 1 75.81 241 LEU B O 1
ATOM 5936 N N . ALA B 1 242 ? 19.359 16.875 -14.383 1 71.56 242 ALA B N 1
ATOM 5937 C CA . ALA B 1 242 ? 19.938 16.578 -13.07 1 71.56 242 ALA B CA 1
ATOM 5938 C C . ALA B 1 242 ? 19.016 15.641 -12.281 1 71.56 242 ALA B C 1
ATOM 5940 O O . ALA B 1 242 ? 19.266 15.367 -11.109 1 71.56 242 ALA B O 1
ATOM 5941 N N . GLN B 1 243 ? 17.938 15.172 -12.852 1 71.5 243 GLN B N 1
ATOM 5942 C CA . GLN B 1 243 ? 17 14.211 -12.273 1 71.5 243 GLN B CA 1
ATOM 5943 C C . GLN B 1 243 ? 16.234 14.828 -11.102 1 71.5 243 GLN B C 1
ATOM 5945 O O . GLN B 1 243 ? 15.906 14.141 -10.133 1 71.5 243 GLN B O 1
ATOM 5950 N N . LYS B 1 244 ? 16.141 16.156 -11.164 1 70.88 244 LYS B N 1
ATOM 5951 C CA . LYS B 1 244 ? 15.391 16.859 -10.125 1 70.88 244 LYS B CA 1
ATOM 5952 C C . LYS B 1 244 ? 14.125 17.484 -10.695 1 70.88 244 LYS B C 1
ATOM 5954 O O . LYS B 1 244 ? 13.367 18.141 -9.977 1 70.88 244 LYS B O 1
ATOM 5959 N N . GLY B 1 245 ? 13.922 17.203 -11.898 1 76.19 245 GLY B N 1
ATOM 5960 C CA . GLY B 1 245 ? 12.766 17.766 -12.586 1 76.19 245 GLY B CA 1
ATOM 5961 C C . GLY B 1 245 ? 11.711 16.734 -12.93 1 76.19 245 GLY B C 1
ATOM 5962 O O . GLY B 1 245 ? 11.367 15.891 -12.094 1 76.19 245 GLY B O 1
ATOM 5963 N N . VAL B 1 246 ? 11.258 16.844 -14.117 1 83 246 VAL B N 1
ATOM 5964 C CA . VAL B 1 246 ? 10.172 15.984 -14.594 1 83 246 VAL B CA 1
ATOM 5965 C C . VAL B 1 246 ? 10.664 14.547 -14.727 1 83 246 VAL B C 1
ATOM 5967 O O . VAL B 1 246 ? 11.727 14.297 -15.297 1 83 246 VAL B O 1
ATOM 5970 N N . ARG B 1 247 ? 9.867 13.68 -14.148 1 85.12 247 ARG B N 1
ATOM 5971 C CA . ARG B 1 247 ? 10.266 12.273 -14.172 1 85.12 247 ARG B CA 1
ATOM 5972 C C . ARG B 1 247 ? 9.211 11.414 -14.867 1 85.12 247 ARG B C 1
ATOM 5974 O O . ARG B 1 247 ? 9.32 10.188 -14.883 1 85.12 247 ARG B O 1
ATOM 5981 N N . SER B 1 248 ? 8.164 12.039 -15.297 1 87.06 248 SER B N 1
ATOM 5982 C CA . SER B 1 248 ? 7.105 11.328 -16.016 1 87.06 248 SER B CA 1
ATOM 5983 C C . SER B 1 248 ? 6.406 12.242 -17.016 1 87.06 248 SER B C 1
ATOM 5985 O O . SER B 1 248 ? 6.172 13.422 -16.734 1 87.06 248 SER B O 1
ATOM 5987 N N . ILE B 1 249 ? 6.07 11.664 -18.094 1 84.38 249 ILE B N 1
ATOM 5988 C CA . ILE B 1 249 ? 5.414 12.453 -19.125 1 84.38 249 ILE B CA 1
ATOM 5989 C C . ILE B 1 249 ? 3.922 12.578 -18.812 1 84.38 249 ILE B C 1
ATOM 5991 O O . ILE B 1 249 ? 3.277 13.555 -19.203 1 84.38 249 ILE B O 1
ATOM 5995 N N . VAL B 1 250 ? 3.455 11.578 -18.188 1 85.06 250 VAL B N 1
ATOM 5996 C CA . VAL B 1 250 ? 2.027 11.547 -17.891 1 85.06 250 VAL B CA 1
ATOM 5997 C C . VAL B 1 250 ? 1.724 12.445 -16.688 1 85.06 250 VAL B C 1
ATOM 5999 O O . VAL B 1 250 ? 0.75 13.203 -16.703 1 85.06 250 VAL B O 1
ATOM 6002 N N . ASP B 1 251 ? 2.51 12.359 -15.711 1 90.88 251 ASP B N 1
ATOM 6003 C CA . ASP B 1 251 ? 2.393 13.203 -14.523 1 90.88 251 ASP B CA 1
ATOM 6004 C C . ASP B 1 251 ? 3.588 14.141 -14.398 1 90.88 251 ASP B C 1
ATOM 6006 O O . ASP B 1 251 ? 4.52 13.875 -13.641 1 90.88 251 ASP B O 1
ATOM 6010 N N . GLN B 1 252 ? 3.496 15.258 -14.945 1 88.44 252 GLN B N 1
ATOM 6011 C CA . GLN B 1 252 ? 4.641 16.156 -15.062 1 88.44 252 GLN B CA 1
ATOM 6012 C C . GLN B 1 252 ? 4.785 17.031 -13.82 1 88.44 252 GLN B C 1
ATOM 6014 O O . GLN B 1 252 ? 5.82 17.672 -13.625 1 88.44 252 GLN B O 1
ATOM 6019 N N . GLU B 1 253 ? 3.834 17 -12.984 1 90.19 253 GLU B N 1
ATOM 6020 C CA . GLU B 1 253 ? 3.895 17.859 -11.805 1 90.19 253 GLU B CA 1
ATOM 6021 C C . GLU B 1 253 ? 4.441 17.109 -10.602 1 90.19 253 GLU B C 1
ATOM 6023 O O . GLU B 1 253 ? 4.82 17.719 -9.594 1 90.19 253 GLU B O 1
ATOM 6028 N N . ALA B 1 254 ? 4.43 15.805 -10.695 1 90.62 254 ALA B N 1
ATOM 6029 C CA . ALA B 1 254 ? 5.035 15.016 -9.625 1 90.62 254 ALA B CA 1
ATOM 6030 C C . ALA B 1 254 ? 6.547 15.219 -9.578 1 90.62 254 ALA B C 1
ATOM 6032 O O . ALA B 1 254 ? 7.191 15.352 -10.617 1 90.62 254 ALA B O 1
ATOM 6033 N N . ARG B 1 255 ? 7.152 15.312 -8.328 1 88 255 ARG B N 1
ATOM 6034 C CA . ARG B 1 255 ? 8.586 15.516 -8.156 1 88 255 ARG B CA 1
ATOM 6035 C C . ARG B 1 255 ? 9.141 14.602 -7.066 1 88 255 ARG B C 1
ATOM 6037 O O . ARG B 1 255 ? 8.383 14.008 -6.305 1 88 255 ARG B O 1
ATOM 6044 N N . VAL B 1 256 ? 10.422 14.469 -7.082 1 83.94 256 VAL B N 1
ATOM 6045 C CA . VAL B 1 256 ? 11.109 13.68 -6.07 1 83.94 256 VAL B CA 1
ATOM 6046 C C . VAL B 1 256 ? 11.258 14.492 -4.789 1 83.94 256 VAL B C 1
ATOM 6048 O O . VAL B 1 256 ? 11.594 15.68 -4.836 1 83.94 256 VAL B O 1
ATOM 6051 N N . GLY B 1 257 ? 10.797 13.867 -3.74 1 81.12 257 GLY B N 1
ATOM 6052 C CA . GLY B 1 257 ? 10.977 14.461 -2.426 1 81.12 257 GLY B CA 1
ATOM 6053 C C . GLY B 1 257 ? 11.789 13.594 -1.486 1 81.12 257 GLY B C 1
ATOM 6054 O O . GLY B 1 257 ? 11.977 12.398 -1.741 1 81.12 257 GLY B O 1
ATOM 6055 N N . HIS B 1 258 ? 12.305 14.188 -0.449 1 74.88 258 HIS B N 1
ATOM 6056 C CA . HIS B 1 258 ? 13.133 13.438 0.495 1 74.88 258 HIS B CA 1
ATOM 6057 C C . HIS B 1 258 ? 12.422 13.258 1.83 1 74.88 258 HIS B C 1
ATOM 6059 O O . HIS B 1 258 ? 12.031 14.242 2.469 1 74.88 258 HIS B O 1
ATOM 6065 N N . LYS B 1 259 ? 12.125 11.961 2.18 1 68.62 259 LYS B N 1
ATOM 6066 C CA . LYS B 1 259 ? 11.562 11.648 3.492 1 68.62 259 LYS B CA 1
ATOM 6067 C C . LYS B 1 259 ? 12.617 11.797 4.59 1 68.62 259 LYS B C 1
ATOM 6069 O O . LYS B 1 259 ? 12.312 12.266 5.688 1 68.62 259 LYS B O 1
ATOM 6074 N N . SER B 1 260 ? 13.68 11.273 4.254 1 61.84 260 SER B N 1
ATOM 6075 C CA . SER B 1 260 ? 14.867 11.391 5.102 1 61.84 260 SER B CA 1
ATOM 6076 C C . SER B 1 260 ? 16.109 11.664 4.27 1 61.84 260 SER B C 1
ATOM 6078 O O . SER B 1 260 ? 16.031 11.859 3.055 1 61.84 260 SER B O 1
ATOM 6080 N N . LYS B 1 261 ? 17.156 11.758 5.031 1 58.75 261 LYS B N 1
ATOM 6081 C CA . LYS B 1 261 ? 18.422 11.992 4.332 1 58.75 261 LYS B CA 1
ATOM 6082 C C . LYS B 1 261 ? 18.719 10.883 3.334 1 58.75 261 LYS B C 1
ATOM 6084 O O . LYS B 1 261 ? 19.234 11.133 2.244 1 58.75 261 LYS B O 1
ATOM 6089 N N . THR B 1 262 ? 18.25 9.758 3.609 1 60.06 262 THR B N 1
ATOM 6090 C CA . THR B 1 262 ? 18.641 8.625 2.777 1 60.06 262 THR B CA 1
ATOM 6091 C C . THR B 1 262 ? 17.453 8.07 2.012 1 60.06 262 THR B C 1
ATOM 6093 O O . THR B 1 262 ? 17.609 7.266 1.091 1 60.06 262 THR B O 1
ATOM 6096 N N . SER B 1 263 ? 16.328 8.578 2.369 1 73.56 263 SER B N 1
ATOM 6097 C CA . SER B 1 263 ? 15.141 8.008 1.745 1 73.56 263 SER B CA 1
ATOM 6098 C C . SER B 1 263 ? 14.383 9.062 0.941 1 73.56 263 SER B C 1
ATOM 6100 O O . SER B 1 263 ? 14.125 10.164 1.436 1 73.56 263 SER B O 1
ATOM 6102 N N . ASN B 1 264 ? 14.141 8.672 -0.312 1 80.88 264 ASN B N 1
ATOM 6103 C CA . ASN B 1 264 ? 13.398 9.578 -1.181 1 80.88 264 ASN B CA 1
ATOM 6104 C C . ASN B 1 264 ? 12.094 8.953 -1.666 1 80.88 264 ASN B C 1
ATOM 6106 O O . ASN B 1 264 ? 11.875 7.754 -1.495 1 80.88 264 ASN B O 1
ATOM 6110 N N . PHE B 1 265 ? 11.203 9.797 -2.043 1 85.88 265 PHE B N 1
ATOM 6111 C CA . PHE B 1 265 ? 9.953 9.359 -2.645 1 85.88 265 PHE B CA 1
ATOM 6112 C C . PHE B 1 265 ? 9.617 10.195 -3.875 1 85.88 265 PHE B C 1
ATOM 6114 O O . PHE B 1 265 ? 10.211 11.25 -4.094 1 85.88 265 PHE B O 1
ATOM 6121 N N . PHE B 1 266 ? 8.82 9.656 -4.773 1 91.75 266 PHE B N 1
ATOM 6122 C CA . PHE B 1 266 ? 8.383 10.344 -5.98 1 91.75 266 PHE B CA 1
ATOM 6123 C C . PHE B 1 266 ? 6.875 10.57 -5.957 1 91.75 266 PHE B C 1
ATOM 6125 O O . PHE B 1 266 ? 6.102 9.609 -5.957 1 91.75 266 PHE B O 1
ATOM 6132 N N . GLY B 1 267 ? 6.449 11.836 -5.859 1 94.62 267 GLY B N 1
ATOM 6133 C CA . GLY B 1 267 ? 5.023 12.133 -5.836 1 94.62 267 GLY B CA 1
ATOM 6134 C C . GLY B 1 267 ? 4.707 13.508 -5.293 1 94.62 267 GLY B C 1
ATOM 6135 O O . GLY B 1 267 ? 5.23 14.508 -5.789 1 94.62 267 GLY B O 1
ATOM 6136 N N . TYR B 1 268 ? 3.848 13.547 -4.324 1 95.5 268 TYR B N 1
ATOM 6137 C CA . TYR B 1 268 ? 3.307 14.812 -3.84 1 95.5 268 TYR B CA 1
ATOM 6138 C C . TYR B 1 268 ? 3.387 14.898 -2.32 1 95.5 268 TYR B C 1
ATOM 6140 O O . TYR B 1 268 ? 3.578 13.883 -1.646 1 95.5 268 TYR B O 1
ATOM 6148 N N . LYS B 1 269 ? 3.291 16.125 -1.802 1 94.19 269 LYS B N 1
ATOM 6149 C CA . LYS B 1 269 ? 3.225 16.375 -0.367 1 94.19 269 LYS B CA 1
ATOM 6150 C C . LYS B 1 269 ? 1.895 17.016 0.015 1 94.19 269 LYS B C 1
ATOM 6152 O O . LYS B 1 269 ? 1.429 17.938 -0.656 1 94.19 269 LYS B O 1
ATOM 6157 N N . THR B 1 270 ? 1.268 16.438 0.976 1 96.69 270 THR B N 1
ATOM 6158 C CA . THR B 1 270 ? 0.017 16.984 1.495 1 96.69 270 THR B CA 1
ATOM 6159 C C . THR B 1 270 ? 0.216 17.562 2.895 1 96.69 270 THR B C 1
ATOM 6161 O O . THR B 1 270 ? 0.61 16.844 3.816 1 96.69 270 THR B O 1
ATOM 6164 N N . GLU B 1 271 ? 0.026 18.844 3.021 1 96.5 271 GLU B N 1
ATOM 6165 C CA . GLU B 1 271 ? 0.105 19.547 4.297 1 96.5 271 GLU B CA 1
ATOM 6166 C C . GLU B 1 271 ? -1.284 19.906 4.816 1 96.5 271 GLU B C 1
ATOM 6168 O O . GLU B 1 271 ? -2.148 20.344 4.047 1 96.5 271 GLU B O 1
ATOM 6173 N N . PHE B 1 272 ? -1.526 19.641 6.082 1 97.62 272 PHE B N 1
ATOM 6174 C CA . PHE B 1 272 ? -2.857 19.938 6.602 1 97.62 272 PHE B CA 1
ATOM 6175 C C . PHE B 1 272 ? -2.795 20.281 8.086 1 97.62 272 PHE B C 1
ATOM 6177 O O . PHE B 1 272 ? -1.81 19.969 8.758 1 97.62 272 PHE B O 1
ATOM 6184 N N . MET B 1 273 ? -3.748 20.969 8.555 1 97.38 273 MET B N 1
ATOM 6185 C CA . MET B 1 273 ? -3.93 21.297 9.969 1 97.38 273 MET B CA 1
ATOM 6186 C C . MET B 1 273 ? -5.07 20.484 10.57 1 97.38 273 MET B C 1
ATOM 6188 O O . MET B 1 273 ? -6.074 20.234 9.906 1 97.38 273 MET B O 1
ATOM 6192 N N . ILE B 1 274 ? -4.906 20.016 11.758 1 97.12 274 ILE B N 1
ATOM 6193 C CA . ILE B 1 274 ? -5.883 19.188 12.453 1 97.12 274 ILE B CA 1
ATOM 6194 C C . ILE B 1 274 ? -6.031 19.656 13.898 1 97.12 274 ILE B C 1
ATOM 6196 O O . ILE B 1 274 ? -5.059 20.078 14.523 1 97.12 274 ILE B O 1
ATOM 6200 N N . THR B 1 275 ? -7.234 19.625 14.383 1 95.69 275 THR B N 1
ATOM 6201 C CA . THR B 1 275 ? -7.43 19.906 15.805 1 95.69 275 THR B CA 1
ATOM 6202 C C . THR B 1 275 ? -6.879 18.766 16.656 1 95.69 275 THR B C 1
ATOM 6204 O O . THR B 1 275 ? -7.031 17.594 16.297 1 95.69 275 THR B O 1
ATOM 6207 N N . THR B 1 276 ? -6.199 19 17.719 1 93.38 276 THR B N 1
ATOM 6208 C CA . THR B 1 276 ? -5.465 18 18.484 1 93.38 276 THR B CA 1
ATOM 6209 C C . THR B 1 276 ? -6.418 17.141 19.312 1 93.38 276 THR B C 1
ATOM 6211 O O . THR B 1 276 ? -6.215 15.93 19.453 1 93.38 276 THR B O 1
ATOM 6214 N N . GLU B 1 277 ? -7.438 17.625 19.812 1 90.12 277 GLU B N 1
ATOM 6215 C CA . GLU B 1 277 ? -8.328 16.875 20.703 1 90.12 277 GLU B CA 1
ATOM 6216 C C . GLU B 1 277 ? -9.383 16.125 19.906 1 90.12 277 GLU B C 1
ATOM 6218 O O . GLU B 1 277 ? -9.539 14.906 20.078 1 90.12 277 GLU B O 1
ATOM 6223 N N . ASP B 1 278 ? -10.031 16.844 19.047 1 93 278 ASP B N 1
ATOM 6224 C CA . ASP B 1 278 ? -11.117 16.234 18.281 1 93 278 ASP B CA 1
ATOM 6225 C C . ASP B 1 278 ? -10.586 15.508 17.047 1 93 278 ASP B C 1
ATOM 6227 O O . ASP B 1 278 ? -11.273 14.664 16.469 1 93 278 ASP B O 1
ATOM 6231 N N . ARG B 1 279 ? -9.43 15.867 16.594 1 95 279 ARG B N 1
ATOM 6232 C CA . ARG B 1 279 ? -8.758 15.25 15.453 1 95 279 ARG B CA 1
ATOM 6233 C C . ARG B 1 279 ? -9.547 15.477 14.164 1 95 279 ARG B C 1
ATOM 6235 O O . ARG B 1 279 ? -9.812 14.531 13.422 1 95 279 ARG B O 1
ATOM 6242 N N . ILE B 1 280 ? -9.945 16.688 13.992 1 96.69 280 ILE B N 1
ATOM 6243 C CA . ILE B 1 280 ? -10.672 17.094 12.797 1 96.69 280 ILE B CA 1
ATOM 6244 C C . ILE B 1 280 ? -9.766 17.938 11.906 1 96.69 280 ILE B C 1
ATOM 6246 O O . ILE B 1 280 ? -9.133 18.891 12.367 1 96.69 280 ILE B O 1
ATOM 6250 N N . ILE B 1 281 ? -9.727 17.609 10.656 1 97.75 281 ILE B N 1
ATOM 6251 C CA . ILE B 1 281 ? -8.914 18.344 9.695 1 97.75 281 ILE B CA 1
ATOM 6252 C C . ILE B 1 281 ? -9.633 19.625 9.289 1 97.75 281 ILE B C 1
ATOM 6254 O O . ILE B 1 281 ? -10.797 19.594 8.875 1 97.75 281 ILE B O 1
ATOM 6258 N N . THR B 1 282 ? -8.977 20.734 9.328 1 96.81 282 THR B N 1
ATOM 6259 C CA . THR B 1 282 ? -9.609 22.031 9.07 1 96.81 282 THR B CA 1
ATOM 6260 C C . THR B 1 282 ? -9.164 22.594 7.727 1 96.81 282 THR B C 1
ATOM 6262 O O . THR B 1 282 ? -9.898 23.344 7.094 1 96.81 282 THR B O 1
ATOM 6265 N N . SER B 1 283 ? -8.008 22.25 7.352 1 96.94 283 SER B N 1
ATOM 6266 C CA . SER B 1 283 ? -7.484 22.766 6.09 1 96.94 283 SER B CA 1
ATOM 6267 C C . SER B 1 283 ? -6.438 21.828 5.496 1 96.94 283 SER B C 1
ATOM 6269 O O . SER B 1 283 ? -5.758 21.109 6.227 1 96.94 283 SER B O 1
ATOM 6271 N N . VAL B 1 284 ? -6.379 21.859 4.148 1 97.69 284 VAL B N 1
ATOM 6272 C CA . VAL B 1 284 ? -5.477 20.969 3.432 1 97.69 284 VAL B CA 1
ATOM 6273 C C . VAL B 1 284 ? -4.895 21.688 2.217 1 97.69 284 VAL B C 1
ATOM 6275 O O . VAL B 1 284 ? -5.598 22.438 1.538 1 97.69 284 VAL B O 1
ATOM 6278 N N . ARG B 1 285 ? -3.629 21.516 1.979 1 97.38 285 ARG B N 1
ATOM 6279 C CA . ARG B 1 285 ? -2.959 21.969 0.766 1 97.38 285 ARG B CA 1
ATOM 6280 C C . ARG B 1 285 ? -1.98 20.922 0.251 1 97.38 285 ARG B C 1
ATOM 6282 O O . ARG B 1 285 ? -1.405 20.156 1.036 1 97.38 285 ARG B O 1
ATOM 6289 N N . VAL B 1 286 ? -1.841 20.922 -1.089 1 96.69 286 VAL B N 1
ATOM 6290 C CA . VAL B 1 286 ? -0.977 19.922 -1.699 1 96.69 286 VAL B CA 1
ATOM 6291 C C . VAL B 1 286 ? 0.088 20.609 -2.555 1 96.69 286 VAL B C 1
ATOM 6293 O O . VAL B 1 286 ? -0.206 21.562 -3.275 1 96.69 286 VAL B O 1
ATOM 6296 N N . GLY B 1 287 ? 1.292 20.203 -2.352 1 93.88 287 GLY B N 1
ATOM 6297 C CA . GLY B 1 287 ? 2.404 20.594 -3.199 1 93.88 287 GLY B CA 1
ATOM 6298 C C . GLY B 1 287 ? 3.072 19.422 -3.896 1 93.88 287 GLY B C 1
ATOM 6299 O O . GLY B 1 287 ? 2.705 18.266 -3.672 1 93.88 287 GLY B O 1
ATOM 6300 N N . ASN B 1 288 ? 3.982 19.75 -4.777 1 90.94 288 ASN B N 1
ATOM 6301 C CA . ASN B 1 288 ? 4.73 18.672 -5.418 1 90.94 288 ASN B CA 1
ATOM 6302 C C . ASN B 1 288 ? 5.727 18.047 -4.453 1 90.94 288 ASN B C 1
ATOM 6304 O O . ASN B 1 288 ? 5.863 18.484 -3.312 1 90.94 288 ASN B O 1
ATOM 6308 N N . GLY B 1 289 ? 6.328 17.047 -4.879 1 86.31 289 GLY B N 1
ATOM 6309 C CA . GLY B 1 289 ? 7.254 16.312 -4.023 1 86.31 289 GLY B CA 1
ATOM 6310 C C . GLY B 1 289 ? 8.383 17.172 -3.492 1 86.31 289 GLY B C 1
ATOM 6311 O O . GLY B 1 289 ? 8.938 16.891 -2.43 1 86.31 289 GLY B O 1
ATOM 6312 N N . ALA B 1 290 ? 8.758 18.234 -4.16 1 82.38 290 ALA B N 1
ATOM 6313 C CA . ALA B 1 290 ? 9.867 19.109 -3.77 1 82.38 290 ALA B CA 1
ATOM 6314 C C . ALA B 1 290 ? 9.391 20.219 -2.854 1 82.38 290 ALA B C 1
ATOM 6316 O O . ALA B 1 290 ? 10.188 21.062 -2.422 1 82.38 290 ALA B O 1
ATOM 6317 N N . TYR B 1 291 ? 8.164 20.172 -2.549 1 86.5 291 TYR B N 1
ATOM 6318 C CA . TYR B 1 291 ? 7.562 21.203 -1.696 1 86.5 291 TYR B CA 1
ATOM 6319 C C . TYR B 1 291 ? 8.281 21.281 -0.354 1 86.5 291 TYR B C 1
ATOM 6321 O O . TYR B 1 291 ? 8.656 20.25 0.22 1 86.5 291 TYR B O 1
ATOM 6329 N N . VAL B 1 292 ? 8.461 22.5 0.071 1 81.56 292 VAL B N 1
ATOM 6330 C CA . VAL B 1 292 ? 9.086 22.75 1.364 1 81.56 292 VAL B CA 1
ATOM 6331 C C . VAL B 1 292 ? 8.008 22.938 2.432 1 81.56 292 VAL B C 1
ATOM 6333 O O . VAL B 1 292 ? 7.129 23.781 2.303 1 81.56 292 VAL B O 1
ATOM 6336 N N . ASP B 1 293 ? 8.133 22.234 3.453 1 86.25 293 ASP B N 1
ATOM 6337 C CA . ASP B 1 293 ? 7.137 22.234 4.523 1 86.25 293 ASP B CA 1
ATOM 6338 C C . ASP B 1 293 ? 6.984 23.641 5.129 1 86.25 293 ASP B C 1
ATOM 6340 O O . ASP B 1 293 ? 7.98 24.312 5.402 1 86.25 293 ASP B O 1
ATOM 6344 N N . GLY B 1 294 ? 5.789 24.078 5.293 1 88.62 294 GLY B N 1
ATOM 6345 C CA . GLY B 1 294 ? 5.508 25.344 5.957 1 88.62 294 GLY B CA 1
ATOM 6346 C C . GLY B 1 294 ? 5.191 26.469 4.988 1 88.62 294 GLY B C 1
ATOM 6347 O O . GLY B 1 294 ? 4.715 27.531 5.395 1 88.62 294 GLY B O 1
ATOM 6348 N N . SER B 1 295 ? 5.402 26.281 3.711 1 87.44 295 SER B N 1
ATOM 6349 C CA . SER B 1 295 ? 5.156 27.312 2.719 1 87.44 295 SER B CA 1
ATOM 6350 C C . SER B 1 295 ? 3.67 27.656 2.623 1 87.44 295 SER B C 1
ATOM 6352 O O . SER B 1 295 ? 3.303 28.781 2.305 1 87.44 295 SER B O 1
ATOM 6354 N N . PHE B 1 296 ? 2.818 26.75 2.914 1 92.5 296 PHE B N 1
ATOM 6355 C CA . PHE B 1 296 ? 1.377 26.953 2.834 1 92.5 296 PHE B CA 1
ATOM 6356 C C . PHE B 1 296 ? 0.817 27.391 4.184 1 92.5 296 PHE B C 1
ATOM 6358 O O . PHE B 1 296 ? -0.4 27.453 4.363 1 92.5 296 PHE B O 1
ATOM 6365 N N . PHE B 1 297 ? 1.646 27.703 5.129 1 94.94 297 PHE B N 1
ATOM 6366 C CA . PHE B 1 297 ? 1.215 27.906 6.508 1 94.94 297 PHE B CA 1
ATOM 6367 C C . PHE B 1 297 ? 0.157 29 6.586 1 94.94 297 PHE B C 1
ATOM 6369 O O . PHE B 1 297 ? -0.888 28.828 7.215 1 94.94 297 PHE B O 1
ATOM 6376 N N . ASP B 1 298 ? 0.407 30.078 5.945 1 94.19 298 ASP B N 1
ATOM 6377 C CA . ASP B 1 298 ? -0.495 31.219 6.02 1 94.19 298 ASP B CA 1
ATOM 6378 C C . ASP B 1 298 ? -1.879 30.875 5.48 1 94.19 298 ASP B C 1
ATOM 6380 O O . ASP B 1 298 ? -2.895 31.172 6.109 1 94.19 298 ASP B O 1
ATOM 6384 N N . GLU B 1 299 ? -1.915 30.234 4.367 1 94.94 299 GLU B N 1
ATOM 6385 C CA . GLU B 1 299 ? -3.182 29.844 3.762 1 94.94 299 GLU B CA 1
ATOM 6386 C C . GLU B 1 299 ? -3.924 28.844 4.645 1 94.94 299 GLU B C 1
ATOM 6388 O O . GLU B 1 299 ? -5.137 28.938 4.824 1 94.94 299 GLU B O 1
ATOM 6393 N N . LEU B 1 300 ? -3.201 27.906 5.148 1 96.81 300 LEU B N 1
ATOM 6394 C CA . LEU B 1 300 ? -3.801 26.875 6 1 96.81 300 LEU B CA 1
ATOM 6395 C C . LEU B 1 300 ? -4.379 27.5 7.27 1 96.81 300 LEU B C 1
ATOM 6397 O O . LEU B 1 300 ? -5.473 27.141 7.699 1 96.81 300 LEU B O 1
ATOM 6401 N N . LEU B 1 301 ? -3.613 28.438 7.816 1 95.75 301 LEU B N 1
ATOM 6402 C CA . LEU B 1 301 ? -4.059 29.094 9.031 1 95.75 301 LEU B CA 1
ATOM 6403 C C . LEU B 1 301 ? -5.328 29.906 8.773 1 95.75 301 LEU B C 1
ATOM 6405 O O . LEU B 1 301 ? -6.27 29.875 9.57 1 95.75 301 LEU B O 1
ATOM 6409 N N . GLN B 1 302 ? -5.371 30.578 7.711 1 94.94 302 GLN B N 1
ATOM 6410 C CA . GLN B 1 302 ? -6.539 31.391 7.375 1 94.94 302 GLN B CA 1
ATOM 6411 C C . GLN B 1 302 ? -7.777 30.516 7.188 1 94.94 302 GLN B C 1
ATOM 6413 O O . GLN B 1 302 ? -8.867 30.859 7.648 1 94.94 302 GLN B O 1
ATOM 6418 N N . LEU B 1 303 ? -7.609 29.438 6.52 1 95.25 303 LEU B N 1
ATOM 6419 C CA . LEU B 1 303 ? -8.727 28.516 6.305 1 95.25 303 LEU B CA 1
ATOM 6420 C C . LEU B 1 303 ? -9.203 27.938 7.625 1 95.25 303 LEU B C 1
ATOM 6422 O O . LEU B 1 303 ? -10.398 27.719 7.812 1 95.25 303 LEU B O 1
ATOM 6426 N N . THR B 1 304 ? -8.258 27.641 8.469 1 96.19 304 THR B N 1
ATOM 6427 C CA . THR B 1 304 ? -8.602 27.094 9.781 1 96.19 304 THR B CA 1
ATOM 6428 C C . THR B 1 304 ? -9.406 28.109 10.594 1 96.19 304 THR B C 1
ATOM 6430 O O . THR B 1 304 ? -10.398 27.75 11.227 1 96.19 304 THR B O 1
ATOM 6433 N N . ILE B 1 305 ? -9.008 29.344 10.539 1 93.69 305 ILE B N 1
ATOM 6434 C CA . ILE B 1 305 ? -9.727 30.406 11.242 1 93.69 305 ILE B CA 1
ATOM 6435 C C . ILE B 1 305 ? -11.109 30.594 10.633 1 93.69 305 ILE B C 1
ATOM 6437 O O . ILE B 1 305 ? -12.094 30.766 11.352 1 93.69 305 ILE B O 1
ATOM 6441 N N . LYS B 1 306 ? -11.195 30.438 9.367 1 92.69 306 LYS B N 1
ATOM 6442 C CA . LYS B 1 306 ? -12.461 30.562 8.656 1 92.69 306 LYS B CA 1
ATOM 6443 C C . LYS B 1 306 ? -13.445 29.484 9.078 1 92.69 306 LYS B C 1
ATOM 6445 O O . LYS B 1 306 ? -14.664 29.672 9.008 1 92.69 306 LYS B O 1
ATOM 6450 N N . SER B 1 307 ? -12.953 28.391 9.453 1 93.5 307 SER B N 1
ATOM 6451 C CA . SER B 1 307 ? -13.789 27.266 9.859 1 93.5 307 SER B CA 1
ATOM 6452 C C . SER B 1 307 ? -14.367 27.469 11.258 1 93.5 307 SER B C 1
ATOM 6454 O O . SER B 1 307 ? -15.148 26.656 11.742 1 93.5 307 SER B O 1
ATOM 6456 N N . GLY B 1 308 ? -13.977 28.5 11.93 1 90.56 308 GLY B N 1
ATOM 6457 C CA . GLY B 1 308 ? -14.547 28.844 13.219 1 90.56 308 GLY B CA 1
ATOM 6458 C C . GLY B 1 308 ? -13.703 28.375 14.391 1 90.56 308 GLY B C 1
ATOM 6459 O O . GLY B 1 308 ? -14.125 28.469 15.547 1 90.56 308 GLY B O 1
ATOM 6460 N N . ILE B 1 309 ? -12.555 27.922 14.109 1 92.44 309 ILE B N 1
ATOM 6461 C CA . ILE B 1 309 ? -11.695 27.406 15.18 1 92.44 309 ILE B CA 1
ATOM 6462 C C . ILE B 1 309 ? -10.812 28.531 15.703 1 92.44 309 ILE B C 1
ATOM 6464 O O . ILE B 1 309 ? -10.18 29.25 14.922 1 92.44 309 ILE B O 1
ATOM 6468 N N . SER B 1 310 ? -10.852 28.688 16.938 1 90.19 310 SER B N 1
ATOM 6469 C CA . SER B 1 310 ? -9.93 29.625 17.578 1 90.19 310 SER B CA 1
ATOM 6470 C C . SER B 1 310 ? -8.594 28.969 17.906 1 90.19 310 SER B C 1
ATOM 6472 O O . SER B 1 310 ? -8.539 28.047 18.719 1 90.19 310 SER B O 1
ATOM 6474 N N . VAL B 1 311 ? -7.562 29.453 17.312 1 94.25 311 VAL B N 1
ATOM 6475 C CA . VAL B 1 311 ? -6.254 28.828 17.469 1 94.25 311 VAL B CA 1
ATOM 6476 C C . VAL B 1 311 ? -5.523 29.422 18.656 1 94.25 311 VAL B C 1
ATOM 6478 O O . VAL B 1 311 ? -5.062 30.578 18.609 1 94.25 311 VAL B O 1
ATOM 6481 N N . GLU B 1 312 ? -5.383 28.656 19.688 1 94.69 312 GLU B N 1
ATOM 6482 C CA . GLU B 1 312 ? -4.668 29.109 20.891 1 94.69 312 GLU B CA 1
ATOM 6483 C C . GLU B 1 312 ? -3.273 28.5 20.953 1 94.69 312 GLU B C 1
ATOM 6485 O O . GLU B 1 312 ? -2.352 29.109 21.5 1 94.69 312 GLU B O 1
ATOM 6490 N N . GLU B 1 313 ? -3.23 27.312 20.5 1 95.31 313 GLU B N 1
ATOM 6491 C CA . GLU B 1 313 ? -1.962 26.594 20.5 1 95.31 313 GLU B CA 1
ATOM 6492 C C . GLU B 1 313 ? -1.707 25.938 19.141 1 95.31 313 GLU B C 1
ATOM 6494 O O . GLU B 1 313 ? -2.633 25.422 18.516 1 95.31 313 GLU B O 1
ATOM 6499 N N . LEU B 1 314 ? -0.475 26.047 18.734 1 95.94 314 LEU B N 1
ATOM 6500 C CA . LEU B 1 314 ? -0.096 25.391 17.484 1 95.94 314 LEU B CA 1
ATOM 6501 C C . LEU B 1 314 ? 1.071 24.438 17.703 1 95.94 314 LEU B C 1
ATOM 6503 O O . LEU B 1 314 ? 2.074 24.812 18.328 1 95.94 314 LEU B O 1
ATOM 6507 N N . TYR B 1 315 ? 0.879 23.266 17.25 1 95.56 315 TYR B N 1
ATOM 6508 C CA . TYR B 1 315 ? 1.9 22.234 17.375 1 95.56 315 TYR B CA 1
ATOM 6509 C C . TYR B 1 315 ? 2.492 21.891 16 1 95.56 315 TYR B C 1
ATOM 6511 O O . TYR B 1 315 ? 1.761 21.734 15.023 1 95.56 315 TYR B O 1
ATOM 6519 N N . GLY B 1 316 ? 3.764 21.859 15.859 1 93.31 316 GLY B N 1
ATOM 6520 C CA . GLY B 1 316 ? 4.469 21.5 14.641 1 93.31 316 GLY B CA 1
ATOM 6521 C C . GLY B 1 316 ? 5.828 20.875 14.898 1 93.31 316 GLY B C 1
ATOM 6522 O O . GLY B 1 316 ? 6.316 20.891 16.031 1 93.31 316 GLY B O 1
ATOM 6523 N N . ASP B 1 317 ? 6.371 20.281 13.906 1 88.62 317 ASP B N 1
ATOM 6524 C CA . ASP B 1 317 ? 7.703 19.719 14.047 1 88.62 317 ASP B CA 1
ATOM 6525 C C . ASP B 1 317 ? 8.781 20.766 13.836 1 88.62 317 ASP B C 1
ATOM 6527 O O . ASP B 1 317 ? 8.477 21.953 13.656 1 88.62 317 ASP B O 1
ATOM 6531 N N . LYS B 1 318 ? 10.008 20.359 13.898 1 82.75 318 LYS B N 1
ATOM 6532 C CA . LYS B 1 318 ? 11.141 21.281 13.844 1 82.75 318 LYS B CA 1
ATOM 6533 C C . LYS B 1 318 ? 11.18 22.031 12.516 1 82.75 318 LYS B C 1
ATOM 6535 O O . LYS B 1 318 ? 11.695 23.156 12.445 1 82.75 318 LYS B O 1
ATOM 6540 N N . ALA B 1 319 ? 10.586 21.469 11.539 1 79.31 319 ALA B N 1
ATOM 6541 C CA . ALA B 1 319 ? 10.594 22.062 10.203 1 79.31 319 ALA B CA 1
ATOM 6542 C C . ALA B 1 319 ? 9.75 23.344 10.18 1 79.31 319 ALA B C 1
ATOM 6544 O O . ALA B 1 319 ? 9.953 24.203 9.328 1 79.31 319 ALA B O 1
ATOM 6545 N N . TYR B 1 320 ? 8.906 23.5 11.07 1 89.56 320 TYR B N 1
ATOM 6546 C CA . TYR B 1 320 ? 7.996 24.641 11.086 1 89.56 320 TYR B CA 1
ATOM 6547 C C . TYR B 1 320 ? 8.547 25.766 11.953 1 89.56 320 TYR B C 1
ATOM 6549 O O . TYR B 1 320 ? 7.898 26.797 12.125 1 89.56 320 TYR B O 1
ATOM 6557 N N . PHE B 1 321 ? 9.727 25.5 12.5 1 87.31 321 PHE B N 1
ATOM 6558 C CA . PHE B 1 321 ? 10.367 26.562 13.281 1 87.31 321 PHE B CA 1
ATOM 6559 C C . PHE B 1 321 ? 10.992 27.609 12.367 1 87.31 321 PHE B C 1
ATOM 6561 O O . PHE B 1 321 ? 12.203 27.609 12.156 1 87.31 321 PHE B O 1
ATOM 6568 N N . LYS B 1 322 ? 10.18 28.438 11.883 1 82.06 322 LYS B N 1
ATOM 6569 C CA . LYS B 1 322 ? 10.531 29.531 10.977 1 82.06 322 LYS B CA 1
ATOM 6570 C C . LYS B 1 322 ? 10.023 30.859 11.516 1 82.06 322 LYS B C 1
ATOM 6572 O O . LYS B 1 322 ? 8.945 30.922 12.102 1 82.06 322 LYS B O 1
ATOM 6577 N N . LYS B 1 323 ? 10.781 31.859 11.281 1 83.44 323 LYS B N 1
ATOM 6578 C CA . LYS B 1 323 ? 10.43 33.188 11.797 1 83.44 323 LYS B CA 1
ATOM 6579 C C . LYS B 1 323 ? 9.062 33.625 11.289 1 83.44 323 LYS B C 1
ATOM 6581 O O . LYS B 1 323 ? 8.258 34.156 12.055 1 83.44 323 LYS B O 1
ATOM 6586 N N . VAL B 1 324 ? 8.844 33.406 10.047 1 84.75 324 VAL B N 1
ATOM 6587 C CA . VAL B 1 324 ? 7.59 33.844 9.438 1 84.75 324 VAL B CA 1
ATOM 6588 C C . VAL B 1 324 ? 6.41 33.188 10.164 1 84.75 324 VAL B C 1
ATOM 6590 O O . VAL B 1 324 ? 5.398 33.844 10.422 1 84.75 324 VAL B O 1
ATOM 6593 N N . ILE B 1 325 ? 6.535 31.984 10.484 1 91.06 325 ILE B N 1
ATOM 6594 C CA . ILE B 1 325 ? 5.48 31.234 11.156 1 91.06 325 ILE B CA 1
ATOM 6595 C C . ILE B 1 325 ? 5.344 31.719 12.602 1 91.06 325 ILE B C 1
ATOM 6597 O O . ILE B 1 325 ? 4.234 31.953 13.078 1 91.06 325 ILE B O 1
ATOM 6601 N N . LEU B 1 326 ? 6.457 31.922 13.266 1 89.81 326 LEU B N 1
ATOM 6602 C CA . LEU B 1 326 ? 6.441 32.344 14.656 1 89.81 326 LEU B CA 1
ATOM 6603 C C . LEU B 1 326 ? 5.844 33.75 14.781 1 89.81 326 LEU B C 1
ATOM 6605 O O . LEU B 1 326 ? 5.105 34.031 15.727 1 89.81 326 LEU B O 1
ATOM 6609 N N . ASP B 1 327 ? 6.172 34.594 13.883 1 90.38 327 ASP B N 1
ATOM 6610 C CA . ASP B 1 327 ? 5.629 35.938 13.891 1 90.38 327 ASP B CA 1
ATOM 6611 C C . ASP B 1 327 ? 4.117 35.938 13.695 1 90.38 327 ASP B C 1
ATOM 6613 O O . ASP B 1 327 ? 3.395 36.688 14.344 1 90.38 327 ASP B O 1
ATOM 6617 N N . LYS B 1 328 ? 3.701 35.094 12.805 1 92.19 328 LYS B N 1
ATOM 6618 C CA . LYS B 1 328 ? 2.266 34.969 12.562 1 92.19 328 LYS B CA 1
ATOM 6619 C C . LYS B 1 328 ? 1.536 34.469 13.805 1 92.19 328 LYS B C 1
ATOM 6621 O O . LYS B 1 328 ? 0.427 34.906 14.102 1 92.19 328 LYS B O 1
ATOM 6626 N N . LEU B 1 329 ? 2.113 33.594 14.453 1 93.5 329 LEU B N 1
ATOM 6627 C CA . LEU B 1 329 ? 1.51 33.031 15.656 1 93.5 329 LEU B CA 1
ATOM 6628 C C . LEU B 1 329 ? 1.449 34.094 16.766 1 93.5 329 LEU B C 1
ATOM 6630 O O . LEU B 1 329 ? 0.487 34.125 17.531 1 93.5 329 LEU B O 1
ATOM 6634 N N . LYS B 1 330 ? 2.467 34.906 16.812 1 90.88 330 LYS B N 1
ATOM 6635 C CA . LYS B 1 330 ? 2.471 35.969 17.781 1 90.88 330 LYS B CA 1
ATOM 6636 C C . LYS B 1 330 ? 1.365 37 17.5 1 90.88 330 LYS B C 1
ATOM 6638 O O . LYS B 1 330 ? 0.728 37.5 18.406 1 90.88 330 LYS B O 1
ATOM 6643 N N . GLU B 1 331 ? 1.2 37.188 16.281 1 92.25 331 GLU B N 1
ATOM 6644 C CA . GLU B 1 331 ? 0.173 38.125 15.852 1 92.25 331 GLU B CA 1
ATOM 6645 C C . GLU B 1 331 ? -1.216 37.656 16.281 1 92.25 331 GLU B C 1
ATOM 6647 O O . GLU B 1 331 ? -2.051 38.469 16.672 1 92.25 331 GLU B O 1
ATOM 6652 N N . ILE B 1 332 ? -1.44 36.406 16.25 1 92 332 ILE B N 1
ATOM 6653 C CA . ILE B 1 332 ? -2.756 35.906 16.594 1 92 332 ILE B CA 1
ATOM 6654 C C . ILE B 1 332 ? -2.771 35.5 18.078 1 92 332 ILE B C 1
ATOM 6656 O O . ILE B 1 332 ? -3.754 34.938 18.547 1 92 332 ILE B O 1
ATOM 6660 N N . LYS B 1 333 ? -1.708 35.688 18.797 1 92.69 333 LYS B N 1
ATOM 6661 C CA . LYS B 1 333 ? -1.572 35.406 20.219 1 92.69 333 LYS B CA 1
ATOM 6662 C C . LYS B 1 333 ? -1.728 33.906 20.484 1 92.69 333 LYS B C 1
ATOM 6664 O O . LYS B 1 333 ? -2.443 33.5 21.406 1 92.69 333 LYS B O 1
ATOM 6669 N N . ALA B 1 334 ? -1.197 33.156 19.625 1 94.06 334 ALA B N 1
ATOM 6670 C CA . ALA B 1 334 ? -1.205 31.703 19.797 1 94.06 334 ALA B CA 1
ATOM 6671 C C . ALA B 1 334 ? 0.143 31.219 20.312 1 94.06 334 ALA B C 1
ATOM 6673 O O . ALA B 1 334 ? 1.192 31.734 19.922 1 94.06 334 ALA B O 1
ATOM 6674 N N . ALA B 1 335 ? 0.102 30.266 21.188 1 92.75 335 ALA B N 1
ATOM 6675 C CA . ALA B 1 335 ? 1.331 29.656 21.688 1 92.75 335 ALA B CA 1
ATOM 6676 C C . ALA B 1 335 ? 1.914 28.672 20.688 1 92.75 335 ALA B C 1
ATOM 6678 O O . ALA B 1 335 ? 1.184 27.859 20.109 1 92.75 335 ALA B O 1
ATOM 6679 N N . ALA B 1 336 ? 3.193 28.781 20.5 1 92.25 336 ALA B N 1
ATOM 6680 C CA . ALA B 1 336 ? 3.869 27.906 19.547 1 92.25 336 ALA B CA 1
ATOM 6681 C C . ALA B 1 336 ? 4.559 26.75 20.25 1 92.25 336 ALA B C 1
ATOM 6683 O O . ALA B 1 336 ? 5.414 26.953 21.125 1 92.25 336 ALA B O 1
ATOM 6684 N N . TYR B 1 337 ? 4.102 25.594 19.953 1 93.31 337 TYR B N 1
ATOM 6685 C CA . TYR B 1 337 ? 4.781 24.406 20.438 1 93.31 337 TYR B CA 1
ATOM 6686 C C . TYR B 1 337 ? 5.539 23.719 19.297 1 93.31 337 TYR B C 1
ATOM 6688 O O . TYR B 1 337 ? 5.125 22.672 18.812 1 93.31 337 TYR B O 1
ATOM 6696 N N . ILE B 1 338 ? 6.641 24.281 18.938 1 90.62 338 ILE B N 1
ATOM 6697 C CA . ILE B 1 338 ? 7.535 23.828 17.875 1 90.62 338 ILE B CA 1
ATOM 6698 C C . ILE B 1 338 ? 8.969 23.75 18.406 1 90.62 338 ILE B C 1
ATOM 6700 O O . ILE B 1 338 ? 9.523 24.75 18.875 1 90.62 338 ILE B O 1
ATOM 6704 N N . PRO B 1 339 ? 9.5 22.594 18.312 1 86.56 339 PRO B N 1
ATOM 6705 C CA . PRO B 1 339 ? 10.883 22.484 18.781 1 86.56 339 PRO B CA 1
ATOM 6706 C C . PRO B 1 339 ? 11.852 23.312 17.938 1 86.56 339 PRO B C 1
ATOM 6708 O O . PRO B 1 339 ? 11.633 23.516 16.75 1 86.56 339 PRO B O 1
ATOM 6711 N N . VAL B 1 340 ? 12.914 23.688 18.609 1 81.62 340 VAL B N 1
ATOM 6712 C CA . VAL B 1 340 ? 13.906 24.547 17.969 1 81.62 340 VAL B CA 1
ATOM 6713 C C . VAL B 1 340 ? 14.734 23.719 16.969 1 81.62 340 VAL B C 1
ATOM 6715 O O . VAL B 1 340 ? 15.094 22.578 17.25 1 81.62 340 VAL B O 1
ATOM 6718 N N . SER B 1 341 ? 14.773 24.281 15.805 1 73 341 SER B N 1
ATOM 6719 C CA . SER B 1 341 ? 15.602 23.656 14.781 1 73 341 SER B CA 1
ATOM 6720 C C . SER B 1 341 ? 17.062 24.031 14.945 1 73 341 SER B C 1
ATOM 6722 O O . SER B 1 341 ? 17.406 25.203 15.117 1 73 341 SER B O 1
ATOM 6724 N N . GLU B 1 342 ? 17.875 22.984 14.922 1 62.25 342 GLU B N 1
ATOM 6725 C CA . GLU B 1 342 ? 19.312 23.25 15.055 1 62.25 342 GLU B CA 1
ATOM 6726 C C . GLU B 1 342 ? 19.844 24.031 13.852 1 62.25 342 GLU B C 1
ATOM 6728 O O . GLU B 1 342 ? 20.812 24.781 13.977 1 62.25 342 GLU B O 1
ATOM 6733 N N . MET B 1 343 ? 19.188 23.859 12.82 1 57.81 343 MET B N 1
ATOM 6734 C CA . MET B 1 343 ? 19.625 24.547 11.617 1 57.81 343 MET B CA 1
ATOM 6735 C C . MET B 1 343 ? 19.328 26.047 11.695 1 57.81 343 MET B C 1
ATOM 6737 O O . MET B 1 343 ? 20.109 26.875 11.219 1 57.81 343 MET B O 1
ATOM 6741 N N . ALA B 1 344 ? 18.344 26.375 12.305 1 58.31 344 ALA B N 1
ATOM 6742 C CA . ALA B 1 344 ? 17.953 27.766 12.422 1 58.31 344 ALA B CA 1
ATOM 6743 C C . ALA B 1 344 ? 18.625 28.422 13.625 1 58.31 344 ALA B C 1
ATOM 6745 O O . ALA B 1 344 ? 18.953 29.625 13.594 1 58.31 344 ALA B O 1
ATOM 6746 N N . TYR B 1 345 ? 18.828 27.641 14.641 1 63.66 345 TYR B N 1
ATOM 6747 C CA . TYR B 1 345 ? 19.391 28.078 15.906 1 63.66 345 TYR B CA 1
ATOM 6748 C C . TYR B 1 345 ? 20.75 27.438 16.156 1 63.66 345 TYR B C 1
ATOM 6750 O O . TYR B 1 345 ? 20.828 26.328 16.688 1 63.66 345 TYR B O 1
ATOM 6758 N N . ARG B 1 346 ? 21.875 28.031 15.766 1 61.84 346 ARG B N 1
ATOM 6759 C CA . ARG B 1 346 ? 23.219 27.453 15.766 1 61.84 346 ARG B CA 1
ATOM 6760 C C . ARG B 1 346 ? 24 27.938 16.984 1 61.84 346 ARG B C 1
ATOM 6762 O O . ARG B 1 346 ? 25.109 28.484 16.828 1 61.84 346 ARG B O 1
ATOM 6769 N N . ILE B 1 347 ? 23.422 28.078 18.078 1 63.84 347 ILE B N 1
ATOM 6770 C CA . ILE B 1 347 ? 24.172 28.547 19.234 1 63.84 347 ILE B CA 1
ATOM 6771 C C . ILE B 1 347 ? 24.297 27.406 20.266 1 63.84 347 ILE B C 1
ATOM 6773 O O . ILE B 1 347 ? 23.344 26.656 20.484 1 63.84 347 ILE B O 1
ATOM 6777 N N . ASN B 1 348 ? 25.578 27.188 20.641 1 65.5 348 ASN B N 1
ATOM 6778 C CA . ASN B 1 348 ? 25.812 26.234 21.719 1 65.5 348 ASN B CA 1
ATOM 6779 C C . ASN B 1 348 ? 25.375 26.812 23.062 1 65.5 348 ASN B C 1
ATOM 6781 O O . ASN B 1 348 ? 26.078 27.641 23.641 1 65.5 348 ASN B O 1
ATOM 6785 N N . GLU B 1 349 ? 24.391 26.422 23.594 1 67.94 349 GLU B N 1
ATOM 6786 C CA . GLU B 1 349 ? 23.812 26.984 24.812 1 67.94 349 GLU B CA 1
ATOM 6787 C C . GLU B 1 349 ? 24.641 26.609 26.047 1 67.94 349 GLU B C 1
ATOM 6789 O O . GLU B 1 349 ? 24.453 27.188 27.125 1 67.94 349 GLU B O 1
ATOM 6794 N N . GLU B 1 350 ? 25.422 25.609 25.859 1 70.88 350 GLU B N 1
ATOM 6795 C CA . GLU B 1 350 ? 26.312 25.312 26.984 1 70.88 350 GLU B CA 1
ATOM 6796 C C . GLU B 1 350 ? 27.359 26.391 27.156 1 70.88 350 GLU B C 1
ATOM 6798 O O . GLU B 1 350 ? 27.844 26.625 28.266 1 70.88 350 GLU B O 1
ATOM 6803 N N . LEU B 1 351 ? 27.656 27.109 26.078 1 71.69 351 LEU B N 1
ATOM 6804 C CA . LEU B 1 351 ? 28.734 28.094 26.125 1 71.69 351 LEU B CA 1
ATOM 6805 C C . LEU B 1 351 ? 28.172 29.5 26.281 1 71.69 351 LEU B C 1
ATOM 6807 O O . LEU B 1 351 ? 28.828 30.375 26.844 1 71.69 351 LEU B O 1
ATOM 6811 N N . PHE B 1 352 ? 27.062 29.688 25.75 1 73.75 352 PHE B N 1
ATOM 6812 C CA . PHE B 1 352 ? 26.547 31.047 25.75 1 73.75 352 PHE B CA 1
ATOM 6813 C C . PHE B 1 352 ? 25.094 31.078 26.219 1 73.75 352 PHE B C 1
ATOM 6815 O O . PHE B 1 352 ? 24.328 30.156 25.938 1 73.75 352 PHE B O 1
ATOM 6822 N N . SER B 1 353 ? 24.781 32.062 27.125 1 72.94 353 SER B N 1
ATOM 6823 C CA . SER B 1 353 ? 23.422 32.312 27.562 1 72.94 353 SER B CA 1
ATOM 6824 C C . SER B 1 353 ? 22.984 33.75 27.25 1 72.94 353 SER B C 1
ATOM 6826 O O . SER B 1 353 ? 23.797 34.656 27.266 1 72.94 353 SER B O 1
ATOM 6828 N N . TYR B 1 354 ? 21.781 33.906 26.906 1 74.06 354 TYR B N 1
ATOM 6829 C CA . TYR B 1 354 ? 21.281 35.188 26.5 1 74.06 354 TYR B CA 1
ATOM 6830 C C . TYR B 1 354 ? 20.344 35.781 27.547 1 74.06 354 TYR B C 1
ATOM 6832 O O . TYR B 1 354 ? 19.484 35.094 28.078 1 74.06 354 TYR B O 1
ATOM 6840 N N . ASN B 1 355 ? 20.625 37.062 27.953 1 64.12 355 ASN B N 1
ATOM 6841 C CA . ASN B 1 355 ? 19.734 37.875 28.797 1 64.12 355 ASN B CA 1
ATOM 6842 C C . ASN B 1 355 ? 18.922 38.844 27.969 1 64.12 355 ASN B C 1
ATOM 6844 O O . ASN B 1 355 ? 19.453 39.844 27.484 1 64.12 355 ASN B O 1
ATOM 6848 N N . LYS B 1 356 ? 17.672 38.688 27.859 1 67.31 356 LYS B N 1
ATOM 6849 C CA . LYS B 1 356 ? 16.766 39.469 27 1 67.31 356 LYS B CA 1
ATOM 6850 C C . LYS B 1 356 ? 16.672 40.906 27.5 1 67.31 356 LYS B C 1
ATOM 6852 O O . LYS B 1 356 ? 16.656 41.844 26.688 1 67.31 356 LYS B O 1
ATOM 6857 N N . ASP B 1 357 ? 16.5 41.062 28.75 1 60.66 357 ASP B N 1
ATOM 6858 C CA . ASP B 1 357 ? 16.281 42.406 29.328 1 60.66 357 ASP B CA 1
ATOM 6859 C C . ASP B 1 357 ? 17.484 43.312 29.047 1 60.66 357 ASP B C 1
ATOM 6861 O O . ASP B 1 357 ? 17.328 44.469 28.719 1 60.66 357 ASP B O 1
ATOM 6865 N N . ALA B 1 358 ? 18.703 42.75 29.141 1 63.56 358 ALA B N 1
ATOM 6866 C CA . ALA B 1 358 ? 19.922 43.531 28.953 1 63.56 358 ALA B CA 1
ATOM 6867 C C . ALA B 1 358 ? 20.422 43.438 27.516 1 63.56 358 ALA B C 1
ATOM 6869 O O . ALA B 1 358 ? 21.312 44.188 27.109 1 63.56 358 ALA B O 1
ATOM 6870 N N . ASP B 1 359 ? 19.75 42.594 26.672 1 69.75 359 ASP B N 1
ATOM 6871 C CA . ASP B 1 359 ? 20.203 42.281 25.312 1 69.75 359 ASP B CA 1
ATOM 6872 C C . ASP B 1 359 ? 21.688 41.969 25.281 1 69.75 359 ASP B C 1
ATOM 6874 O O . ASP B 1 359 ? 22.453 42.562 24.516 1 69.75 359 ASP B O 1
ATOM 6878 N N . GLN B 1 360 ? 22.125 41.156 26.234 1 73.69 360 GLN B N 1
ATOM 6879 C CA . GLN B 1 360 ? 23.531 40.781 26.359 1 73.69 360 GLN B CA 1
ATOM 6880 C C . GLN B 1 360 ? 23.672 39.25 26.406 1 73.69 360 GLN B C 1
ATOM 6882 O O . GLN B 1 360 ? 22.766 38.531 26.859 1 73.69 360 GLN B O 1
ATOM 6887 N N . TRP B 1 361 ? 24.766 38.75 25.781 1 78.62 361 TRP B N 1
ATOM 6888 C CA . TRP B 1 361 ? 25.141 37.344 25.875 1 78.62 361 TRP B CA 1
ATOM 6889 C C . TRP B 1 361 ? 26.188 37.125 26.969 1 78.62 361 TRP B C 1
ATOM 6891 O O . TRP B 1 361 ? 27.047 37.969 27.188 1 78.62 361 TRP B O 1
ATOM 6901 N N . SER B 1 362 ? 25.984 36.094 27.703 1 78.19 362 SER B N 1
ATOM 6902 C CA . SER B 1 362 ? 26.953 35.719 28.703 1 78.19 362 SER B CA 1
ATOM 6903 C C . SER B 1 362 ? 27.672 34.406 28.328 1 78.19 362 SER B C 1
ATOM 6905 O O . SER B 1 362 ? 27.047 33.5 27.781 1 78.19 362 SER B O 1
ATOM 6907 N N . CYS B 1 363 ? 28.984 34.344 28.516 1 79.56 363 CYS B N 1
ATOM 6908 C CA . CYS B 1 363 ? 29.734 33.125 28.203 1 79.56 363 CYS B CA 1
ATOM 6909 C C . CYS B 1 363 ? 29.812 32.219 29.422 1 79.56 363 CYS B C 1
ATOM 6911 O O . CYS B 1 363 ? 29.297 32.562 30.5 1 79.56 363 CYS B O 1
ATOM 6913 N N . GLU B 1 364 ? 30.344 31.016 29.266 1 76.12 364 GLU B N 1
ATOM 6914 C CA . GLU B 1 364 ? 30.453 30 30.328 1 76.12 364 GLU B CA 1
ATOM 6915 C C . GLU B 1 364 ? 31.219 30.547 31.531 1 76.12 364 GLU B C 1
ATOM 6917 O O . GLU B 1 364 ? 30.969 30.156 32.656 1 76.12 364 GLU B O 1
ATOM 6922 N N . GLN B 1 365 ? 32.125 31.531 31.281 1 74.69 365 GLN B N 1
ATOM 6923 C CA . GLN B 1 365 ? 32.938 32.094 32.344 1 74.69 365 GLN B CA 1
ATOM 6924 C C . GLN B 1 365 ? 32.25 33.281 33.031 1 74.69 365 GLN B C 1
ATOM 6926 O O . GLN B 1 365 ? 32.781 33.875 33.969 1 74.69 365 GLN B O 1
ATOM 6931 N N . GLY B 1 366 ? 31.0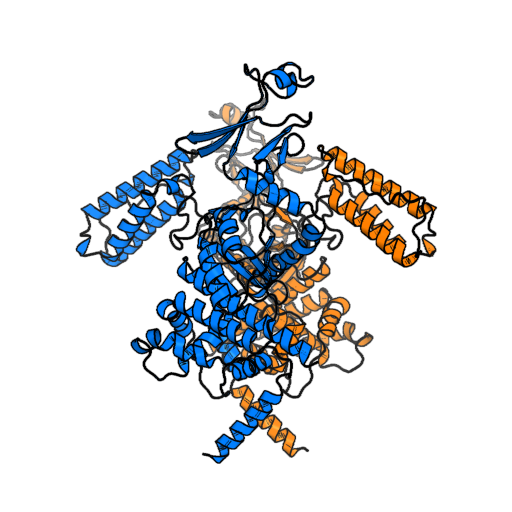94 33.594 32.531 1 75.88 366 GLY B N 1
ATOM 6932 C CA . GLY B 1 366 ? 30.297 34.625 33.188 1 75.88 366 GLY B CA 1
ATOM 6933 C C . GLY B 1 366 ? 30.531 36 32.562 1 75.88 366 GLY B C 1
ATOM 6934 O O . GLY B 1 366 ? 30.047 37 33.094 1 75.88 366 GLY B O 1
ATOM 6935 N N . ASN B 1 367 ? 31.312 36.125 31.562 1 76.75 367 ASN B N 1
ATOM 6936 C CA . ASN B 1 367 ? 31.531 37.438 30.906 1 76.75 367 ASN B CA 1
ATOM 6937 C C . ASN B 1 367 ? 30.344 37.812 30.016 1 76.75 367 ASN B C 1
ATOM 6939 O O . ASN B 1 367 ? 29.703 36.938 29.422 1 76.75 367 ASN B O 1
ATOM 6943 N N . THR B 1 368 ? 30.047 39.094 30.062 1 81.69 368 THR B N 1
ATOM 6944 C CA . THR B 1 368 ? 28.906 39.594 29.281 1 81.69 368 THR B CA 1
ATOM 6945 C C . THR B 1 368 ? 29.375 40.469 28.125 1 81.69 368 THR B C 1
ATOM 6947 O O . THR B 1 368 ? 30.484 41.031 28.156 1 81.69 368 THR B O 1
ATOM 6950 N N . THR B 1 369 ? 28.547 40.469 27.141 1 85.88 369 THR B N 1
ATOM 6951 C CA . THR B 1 369 ? 28.859 41.281 25.969 1 85.88 369 THR B CA 1
ATOM 6952 C C . THR B 1 369 ? 28.656 42.75 26.281 1 85.88 369 THR B C 1
ATOM 6954 O O . THR B 1 369 ? 27.781 43.125 27.062 1 85.88 369 THR B O 1
ATOM 6957 N N . ILE B 1 370 ? 29.5 43.625 25.703 1 79.38 370 ILE B N 1
ATOM 6958 C CA . ILE B 1 370 ? 29.453 45.062 26.031 1 79.38 370 ILE B CA 1
ATOM 6959 C C . ILE B 1 370 ? 28.922 45.844 24.844 1 79.38 370 ILE B C 1
ATOM 6961 O O . ILE B 1 370 ? 28.391 46.938 25.016 1 79.38 370 ILE B O 1
ATOM 6965 N N . LYS B 1 371 ? 29.188 45.406 23.656 1 80.56 371 LYS B N 1
ATOM 6966 C CA . LYS B 1 371 ? 28.75 46.125 22.469 1 80.56 371 LYS B CA 1
ATOM 6967 C C . LYS B 1 371 ? 28.062 45.219 21.469 1 80.56 371 LYS B C 1
ATOM 6969 O O . LYS B 1 371 ? 28.328 44 21.438 1 80.56 371 LYS B O 1
ATOM 6974 N N . LYS B 1 372 ? 27.125 45.719 20.812 1 83.25 372 LYS B N 1
ATOM 6975 C CA . LYS B 1 372 ? 26.344 45.031 19.781 1 83.25 372 LYS B CA 1
ATOM 6976 C C . LYS B 1 372 ? 26.359 45.781 18.469 1 83.25 372 LYS B C 1
ATOM 6978 O O . LYS B 1 372 ? 26.188 47 18.453 1 83.25 372 LYS B O 1
ATOM 6983 N N . TYR B 1 373 ? 26.75 45.094 17.391 1 79.75 373 TYR B N 1
ATOM 6984 C CA . TYR B 1 373 ? 26.734 45.719 16.078 1 79.75 373 TYR B CA 1
ATOM 6985 C C . TYR B 1 373 ? 25.875 44.938 15.109 1 79.75 373 TYR B C 1
ATOM 6987 O O . TYR B 1 373 ? 25.891 43.688 15.109 1 79.75 373 TYR B O 1
ATOM 6995 N N . TYR B 1 374 ? 25.031 45.688 14.398 1 81.5 374 TYR B N 1
ATOM 6996 C CA . TYR B 1 374 ? 24.203 45.094 13.352 1 81.5 374 TYR B CA 1
ATOM 6997 C C . TYR B 1 374 ? 24.984 45 12.039 1 81.5 374 TYR B C 1
ATOM 6999 O O . TYR B 1 374 ? 25.578 45.969 11.594 1 81.5 374 TYR B O 1
ATOM 7007 N N . LYS B 1 375 ? 25.188 43.75 11.562 1 77.06 375 LYS B N 1
ATOM 7008 C CA . LYS B 1 375 ? 25.875 43.531 10.297 1 77.06 375 LYS B CA 1
ATOM 7009 C C . LYS B 1 375 ? 24.906 43.031 9.219 1 77.06 375 LYS B C 1
ATOM 7011 O O . LYS B 1 375 ? 24.188 42.062 9.438 1 77.06 375 LYS B O 1
ATOM 7016 N N . ASN B 1 376 ? 24.75 43.75 8.242 1 76.31 376 ASN B N 1
ATOM 7017 C CA . ASN B 1 376 ? 23.938 43.406 7.09 1 76.31 376 ASN B CA 1
ATOM 7018 C C . ASN B 1 376 ? 24.797 43.062 5.875 1 76.31 376 ASN B C 1
ATOM 7020 O O . ASN B 1 376 ? 25.438 43.938 5.297 1 76.31 376 ASN B O 1
ATOM 7024 N N . THR B 1 377 ? 25.109 41.812 5.777 1 68.94 377 THR B N 1
ATOM 7025 C CA . THR B 1 377 ? 25.781 41.406 4.547 1 68.94 377 THR B CA 1
ATOM 7026 C C . THR B 1 377 ? 24.766 41.062 3.461 1 68.94 377 THR B C 1
ATOM 7028 O O . THR B 1 377 ? 23.578 40.938 3.738 1 68.94 377 THR B O 1
ATOM 7031 N N . LYS B 1 378 ? 25.203 40.906 2.24 1 61.88 378 LYS B N 1
ATOM 7032 C CA . LYS B 1 378 ? 24.344 40.719 1.074 1 61.88 378 LYS B CA 1
ATOM 7033 C C . LYS B 1 378 ? 23.359 39.562 1.299 1 61.88 378 LYS B C 1
ATOM 7035 O O . LYS B 1 378 ? 22.203 39.656 0.878 1 61.88 378 LYS B O 1
ATOM 7040 N N . ASN B 1 379 ? 23.719 38.625 2.047 1 63.75 379 ASN B N 1
ATOM 7041 C CA . ASN B 1 379 ? 22.828 37.469 2.055 1 63.75 379 ASN B CA 1
ATOM 7042 C C . ASN B 1 379 ? 22.359 37.125 3.469 1 63.75 379 ASN B C 1
ATOM 7044 O O . ASN B 1 379 ? 21.516 36.25 3.652 1 63.75 379 ASN B O 1
ATOM 7048 N N . ARG B 1 380 ? 23.016 37.812 4.469 1 67.94 380 ARG B N 1
ATOM 7049 C CA . ARG B 1 380 ? 22.656 37.375 5.824 1 67.94 380 ARG B CA 1
ATOM 7050 C C . ARG B 1 380 ? 22.734 38.562 6.789 1 67.94 380 ARG B C 1
ATOM 7052 O O . ARG B 1 380 ? 23.656 39.375 6.73 1 67.94 380 ARG B O 1
ATOM 7059 N N . GLN B 1 381 ? 21.625 38.812 7.477 1 75.5 381 GLN B N 1
ATOM 7060 C CA . GLN B 1 381 ? 21.625 39.781 8.562 1 75.5 381 GLN B CA 1
ATOM 7061 C C . GLN B 1 381 ? 22.047 39.125 9.883 1 75.5 381 GLN B C 1
ATOM 7063 O O . GLN B 1 381 ? 21.547 38.062 10.25 1 75.5 381 GLN B O 1
ATOM 7068 N N . SER B 1 382 ? 23.094 39.656 10.414 1 79.62 382 SER B N 1
ATOM 7069 C CA . SER B 1 382 ? 23.578 39.094 11.656 1 79.62 382 SER B CA 1
ATOM 7070 C C . SER B 1 382 ? 23.922 40.156 12.68 1 79.62 382 SER B C 1
ATOM 7072 O O . SER B 1 382 ? 24.016 41.344 12.336 1 79.62 382 SER B O 1
ATOM 7074 N N . TYR B 1 383 ? 23.75 39.75 13.906 1 77.81 383 TYR B N 1
ATOM 7075 C CA . TYR B 1 383 ? 24.25 40.594 15 1 77.81 383 TYR B CA 1
ATOM 7076 C C . TYR B 1 383 ? 25.625 40.125 15.453 1 77.81 383 TYR B C 1
ATOM 7078 O O . TYR B 1 383 ? 25.891 38.938 15.547 1 77.81 383 TYR B O 1
ATOM 7086 N N . LYS B 1 384 ? 26.516 41.094 15.555 1 81.25 384 LYS B N 1
ATOM 7087 C CA . LYS B 1 384 ? 27.812 40.812 16.172 1 81.25 384 LYS B CA 1
ATOM 7088 C C . LYS B 1 384 ? 27.859 41.312 17.609 1 81.25 384 LYS B C 1
ATOM 7090 O O . LYS B 1 384 ? 27.703 42.5 17.859 1 81.25 384 LYS B O 1
ATOM 7095 N N . TYR B 1 385 ? 27.969 40.406 18.484 1 81.12 385 TYR B N 1
ATOM 7096 C CA . TYR B 1 385 ? 28.109 40.75 19.891 1 81.12 385 TYR B CA 1
ATOM 7097 C C . TYR B 1 385 ? 29.578 40.688 20.328 1 81.12 385 TYR B C 1
ATOM 7099 O O . TYR B 1 385 ? 30.266 39.688 20.047 1 81.12 385 TYR B O 1
ATOM 7107 N N . TYR B 1 386 ? 30.062 41.781 20.969 1 84.19 386 TYR B N 1
ATOM 7108 C CA . TYR B 1 386 ? 31.453 41.875 21.359 1 84.19 386 TYR B CA 1
ATOM 7109 C C . TYR B 1 386 ? 31.609 41.688 22.875 1 84.19 386 TYR B C 1
ATOM 7111 O O . TYR B 1 386 ? 30.953 42.375 23.656 1 84.19 386 TYR B O 1
ATOM 7119 N N . PHE B 1 387 ? 32.469 40.719 23.203 1 85.38 387 PHE B N 1
ATOM 7120 C CA . PHE B 1 387 ? 32.812 40.562 24.609 1 85.38 387 PHE B CA 1
ATOM 7121 C C . PHE B 1 387 ? 33.969 41.5 24.984 1 85.38 387 PHE B C 1
ATOM 7123 O O . PHE B 1 387 ? 34.656 42.062 24.094 1 85.38 387 PHE B O 1
ATOM 7130 N N . ASP B 1 388 ? 34.094 41.781 26.344 1 82.62 388 ASP B N 1
ATOM 7131 C CA . ASP B 1 388 ? 35.125 42.656 26.812 1 82.62 388 ASP B CA 1
ATOM 7132 C C . ASP B 1 388 ? 36.531 42.094 26.5 1 82.62 388 ASP B C 1
ATOM 7134 O O . ASP B 1 388 ? 36.844 40.969 26.906 1 82.62 388 ASP B O 1
ATOM 7138 N N . ARG B 1 389 ? 37.281 42.906 25.875 1 83.12 389 ARG B N 1
ATOM 7139 C CA . ARG B 1 389 ? 38.625 42.469 25.422 1 83.12 389 ARG B CA 1
ATOM 7140 C C . ARG B 1 389 ? 39.531 42.188 26.594 1 83.12 389 ARG B C 1
ATOM 7142 O O . ARG B 1 389 ? 40.281 41.188 26.562 1 83.12 389 ARG B O 1
ATOM 7149 N N . GLU B 1 390 ? 39.469 42.969 27.594 1 84.12 390 GLU B N 1
ATOM 7150 C CA . GLU B 1 390 ? 40.375 42.781 28.734 1 84.12 390 GLU B CA 1
ATOM 7151 C C . GLU B 1 390 ? 40.031 41.531 29.516 1 84.12 390 GLU B C 1
ATOM 7153 O O . GLU B 1 390 ? 40.906 40.812 29.953 1 84.12 390 GLU B O 1
ATOM 7158 N N . LYS B 1 391 ? 38.781 41.312 29.609 1 83.44 391 LYS B N 1
ATOM 7159 C CA . LYS B 1 391 ? 38.344 40.125 30.328 1 83.44 391 LYS B CA 1
ATOM 7160 C C . LYS B 1 391 ? 38.625 38.844 29.547 1 83.44 391 LYS B C 1
ATOM 7162 O O . LYS B 1 391 ? 39.031 37.844 30.125 1 83.44 391 LYS B O 1
ATOM 7167 N N . CYS B 1 392 ? 38.5 38.906 28.25 1 87.56 392 CYS B N 1
ATOM 7168 C CA . CYS B 1 392 ? 38.719 37.75 27.422 1 87.56 392 CYS B CA 1
ATOM 7169 C C . CYS B 1 392 ? 40.219 37.438 27.328 1 87.56 392 CYS B C 1
ATOM 7171 O O . CYS B 1 392 ? 40.625 36.281 27.203 1 87.56 392 CYS B O 1
ATOM 7173 N N . LYS B 1 393 ? 40.969 38.469 27.406 1 82.12 393 LYS B N 1
ATOM 7174 C CA . LYS B 1 393 ? 42.406 38.281 27.359 1 82.12 393 LYS B CA 1
ATOM 7175 C C . LYS B 1 393 ? 42.906 37.5 28.562 1 82.12 393 LYS B C 1
ATOM 7177 O O . LYS B 1 393 ? 43.812 36.688 28.453 1 82.12 393 LYS B O 1
ATOM 7182 N N . ALA B 1 394 ? 42.312 37.75 29.688 1 81.31 394 ALA B N 1
ATOM 7183 C CA . ALA B 1 394 ? 42.719 37.125 30.922 1 81.31 394 ALA B CA 1
ATOM 7184 C C . ALA B 1 394 ? 41.969 35.812 31.172 1 81.31 394 ALA B C 1
ATOM 7186 O O . ALA B 1 394 ? 42.094 35.188 32.219 1 81.31 394 ALA B O 1
ATOM 7187 N N . CYS B 1 395 ? 41.156 35.406 30.234 1 84.12 395 CYS B N 1
ATOM 7188 C CA . CYS B 1 395 ? 40.281 34.25 30.438 1 84.12 395 CYS B CA 1
ATOM 7189 C C . CYS B 1 395 ? 41.062 32.938 30.328 1 84.12 395 CYS B C 1
ATOM 7191 O O . CYS B 1 395 ? 41.875 32.781 29.422 1 84.12 395 CYS B O 1
ATOM 7193 N N . PRO B 1 396 ? 40.875 32.031 31.234 1 79.5 396 PRO B N 1
ATOM 7194 C CA . PRO B 1 396 ? 41.594 30.781 31.234 1 79.5 396 PRO B CA 1
ATOM 7195 C C . PRO B 1 396 ? 41.281 29.891 30.047 1 79.5 396 PRO B C 1
ATOM 7197 O O . PRO B 1 396 ? 42.094 29.078 29.625 1 79.5 396 PRO B O 1
ATOM 7200 N N . ILE B 1 397 ? 40.125 30.016 29.531 1 79.81 397 ILE B N 1
ATOM 7201 C CA . ILE B 1 397 ? 39.75 29.141 28.438 1 79.81 397 ILE B CA 1
ATOM 7202 C C . ILE B 1 397 ? 39.844 29.875 27.109 1 79.81 397 ILE B C 1
ATOM 7204 O O . ILE B 1 397 ? 39.219 29.516 26.125 1 79.81 397 ILE B O 1
ATOM 7208 N N . ARG B 1 398 ? 40.562 30.859 27.078 1 79.12 398 ARG B N 1
ATOM 7209 C CA . ARG B 1 398 ? 40.688 31.719 25.891 1 79.12 398 ARG B CA 1
ATOM 7210 C C . ARG B 1 398 ? 41.125 30.922 24.672 1 79.12 398 ARG B C 1
ATOM 7212 O O . ARG B 1 398 ? 40.594 31.078 23.578 1 79.12 398 ARG B O 1
ATOM 7219 N N . THR B 1 399 ? 41.938 30.031 24.875 1 77.81 399 THR B N 1
ATOM 7220 C CA . THR B 1 399 ? 42.531 29.281 23.766 1 77.81 399 THR B CA 1
ATOM 7221 C C . THR B 1 399 ? 41.469 28.359 23.141 1 77.81 399 THR B C 1
ATOM 7223 O O . THR B 1 399 ? 41.469 28.156 21.922 1 77.81 399 THR B O 1
ATOM 7226 N N . ASP B 1 400 ? 40.656 27.922 23.953 1 77.88 400 ASP B N 1
ATOM 7227 C CA . ASP B 1 400 ? 39.625 27.031 23.453 1 77.88 400 ASP B CA 1
ATOM 7228 C C . ASP B 1 400 ? 38.438 27.812 22.875 1 77.88 400 ASP B C 1
ATOM 7230 O O . ASP B 1 400 ? 37.75 27.328 21.969 1 77.88 400 ASP B O 1
ATOM 7234 N N . CYS B 1 401 ? 38.281 28.969 23.375 1 78.94 401 CYS B N 1
ATOM 7235 C CA . CYS B 1 401 ? 37.125 29.766 23.047 1 78.94 401 CYS B CA 1
ATOM 7236 C C . CYS B 1 401 ? 37.344 30.578 21.766 1 78.94 401 CYS B C 1
ATOM 7238 O O . CYS B 1 401 ? 36.469 30.688 20.938 1 78.94 401 CYS B O 1
ATOM 7240 N N . ILE B 1 402 ? 38.594 31.078 21.672 1 79.62 402 ILE B N 1
ATOM 7241 C CA . ILE B 1 402 ? 38.875 31.953 20.531 1 79.62 402 ILE B CA 1
ATOM 7242 C C . ILE B 1 402 ? 39.938 31.328 19.641 1 79.62 402 ILE B C 1
ATOM 7244 O O . ILE B 1 402 ? 41.062 31.094 20.078 1 79.62 402 ILE B O 1
ATOM 7248 N N . LYS B 1 403 ? 39.656 30.828 18.547 1 69.94 403 LYS B N 1
ATOM 7249 C CA . LYS B 1 403 ? 40.594 30.156 17.656 1 69.94 403 LYS B CA 1
ATOM 7250 C C . LYS B 1 403 ? 41.281 31.156 16.734 1 69.94 403 LYS B C 1
ATOM 7252 O O . LYS B 1 403 ? 42.281 30.828 16.094 1 69.94 403 LYS B O 1
ATOM 7257 N N . GLY B 1 404 ? 41.031 32.438 16.812 1 68.12 404 GLY B N 1
ATOM 7258 C CA . GLY B 1 404 ? 41.594 33.375 15.883 1 68.12 404 GLY B CA 1
ATOM 7259 C C . GLY B 1 404 ? 42.438 34.469 16.562 1 68.12 404 GLY B C 1
ATOM 7260 O O . GLY B 1 404 ? 42.844 34.312 17.703 1 68.12 404 GLY B O 1
ATOM 7261 N N . LYS B 1 405 ? 42.875 35.406 15.711 1 71.75 405 LYS B N 1
ATOM 7262 C CA . LYS B 1 405 ? 43.75 36.5 16.109 1 71.75 405 LYS B CA 1
ATOM 7263 C C . LYS B 1 405 ? 43 37.562 16.938 1 71.75 405 LYS B C 1
ATOM 7265 O O . LYS B 1 405 ? 43.625 38.469 17.469 1 71.75 405 LYS B O 1
ATOM 7270 N N . ASN B 1 406 ? 41.844 37.312 17.266 1 76.56 406 ASN B N 1
ATOM 7271 C CA . ASN B 1 406 ? 41.062 38.312 17.984 1 76.56 406 ASN B CA 1
ATOM 7272 C C . ASN B 1 406 ? 41.344 38.25 19.484 1 76.56 406 ASN B C 1
ATOM 7274 O O . ASN B 1 406 ? 41.562 37.156 20.031 1 76.56 406 ASN B O 1
ATOM 7278 N N . VAL B 1 407 ? 41.469 39.406 19.984 1 75.12 407 VAL B N 1
ATOM 7279 C CA . VAL B 1 407 ? 41.75 39.5 21.422 1 75.12 407 VAL B CA 1
ATOM 7280 C C . VAL B 1 407 ? 40.5 39.156 22.203 1 75.12 407 VAL B C 1
ATOM 7282 O O . VAL B 1 407 ? 40.531 38.438 23.219 1 75.12 407 VAL B O 1
ATOM 7285 N N . GLY B 1 408 ? 39.375 39.625 21.734 1 77.75 408 GLY B N 1
ATOM 7286 C CA . GLY B 1 408 ? 38.094 39.375 22.406 1 77.75 408 GLY B CA 1
ATOM 7287 C C . GLY B 1 408 ? 37.156 38.562 21.547 1 77.75 408 GLY B C 1
ATOM 7288 O O . GLY B 1 408 ? 37.188 38.625 20.328 1 77.75 408 GLY B O 1
ATOM 7289 N N . LYS B 1 409 ? 36.344 37.688 22.266 1 82.69 409 LYS B N 1
ATOM 7290 C CA . LYS B 1 409 ? 35.375 36.844 21.594 1 82.69 409 LYS B CA 1
ATOM 7291 C C . LYS B 1 409 ? 34.281 37.688 20.906 1 82.69 409 LYS B C 1
ATOM 7293 O O . LYS B 1 409 ? 33.75 38.625 21.516 1 82.69 409 LYS B O 1
ATOM 7298 N N . ILE B 1 410 ? 34.094 37.438 19.656 1 79.56 410 ILE B N 1
ATOM 7299 C CA . ILE B 1 410 ? 33.031 38.031 18.891 1 79.56 410 ILE B CA 1
ATOM 7300 C C . ILE B 1 410 ? 32 36.938 18.516 1 79.56 410 ILE B C 1
ATOM 7302 O O . ILE B 1 410 ? 32.312 36 17.812 1 79.56 410 ILE B O 1
ATOM 7306 N N . LEU B 1 411 ? 30.906 37.156 19.156 1 79.19 411 LEU B N 1
ATOM 7307 C CA . LEU B 1 411 ? 29.828 36.219 18.875 1 79.19 411 LEU B CA 1
ATOM 7308 C C . LEU B 1 411 ? 28.922 36.75 17.766 1 79.19 411 LEU B C 1
ATOM 7310 O O . LEU B 1 411 ? 28.234 37.75 17.953 1 79.19 411 LEU B O 1
ATOM 7314 N N . GLU B 1 412 ? 28.938 36.125 16.656 1 76.25 412 GLU B N 1
ATOM 7315 C CA . GLU B 1 412 ? 28.078 36.5 15.555 1 76.25 412 GLU B CA 1
ATOM 7316 C C . GLU B 1 412 ? 26.875 35.562 15.453 1 76.25 412 GLU B C 1
ATOM 7318 O O . GLU B 1 412 ? 27.031 34.344 15.273 1 76.25 412 GLU B O 1
ATOM 7323 N N . VAL B 1 413 ? 25.75 36.219 15.742 1 75.81 413 VAL B N 1
ATOM 7324 C CA . VAL B 1 413 ? 24.547 35.375 15.688 1 75.81 413 VAL B CA 1
ATOM 7325 C C . VAL B 1 413 ? 23.531 36.031 14.727 1 75.81 413 VAL B C 1
ATOM 7327 O O . VAL B 1 413 ? 23.578 37.219 14.469 1 75.81 413 VAL B O 1
ATOM 7330 N N . GLY B 1 414 ? 22.688 35.156 14.117 1 73.12 414 GLY B N 1
ATOM 7331 C CA . GLY B 1 414 ? 21.625 35.656 13.266 1 73.12 414 GLY B CA 1
ATOM 7332 C C . GLY B 1 414 ? 20.656 36.562 13.992 1 73.12 414 GLY B C 1
ATOM 7333 O O . GLY B 1 414 ? 20.531 36.5 15.219 1 73.12 414 GLY B O 1
ATOM 7334 N N . ILE B 1 415 ? 20.016 37.438 13.328 1 73 415 ILE B N 1
ATOM 7335 C CA . ILE B 1 415 ? 19.156 38.5 13.883 1 73 415 ILE B CA 1
ATOM 7336 C C . ILE B 1 415 ? 18.031 37.844 14.695 1 73 415 ILE B C 1
ATOM 7338 O O . ILE B 1 415 ? 17.562 38.406 15.68 1 73 415 ILE B O 1
ATOM 7342 N N . ASN B 1 416 ? 17.75 36.688 14.336 1 75.38 416 ASN B N 1
ATOM 7343 C CA . ASN B 1 416 ? 16.609 36.062 14.984 1 75.38 416 ASN B CA 1
ATOM 7344 C C . ASN B 1 416 ? 17.031 35.188 16.156 1 75.38 416 ASN B C 1
ATOM 7346 O O . ASN B 1 416 ? 16.203 34.625 16.859 1 75.38 416 ASN B O 1
ATOM 7350 N N . THR B 1 417 ? 18.219 35.125 16.438 1 75.69 417 THR B N 1
ATOM 7351 C CA . THR B 1 417 ? 18.766 34.188 17.406 1 75.69 417 THR B CA 1
ATOM 7352 C C . THR B 1 417 ? 18.297 34.5 18.812 1 75.69 417 THR B C 1
ATOM 7354 O O . THR B 1 417 ? 17.953 33.625 19.594 1 75.69 417 THR B O 1
ATOM 7357 N N . PRO B 1 418 ? 18.312 35.781 19.172 1 69.44 418 PRO B N 1
ATOM 7358 C CA . PRO B 1 418 ? 17.828 36.062 20.516 1 69.44 418 PRO B CA 1
ATOM 7359 C C . PRO B 1 418 ? 16.391 35.594 20.75 1 69.44 418 PRO B C 1
ATOM 7361 O O . PRO B 1 418 ? 16.062 35.094 21.812 1 69.44 418 PRO B O 1
ATOM 7364 N N . GLU B 1 419 ? 15.664 35.812 19.766 1 74.62 419 GLU B N 1
ATOM 7365 C CA . GLU B 1 419 ? 14.281 35.344 19.859 1 74.62 419 GLU B CA 1
ATOM 7366 C C . GLU B 1 419 ? 14.219 33.844 19.938 1 74.62 419 GLU B C 1
ATOM 7368 O O . GLU B 1 419 ? 13.414 33.281 20.688 1 74.62 419 GLU B O 1
ATOM 7373 N N . PHE B 1 420 ? 14.992 33.219 19.219 1 79.38 420 PHE B N 1
ATOM 7374 C CA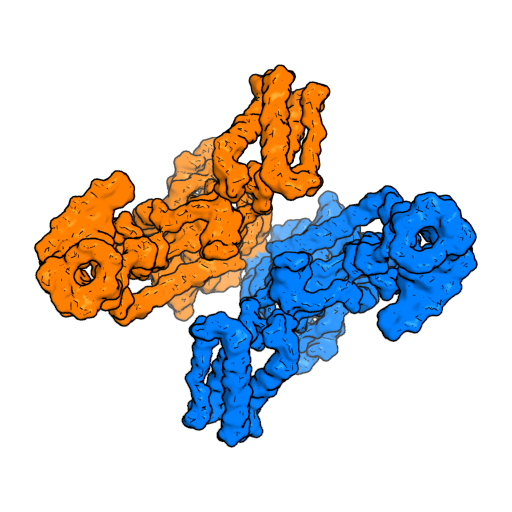 . PHE B 1 420 ? 15.016 31.766 19.172 1 79.38 420 PHE B CA 1
ATOM 7375 C C . PHE B 1 420 ? 15.508 31.203 20.5 1 79.38 420 PHE B C 1
ATOM 7377 O O . PHE B 1 420 ? 15.109 30.094 20.891 1 79.38 420 PHE B O 1
ATOM 7384 N N . TYR B 1 421 ? 16.391 31.969 21.109 1 75.19 421 TYR B N 1
ATOM 7385 C CA . TYR B 1 421 ? 16.875 31.531 22.422 1 75.19 421 TYR B CA 1
ATOM 7386 C C . TYR B 1 421 ? 15.727 31.422 23.422 1 75.19 421 TYR B C 1
ATOM 7388 O O . TYR B 1 421 ? 15.68 30.484 24.219 1 75.19 421 TYR B O 1
ATOM 7396 N N . GLU B 1 422 ? 14.859 32.344 23.375 1 76.75 422 GLU B N 1
ATOM 7397 C CA . GLU B 1 422 ? 13.703 32.312 24.266 1 76.75 422 GLU B CA 1
ATOM 7398 C C . GLU B 1 422 ? 12.859 31.062 24.016 1 76.75 422 GLU B C 1
ATOM 7400 O O . GLU B 1 422 ? 12.398 30.406 24.953 1 76.75 422 GLU B O 1
ATOM 7405 N N . TYR B 1 423 ? 12.688 30.828 22.781 1 79.94 423 TYR B N 1
ATOM 7406 C CA . TYR B 1 423 ? 11.938 29.625 22.406 1 79.94 423 TYR B CA 1
ATOM 7407 C C . TYR B 1 423 ? 12.641 28.375 22.922 1 79.94 423 TYR B C 1
ATOM 7409 O O . TYR B 1 423 ? 11.992 27.438 23.375 1 79.94 423 TYR B O 1
ATOM 7417 N N . SER B 1 424 ? 13.906 28.375 22.812 1 78.31 424 SER B N 1
ATOM 7418 C CA . SER B 1 424 ? 14.695 27.219 23.25 1 78.31 424 SER B CA 1
ATOM 7419 C C . SER B 1 424 ? 14.539 27 24.75 1 78.31 424 SER B C 1
ATOM 7421 O O . SER B 1 424 ? 14.461 25.859 25.219 1 78.31 424 SER B O 1
ATOM 7423 N N . GLN B 1 425 ? 14.5 28.062 25.531 1 78.5 425 GLN B N 1
ATOM 7424 C CA . GLN B 1 425 ? 14.336 27.953 26.969 1 78.5 425 GLN B CA 1
ATOM 7425 C C . GLN B 1 425 ? 12.945 27.422 27.328 1 78.5 425 GLN B C 1
ATOM 7427 O O . GLN B 1 425 ? 12.805 26.625 28.266 1 78.5 425 GLN B O 1
ATOM 7432 N N . GLN B 1 426 ? 12.039 27.875 26.625 1 80.06 426 GLN B N 1
ATOM 7433 C CA . GLN B 1 426 ? 10.68 27.422 26.859 1 80.06 426 GLN B CA 1
ATOM 7434 C C . GLN B 1 426 ? 10.539 25.938 26.562 1 80.06 426 GLN B C 1
ATOM 7436 O O . GLN B 1 426 ? 9.789 25.234 27.25 1 80.06 426 GLN B O 1
ATOM 7441 N N . GLN B 1 427 ? 11.203 25.453 25.641 1 83.44 427 GLN B N 1
ATOM 7442 C CA . GLN B 1 427 ? 11.125 24.062 25.203 1 83.44 427 GLN B CA 1
ATOM 7443 C C . GLN B 1 427 ? 11.672 23.125 26.266 1 83.44 427 GLN B C 1
ATOM 7445 O O . GLN B 1 427 ? 11.289 21.953 26.328 1 83.44 427 GLN B O 1
ATOM 7450 N N . LYS B 1 428 ? 12.555 23.625 27.016 1 80.44 428 LYS B N 1
ATOM 7451 C CA . LYS B 1 428 ? 13.18 22.797 28.047 1 80.44 428 LYS B CA 1
ATOM 7452 C C . LYS B 1 428 ? 12.258 22.625 29.25 1 80.44 428 LYS B C 1
ATOM 7454 O O . LYS B 1 428 ? 12.477 21.734 30.078 1 80.44 428 LYS B O 1
ATOM 7459 N N . GLN B 1 429 ? 11.25 23.375 29.312 1 86.06 429 GLN B N 1
ATOM 7460 C CA . GLN B 1 429 ? 10.305 23.266 30.422 1 86.06 429 GLN B CA 1
ATOM 7461 C C . GLN B 1 429 ? 9.484 21.984 30.312 1 86.06 429 GLN B C 1
ATOM 7463 O O . GLN B 1 429 ? 9.141 21.562 29.219 1 86.06 429 GLN B O 1
ATOM 7468 N N . PRO B 1 430 ? 9.219 21.328 31.406 1 87.12 430 PRO B N 1
ATOM 7469 C CA . PRO B 1 430 ? 8.461 20.078 31.422 1 87.12 430 PRO B CA 1
ATOM 7470 C C . PRO B 1 430 ? 7.062 20.234 30.828 1 87.12 430 PRO B C 1
ATOM 7472 O O . PRO B 1 430 ? 6.539 19.297 30.219 1 87.12 430 PRO B O 1
ATOM 7475 N N . GLU B 1 431 ? 6.57 21.344 31.047 1 87.5 431 GLU B N 1
ATOM 7476 C CA . GLU B 1 431 ? 5.238 21.578 30.5 1 87.5 431 GLU B CA 1
ATOM 7477 C C . GLU B 1 431 ? 5.242 21.484 28.969 1 87.5 431 GLU B C 1
ATOM 7479 O O . GLU B 1 431 ? 4.293 20.969 28.375 1 87.5 431 GLU B O 1
ATOM 7484 N N . PHE B 1 432 ? 6.23 21.969 28.375 1 89.12 432 PHE B N 1
ATOM 7485 C CA . PHE B 1 432 ? 6.359 21.891 26.922 1 89.12 432 PHE B CA 1
ATOM 7486 C C . PHE B 1 432 ? 6.41 20.438 26.453 1 89.12 432 PHE B C 1
ATOM 7488 O O . PHE B 1 432 ? 5.734 20.078 25.484 1 89.12 432 PHE B O 1
ATOM 7495 N N . LYS B 1 433 ? 7.117 19.703 27.141 1 87.5 433 LYS B N 1
ATOM 7496 C CA . LYS B 1 433 ? 7.273 18.297 26.766 1 87.5 433 LYS B CA 1
ATOM 7497 C C . LYS B 1 433 ? 5.953 17.547 26.891 1 87.5 433 LYS B C 1
ATOM 7499 O O . LYS B 1 433 ? 5.629 16.703 26.047 1 87.5 433 LYS B O 1
ATOM 7504 N N . LYS B 1 434 ? 5.281 17.828 27.859 1 89.69 434 LYS B N 1
ATOM 7505 C CA . LYS B 1 434 ? 3.986 17.188 28.062 1 89.69 434 LYS B CA 1
ATOM 7506 C C . LYS B 1 434 ? 2.988 17.594 26.984 1 89.69 434 LYS B C 1
ATOM 7508 O O . LYS B 1 434 ? 2.299 16.734 26.422 1 89.69 434 LYS B O 1
ATOM 7513 N N . LYS B 1 435 ? 2.949 18.812 26.656 1 90.62 435 LYS B N 1
ATOM 7514 C CA . LYS B 1 435 ? 2 19.328 25.672 1 90.62 435 LYS B CA 1
ATOM 7515 C C . LYS B 1 435 ? 2.377 18.875 24.266 1 90.62 435 LYS B C 1
ATOM 7517 O O . LYS B 1 435 ? 1.501 18.594 23.438 1 90.62 435 LYS B O 1
ATOM 7522 N N . TYR B 1 436 ? 3.617 18.781 24.062 1 92.06 436 TYR B N 1
ATOM 7523 C CA . TYR B 1 436 ? 4.102 18.438 22.719 1 92.06 436 TYR B CA 1
ATOM 7524 C C . TYR B 1 436 ? 3.66 17.047 22.328 1 92.06 436 TYR B C 1
ATOM 7526 O O . TYR B 1 436 ? 3.57 16.719 21.141 1 92.06 436 TYR B O 1
ATOM 7534 N N . LYS B 1 437 ? 3.311 16.188 23.266 1 89.88 437 LYS B N 1
ATOM 7535 C CA . LYS B 1 437 ? 2.852 14.828 23 1 89.88 437 LYS B CA 1
ATOM 7536 C C . LYS B 1 437 ? 1.538 14.836 22.219 1 89.88 437 LYS B C 1
ATOM 7538 O O . LYS B 1 437 ? 1.202 13.859 21.547 1 89.88 437 LYS B O 1
ATOM 7543 N N . LYS B 1 438 ? 0.875 15.914 22.297 1 90.81 438 LYS B N 1
ATOM 7544 C CA . LYS B 1 438 ? -0.394 16.047 21.594 1 90.81 438 LYS B CA 1
ATOM 7545 C C . LYS B 1 438 ? -0.185 16.016 20.078 1 90.81 438 LYS B C 1
ATOM 7547 O O . LYS B 1 438 ? -1.126 15.773 19.312 1 90.81 438 LYS B O 1
ATOM 7552 N N . ARG B 1 439 ? 1.051 16.234 19.672 1 91.06 439 ARG B N 1
ATOM 7553 C CA . ARG B 1 439 ? 1.373 16.234 18.25 1 91.06 439 ARG B CA 1
ATOM 7554 C C . ARG B 1 439 ? 1.193 14.852 17.641 1 91.06 439 ARG B C 1
ATOM 7556 O O . ARG B 1 439 ? 1.07 14.711 16.422 1 91.06 439 ARG B O 1
ATOM 7563 N N . ALA B 1 440 ? 1.108 13.812 18.453 1 89.19 440 ALA B N 1
ATOM 7564 C CA . ALA B 1 440 ? 1.039 12.43 18.016 1 89.19 440 ALA B CA 1
ATOM 7565 C C . ALA B 1 440 ? -0.241 12.164 17.219 1 89.19 440 ALA B C 1
ATOM 7567 O O . ALA B 1 440 ? -0.308 11.227 16.422 1 89.19 440 ALA B O 1
ATOM 7568 N N . CYS B 1 441 ? -1.212 13.031 17.375 1 91.38 441 CYS B N 1
ATOM 7569 C CA . CYS B 1 441 ? -2.473 12.859 16.656 1 91.38 441 CYS B CA 1
ATOM 7570 C C . CYS B 1 441 ? -2.26 12.914 15.148 1 91.38 441 CYS B C 1
ATOM 7572 O O . CYS B 1 441 ? -2.967 12.25 14.398 1 91.38 441 CYS B O 1
ATOM 7574 N N . GLN B 1 442 ? -1.248 13.648 14.719 1 93 442 GLN B N 1
ATOM 7575 C CA . GLN B 1 442 ? -0.93 13.758 13.305 1 93 442 GLN B CA 1
ATOM 7576 C C . GLN B 1 442 ? -0.5 12.414 12.727 1 93 442 GLN B C 1
ATOM 7578 O O . GLN B 1 442 ? -0.865 12.062 11.602 1 93 442 GLN B O 1
ATOM 7583 N N . GLU B 1 443 ? 0.282 11.75 13.484 1 88.44 443 GLU B N 1
ATOM 7584 C CA . GLU B 1 443 ? 0.792 10.461 13.023 1 88.44 443 GLU B CA 1
ATOM 7585 C C . GLU B 1 443 ? -0.34 9.453 12.844 1 88.44 443 GLU B C 1
ATOM 7587 O O . GLU B 1 443 ? -0.364 8.719 11.859 1 88.44 443 GLU B O 1
ATOM 7592 N N . TRP B 1 444 ? -1.251 9.523 13.727 1 90.38 444 TRP B N 1
ATOM 7593 C CA . TRP B 1 444 ? -2.385 8.602 13.648 1 90.38 444 TRP B CA 1
ATOM 7594 C C . TRP B 1 444 ? -3.273 8.938 12.453 1 90.38 444 TRP B C 1
ATOM 7596 O O . TRP B 1 444 ? -3.721 8.047 11.734 1 90.38 444 TRP B O 1
ATOM 7606 N N . LYS B 1 445 ? -3.562 10.188 12.32 1 95.62 445 LYS B N 1
ATOM 7607 C CA . LYS B 1 445 ? -4.426 10.617 11.227 1 95.62 445 LYS B CA 1
ATOM 7608 C C . LYS B 1 445 ? -3.785 10.32 9.867 1 95.62 445 LYS B C 1
ATOM 7610 O O . LYS B 1 445 ? -4.465 9.867 8.945 1 95.62 445 LYS B O 1
ATOM 7615 N N . ASN B 1 446 ? -2.484 10.586 9.781 1 94.12 446 ASN B N 1
ATOM 7616 C CA . ASN B 1 446 ? -1.756 10.242 8.562 1 94.12 446 ASN B CA 1
ATOM 7617 C C . ASN B 1 446 ? -1.866 8.758 8.242 1 94.12 446 ASN B C 1
ATOM 7619 O O . ASN B 1 446 ? -2.121 8.383 7.098 1 94.12 446 ASN B O 1
ATOM 7623 N N . GLY B 1 447 ? -1.669 7.98 9.289 1 91.25 447 GLY B N 1
ATOM 7624 C CA . GLY B 1 447 ? -1.804 6.547 9.109 1 91.25 447 GLY B CA 1
ATOM 7625 C C . GLY B 1 447 ? -3.184 6.129 8.633 1 91.25 447 GLY B C 1
ATOM 7626 O O . GLY B 1 447 ? -3.312 5.305 7.73 1 91.25 447 GLY B O 1
ATOM 7627 N N . GLU B 1 448 ? -4.137 6.707 9.148 1 94 448 GLU B N 1
ATOM 7628 C CA . GLU B 1 448 ? -5.52 6.41 8.781 1 94 448 GLU B CA 1
ATOM 7629 C C . GLU B 1 448 ? -5.793 6.762 7.32 1 94 448 GLU B C 1
ATOM 7631 O O . GLU B 1 448 ? -6.348 5.953 6.578 1 94 448 GLU B O 1
ATOM 7636 N N . MET B 1 449 ? -5.43 7.949 6.957 1 96.44 449 MET B N 1
ATOM 7637 C CA . MET B 1 449 ? -5.711 8.43 5.609 1 96.44 449 MET B CA 1
ATOM 7638 C C . MET B 1 449 ? -5.004 7.574 4.566 1 96.44 449 MET B C 1
ATOM 7640 O O . MET B 1 449 ? -5.57 7.277 3.514 1 96.44 449 MET B O 1
ATOM 7644 N N . LYS B 1 450 ? -3.832 7.129 4.895 1 91.94 450 LYS B N 1
ATOM 7645 C CA . LYS B 1 450 ? -3.035 6.367 3.938 1 91.94 450 LYS B CA 1
ATOM 7646 C C . LYS B 1 450 ? -3.477 4.906 3.893 1 91.94 450 LYS B C 1
ATOM 7648 O O . LYS B 1 450 ? -3.648 4.34 2.812 1 91.94 450 LYS B O 1
ATOM 7653 N N . CYS B 1 451 ? -3.738 4.34 5.023 1 84.44 451 CYS B N 1
ATOM 7654 C CA . CYS B 1 451 ? -3.982 2.904 5.109 1 84.44 451 CYS B CA 1
ATOM 7655 C C . CYS B 1 451 ? -5.422 2.574 4.734 1 84.44 451 CYS B C 1
ATOM 7657 O O . CYS B 1 451 ? -5.688 1.529 4.137 1 84.44 451 CYS B O 1
ATOM 7659 N N . PHE B 1 452 ? -6.297 3.471 5.035 1 87.81 452 PHE B N 1
ATOM 7660 C CA . PHE B 1 452 ? -7.688 3.043 4.934 1 87.81 452 PHE B CA 1
ATOM 7661 C C . PHE B 1 452 ? -8.43 3.854 3.879 1 87.81 452 PHE B C 1
ATOM 7663 O O . PHE B 1 452 ? -9.477 3.434 3.389 1 87.81 452 PHE B O 1
ATOM 7670 N N . HIS B 1 453 ? -7.871 4.977 3.537 1 93.5 453 HIS B N 1
ATOM 7671 C CA . HIS B 1 453 ? -8.656 5.848 2.672 1 93.5 453 HIS B CA 1
ATOM 7672 C C . HIS B 1 453 ? -7.895 6.195 1.397 1 93.5 453 HIS B C 1
ATOM 7674 O O . HIS B 1 453 ? -8.273 7.117 0.674 1 93.5 453 HIS B O 1
ATOM 7680 N N . GLY B 1 454 ? -6.84 5.609 1.188 1 89.88 454 GLY B N 1
ATOM 7681 C CA . GLY B 1 454 ? -6.215 5.578 -0.125 1 89.88 454 GLY B CA 1
ATOM 7682 C C . GLY B 1 454 ? -5.301 6.762 -0.378 1 89.88 454 GLY B C 1
ATOM 7683 O O . GLY B 1 454 ? -4.98 7.07 -1.528 1 89.88 454 GLY B O 1
ATOM 7684 N N . LEU B 1 455 ? -4.863 7.465 0.63 1 95.25 455 LEU B N 1
ATOM 7685 C CA . LEU B 1 455 ? -4.051 8.664 0.42 1 95.25 455 LEU B CA 1
ATOM 7686 C C . LEU B 1 455 ? -2.586 8.289 0.207 1 95.25 455 LEU B C 1
ATOM 7688 O O . LEU B 1 455 ? -1.757 9.164 -0.075 1 95.25 455 LEU B O 1
ATOM 7692 N N . ASP B 1 456 ? -2.182 7.059 0.296 1 92 456 ASP B N 1
ATOM 7693 C CA . ASP B 1 456 ? -0.798 6.621 0.138 1 92 456 ASP B CA 1
ATOM 7694 C C . ASP B 1 456 ? -0.34 6.758 -1.312 1 92 456 ASP B C 1
ATOM 7696 O O . ASP B 1 456 ? 0.85 6.938 -1.577 1 92 456 ASP B O 1
ATOM 7700 N N . ARG B 1 457 ? -1.295 6.688 -2.193 1 92.56 457 ARG B N 1
ATOM 7701 C CA . ARG B 1 457 ? -0.99 6.777 -3.617 1 92.56 457 ARG B CA 1
ATOM 7702 C C . ARG B 1 457 ? -1.999 7.66 -4.34 1 92.56 457 ARG B C 1
ATOM 7704 O O . ARG B 1 457 ? -3.199 7.602 -4.059 1 92.56 457 ARG B O 1
ATOM 7711 N N . ALA B 1 458 ? -1.47 8.391 -5.297 1 95.12 458 ALA B N 1
ATOM 7712 C CA . ALA B 1 458 ? -2.344 9.258 -6.086 1 95.12 458 ALA B CA 1
ATOM 7713 C C . ALA B 1 458 ? -3.244 8.438 -7.008 1 95.12 458 ALA B C 1
ATOM 7715 O O . ALA B 1 458 ? -2.803 7.445 -7.59 1 95.12 458 ALA B O 1
ATOM 7716 N N . ARG B 1 459 ? -4.504 8.828 -7.105 1 91.31 459 ARG B N 1
ATOM 7717 C CA . ARG B 1 459 ? -5.449 8.156 -7.992 1 91.31 459 ARG B CA 1
ATOM 7718 C C . ARG B 1 459 ? -5.387 8.734 -9.398 1 91.31 459 ARG B C 1
ATOM 7720 O O . ARG B 1 459 ? -5.664 8.039 -10.375 1 91.31 459 ARG B O 1
ATOM 7727 N N . GLY B 1 460 ? -5.078 9.938 -9.477 1 91.88 460 GLY B N 1
ATOM 7728 C CA . GLY B 1 460 ? -4.957 10.633 -10.75 1 91.88 460 GLY B CA 1
ATOM 7729 C C . GLY B 1 460 ? -3.602 11.281 -10.945 1 91.88 460 GLY B C 1
ATOM 7730 O O . GLY B 1 460 ? -2.623 10.898 -10.297 1 91.88 460 GLY B O 1
ATOM 7731 N N . TYR B 1 461 ? -3.617 12.234 -11.953 1 92.31 461 TYR B N 1
ATOM 7732 C CA . TYR B 1 461 ? -2.352 12.883 -12.281 1 92.31 461 TYR B CA 1
ATOM 7733 C C . TYR B 1 461 ? -2.441 14.391 -12.094 1 92.31 461 TYR B C 1
ATOM 7735 O O . TYR B 1 461 ? -3.477 15 -12.383 1 92.31 461 TYR B O 1
ATOM 7743 N N . GLY B 1 462 ? -1.326 14.891 -11.555 1 93.25 462 GLY B N 1
ATOM 7744 C CA . GLY B 1 462 ? -1.248 16.344 -11.461 1 93.25 462 GLY B CA 1
ATOM 7745 C C . GLY B 1 462 ? -1.635 16.875 -10.094 1 93.25 462 GLY B C 1
ATOM 7746 O O . GLY B 1 462 ? -2.258 16.156 -9.297 1 93.25 462 GLY B O 1
ATOM 7747 N N . LEU B 1 463 ? -1.314 18.125 -9.914 1 93.62 463 LEU B N 1
ATOM 7748 C CA . LEU B 1 463 ? -1.543 18.781 -8.625 1 93.62 463 LEU B CA 1
ATOM 7749 C C . LEU B 1 463 ? -3.035 18.984 -8.383 1 93.62 463 LEU B C 1
ATOM 7751 O O . LEU B 1 463 ? -3.506 18.828 -7.25 1 93.62 463 LEU B O 1
ATOM 7755 N N . LYS B 1 464 ? -3.711 19.328 -9.391 1 93.31 464 LYS B N 1
ATOM 7756 C CA . LYS B 1 464 ? -5.145 19.547 -9.25 1 93.31 464 LYS B CA 1
ATOM 7757 C C . LYS B 1 464 ? -5.863 18.281 -8.812 1 93.31 464 LYS B C 1
ATOM 7759 O O . LYS B 1 464 ? -6.676 18.297 -7.883 1 93.31 464 LYS B O 1
ATOM 7764 N N . SER B 1 465 ? -5.559 17.25 -9.477 1 94 465 SER B N 1
ATOM 7765 C CA . SER B 1 465 ? -6.172 15.969 -9.141 1 94 465 SER B CA 1
ATOM 7766 C C . SER B 1 465 ? -5.797 15.539 -7.727 1 94 465 SER B C 1
ATOM 7768 O O . SER B 1 465 ? -6.645 15.047 -6.977 1 94 465 SER B O 1
ATOM 7770 N N . MET B 1 466 ? -4.543 15.742 -7.418 1 95.62 466 MET B N 1
ATOM 7771 C CA . MET B 1 466 ? -4.074 15.344 -6.09 1 95.62 466 MET B CA 1
ATOM 7772 C C . MET B 1 466 ? -4.715 16.203 -5.008 1 95.62 466 MET B C 1
ATOM 7774 O O . MET B 1 466 ? -5.027 15.719 -3.922 1 95.62 466 MET B O 1
ATOM 7778 N N . SER B 1 467 ? -4.84 17.453 -5.281 1 96.38 467 SER B N 1
ATOM 7779 C CA . SER B 1 467 ? -5.496 18.359 -4.34 1 96.38 467 SER B CA 1
ATOM 7780 C C . SER B 1 467 ? -6.934 17.922 -4.07 1 96.38 467 SER B C 1
ATOM 7782 O O . SER B 1 467 ? -7.375 17.906 -2.922 1 96.38 467 SER B O 1
ATOM 7784 N N . THR B 1 468 ? -7.613 17.609 -5.094 1 96.06 468 THR B N 1
ATOM 7785 C CA . THR B 1 468 ? -8.984 17.141 -4.957 1 96.06 468 THR B CA 1
ATOM 7786 C C . THR B 1 468 ? -9.039 15.867 -4.121 1 96.06 468 THR B C 1
ATOM 7788 O O . THR B 1 468 ? -9.875 15.734 -3.225 1 96.06 468 THR B O 1
ATOM 7791 N N . GLN B 1 469 ? -8.18 14.961 -4.41 1 96.62 469 GLN B N 1
ATOM 7792 C CA . GLN B 1 469 ? -8.109 13.711 -3.662 1 96.62 469 GLN B CA 1
ATOM 7793 C C . GLN B 1 469 ? -7.848 13.961 -2.182 1 96.62 469 GLN B C 1
ATOM 7795 O O . GLN B 1 469 ? -8.492 13.367 -1.319 1 96.62 469 GLN B O 1
ATOM 7800 N N . ALA B 1 470 ? -6.898 14.812 -1.899 1 97.69 470 ALA B N 1
ATOM 7801 C CA . ALA B 1 470 ? -6.531 15.109 -0.516 1 97.69 470 ALA B CA 1
ATOM 7802 C C . ALA B 1 470 ? -7.695 15.742 0.236 1 97.69 470 ALA B C 1
ATOM 7804 O O . ALA B 1 470 ? -7.988 15.367 1.375 1 97.69 470 ALA B O 1
ATOM 7805 N N . LYS B 1 471 ? -8.344 16.656 -0.371 1 97.62 471 LYS B N 1
ATOM 7806 C CA . LYS B 1 471 ? -9.438 17.375 0.276 1 97.62 471 LYS B CA 1
ATOM 7807 C C . LYS B 1 471 ? -10.641 16.453 0.482 1 97.62 471 LYS B C 1
ATOM 7809 O O . LYS B 1 471 ? -11.305 16.516 1.521 1 97.62 471 LYS B O 1
ATOM 7814 N N . LEU B 1 472 ? -10.93 15.664 -0.477 1 97.31 472 LEU B N 1
ATOM 7815 C CA . LEU B 1 472 ? -12.023 14.719 -0.32 1 97.31 472 LEU B CA 1
ATOM 7816 C C . LEU B 1 472 ? -11.711 13.695 0.763 1 97.31 472 LEU B C 1
ATOM 7818 O O . LEU B 1 472 ? -12.594 13.281 1.513 1 97.31 472 LEU B O 1
ATOM 7822 N N . THR B 1 473 ? -10.477 13.273 0.798 1 98 473 THR B N 1
ATOM 7823 C CA . THR B 1 473 ? -10.062 12.367 1.858 1 98 473 THR B CA 1
ATOM 7824 C C . THR B 1 473 ? -10.219 13.023 3.227 1 98 473 THR B C 1
ATOM 7826 O O . THR B 1 473 ? -10.672 12.383 4.18 1 98 473 THR B O 1
ATOM 7829 N N . ALA B 1 474 ? -9.797 14.273 3.301 1 97.94 474 ALA B N 1
ATOM 7830 C CA . ALA B 1 474 ? -9.938 15.016 4.551 1 97.94 474 ALA B CA 1
ATOM 7831 C C . ALA B 1 474 ? -11.398 15.078 4.984 1 97.94 474 ALA B C 1
ATOM 7833 O O . ALA B 1 474 ? -11.719 14.852 6.156 1 97.94 474 ALA B O 1
ATOM 7834 N N . LEU B 1 475 ? -12.242 15.359 4.039 1 97.12 475 LEU B N 1
ATOM 7835 C CA . LEU B 1 475 ? -13.672 15.422 4.336 1 97.12 475 LEU B CA 1
ATOM 7836 C C . LEU B 1 475 ? -14.188 14.062 4.793 1 97.12 475 LEU B C 1
ATOM 7838 O O . LEU B 1 475 ? -14.984 13.984 5.73 1 97.12 475 LEU B O 1
ATOM 7842 N N . ALA B 1 476 ? -13.758 13.039 4.148 1 97.44 476 ALA B N 1
ATOM 7843 C CA . ALA B 1 476 ? -14.164 11.68 4.488 1 97.44 476 ALA B CA 1
ATOM 7844 C C . ALA B 1 476 ? -13.75 11.32 5.91 1 97.44 476 ALA B C 1
ATOM 7846 O O . ALA B 1 476 ? -14.555 10.805 6.688 1 97.44 476 ALA B O 1
ATOM 7847 N N . VAL B 1 477 ? -12.539 11.586 6.25 1 97.56 477 VAL B N 1
ATOM 7848 C CA . VAL B 1 477 ? -12.047 11.227 7.574 1 97.56 477 VAL B CA 1
ATOM 7849 C C . VAL B 1 477 ? -12.727 12.086 8.633 1 97.56 477 VAL B C 1
ATOM 7851 O O . VAL B 1 477 ? -12.977 11.625 9.75 1 97.56 477 VAL B O 1
ATOM 7854 N N . ASN B 1 478 ? -13 13.383 8.281 1 97.69 478 ASN B N 1
ATOM 7855 C CA . ASN B 1 478 ? -13.75 14.227 9.195 1 97.69 478 ASN B CA 1
ATOM 7856 C C . ASN B 1 478 ? -15.141 13.656 9.484 1 97.69 478 ASN B C 1
ATOM 7858 O O . ASN B 1 478 ? -15.586 13.633 10.633 1 97.69 478 ASN B O 1
ATOM 7862 N N . ILE B 1 479 ? -15.781 13.148 8.461 1 96.44 479 ILE B N 1
ATOM 7863 C CA . ILE B 1 479 ? -17.094 12.547 8.602 1 96.44 479 ILE B CA 1
ATOM 7864 C C . ILE B 1 479 ? -17.016 11.32 9.5 1 96.44 479 ILE B C 1
ATOM 7866 O O . ILE B 1 479 ? -17.844 11.141 10.398 1 96.44 479 ILE B O 1
ATOM 7870 N N . LYS B 1 480 ? -16.094 10.539 9.234 1 95.69 480 LYS B N 1
ATOM 7871 C CA . LYS B 1 480 ? -15.875 9.336 10.039 1 95.69 480 LYS B CA 1
ATOM 7872 C C . LYS B 1 480 ? -15.656 9.695 11.508 1 95.69 480 LYS B C 1
ATOM 7874 O O . LYS B 1 480 ? -16.234 9.062 12.398 1 95.69 480 LYS B O 1
ATOM 7879 N N . ARG B 1 481 ? -14.82 10.695 11.727 1 95.44 481 ARG B N 1
ATOM 7880 C CA . ARG B 1 481 ? -14.492 11.102 13.094 1 95.44 481 ARG B CA 1
ATOM 7881 C C . ARG B 1 481 ? -15.711 11.688 13.797 1 95.44 481 ARG B C 1
ATOM 7883 O O . ARG B 1 481 ? -15.953 11.398 14.969 1 95.44 481 ARG B O 1
ATOM 7890 N N . ILE B 1 482 ? -16.469 12.469 13.141 1 95.5 482 ILE B N 1
ATOM 7891 C CA . ILE B 1 482 ? -17.656 13.07 13.727 1 95.5 482 ILE B CA 1
ATOM 7892 C C . ILE B 1 482 ? -18.672 11.977 14.062 1 95.5 482 ILE B C 1
ATOM 7894 O O . ILE B 1 482 ? -19.312 12.031 15.109 1 95.5 482 ILE B O 1
ATOM 7898 N N . GLY B 1 483 ? -18.844 11.016 13.141 1 94.12 483 GLY B N 1
ATOM 7899 C CA . GLY B 1 483 ? -19.688 9.883 13.438 1 94.12 483 GLY B CA 1
ATOM 7900 C C . GLY B 1 483 ? -19.312 9.172 14.727 1 94.12 483 GLY B C 1
ATOM 7901 O O . GLY B 1 483 ? -20.172 8.797 15.523 1 94.12 483 GLY B O 1
ATOM 7902 N N . LYS B 1 484 ? -18.047 9.023 14.93 1 93.06 484 LYS B N 1
ATOM 7903 C CA . LYS B 1 484 ? -17.547 8.344 16.125 1 93.06 484 LYS B CA 1
ATOM 7904 C C . LYS B 1 484 ? -17.828 9.172 17.375 1 93.06 484 LYS B C 1
ATOM 7906 O O . LYS B 1 484 ? -18.203 8.625 18.422 1 93.06 484 LYS B O 1
ATOM 7911 N N . ILE B 1 485 ? -17.594 10.453 17.281 1 93.12 485 ILE B N 1
ATOM 7912 C CA . ILE B 1 485 ? -17.828 11.352 18.406 1 93.12 485 ILE B CA 1
ATOM 7913 C C . ILE B 1 485 ? -19.312 11.32 18.781 1 93.12 485 ILE B C 1
ATOM 7915 O O . ILE B 1 485 ? -19.641 11.234 19.969 1 93.12 485 ILE B O 1
ATOM 7919 N N . LEU B 1 486 ? -20.156 11.289 17.812 1 92.56 486 LEU B N 1
ATOM 7920 C CA . LEU B 1 486 ? -21.594 11.297 18.047 1 92.56 486 LEU B CA 1
ATOM 7921 C C . LEU B 1 486 ? -22.062 9.953 18.609 1 92.56 486 LEU B C 1
ATOM 7923 O O . LEU B 1 486 ? -22.984 9.898 19.422 1 92.56 486 LEU B O 1
ATOM 7927 N N . SER B 1 487 ? -21.484 8.891 18.078 1 89.75 487 SER B N 1
ATOM 7928 C CA . SER B 1 487 ? -21.844 7.555 18.547 1 89.75 487 SER B CA 1
ATOM 7929 C C . SER B 1 487 ? -21.484 7.363 20.016 1 89.75 487 SER B C 1
ATOM 7931 O O . SER B 1 487 ? -22.188 6.672 20.75 1 89.75 487 SER B O 1
ATOM 7933 N N . SER B 1 488 ? -20.375 7.863 20.453 1 84.75 488 SER B N 1
ATOM 7934 C CA . SER B 1 488 ? -19.938 7.742 21.828 1 84.75 488 SER B CA 1
ATOM 7935 C C . SER B 1 488 ? -20.828 8.555 22.766 1 84.75 488 SER B C 1
ATOM 7937 O O . SER B 1 488 ? -20.953 8.234 23.953 1 84.75 488 SER B O 1
ATOM 7939 N N . LYS B 1 489 ? -21.406 9.562 22.281 1 76.19 489 LYS B N 1
ATOM 7940 C CA . LYS B 1 489 ? -22.297 10.375 23.094 1 76.19 489 LYS B CA 1
ATOM 7941 C C . LYS B 1 489 ? -23.656 9.703 23.25 1 76.19 489 LYS B C 1
ATOM 7943 O O . LYS B 1 489 ? -24.328 9.883 24.281 1 76.19 489 LYS B O 1
ATOM 7948 N N . THR B 1 490 ? -24.156 8.953 22.188 1 63.59 490 THR B N 1
ATOM 7949 C CA . THR B 1 490 ? -25.453 8.297 22.266 1 63.59 490 THR B CA 1
ATOM 7950 C C . THR B 1 490 ? -25.359 6.996 23.047 1 63.59 490 THR B C 1
ATOM 7952 O O . THR B 1 490 ? -26.359 6.535 23.609 1 63.59 490 THR B O 1
ATOM 7955 N N . GLY B 1 491 ? -24.266 6.238 23.203 1 49.88 491 GLY B N 1
ATOM 7956 C CA . GLY B 1 491 ? -24.219 5.07 24.062 1 49.88 491 GLY B CA 1
ATOM 7957 C C . GLY B 1 491 ? -23.969 5.414 25.516 1 49.88 491 GLY B C 1
ATOM 7958 O O . GLY B 1 491 ? -23.5 6.512 25.828 1 49.88 491 GLY B O 1
#

Nearest PDB structures (foldseek):
  7svw-assembly1_C  TM=5.850E-01  e=4.390E-01  [Scytonema hofmanni] UTEX 2349
  7pik-assembly1_D  TM=2.443E-01  e=2.715E-01  Escherichia coli
  6p5a-assembly1_G  TM=4.767E-01  e=3.145E+00  Drosophila melanogaster
  7pik-assembly1_C  TM=1.421E-01  e=8.575E-02  Escherichia coli
  7svw-assembly1_C  TM=5.848E-01  e=4.292E-01  [Scytonema hofmanni] UTEX 2349

Foldseek 3Di:
DVVVVVVLVVVLVVVLVVDDPLDLLNLLLVQDDLLVLLVLQVVQPPPDDPDDGLPRSLLLLLLLQCLLFVHALQVSQVCCLPPSSSCVSSVHGNPDHDDDSVVSVVCLVRRDDLVSLLVSLLQRLLSCVVVVLDDFQAKEKDKDDAAEPDDQAALLVQLVVLLVVLVVLCCVQVVDDPPPADPDQDDLVVPPDPVVSNVVSLVNSVVNLVVCVVPDPCVSRVVSVVSSVVVVVLSPDPCSNVSQAARHPFFRQWGKAAPDPPDIHIFKMKMWMAGLPLGATQDIAIHHRHDQPQPCVVVRVVSSVSSVHNHAEYAYEQSNPDPVNVVVCVVSNHHYLYAHDCVQAVDDCCAWDADPVVRWIAGNVGWIFDDWDWDDDPPATKIKTWTDLVPLQPDPCNVVQPVDPGSTDIDIGGPCNNVSSVVNVVCPDPVSVVVNVSNCSVVVVSCCSVVRRPRNYQPHHYRSSNSSSVSSSSVSVNSSSSSVSSSVVVD/DVVVVVVLVVVLVVVLVVDDPLDLLNLLLVQDDLLVLQVLQVVQPPPPDPDDGLPRSLLLLLLLQCLLFVHALQVSQVCCLPPSSSCVSSVHGNPDHDDDSVVSVVCLVRRDDLVSLLVSLLQRLLSCVVVVLDDFQAKEKDKDDAAEPDDQAALLVQLVVLLVVLVVLCCVQVVDDPPVADPDQDDLVVPPDNVVSNVVSLVNSVVNLVVCVVPDPCVRRVVSVVSSVVVVVLSPDPVSNVSQAARHPFFRQWGKAAPDPVDIHIFKMKMWMAGLPLGATQDIAIHHRHDQPQPCVVVRVVSNVSSVHNHAEYAYEQSNPDPVNVVVCVVSNHHYLYAHDCVQAVDDCCAWDADPVVRWIAGNVGWIFDDWDWDDDPPATKIKTWTDLVCLQPDPCNVVQPVDPDSTDIDIGGPCNNVSSVVNVVCPDPVSVVVNVSNCSVVVVSCCSVVRRPRNYQPHHYRSSNSSSVSSSSVSVNSSSSSVSSSVVVD